Protein AF-A0A421JJI5-F1 (afdb_monomer_lite)

Radius of gyration: 42.05 Å; chains: 1; bounding box: 147×109×128 Å

pLDDT: mean 71.6, std 26.0, range [20.39, 96.56]

Secondary structure (DSSP, 8-state):
--GGGG----EEETTEEE-HHHHHHHHHHIIIIITTTSTTS-STT-HHHHHHH-HHHHHHHHHHHGGGSSS-THHHHHHHHHHHHHHHHHHHS--------TTS---SS---HHHHHHHHHHHHSPPP-SSSTT--HHHHHHHHHHHHHHHTTT-GGGGT-TTTT-TT-----HHHHHHHHHHHHHHHHHHHHHHHHHHHHT--------HHHHHHT-GGGS----HHHHHHHHHHHHHHHHHHTTS--TTSTT-PPPHHHHHHHHHHHHHHHHHHHHHHHHH-SS--HHHHHHHHHHHHHHHHGGGTTTTTS-HHHHHHHHHHHHHHHHHHHHHHHHHHHH-TTGGGGS-HHHHHHHHHHHHHHHHHHTSGGGGTS-HHHHHHHHHHHHHHHHHH-SSTTSHHHHHHHHHHHHHHHHHHHHHTT---S--S--TTGGGHHHHHHHHHHHHHHHHHHHHHHHHHHHHHHHHHHHTTSSSSS------------------------------------------------------------------HHHHHHHHHHHHTS-SS---------------TTSS------------------------------------------------------------------------------------------------------TTGGGSS---GGGS-HHHHHHHHHHHHHHTT--------S-------S---------------------PPP----------HHHHHHHHHHHHHHTT--PPPPSS--TTT--TTSHHHHTTS--EEEEEE-STTS-HHHHHHHHHS-----SHHHHTTTS--SPEEEEEEEEEES-TTS-TTTTEEEE-TTS-SSPBP-STT--PBEEEEEEEEEEE---SGGGHHHHHHHHTT-SEEEEEEETTSPSPPHHHHHHHHHHHHHT---EEEEEE-GGGS-HHHHHHHHHHHHHHHTTSTTTT--EEE-BTTTTBTHHHHHHHHHHHSPPPP--SSSPPEEEEEEEE--PPTT--GGG-PPPEEEEEEEES-EETT-EEEEEEEEEEE-TTS-EEEEEEEEEEEEEEETTEE-SEE-SEEEEEEEESS-HHHHTTTTTTT-EEEETT-SPPEEEEEEEEEEE-SS-SS---TT-SSPPPPPPP-TT-EEEEEETTEEEEEEEEEE-SSEEEEEEEEEEE--TT-EEEEEEEETTEEEEEEEEEEEEEEEEPPP-

Foldseek 3Di:
DDPVQLAACWDDDDPDIAHSVNLSVLLVLCVPFPCLQPVQDDCSNHLRQLCFQEVLLSLLSSLLSLLPPDLPCPVNVVSQVVSVVLLVLLLVDDLDLDRDDSPDGHDSRHQYLSSLVSLLSCLLPPPFALAPLPRCNQVSLVSSLVSLVSSPLVDLCVLPPPDPPPPDDPDDDPVSLVVNLSSLSSLLSSQLSQQLLQLLFLHDGPHDCDPSNVVLVDVVPVHDDDVSSVLSSVLSVLSNCLCCVAQCQPPDPLSGDDPVVLLVVLVVSVVVLVVSVVVCVVPDPDDSLNSVLSSLLSQLLSLLVLQACVPPDDPVVSLVSLQSSLVSLLVNLVSVVVVCVVPVCNLQSGGVSSLSSLLLSLLSLLLCCLDPSVVVDDNPSSVVSNVSNLVSLCNNDSDCSTPSNLSSVLSVVLSVLSNVCSVVVVRDSHAPQNNSRSCRSVLSSLVSVLVVLVVVVVVVVVVVVVVVVVVVVVVPPPPDDDDDDDDDDDDDDDDDDDDDDDDDDDDDDDDDDDDDDDDDDDDYDDDDDDDDDDDDDDDDDDDDPDPVVVVVVVVVVVVVDDPDDDPDPPPDPDDDDDPPPPPDDDDDDDDDDDDDDDDDDDDDDDDDDDYDDDDDDDDDDDDDDDDDDDDDDDDDDDDDDDDDDDDDDDDDDDDDDDDDDDDDDDDDDDDDDDDDDDDDPDDDDPPPVPPPDDDPPNDDSVVSNCSSQCNCVSVPNHDPDDDPDDDDDDDDDDDDDDPDDDDDDDDDDDDDDDDDDDDDDDDDDDDPPVVVVVVVVQCVVLVFQDAADLDDDPVPDDCQDSSNFLQFAQAEEEEEEAPPLCLQLLLCLQEVDGQDDDPVCVVVVWDQAWGKAKKWWWFWPDPVQDPLLRIHIYHSRGGQWHARPDPPDRTTTHTDGIYMYTYATNDQLRVLNNLLSLLFHLAYEQRDELVDAPPAQSSVQSLVSNVLSPNLHYAYEHEPCVVDDPVSSVVRVVSVQVVCPPGSCNVHHYFYDYSVVSPCSSVVSVCCSPRRDRDGAAAPDFKKWAFAAKAQPDDVPDDPVPGFAIKGKTFIRHHKDFAFAKKKKPQADWDADPVRDIAGAIDIWGFHWKHRPPGTDRMDGGHGMIIGGINHHNVCRPPRNSWQMMMTHPPPFAFKFFKFKKFWDWDQFFTNDDDPPDPGHHGFDDDDAQFWKWKQFNSDTWIWGFHDDDPGMTMIGTPDIHGHDFQTKIFIWHQDPNGTTTTTIIGTHDGDTDDHDD

Structur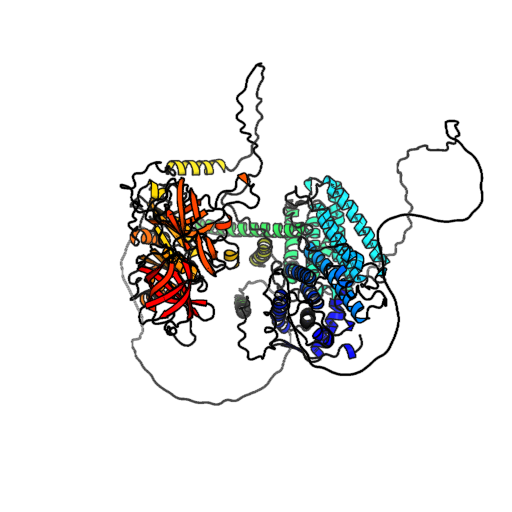e (mmCIF, N/CA/C/O backbone):
data_AF-A0A421JJI5-F1
#
_entry.id   AF-A0A421JJI5-F1
#
loop_
_atom_site.group_PDB
_atom_site.id
_atom_site.type_symbol
_atom_site.label_atom_id
_atom_site.label_alt_id
_atom_site.label_comp_id
_atom_site.label_asym_id
_atom_site.label_entity_id
_atom_site.label_seq_id
_atom_site.pdbx_PDB_ins_code
_atom_site.Cartn_x
_atom_site.Cartn_y
_atom_site.Cartn_z
_atom_site.occupancy
_atom_site.B_iso_or_equiv
_atom_site.auth_seq_id
_atom_site.auth_comp_id
_atom_site.auth_asym_id
_atom_site.auth_atom_id
_atom_site.pdbx_PDB_model_num
ATOM 1 N N . MET A 1 1 ? 41.243 32.361 1.812 1.00 59.62 1 MET A N 1
ATOM 2 C CA . MET A 1 1 ? 41.416 31.685 0.505 1.00 59.62 1 MET A CA 1
ATOM 3 C C . MET A 1 1 ? 42.246 32.566 -0.418 1.00 59.62 1 MET A C 1
ATOM 5 O O . MET A 1 1 ? 42.147 33.781 -0.292 1.00 59.62 1 MET A O 1
ATOM 9 N N . SER A 1 2 ? 43.030 31.991 -1.333 1.00 66.50 2 SER A N 1
ATOM 10 C CA . SER A 1 2 ? 43.676 32.737 -2.426 1.00 66.50 2 SER A CA 1
ATOM 11 C C . SER A 1 2 ? 42.734 32.887 -3.625 1.00 66.50 2 SER A C 1
ATOM 13 O O . SER A 1 2 ? 41.865 32.043 -3.842 1.00 66.50 2 SER A O 1
ATOM 15 N N . GLU A 1 3 ? 42.929 33.918 -4.452 1.00 65.31 3 GLU A N 1
ATOM 16 C CA . GLU A 1 3 ? 42.138 34.094 -5.684 1.00 65.31 3 GLU A CA 1
ATOM 17 C C . GLU A 1 3 ? 42.313 32.921 -6.661 1.00 65.31 3 GLU A C 1
ATOM 19 O O . GLU A 1 3 ? 41.357 32.499 -7.308 1.00 65.31 3 GLU A O 1
ATOM 24 N N . THR A 1 4 ? 43.514 32.334 -6.701 1.00 64.75 4 THR A N 1
ATOM 25 C CA . THR A 1 4 ? 43.840 31.148 -7.508 1.00 64.75 4 THR A CA 1
ATOM 26 C C . THR A 1 4 ? 43.004 29.916 -7.159 1.00 64.75 4 THR A C 1
ATOM 28 O O . THR A 1 4 ? 42.760 29.096 -8.038 1.00 64.75 4 THR A O 1
ATOM 31 N N . ALA A 1 5 ? 42.533 29.787 -5.914 1.00 69.69 5 ALA A N 1
ATOM 32 C CA . ALA A 1 5 ? 41.685 28.674 -5.483 1.00 69.69 5 ALA A CA 1
ATOM 33 C C . ALA A 1 5 ? 40.204 28.851 -5.876 1.00 69.69 5 ALA A C 1
ATOM 35 O O . ALA A 1 5 ? 39.432 27.903 -5.783 1.00 69.69 5 ALA A O 1
ATOM 36 N N . MET A 1 6 ? 39.792 30.048 -6.313 1.00 75.81 6 MET A N 1
ATOM 37 C CA . MET A 1 6 ? 38.405 30.353 -6.699 1.00 75.81 6 MET A CA 1
ATOM 38 C C . MET A 1 6 ? 38.139 30.234 -8.206 1.00 75.81 6 MET A C 1
ATOM 40 O O . MET A 1 6 ? 37.011 30.451 -8.644 1.00 75.81 6 MET A O 1
ATOM 44 N N . ILE A 1 7 ? 39.161 29.927 -9.009 1.00 78.62 7 ILE A N 1
ATOM 45 C CA . ILE A 1 7 ? 39.021 29.768 -10.459 1.00 78.62 7 ILE A CA 1
ATOM 46 C C . ILE A 1 7 ? 38.353 28.416 -10.737 1.00 78.62 7 ILE A C 1
ATOM 48 O O . ILE A 1 7 ? 38.867 27.373 -10.337 1.00 78.62 7 ILE A O 1
ATOM 52 N N . CYS A 1 8 ? 37.220 28.438 -11.438 1.00 82.94 8 CYS A N 1
ATOM 53 C CA . CYS A 1 8 ? 36.513 27.245 -11.894 1.00 82.94 8 CYS A CA 1
ATOM 54 C C . CYS A 1 8 ? 36.248 27.337 -13.397 1.00 82.94 8 CYS A C 1
ATOM 56 O O . CYS A 1 8 ? 35.988 28.422 -13.917 1.00 82.94 8 CYS A O 1
ATOM 58 N N . SER A 1 9 ? 36.311 26.206 -14.095 1.00 85.81 9 SER A N 1
ATOM 59 C CA . SER A 1 9 ? 35.827 26.112 -15.477 1.00 85.81 9 SER A CA 1
ATOM 60 C C . SER A 1 9 ? 34.296 26.023 -15.518 1.00 85.81 9 SER A C 1
ATOM 62 O O . SER A 1 9 ? 33.671 25.645 -14.528 1.00 85.81 9 SER A O 1
ATOM 64 N N . GLU A 1 10 ? 33.686 26.379 -16.652 1.00 87.75 10 GLU A N 1
ATOM 65 C CA . GLU A 1 10 ? 32.238 26.238 -16.860 1.00 87.75 10 GLU A CA 1
ATOM 66 C C . GLU A 1 10 ? 31.808 24.777 -16.642 1.00 87.75 10 GLU A C 1
ATOM 68 O O . GLU A 1 10 ? 32.450 23.855 -17.153 1.00 87.75 10 GLU A O 1
ATOM 73 N N . LYS A 1 11 ? 30.745 24.558 -15.856 1.00 88.50 11 LYS A N 1
ATOM 74 C CA . LYS A 1 11 ? 30.234 23.215 -15.527 1.00 88.50 11 LYS A CA 1
ATOM 75 C C . LYS A 1 11 ? 28.797 23.062 -16.006 1.00 88.50 11 LYS A C 1
ATOM 77 O O . LYS A 1 11 ? 27.992 23.982 -15.862 1.00 88.50 11 LYS A O 1
ATOM 82 N N . SER A 1 12 ? 28.462 21.878 -16.506 1.00 86.38 12 SER A N 1
ATOM 83 C CA . SER A 1 12 ? 27.113 21.541 -16.953 1.00 86.38 12 SER A CA 1
ATOM 84 C C . SER A 1 12 ? 26.661 20.167 -16.467 1.00 86.38 12 SER A C 1
ATOM 86 O O . SER A 1 12 ? 27.471 19.251 -16.323 1.00 86.38 12 SER A O 1
ATOM 88 N N . VAL A 1 13 ? 25.358 20.039 -16.213 1.00 83.94 13 VAL A N 1
ATOM 89 C CA . VAL A 1 13 ? 24.647 18.769 -15.997 1.00 83.94 13 VAL A CA 1
ATOM 90 C C . VAL A 1 13 ? 23.295 18.865 -16.696 1.00 83.94 13 VAL A C 1
ATOM 92 O O . VAL A 1 13 ? 22.585 19.860 -16.551 1.00 83.94 13 VAL A O 1
ATOM 95 N N . ASP A 1 14 ? 22.959 17.823 -17.454 1.00 81.62 14 ASP A N 1
ATOM 96 C CA . ASP A 1 14 ? 21.754 17.704 -18.278 1.00 81.62 14 ASP A CA 1
ATOM 97 C C . ASP A 1 14 ? 21.481 18.950 -19.140 1.00 81.62 14 ASP A C 1
ATOM 99 O O . ASP A 1 14 ? 22.130 19.137 -20.169 1.00 81.62 14 ASP A O 1
ATOM 103 N N . SER A 1 15 ? 20.532 19.799 -18.738 1.00 78.00 15 SER A N 1
ATOM 104 C CA . SER A 1 15 ? 20.132 21.022 -19.447 1.00 78.00 15 SER A CA 1
ATOM 105 C C . SER A 1 15 ? 20.673 22.324 -18.838 1.00 78.00 15 SER A C 1
ATOM 107 O O . SER A 1 15 ? 20.397 23.394 -19.378 1.00 78.00 15 SER A O 1
ATOM 109 N N . ILE A 1 16 ? 21.420 22.263 -17.729 1.00 84.75 16 ILE A N 1
ATOM 110 C CA . ILE A 1 16 ? 21.882 23.439 -16.976 1.00 84.75 16 ILE A CA 1
ATOM 111 C C . ILE A 1 16 ? 23.388 23.652 -17.174 1.00 84.75 16 ILE A C 1
ATOM 113 O O . ILE A 1 16 ? 24.192 22.748 -16.952 1.00 84.75 16 ILE A O 1
ATOM 117 N N . THR A 1 17 ? 23.769 24.882 -17.523 1.00 86.19 17 THR A N 1
ATOM 118 C CA . THR A 1 17 ? 25.153 25.373 -17.654 1.00 86.19 17 THR A CA 1
ATOM 119 C C . THR A 1 17 ? 25.405 26.500 -16.648 1.00 86.19 17 THR A C 1
ATOM 121 O O . THR A 1 17 ? 24.687 27.501 -16.663 1.00 86.19 17 THR A O 1
ATOM 124 N N . LEU A 1 18 ? 26.417 26.376 -15.783 1.00 87.38 18 LEU A N 1
ATOM 125 C CA . LEU A 1 18 ? 26.816 27.428 -14.838 1.00 87.38 18 LEU A CA 1
ATOM 126 C C . LEU A 1 18 ? 28.130 28.090 -15.269 1.00 87.38 18 LEU A C 1
ATOM 128 O O . LEU A 1 18 ? 29.168 27.429 -15.351 1.00 87.38 18 LEU A O 1
ATOM 132 N N . SER A 1 19 ? 28.088 29.410 -15.478 1.00 88.56 19 SER A N 1
ATOM 133 C CA . SER A 1 19 ? 29.269 30.198 -15.851 1.00 88.56 19 SER A CA 1
ATOM 134 C C . SER A 1 19 ? 30.315 30.262 -14.718 1.00 88.56 19 SER A C 1
ATOM 136 O O . SER A 1 19 ? 29.938 30.211 -13.541 1.00 88.56 19 SER A O 1
ATOM 138 N N . PRO A 1 20 ? 31.616 30.437 -15.031 1.00 88.06 20 PRO A N 1
ATOM 139 C CA . PRO A 1 20 ? 32.681 30.593 -14.035 1.00 88.06 20 PRO A CA 1
ATOM 140 C C . PRO A 1 20 ? 32.396 31.646 -12.954 1.00 88.06 20 PRO A C 1
ATOM 142 O O . PRO A 1 20 ? 32.591 31.378 -11.767 1.00 88.06 20 PRO A O 1
ATOM 145 N N . ASP A 1 21 ? 31.884 32.819 -13.340 1.00 86.38 21 ASP A N 1
ATOM 146 C CA . ASP A 1 21 ? 31.572 33.906 -12.404 1.00 86.38 21 ASP A CA 1
ATOM 147 C C . ASP A 1 21 ? 30.372 33.565 -11.508 1.00 86.38 21 ASP A C 1
ATOM 149 O O . ASP A 1 21 ? 30.400 33.829 -10.303 1.00 86.38 21 ASP A O 1
ATOM 153 N N . THR A 1 22 ? 29.351 32.896 -12.062 1.00 87.25 22 THR A N 1
ATOM 154 C CA . THR A 1 22 ? 28.215 32.367 -11.289 1.00 87.25 22 THR A CA 1
ATOM 155 C C . THR A 1 22 ? 28.688 31.352 -10.248 1.00 87.25 22 THR A C 1
ATOM 157 O O . THR A 1 22 ? 28.300 31.450 -9.086 1.00 87.25 22 THR A O 1
ATOM 160 N N . ILE A 1 23 ? 29.566 30.416 -10.631 1.00 89.69 23 ILE A N 1
ATOM 161 C CA . ILE A 1 23 ? 30.124 29.402 -9.722 1.00 89.69 23 ILE A CA 1
ATOM 162 C C . ILE A 1 23 ? 30.946 30.065 -8.610 1.00 89.69 23 ILE A C 1
ATOM 164 O O . ILE A 1 23 ? 30.765 29.737 -7.436 1.00 89.69 23 ILE A O 1
ATOM 168 N N . LYS A 1 24 ? 31.820 31.023 -8.950 1.00 89.06 24 LYS A N 1
ATOM 169 C CA . LYS A 1 24 ? 32.639 31.763 -7.976 1.00 89.06 24 LYS A CA 1
ATOM 170 C C . LYS A 1 24 ? 31.771 32.498 -6.951 1.00 89.06 24 LYS A C 1
ATOM 172 O O . LYS A 1 24 ? 32.034 32.410 -5.753 1.00 89.06 24 LYS A O 1
ATOM 177 N N . ALA A 1 25 ? 30.729 33.189 -7.405 1.00 88.56 25 ALA A N 1
ATOM 178 C CA . ALA A 1 25 ? 29.833 33.942 -6.533 1.00 88.56 25 ALA A CA 1
ATOM 179 C C . ALA A 1 25 ? 28.933 33.033 -5.667 1.00 88.56 25 ALA A C 1
ATOM 181 O O . ALA A 1 25 ? 28.796 33.283 -4.469 1.00 88.56 25 ALA A O 1
ATOM 182 N N . LEU A 1 26 ? 28.406 31.931 -6.220 1.00 89.50 26 LEU A N 1
ATOM 183 C CA . LEU A 1 26 ? 27.683 30.906 -5.453 1.00 89.50 26 LEU A CA 1
ATOM 184 C C . LEU A 1 26 ? 28.570 30.252 -4.384 1.00 89.50 26 LEU A C 1
ATOM 186 O O . LEU A 1 26 ? 28.111 30.008 -3.267 1.00 89.50 26 LEU A O 1
ATOM 190 N N . PHE A 1 27 ? 29.837 29.974 -4.700 1.00 91.38 27 PHE A N 1
ATOM 191 C CA . PHE A 1 27 ? 30.773 29.378 -3.748 1.00 91.38 27 PHE A CA 1
ATOM 192 C C . PHE A 1 27 ? 31.144 30.352 -2.619 1.00 91.38 27 PHE A C 1
ATOM 194 O O . PHE A 1 27 ? 31.202 29.948 -1.461 1.00 91.38 27 PHE A O 1
ATOM 201 N N . LEU A 1 28 ? 31.319 31.645 -2.916 1.00 90.00 28 LEU A N 1
ATOM 202 C CA . LEU A 1 28 ? 31.524 32.672 -1.887 1.00 90.00 28 LEU A CA 1
ATOM 203 C C . LEU A 1 28 ? 30.323 32.788 -0.932 1.00 90.00 28 LEU A C 1
ATOM 205 O O . LEU A 1 28 ? 30.515 32.787 0.282 1.00 90.00 28 LEU A O 1
ATOM 209 N N . GLU A 1 29 ? 29.090 32.801 -1.453 1.00 89.56 29 GLU A N 1
ATOM 210 C CA . GLU A 1 29 ? 27.877 32.841 -0.617 1.00 89.56 29 GLU A CA 1
ATOM 211 C C . GLU A 1 29 ? 27.746 31.574 0.262 1.00 89.56 29 GLU A C 1
ATOM 213 O O . GLU A 1 29 ? 27.322 31.671 1.416 1.00 89.56 29 GLU A O 1
ATOM 218 N N . TYR A 1 30 ? 28.188 30.398 -0.220 1.00 91.88 30 TYR A N 1
ATOM 219 C CA . TYR A 1 30 ? 28.293 29.178 0.601 1.00 91.88 30 TYR A CA 1
ATOM 220 C C . TYR A 1 30 ? 29.243 29.376 1.789 1.00 91.88 30 TYR A C 1
ATOM 222 O O . TYR A 1 30 ? 28.863 29.141 2.941 1.00 91.88 30 TYR A O 1
ATOM 230 N N . VAL A 1 31 ? 30.466 29.830 1.505 1.00 91.06 31 VAL A N 1
ATOM 231 C CA . VAL A 1 31 ? 31.547 29.985 2.488 1.00 91.06 31 VAL A CA 1
ATOM 232 C C . VAL A 1 31 ? 31.215 31.038 3.545 1.00 91.06 31 VAL A C 1
ATOM 234 O O . VAL A 1 31 ? 31.466 30.812 4.725 1.00 91.06 31 VAL A O 1
ATOM 237 N N . GLU A 1 32 ? 30.619 32.168 3.161 1.00 88.44 32 GLU A N 1
ATOM 238 C CA . GLU A 1 32 ? 30.286 33.228 4.119 1.00 88.44 32 GLU A CA 1
ATOM 239 C C . GLU A 1 32 ? 29.051 32.928 4.982 1.00 88.44 32 GLU A C 1
ATOM 241 O O . GLU A 1 32 ? 28.958 33.444 6.098 1.00 88.44 32 GLU A O 1
ATOM 246 N N . ARG A 1 33 ? 28.064 32.178 4.464 1.00 88.69 33 ARG A N 1
ATOM 247 C CA . ARG A 1 33 ? 26.706 32.146 5.050 1.00 88.69 33 ARG A CA 1
ATOM 248 C C . ARG A 1 33 ? 26.222 30.770 5.496 1.00 88.69 33 ARG A C 1
ATOM 250 O O . ARG A 1 33 ? 25.479 30.696 6.470 1.00 88.69 33 ARG A O 1
ATOM 257 N N . TYR A 1 34 ? 26.641 29.698 4.825 1.00 91.06 34 TYR A N 1
ATOM 258 C CA . TYR A 1 34 ? 26.163 28.336 5.096 1.00 91.06 34 TYR A CA 1
ATOM 259 C C . TYR A 1 34 ? 27.220 27.480 5.814 1.00 91.06 34 TYR A C 1
ATOM 261 O O . TYR A 1 34 ? 26.905 26.791 6.788 1.00 91.06 34 TYR A O 1
ATOM 269 N N . HIS A 1 35 ? 28.488 27.568 5.398 1.00 91.75 35 HIS A N 1
ATOM 270 C CA . HIS A 1 35 ? 29.602 26.829 6.010 1.00 91.75 35 HIS A CA 1
ATOM 271 C C . HIS A 1 35 ? 29.791 27.081 7.523 1.00 91.75 35 HIS A C 1
ATOM 273 O O . HIS A 1 35 ? 29.973 26.100 8.243 1.00 91.75 35 HIS A O 1
ATOM 279 N N . PRO A 1 36 ? 29.651 28.309 8.074 1.00 89.12 36 PRO A N 1
ATOM 280 C CA . PRO A 1 36 ? 29.812 28.539 9.517 1.00 89.12 36 PRO A CA 1
ATOM 281 C C . PRO A 1 36 ? 28.809 27.767 10.391 1.00 89.12 36 PRO A C 1
ATOM 283 O O . PRO A 1 36 ? 29.099 27.472 11.555 1.00 89.12 36 PRO A O 1
ATOM 286 N N . ILE A 1 37 ? 27.643 27.424 9.830 1.00 89.50 37 ILE A N 1
ATOM 287 C CA . ILE A 1 37 ? 26.567 26.679 10.495 1.00 89.50 37 ILE A CA 1
ATOM 288 C C . ILE A 1 37 ? 26.921 25.186 10.536 1.00 89.50 37 ILE A C 1
ATOM 290 O O . ILE A 1 37 ? 26.880 24.568 11.600 1.00 89.50 37 ILE A O 1
ATOM 294 N N . VAL A 1 38 ? 27.335 24.623 9.394 1.00 89.56 38 VAL A N 1
ATOM 295 C CA . VAL A 1 38 ? 27.713 23.207 9.239 1.00 89.56 38 VAL A CA 1
ATOM 296 C C . VAL A 1 38 ? 29.085 23.119 8.546 1.00 89.56 38 VAL A C 1
ATOM 298 O O . VAL A 1 38 ? 29.147 22.930 7.328 1.00 89.56 38 VAL A O 1
ATOM 301 N N . PRO A 1 39 ? 30.201 23.253 9.295 1.00 87.62 39 PRO A N 1
ATOM 302 C CA . PRO A 1 39 ? 31.554 23.364 8.737 1.00 87.62 39 PRO A CA 1
ATOM 303 C C . PRO A 1 39 ? 32.135 21.995 8.335 1.00 87.62 39 PRO A C 1
ATOM 305 O O . PRO A 1 39 ? 33.204 21.586 8.786 1.00 87.62 39 PRO A O 1
ATOM 308 N N . ILE A 1 40 ? 31.393 21.248 7.514 1.00 89.44 40 ILE A N 1
ATOM 309 C CA . ILE A 1 40 ? 31.734 19.880 7.109 1.00 89.44 40 ILE A CA 1
ATOM 310 C C . ILE A 1 40 ? 32.672 19.831 5.899 1.00 89.44 40 ILE A C 1
ATOM 312 O O . ILE A 1 40 ? 33.578 19.006 5.882 1.00 89.44 40 ILE A O 1
ATOM 316 N N . VAL A 1 41 ? 32.507 20.713 4.913 1.00 88.25 41 VAL A N 1
ATOM 317 C CA . VAL A 1 41 ? 33.343 20.735 3.698 1.00 88.25 41 VAL A CA 1
ATOM 318 C C . VAL A 1 41 ? 34.688 21.395 3.999 1.00 88.25 41 VAL A C 1
ATOM 320 O O . VAL A 1 41 ? 34.732 22.396 4.717 1.00 88.25 41 VAL A O 1
ATOM 323 N N . ASP A 1 42 ? 35.782 20.865 3.449 1.00 86.06 42 ASP A N 1
ATOM 324 C CA . ASP A 1 42 ? 37.033 21.624 3.369 1.00 86.06 42 ASP A CA 1
ATOM 325 C C . ASP A 1 42 ? 36.930 22.685 2.261 1.00 86.06 42 ASP A C 1
ATOM 327 O O . ASP A 1 42 ? 36.869 22.390 1.067 1.00 86.06 42 ASP A O 1
ATOM 331 N N . VAL A 1 43 ? 36.877 23.943 2.686 1.00 85.94 43 VAL A N 1
ATOM 332 C CA . VAL A 1 43 ? 36.739 25.109 1.811 1.00 85.94 43 VAL A CA 1
ATOM 333 C C . VAL A 1 43 ? 38.057 25.463 1.118 1.00 85.94 43 VAL A C 1
ATOM 335 O O . VAL A 1 43 ? 38.023 26.064 0.043 1.00 85.94 43 VAL A O 1
ATOM 338 N N . GLU A 1 44 ? 39.214 25.079 1.668 1.00 83.75 44 GLU A N 1
ATOM 339 C CA . GLU A 1 44 ? 40.521 25.454 1.108 1.00 83.75 44 GLU A CA 1
ATOM 340 C C . GLU A 1 44 ? 40.800 24.781 -0.246 1.00 83.75 44 GLU A C 1
ATOM 342 O O . GLU A 1 44 ? 41.537 25.333 -1.066 1.00 83.75 44 GLU A O 1
ATOM 347 N N . MET A 1 45 ? 40.134 23.655 -0.528 1.00 82.62 45 MET A N 1
ATOM 348 C CA . MET A 1 45 ? 40.179 22.961 -1.821 1.00 82.62 45 MET A CA 1
ATOM 349 C C . MET A 1 45 ? 39.648 23.817 -2.989 1.00 82.62 45 MET A C 1
ATOM 351 O O . MET A 1 45 ? 40.178 23.748 -4.100 1.00 82.62 45 MET A O 1
ATOM 355 N N . GLY A 1 46 ? 38.614 24.632 -2.758 1.00 87.31 46 GLY A N 1
ATOM 356 C CA . GLY A 1 46 ? 37.955 25.433 -3.797 1.00 87.31 46 GLY A CA 1
ATOM 357 C C . GLY A 1 46 ? 37.084 24.636 -4.795 1.00 87.31 46 GLY A C 1
ATOM 358 O O . GLY A 1 46 ? 37.169 23.406 -4.887 1.00 87.31 46 GLY A O 1
ATOM 359 N N . PRO A 1 47 ? 36.214 25.322 -5.566 1.00 88.94 47 PRO A N 1
ATOM 360 C CA . PRO A 1 47 ? 35.131 24.693 -6.330 1.00 88.94 47 PRO A CA 1
ATOM 361 C C . PRO A 1 47 ? 35.593 23.715 -7.423 1.00 88.94 47 PRO A C 1
ATOM 363 O O . PRO A 1 47 ? 34.987 22.657 -7.580 1.00 88.94 47 PRO A O 1
ATOM 366 N N . GLU A 1 48 ? 36.668 24.020 -8.159 1.00 87.81 48 GLU A N 1
ATOM 367 C CA . GLU A 1 48 ? 37.171 23.157 -9.245 1.00 87.81 48 GLU A CA 1
ATOM 368 C C . GLU A 1 48 ? 37.735 21.826 -8.718 1.00 87.81 48 GLU A C 1
ATOM 370 O O . GLU A 1 48 ? 37.540 20.791 -9.356 1.00 87.81 48 GLU A O 1
ATOM 375 N N . ARG A 1 49 ? 38.383 21.817 -7.541 1.00 85.31 49 ARG A N 1
ATOM 376 C CA . ARG A 1 49 ? 38.867 20.574 -6.913 1.00 85.31 49 ARG A CA 1
ATOM 377 C C . ARG A 1 49 ? 37.719 19.760 -6.333 1.00 85.31 49 ARG A C 1
ATOM 379 O O . ARG A 1 49 ? 37.651 18.560 -6.580 1.00 85.31 49 ARG A O 1
ATOM 386 N N . ILE A 1 50 ? 36.785 20.413 -5.636 1.00 87.81 50 ILE A N 1
ATOM 387 C CA . ILE A 1 50 ? 35.585 19.761 -5.090 1.00 87.81 50 ILE A CA 1
ATOM 388 C C . ILE A 1 50 ? 34.785 19.086 -6.215 1.00 87.81 50 ILE A C 1
ATOM 390 O O . ILE A 1 50 ? 34.368 17.943 -6.051 1.00 87.81 50 ILE A O 1
ATOM 394 N N . TYR A 1 51 ? 34.652 19.727 -7.384 1.00 88.75 51 TYR A N 1
ATOM 395 C CA . TYR A 1 51 ? 34.022 19.118 -8.562 1.00 88.75 51 TYR A CA 1
ATOM 396 C C . TYR A 1 51 ? 34.734 17.842 -9.038 1.00 88.75 51 TYR A C 1
ATOM 398 O O . TYR A 1 51 ? 34.065 16.870 -9.374 1.00 88.75 51 TYR A O 1
ATOM 406 N N . ARG A 1 52 ? 36.074 17.823 -9.071 1.00 85.19 52 ARG A N 1
ATOM 407 C CA . ARG A 1 52 ? 36.854 16.641 -9.495 1.00 85.19 52 ARG A CA 1
ATOM 408 C C . ARG A 1 52 ? 36.715 15.484 -8.511 1.00 85.19 52 ARG A C 1
ATOM 410 O O . ARG A 1 52 ? 36.440 14.363 -8.919 1.00 85.19 52 ARG A O 1
ATOM 417 N N . ILE A 1 53 ? 36.859 15.790 -7.223 1.00 83.81 53 ILE A N 1
ATOM 418 C CA . ILE A 1 53 ? 36.813 14.825 -6.122 1.00 83.81 53 ILE A CA 1
ATOM 419 C C . ILE A 1 53 ? 35.399 14.239 -5.956 1.00 83.81 53 ILE A C 1
ATOM 421 O O . ILE A 1 53 ? 35.251 13.040 -5.731 1.00 83.81 53 ILE A O 1
ATOM 425 N N . CYS A 1 54 ? 34.353 15.067 -6.052 1.00 87.62 54 CYS A N 1
ATOM 426 C CA . CYS A 1 54 ? 32.960 14.630 -5.962 1.00 87.62 54 CYS A CA 1
ATOM 427 C C . CYS A 1 54 ? 32.001 15.629 -6.646 1.00 87.62 54 CYS A C 1
ATOM 429 O O . CYS A 1 54 ? 31.557 16.598 -6.015 1.00 87.62 54 CYS A O 1
ATOM 431 N N . PRO A 1 55 ? 31.589 15.372 -7.903 1.00 89.00 55 PRO A N 1
ATOM 432 C CA . PRO A 1 55 ? 30.623 16.212 -8.612 1.00 89.00 55 PRO A CA 1
ATOM 433 C C . PRO A 1 55 ? 29.311 16.418 -7.842 1.00 89.00 55 PRO A C 1
ATOM 435 O O . PRO A 1 55 ? 28.761 17.517 -7.834 1.00 89.00 55 PRO A O 1
ATOM 438 N N . ALA A 1 56 ? 28.822 15.389 -7.141 1.00 90.38 56 ALA A N 1
ATOM 439 C CA . ALA A 1 56 ? 27.592 15.474 -6.355 1.00 90.38 56 ALA A CA 1
ATOM 440 C C . ALA A 1 56 ? 27.696 16.476 -5.188 1.00 90.38 56 ALA A C 1
ATOM 442 O O . ALA A 1 56 ? 26.744 17.212 -4.928 1.00 90.38 56 ALA A O 1
ATOM 443 N N . LEU A 1 57 ? 28.857 16.563 -4.524 1.00 92.44 57 LEU A N 1
ATOM 444 C CA . LEU A 1 57 ? 29.097 17.557 -3.473 1.00 92.44 57 LEU A CA 1
ATOM 445 C C . LEU A 1 57 ? 29.114 18.977 -4.050 1.00 92.44 57 LEU A C 1
ATOM 447 O O . LEU A 1 57 ? 28.476 19.867 -3.489 1.00 92.44 57 LEU A O 1
ATOM 451 N N . PHE A 1 58 ? 29.764 19.179 -5.201 1.00 93.50 58 PHE A N 1
ATOM 452 C CA . PHE A 1 58 ? 29.742 20.462 -5.908 1.00 93.50 58 PHE A CA 1
ATOM 453 C C . PHE A 1 58 ? 28.308 20.912 -6.239 1.00 93.50 58 PHE A C 1
ATOM 455 O O . PHE A 1 58 ? 27.924 22.031 -5.898 1.00 93.50 58 PHE A O 1
ATOM 462 N N . TRP A 1 59 ? 27.490 20.046 -6.848 1.00 92.94 59 TRP A N 1
ATOM 463 C CA . TRP A 1 59 ? 26.126 20.415 -7.246 1.00 92.94 59 TRP A CA 1
ATOM 464 C C . TRP A 1 59 ? 25.186 20.641 -6.055 1.00 92.94 59 TRP A C 1
ATOM 466 O O . TRP A 1 59 ? 24.346 21.540 -6.122 1.00 92.94 59 TRP A O 1
ATOM 476 N N . VAL A 1 60 ? 25.366 19.928 -4.934 1.00 93.56 60 VAL A N 1
ATOM 477 C CA . VAL A 1 60 ? 24.653 20.249 -3.684 1.00 93.56 60 VAL A CA 1
ATOM 478 C C . VAL A 1 60 ? 25.080 21.611 -3.127 1.00 93.56 60 VAL A C 1
ATOM 480 O O . VAL A 1 60 ? 24.212 22.383 -2.730 1.00 93.56 60 VAL A O 1
ATOM 483 N N . ILE A 1 61 ? 26.372 21.963 -3.140 1.00 93.50 61 ILE A N 1
ATOM 484 C CA . ILE A 1 61 ? 26.837 23.292 -2.696 1.00 93.50 61 ILE A CA 1
ATOM 485 C C . ILE A 1 61 ? 26.207 24.405 -3.552 1.00 93.50 61 ILE A C 1
ATOM 487 O O . ILE A 1 61 ? 25.677 25.371 -3.001 1.00 93.50 61 ILE A O 1
ATOM 491 N N . MET A 1 62 ? 26.180 24.250 -4.883 1.00 92.50 62 MET A N 1
ATOM 492 C CA . MET A 1 62 ? 25.505 25.202 -5.782 1.00 92.50 62 MET A CA 1
ATOM 493 C C . MET A 1 62 ? 24.001 25.319 -5.465 1.00 92.50 62 MET A C 1
ATOM 495 O O . MET A 1 62 ? 23.482 26.429 -5.350 1.00 92.50 62 MET A O 1
ATOM 499 N N . PHE A 1 63 ? 23.310 24.192 -5.256 1.00 91.56 63 PHE A N 1
ATOM 500 C CA . PHE A 1 63 ? 21.886 24.141 -4.898 1.00 91.56 63 PHE A CA 1
ATOM 501 C C . PHE A 1 63 ? 21.562 24.779 -3.536 1.00 91.56 63 PHE A C 1
ATOM 503 O O . PHE A 1 63 ? 20.515 25.409 -3.385 1.00 91.56 63 PHE A O 1
ATOM 510 N N . VAL A 1 64 ? 22.448 24.654 -2.543 1.00 91.44 64 VAL A N 1
ATOM 511 C CA . VAL A 1 64 ? 22.292 25.330 -1.245 1.00 91.44 64 VAL A CA 1
ATOM 512 C C . VAL A 1 64 ? 22.451 26.844 -1.412 1.00 91.44 64 VAL A C 1
ATOM 514 O O . VAL A 1 64 ? 21.576 27.593 -0.978 1.00 91.44 64 VAL A O 1
ATOM 517 N N . SER A 1 65 ? 23.484 27.315 -2.117 1.00 90.06 65 SER A N 1
ATOM 518 C CA . SER A 1 65 ? 23.683 28.754 -2.350 1.00 90.06 65 SER A CA 1
ATOM 519 C C . SER A 1 65 ? 22.558 29.412 -3.157 1.00 90.06 65 SER A C 1
ATOM 521 O O . SER A 1 65 ? 22.116 30.506 -2.800 1.00 90.06 65 SER A O 1
ATOM 523 N N . LEU A 1 66 ? 22.037 28.734 -4.190 1.00 89.19 66 LEU A N 1
ATOM 524 C CA . LEU A 1 66 ? 20.978 29.245 -5.079 1.00 89.19 66 LEU A CA 1
ATOM 525 C C . LEU A 1 66 ? 19.674 29.645 -4.363 1.00 89.19 66 LEU A C 1
ATOM 527 O O . LEU A 1 66 ? 18.876 30.392 -4.916 1.00 89.19 66 LEU A O 1
ATOM 531 N N . ARG A 1 67 ? 19.458 29.219 -3.113 1.00 85.62 67 ARG A N 1
ATOM 532 C CA . ARG A 1 67 ? 18.265 29.551 -2.303 1.00 85.62 67 ARG A CA 1
ATOM 533 C C . ARG A 1 67 ? 18.083 31.035 -2.009 1.00 85.62 67 ARG A C 1
ATOM 535 O O . ARG A 1 67 ? 16.977 31.453 -1.674 1.00 85.62 67 ARG A O 1
ATOM 542 N N . ARG A 1 68 ? 19.173 31.804 -2.030 1.00 80.88 68 ARG A N 1
ATOM 543 C CA . ARG A 1 68 ? 19.224 33.225 -1.631 1.00 80.88 68 ARG A CA 1
ATOM 544 C C . ARG A 1 68 ? 20.013 34.090 -2.614 1.00 80.88 68 ARG A C 1
ATOM 546 O O . ARG A 1 68 ? 20.351 35.226 -2.287 1.00 80.88 68 ARG A O 1
ATOM 553 N N . PHE A 1 69 ? 20.335 33.542 -3.780 1.00 74.38 69 PHE A N 1
ATOM 554 C CA . PHE A 1 69 ? 21.285 34.108 -4.724 1.00 74.38 69 PHE A CA 1
ATOM 555 C C . PHE A 1 69 ? 20.573 34.420 -6.046 1.00 74.38 69 PHE A C 1
ATOM 557 O O . PHE A 1 69 ? 20.201 33.505 -6.775 1.00 74.38 69 PHE A O 1
ATOM 564 N N . TYR A 1 70 ? 20.400 35.721 -6.311 1.00 63.06 70 TYR A N 1
ATOM 565 C CA . TYR A 1 70 ? 19.386 36.312 -7.202 1.00 63.06 70 TYR A CA 1
ATOM 566 C C . TYR A 1 70 ? 17.930 36.091 -6.743 1.00 63.06 70 TYR A C 1
ATOM 568 O O . TYR A 1 70 ? 17.609 35.129 -6.051 1.00 63.06 70 TYR A O 1
ATOM 576 N N . ASP A 1 71 ? 17.044 37.016 -7.128 1.00 56.66 71 ASP A N 1
ATOM 577 C CA . ASP A 1 71 ? 15.593 36.914 -6.886 1.00 56.66 71 ASP A CA 1
ATOM 578 C C . ASP A 1 71 ? 14.882 36.010 -7.922 1.00 56.66 71 ASP A C 1
ATOM 580 O O . ASP A 1 71 ? 13.704 35.682 -7.769 1.00 56.66 71 ASP A O 1
ATOM 584 N N . ASP A 1 72 ? 15.588 35.586 -8.979 1.00 60.56 72 ASP A N 1
ATOM 585 C CA . ASP A 1 72 ? 15.062 34.691 -10.013 1.00 60.56 72 ASP A CA 1
ATOM 586 C C . ASP A 1 72 ? 15.163 33.221 -9.574 1.00 60.56 72 ASP A C 1
ATOM 588 O O . ASP A 1 72 ? 16.160 32.525 -9.773 1.00 60.56 72 ASP A O 1
ATOM 592 N N . THR A 1 73 ? 14.090 32.746 -8.945 1.00 70.38 73 THR A N 1
ATOM 593 C CA . THR A 1 73 ? 13.999 31.391 -8.377 1.00 70.38 73 THR A CA 1
ATOM 594 C C . THR A 1 73 ? 13.892 30.266 -9.419 1.00 70.38 73 THR A C 1
ATOM 596 O O . THR A 1 73 ? 13.911 29.092 -9.042 1.00 70.38 73 THR A O 1
ATOM 599 N N . SER A 1 74 ? 13.828 30.579 -10.720 1.00 78.31 74 SER A N 1
ATOM 600 C CA . SER A 1 74 ? 13.672 29.587 -11.798 1.00 78.31 74 SER A CA 1
ATOM 601 C C . SER A 1 74 ? 14.786 28.531 -11.820 1.00 78.31 74 SER A C 1
ATOM 603 O O . SER A 1 74 ? 14.503 27.332 -11.887 1.00 78.31 74 SER A O 1
ATOM 605 N N . LEU A 1 75 ? 16.047 28.951 -11.681 1.00 83.19 75 LEU A N 1
ATOM 606 C CA . LEU A 1 75 ? 17.218 28.066 -11.707 1.00 83.19 75 LEU A CA 1
ATOM 607 C C . LEU A 1 75 ? 17.241 27.082 -10.523 1.00 83.19 75 LEU A C 1
ATOM 609 O O . LEU A 1 75 ? 17.640 25.928 -10.679 1.00 83.19 75 LEU A O 1
ATOM 613 N N . LEU A 1 76 ? 16.759 27.503 -9.348 1.00 84.62 76 LEU A N 1
ATOM 614 C CA . LEU A 1 76 ? 16.645 26.640 -8.167 1.00 84.62 76 LEU A CA 1
ATOM 615 C C . LEU A 1 76 ? 15.606 25.527 -8.381 1.00 84.62 76 LEU A C 1
ATOM 617 O O . LEU A 1 76 ? 15.856 24.372 -8.030 1.00 84.62 76 LEU A O 1
ATOM 621 N N . VAL A 1 77 ? 14.462 25.865 -8.987 1.00 83.44 77 VAL A N 1
ATOM 622 C CA . VAL A 1 77 ? 13.394 24.905 -9.313 1.00 83.44 77 VAL A CA 1
ATOM 623 C C . VAL A 1 77 ? 13.863 23.896 -10.366 1.00 83.44 77 VAL A C 1
ATOM 625 O O . VAL A 1 77 ? 13.582 22.709 -10.226 1.00 83.44 77 VAL A O 1
ATOM 628 N N . GLN A 1 78 ? 14.631 24.332 -11.371 1.00 85.56 78 GLN A N 1
ATOM 629 C CA . GLN A 1 78 ? 15.200 23.446 -12.397 1.00 85.56 78 GLN A CA 1
ATOM 630 C C . GLN A 1 78 ? 16.294 22.512 -11.851 1.00 85.56 78 GLN A C 1
ATOM 632 O O . GLN A 1 78 ? 16.345 21.342 -12.231 1.00 85.56 78 GLN A O 1
ATOM 637 N N . LEU A 1 79 ? 17.152 22.989 -10.940 1.00 87.88 79 LEU A N 1
ATOM 638 C CA . LEU A 1 79 ? 18.245 22.186 -10.378 1.00 87.88 79 LEU A CA 1
ATOM 639 C C . LEU A 1 79 ? 17.768 21.168 -9.322 1.00 87.88 79 LEU A C 1
ATOM 641 O O . LEU A 1 79 ? 18.373 20.105 -9.172 1.00 87.88 79 LEU A O 1
ATOM 645 N N . SER A 1 80 ? 16.677 21.453 -8.601 1.00 87.50 80 SER A N 1
ATOM 646 C CA . SER A 1 80 ? 16.165 20.574 -7.537 1.00 87.50 80 SER A CA 1
ATOM 647 C C . SER A 1 80 ? 15.872 19.119 -7.962 1.00 87.50 80 SER A C 1
ATOM 649 O O . SER A 1 80 ? 16.284 18.221 -7.221 1.00 87.50 80 SER A O 1
ATOM 651 N N . PRO A 1 81 ? 15.184 18.818 -9.088 1.00 88.31 81 PRO A N 1
ATOM 652 C CA . PRO A 1 81 ? 14.965 17.435 -9.522 1.00 88.31 81 PRO A CA 1
ATOM 653 C C . PRO A 1 81 ? 16.261 16.740 -9.963 1.00 88.31 81 PRO A C 1
ATOM 655 O O . PRO A 1 81 ? 16.423 15.553 -9.690 1.00 88.31 81 PRO A O 1
ATOM 658 N N . ILE A 1 82 ? 17.202 17.472 -10.570 1.00 88.62 82 ILE A N 1
ATOM 659 C CA . ILE A 1 82 ? 18.504 16.944 -11.011 1.00 88.62 82 ILE A CA 1
ATOM 660 C C . ILE A 1 82 ? 19.331 16.492 -9.799 1.00 88.62 82 ILE A C 1
ATOM 662 O O . ILE A 1 82 ? 19.787 15.351 -9.744 1.00 88.62 82 ILE A O 1
ATOM 666 N N . VAL A 1 83 ? 19.459 17.342 -8.772 1.00 90.12 83 VAL A N 1
ATOM 667 C CA . VAL A 1 83 ? 20.187 16.998 -7.535 1.00 90.12 83 VAL A CA 1
ATOM 668 C C . VAL A 1 83 ? 19.513 15.837 -6.794 1.00 90.12 83 VAL A C 1
ATOM 670 O O . VAL A 1 83 ? 20.205 14.930 -6.327 1.00 90.12 83 VAL A O 1
ATOM 673 N N . LYS A 1 84 ? 18.172 15.798 -6.749 1.00 89.38 84 LYS A N 1
ATOM 674 C CA . LYS A 1 84 ? 17.416 14.653 -6.208 1.00 89.38 84 LYS A CA 1
ATOM 675 C C . LYS A 1 84 ? 17.712 13.357 -6.983 1.00 89.38 84 LYS A C 1
ATOM 677 O O . LYS A 1 84 ? 17.861 12.309 -6.360 1.00 89.38 84 LYS A O 1
ATOM 682 N N . GLY A 1 85 ? 17.841 13.431 -8.310 1.00 88.38 85 GLY A N 1
ATOM 683 C CA . GLY A 1 85 ? 18.220 12.310 -9.177 1.00 88.38 85 GLY A CA 1
ATOM 684 C C . GLY A 1 85 ? 19.629 11.780 -8.895 1.00 88.38 85 GLY A C 1
ATOM 685 O O . GLY A 1 85 ? 19.783 10.593 -8.617 1.00 88.38 85 GLY A O 1
ATOM 686 N N . ILE A 1 86 ? 20.638 12.660 -8.873 1.00 88.56 86 ILE A N 1
ATOM 687 C CA . ILE A 1 86 ? 22.040 12.299 -8.578 1.00 88.56 86 ILE A CA 1
ATOM 688 C C . ILE A 1 86 ? 22.145 11.587 -7.219 1.00 88.56 86 ILE A C 1
ATOM 690 O O . ILE A 1 86 ? 22.751 10.519 -7.112 1.00 88.56 86 ILE A O 1
ATOM 694 N N . LEU A 1 87 ? 21.510 12.136 -6.178 1.00 89.94 87 LEU A N 1
ATOM 695 C CA . LEU A 1 87 ? 21.511 11.532 -4.843 1.00 89.94 87 LEU A CA 1
ATOM 696 C C . LEU A 1 87 ? 20.781 10.172 -4.813 1.00 89.94 87 LEU A C 1
ATOM 698 O O . LEU A 1 87 ? 21.232 9.256 -4.123 1.00 89.94 87 LEU A O 1
ATOM 702 N N . ALA A 1 88 ? 19.708 9.993 -5.591 1.00 88.50 88 ALA A N 1
ATOM 703 C CA . ALA A 1 88 ? 19.019 8.706 -5.714 1.00 88.50 88 ALA A CA 1
ATOM 704 C C . ALA A 1 88 ? 19.866 7.639 -6.441 1.00 88.50 88 ALA A C 1
ATOM 706 O O . ALA A 1 88 ? 19.897 6.485 -6.008 1.00 88.50 88 ALA A O 1
ATOM 707 N N . GLU A 1 89 ? 20.612 7.999 -7.492 1.00 86.81 89 GLU A N 1
ATOM 708 C CA . GLU A 1 89 ? 21.524 7.057 -8.160 1.00 86.81 89 GLU A CA 1
ATOM 709 C C . GLU A 1 89 ? 22.695 6.649 -7.243 1.00 86.81 89 GLU A C 1
ATOM 711 O O . GLU A 1 89 ? 23.038 5.466 -7.176 1.00 86.81 89 GLU A O 1
ATOM 716 N N . ILE A 1 90 ? 23.245 7.577 -6.445 1.00 86.31 90 ILE A N 1
ATOM 717 C CA . ILE A 1 90 ? 24.252 7.256 -5.414 1.00 86.31 90 ILE A CA 1
ATOM 718 C C . ILE A 1 90 ? 23.665 6.331 -4.335 1.00 86.31 90 ILE A C 1
ATOM 720 O O . ILE A 1 90 ? 24.350 5.408 -3.887 1.00 86.31 90 ILE A O 1
ATOM 724 N N . MET A 1 91 ? 22.400 6.514 -3.936 1.00 84.25 91 MET A N 1
ATOM 725 C CA . MET A 1 91 ? 21.740 5.645 -2.952 1.00 84.25 91 MET A CA 1
ATOM 726 C C . MET A 1 91 ? 21.758 4.170 -3.389 1.00 84.25 91 MET A C 1
ATOM 728 O O . MET A 1 91 ? 22.098 3.287 -2.593 1.00 84.25 91 MET A O 1
ATOM 732 N N . ILE A 1 92 ? 21.430 3.923 -4.660 1.00 85.00 92 ILE A N 1
ATOM 733 C CA . ILE A 1 92 ? 21.272 2.588 -5.258 1.00 85.00 92 ILE A CA 1
ATOM 734 C C . ILE A 1 92 ? 22.622 2.002 -5.736 1.00 85.00 92 ILE A C 1
ATOM 736 O O . ILE A 1 92 ? 22.720 0.797 -5.968 1.00 85.00 92 ILE A O 1
ATOM 740 N N . SER A 1 93 ? 23.681 2.818 -5.833 1.00 79.19 93 SER A N 1
ATOM 741 C CA . SER A 1 93 ? 25.027 2.382 -6.244 1.00 79.19 93 SER A CA 1
ATOM 742 C C . SER A 1 93 ? 25.552 1.174 -5.432 1.00 79.19 93 SER A C 1
ATOM 744 O O . SER A 1 93 ? 25.231 1.037 -4.245 1.00 79.19 93 SER A O 1
ATOM 746 N N . PRO A 1 94 ? 26.338 0.257 -6.037 1.00 68.94 94 PRO A N 1
ATOM 747 C CA . PRO A 1 94 ? 26.887 -0.910 -5.339 1.00 68.94 94 PRO A CA 1
ATOM 748 C C . PRO A 1 94 ? 27.923 -0.506 -4.277 1.00 68.94 94 PRO A C 1
ATOM 750 O O . PRO A 1 94 ? 28.508 0.570 -4.340 1.00 68.94 94 PRO A O 1
ATOM 753 N N . ILE A 1 95 ? 28.171 -1.376 -3.288 1.00 64.56 95 ILE A N 1
ATOM 754 C CA . ILE A 1 95 ? 29.141 -1.094 -2.215 1.00 64.56 95 ILE A CA 1
ATOM 755 C C . ILE A 1 95 ? 30.569 -1.171 -2.773 1.00 64.56 95 ILE A C 1
ATOM 757 O O . ILE A 1 95 ? 31.177 -2.238 -2.819 1.00 64.56 95 ILE A O 1
ATOM 761 N N . THR A 1 96 ? 31.112 -0.023 -3.167 1.00 59.22 96 THR A N 1
ATOM 762 C CA . THR A 1 96 ? 32.523 0.171 -3.506 1.00 59.22 96 THR A CA 1
ATOM 763 C C . THR A 1 96 ? 33.115 1.228 -2.574 1.00 59.22 96 THR A C 1
ATOM 765 O O . THR A 1 96 ? 32.583 2.325 -2.437 1.00 59.22 96 THR A O 1
ATOM 768 N N . ARG A 1 97 ? 34.229 0.913 -1.901 1.00 58.97 97 ARG A N 1
ATOM 769 C CA . ARG A 1 97 ? 34.977 1.901 -1.106 1.00 58.97 97 ARG A CA 1
ATOM 770 C C . ARG A 1 97 ? 35.806 2.779 -2.039 1.00 58.97 97 ARG A C 1
ATOM 772 O O . ARG A 1 97 ? 36.981 2.500 -2.265 1.00 58.97 97 ARG A O 1
ATOM 779 N N . TYR A 1 98 ? 35.184 3.808 -2.604 1.00 64.88 98 TYR A N 1
ATOM 780 C CA . TYR A 1 98 ? 35.866 4.753 -3.480 1.00 64.88 98 TYR A CA 1
ATOM 781 C C . TYR A 1 98 ? 36.507 5.893 -2.678 1.00 64.88 98 TYR A C 1
ATOM 783 O O . TYR A 1 98 ? 35.823 6.678 -2.017 1.00 64.88 98 TYR A O 1
ATOM 791 N N . ASN A 1 99 ? 37.836 5.972 -2.756 1.00 66.31 99 ASN A N 1
ATOM 792 C CA . ASN A 1 99 ? 38.642 7.078 -2.250 1.00 66.31 99 ASN A CA 1
ATOM 793 C C . ASN A 1 99 ? 39.150 7.872 -3.470 1.00 66.31 99 ASN A C 1
ATOM 795 O O . ASN A 1 99 ? 40.172 7.471 -4.022 1.00 66.31 99 ASN A O 1
ATOM 799 N N . PRO A 1 100 ? 38.444 8.926 -3.921 1.00 64.00 100 PRO A N 1
ATOM 800 C CA . PRO A 1 100 ? 38.848 9.706 -5.093 1.00 64.00 100 PRO A CA 1
ATOM 801 C C . PRO A 1 100 ? 40.180 10.436 -4.880 1.00 64.00 100 PRO A C 1
ATOM 803 O O . PRO A 1 100 ? 40.391 11.057 -3.833 1.00 64.00 100 PRO A O 1
ATOM 806 N N . PHE A 1 101 ? 41.037 10.418 -5.899 1.00 65.31 101 PHE A N 1
ATOM 807 C CA . PHE A 1 101 ? 42.246 11.233 -6.012 1.00 65.31 101 PHE A CA 1
ATOM 808 C C . PHE A 1 101 ? 42.028 12.416 -6.976 1.00 65.31 101 PHE A C 1
ATOM 810 O O . PHE A 1 101 ? 41.111 12.414 -7.792 1.00 65.31 101 PHE A O 1
ATOM 817 N N . GLU A 1 102 ? 42.891 13.440 -6.921 1.00 61.72 102 GLU A N 1
ATOM 818 C CA . GLU A 1 102 ? 42.801 14.616 -7.818 1.00 61.72 102 GLU A CA 1
ATOM 819 C C . GLU A 1 102 ? 43.101 14.299 -9.303 1.00 61.72 102 GLU A C 1
ATOM 821 O O . GLU A 1 102 ? 42.887 15.154 -10.166 1.00 61.72 102 GLU A O 1
ATOM 826 N N . GLU A 1 103 ? 43.600 13.091 -9.585 1.00 59.31 103 GLU A N 1
ATOM 827 C CA . GLU A 1 103 ? 43.966 12.585 -10.917 1.00 59.31 103 GLU A CA 1
ATOM 828 C C . GLU A 1 103 ? 42.872 11.705 -11.562 1.00 59.31 103 GLU A C 1
ATOM 830 O O . GLU A 1 103 ? 42.964 11.411 -12.754 1.00 59.31 103 GLU A O 1
ATOM 835 N N . ASP A 1 104 ? 41.840 11.297 -10.811 1.00 63.41 104 ASP A N 1
ATOM 836 C CA . ASP A 1 104 ? 40.764 10.423 -11.303 1.00 63.41 104 ASP A CA 1
ATOM 837 C C . ASP A 1 104 ? 39.732 11.174 -12.174 1.00 63.41 104 ASP A C 1
ATOM 839 O O . ASP A 1 104 ? 39.526 12.385 -12.045 1.00 63.41 104 ASP A O 1
ATOM 843 N N . GLU A 1 105 ? 39.012 10.448 -13.042 1.00 66.81 105 GLU A N 1
ATOM 844 C CA . GLU A 1 105 ? 37.879 11.026 -13.780 1.00 66.81 105 GLU A CA 1
ATOM 845 C C . GLU A 1 105 ? 36.681 11.320 -12.841 1.00 66.81 105 GLU A C 1
ATOM 847 O O . GLU A 1 105 ? 36.293 10.464 -12.036 1.00 66.81 105 GLU A O 1
ATOM 852 N N . PRO A 1 106 ? 36.036 12.502 -12.953 1.00 70.38 106 PRO A N 1
ATOM 853 C CA . PRO A 1 106 ? 34.940 12.908 -12.071 1.00 70.38 106 PRO A CA 1
ATOM 854 C C . PRO A 1 106 ? 33.681 12.056 -12.286 1.00 70.38 106 PRO A C 1
ATOM 856 O O . PRO A 1 106 ? 32.933 12.242 -13.249 1.00 70.38 106 PRO A O 1
ATOM 859 N N . THR A 1 107 ? 33.406 11.142 -11.355 1.00 73.81 107 THR A N 1
ATOM 860 C CA . THR A 1 107 ? 32.243 10.244 -11.405 1.00 73.81 107 THR A CA 1
ATOM 861 C C . THR A 1 107 ? 31.091 10.755 -10.534 1.00 73.81 107 THR A C 1
ATOM 863 O O . THR A 1 107 ? 31.231 10.950 -9.330 1.00 73.81 107 THR A O 1
ATOM 866 N N . LEU A 1 108 ? 29.918 10.966 -11.141 1.00 72.44 108 LEU A N 1
ATOM 867 C CA . LEU A 1 108 ? 28.718 11.472 -10.452 1.00 72.44 108 LEU A CA 1
ATOM 868 C C . LEU A 1 108 ? 28.080 10.448 -9.492 1.00 72.44 108 LEU A C 1
ATOM 870 O O . LEU A 1 108 ? 27.558 10.832 -8.450 1.00 72.44 108 LEU A O 1
ATOM 874 N N . ASN A 1 109 ? 28.130 9.154 -9.827 1.00 73.12 109 ASN A N 1
ATOM 875 C CA . ASN A 1 109 ? 27.214 8.139 -9.279 1.00 73.12 109 ASN A CA 1
ATOM 876 C C . ASN A 1 109 ? 27.881 7.172 -8.278 1.00 73.12 109 ASN A C 1
ATOM 878 O O . ASN A 1 109 ? 27.496 6.003 -8.196 1.00 73.12 109 ASN A O 1
ATOM 882 N N . VAL A 1 110 ? 28.918 7.615 -7.561 1.00 78.56 110 VAL A N 1
ATOM 883 C CA . VAL A 1 110 ? 29.760 6.744 -6.721 1.00 78.56 110 VAL A CA 1
ATOM 884 C C . VAL A 1 110 ? 29.701 7.163 -5.252 1.00 78.56 110 VAL A C 1
ATOM 886 O O . VAL A 1 110 ? 29.939 8.322 -4.912 1.00 78.56 110 VAL A O 1
ATOM 889 N N . SER A 1 111 ? 29.406 6.203 -4.368 1.00 80.19 111 SER A N 1
ATOM 890 C CA . SER A 1 111 ? 29.389 6.432 -2.920 1.00 80.19 111 SER A CA 1
ATOM 891 C C . SER A 1 111 ? 30.813 6.630 -2.379 1.00 80.19 111 SER A C 1
ATOM 893 O O . SER A 1 111 ? 31.703 5.807 -2.595 1.00 80.19 111 SER A O 1
ATOM 895 N N . SER A 1 112 ? 31.037 7.754 -1.701 1.00 85.44 112 SER A N 1
ATOM 896 C CA . SER A 1 112 ? 32.330 8.199 -1.172 1.00 85.44 112 SER A CA 1
ATOM 897 C C . SER A 1 112 ? 32.139 9.061 0.082 1.00 85.44 112 SER A C 1
ATOM 899 O O . SER A 1 112 ? 31.029 9.487 0.406 1.00 85.44 112 SER A O 1
ATOM 901 N N . VAL A 1 113 ? 33.228 9.371 0.795 1.00 87.12 113 VAL A N 1
ATOM 902 C CA . VAL A 1 113 ? 33.191 10.258 1.979 1.00 87.12 113 VAL A CA 1
ATOM 903 C C . VAL A 1 113 ? 32.510 11.592 1.641 1.00 87.12 113 VAL A C 1
ATOM 905 O O . VAL A 1 113 ? 31.619 12.050 2.353 1.00 87.12 113 VAL A O 1
ATOM 908 N N . TYR A 1 114 ? 32.861 12.171 0.494 1.00 89.25 114 TYR A N 1
ATOM 909 C CA . TYR A 1 114 ? 32.336 13.447 0.018 1.00 89.25 114 TYR A CA 1
ATOM 910 C C . TYR A 1 114 ? 30.878 13.365 -0.463 1.00 89.25 114 TYR A C 1
ATOM 912 O O . TYR A 1 114 ? 30.149 14.347 -0.341 1.00 89.25 114 TYR A O 1
ATOM 920 N N . SER A 1 115 ? 30.398 12.211 -0.950 1.00 90.06 115 SER A N 1
ATOM 921 C CA . SER A 1 115 ? 28.962 12.054 -1.237 1.00 90.06 115 SER A CA 1
ATOM 922 C C . SER A 1 115 ? 28.130 12.011 0.049 1.00 90.06 115 SER A C 1
ATOM 924 O O . SER A 1 115 ? 27.025 12.544 0.066 1.00 90.06 115 SER A O 1
ATOM 926 N N . VAL A 1 116 ? 28.659 11.464 1.153 1.00 91.25 116 VAL A N 1
ATOM 927 C CA . VAL A 1 116 ? 28.014 11.580 2.478 1.00 91.25 116 VAL A CA 1
ATOM 928 C C . VAL A 1 116 ? 27.958 13.044 2.923 1.00 91.25 116 VAL A C 1
ATOM 930 O O . VAL A 1 116 ? 26.900 13.495 3.359 1.00 91.25 116 VAL A O 1
ATOM 933 N N . GLN A 1 117 ? 29.034 13.822 2.738 1.00 93.19 117 GLN A N 1
ATOM 934 C CA . GLN A 1 117 ? 29.004 15.270 3.003 1.00 93.19 117 GLN A CA 1
ATOM 935 C C . GLN A 1 117 ? 27.906 15.983 2.187 1.00 93.19 117 GLN A C 1
ATOM 937 O O . GLN A 1 117 ? 27.217 16.855 2.718 1.00 93.19 117 GLN A O 1
ATOM 942 N N . ALA A 1 118 ? 27.678 15.565 0.935 1.00 93.44 118 ALA A N 1
ATOM 943 C CA . ALA A 1 118 ? 26.610 16.092 0.086 1.00 93.44 118 ALA A CA 1
ATOM 944 C C . ALA A 1 118 ? 25.207 15.786 0.652 1.00 93.44 118 ALA A C 1
ATOM 946 O O . ALA A 1 118 ? 24.398 16.702 0.799 1.00 93.44 118 ALA A O 1
ATOM 947 N N . PHE A 1 119 ? 24.926 14.539 1.054 1.00 93.88 119 PHE A N 1
ATOM 948 C CA . PHE A 1 119 ? 23.654 14.201 1.715 1.00 93.88 119 PHE A CA 1
ATOM 949 C C . PHE A 1 119 ? 23.442 14.989 3.020 1.00 93.88 119 PHE A C 1
ATOM 951 O O . PHE A 1 119 ? 22.317 15.395 3.311 1.00 93.88 119 PHE A O 1
ATOM 958 N N . LEU A 1 120 ? 24.498 15.238 3.802 1.00 94.31 120 LEU A N 1
ATOM 959 C CA . LEU A 1 120 ? 24.400 15.982 5.064 1.00 94.31 120 LEU A CA 1
ATOM 960 C C . LEU A 1 120 ? 24.060 17.463 4.842 1.00 94.31 120 LEU A C 1
ATOM 962 O O . LEU A 1 120 ? 23.166 17.980 5.510 1.00 94.31 120 LEU A O 1
ATOM 966 N N . LEU A 1 121 ? 24.683 18.130 3.863 1.00 94.44 121 LEU A N 1
ATOM 967 C CA . LEU A 1 121 ? 24.299 19.497 3.477 1.00 94.44 121 LEU A CA 1
ATOM 968 C C . LEU A 1 121 ? 22.855 19.559 2.956 1.00 94.44 121 LEU A C 1
ATOM 970 O O . LEU A 1 121 ? 22.086 20.424 3.372 1.00 94.44 121 LEU A O 1
ATOM 974 N N . TYR A 1 122 ? 22.464 18.606 2.106 1.00 93.81 122 TYR A N 1
ATOM 975 C CA . TYR A 1 122 ? 21.096 18.497 1.589 1.00 93.81 122 TYR A CA 1
ATOM 976 C C . TYR A 1 122 ? 20.057 18.240 2.701 1.00 93.81 122 TYR A C 1
ATOM 978 O O . TYR A 1 122 ? 18.902 18.625 2.556 1.00 93.81 122 TYR A O 1
ATOM 986 N N . SER A 1 123 ? 20.460 17.646 3.832 1.00 93.44 123 SER A N 1
ATOM 987 C CA . SER A 1 123 ? 19.574 17.372 4.978 1.00 93.44 123 SER A CA 1
ATOM 988 C C . SER A 1 123 ? 19.366 18.568 5.914 1.00 93.44 123 SER A C 1
ATOM 990 O O . SER A 1 123 ? 18.345 18.630 6.585 1.00 93.44 123 SER A O 1
ATOM 992 N N . TYR A 1 124 ? 20.295 19.530 5.968 1.00 92.50 124 TYR A N 1
ATOM 993 C CA . TYR A 1 124 ? 20.064 20.805 6.672 1.00 92.50 124 TYR A CA 1
ATOM 994 C C . TYR A 1 124 ? 19.290 21.817 5.812 1.00 92.50 124 TYR A C 1
ATOM 996 O O . TYR A 1 124 ? 18.584 22.679 6.342 1.00 92.50 124 TYR A O 1
ATOM 1004 N N . TRP A 1 125 ? 19.403 21.705 4.487 1.00 92.50 125 TRP A N 1
ATOM 1005 C CA . TRP A 1 125 ? 18.712 22.556 3.521 1.00 92.50 125 TRP A CA 1
ATOM 1006 C C . TRP A 1 125 ? 18.000 21.694 2.453 1.00 92.50 125 TRP A C 1
ATOM 1008 O O . TRP A 1 125 ? 18.449 21.653 1.302 1.00 92.50 125 TRP A O 1
ATOM 1018 N N . PRO A 1 126 ? 16.881 21.024 2.807 1.00 89.88 126 PRO A N 1
ATOM 1019 C CA . PRO A 1 126 ? 16.066 20.213 1.888 1.00 89.88 126 PRO A CA 1
ATOM 1020 C C . PRO A 1 126 ? 15.367 21.091 0.833 1.00 89.88 126 PRO A C 1
ATOM 1022 O O . PRO A 1 126 ? 15.297 22.313 1.009 1.00 89.88 126 PRO A O 1
ATOM 1025 N N . PRO A 1 127 ? 14.852 20.545 -0.286 1.00 86.31 127 PRO A N 1
ATOM 1026 C CA . PRO A 1 127 ? 14.045 21.299 -1.255 1.00 86.31 127 PRO A CA 1
ATOM 1027 C C . PRO A 1 127 ? 12.907 22.098 -0.605 1.00 86.31 127 PRO A C 1
ATOM 1029 O O . PRO A 1 127 ? 12.420 21.735 0.461 1.00 86.31 127 PRO A O 1
ATOM 1032 N N . ILE A 1 128 ? 12.482 23.196 -1.236 1.00 84.12 128 ILE A N 1
ATOM 1033 C CA . ILE A 1 128 ? 11.428 24.052 -0.673 1.00 84.12 128 ILE A CA 1
ATOM 1034 C C . ILE A 1 128 ? 10.093 23.305 -0.731 1.00 84.12 128 ILE A C 1
ATOM 1036 O O . ILE A 1 128 ? 9.602 22.999 -1.817 1.00 84.12 128 ILE A O 1
ATOM 1040 N N . THR A 1 129 ? 9.499 23.043 0.431 1.00 82.75 129 THR A N 1
ATOM 1041 C CA . THR A 1 129 ? 8.191 22.396 0.559 1.00 82.75 129 THR A CA 1
ATOM 1042 C C . THR A 1 129 ? 7.107 23.384 0.978 1.00 82.75 129 THR A C 1
ATOM 1044 O O . THR A 1 129 ? 7.354 24.402 1.635 1.00 82.75 129 THR A O 1
ATOM 1047 N N . SER A 1 130 ? 5.868 23.056 0.615 1.00 77.44 130 SER A N 1
ATOM 1048 C CA . SER A 1 130 ? 4.681 23.686 1.187 1.00 77.44 130 SER A CA 1
ATOM 1049 C C . SER A 1 130 ? 4.318 23.073 2.543 1.00 77.44 130 SER A C 1
ATOM 1051 O O . SER A 1 130 ? 3.911 23.824 3.421 1.00 77.44 130 SER A O 1
ATOM 1053 N N . SER A 1 131 ? 4.454 21.753 2.740 1.00 79.56 131 SER A N 1
ATOM 1054 C CA . SER A 1 131 ? 4.075 21.040 3.977 1.00 79.56 131 SER A CA 1
ATOM 1055 C C . SER A 1 131 ? 5.272 20.507 4.777 1.00 79.56 131 SER A C 1
ATOM 1057 O O . SER A 1 131 ? 6.353 20.290 4.229 1.00 79.56 131 SER A O 1
ATOM 1059 N N . LEU A 1 132 ? 5.058 20.298 6.082 1.00 79.75 132 LEU A N 1
ATOM 1060 C CA . LEU A 1 132 ? 6.061 19.818 7.044 1.00 79.75 132 LEU A CA 1
ATOM 1061 C C . LEU A 1 132 ? 6.280 18.300 6.922 1.00 79.75 132 LEU A C 1
ATOM 1063 O O . LEU A 1 132 ? 7.373 17.808 7.170 1.00 79.75 132 LEU A O 1
ATOM 1067 N N . SER A 1 133 ? 5.249 17.579 6.486 1.00 77.00 133 SER A N 1
ATOM 1068 C CA . SER A 1 133 ? 5.273 16.153 6.146 1.00 77.00 133 SER A CA 1
ATOM 1069 C C . SER A 1 133 ? 6.061 15.834 4.875 1.00 77.00 133 SER A C 1
ATOM 1071 O O . SER A 1 133 ? 6.662 14.771 4.758 1.00 77.00 133 SER A O 1
ATOM 1073 N N . ALA A 1 134 ? 6.093 16.775 3.930 1.00 79.69 134 ALA A N 1
ATOM 1074 C CA . ALA A 1 134 ? 6.855 16.662 2.690 1.00 79.69 134 ALA A CA 1
ATOM 1075 C C . ALA A 1 134 ? 8.364 16.934 2.876 1.00 79.69 134 ALA A C 1
ATOM 1077 O O . ALA A 1 134 ? 9.127 16.809 1.915 1.00 79.69 134 ALA A O 1
ATOM 1078 N N . ASP A 1 135 ? 8.801 17.342 4.074 1.00 83.56 135 ASP A N 1
ATOM 1079 C CA . ASP A 1 135 ? 10.199 17.659 4.369 1.00 83.56 135 ASP A CA 1
ATOM 1080 C C . ASP A 1 135 ? 11.062 16.384 4.384 1.00 83.56 135 ASP A C 1
ATOM 1082 O O . ASP A 1 135 ? 10.859 15.462 5.175 1.00 83.56 135 ASP A O 1
ATOM 1086 N N . SER A 1 136 ? 12.060 16.327 3.499 1.00 87.88 136 SER A N 1
ATOM 1087 C CA . SER A 1 136 ? 12.927 15.157 3.364 1.00 87.88 136 SER A CA 1
ATOM 1088 C C . SER A 1 136 ? 14.057 15.073 4.397 1.00 87.88 136 SER A C 1
ATOM 1090 O O . SER A 1 136 ? 14.760 14.069 4.401 1.00 87.88 136 SER A O 1
ATOM 1092 N N . SER A 1 137 ? 14.269 16.083 5.251 1.00 90.69 137 SER A N 1
ATOM 1093 C CA . SER A 1 137 ? 15.466 16.217 6.110 1.00 90.69 137 SER A CA 1
ATOM 1094 C C . SER A 1 137 ? 15.784 14.958 6.921 1.00 90.69 137 SER A C 1
ATOM 1096 O O . SER A 1 137 ? 16.939 14.532 6.995 1.00 90.69 137 SER A O 1
ATOM 1098 N N . TYR A 1 138 ? 14.757 14.337 7.512 1.00 90.62 138 TYR A N 1
ATOM 1099 C CA . TYR A 1 138 ? 14.915 13.129 8.322 1.00 90.62 138 TYR A CA 1
ATOM 1100 C C . TYR A 1 138 ? 15.270 11.899 7.464 1.00 90.62 138 TYR A C 1
ATOM 1102 O O . TYR A 1 138 ? 16.230 11.187 7.759 1.00 90.62 138 TYR A O 1
ATOM 1110 N N . SER A 1 139 ? 14.581 11.679 6.338 1.00 90.44 139 SER A N 1
ATOM 1111 C CA . SER A 1 139 ? 14.876 10.540 5.453 1.00 90.44 139 SER A CA 1
ATOM 1112 C C . SER A 1 139 ? 16.227 10.681 4.739 1.00 90.44 139 SER A C 1
ATOM 1114 O O . SER A 1 139 ? 16.930 9.684 4.532 1.00 90.44 139 SER A O 1
ATOM 1116 N N . THR A 1 140 ? 16.653 11.907 4.422 1.00 91.94 140 THR A N 1
ATOM 1117 C CA . THR A 1 140 ? 17.962 12.168 3.813 1.00 91.94 140 THR A CA 1
ATOM 1118 C C . THR A 1 140 ? 19.104 12.037 4.814 1.00 91.94 140 THR A C 1
ATOM 1120 O O . THR A 1 140 ? 20.146 11.505 4.431 1.00 91.94 140 THR A O 1
ATOM 1123 N N . VAL A 1 141 ? 18.924 12.406 6.092 1.00 93.62 141 VAL A N 1
ATOM 1124 C CA . VAL A 1 141 ? 19.979 12.206 7.102 1.00 93.62 141 VAL A CA 1
ATOM 1125 C C . VAL A 1 141 ? 20.118 10.737 7.505 1.00 93.62 141 VAL A C 1
ATOM 1127 O O . VAL A 1 141 ? 21.244 10.251 7.604 1.00 93.62 141 VAL A O 1
ATOM 1130 N N . SER A 1 142 ? 19.019 9.979 7.612 1.00 92.12 142 SER A N 1
ATOM 1131 C CA . SER A 1 142 ? 19.091 8.516 7.762 1.00 92.12 142 SER A CA 1
ATOM 1132 C C . SER A 1 142 ? 19.778 7.855 6.561 1.00 92.12 142 SER A C 1
ATOM 1134 O O . SER A 1 142 ? 20.584 6.941 6.735 1.00 92.12 142 SER A O 1
ATOM 1136 N N . THR A 1 143 ? 19.538 8.354 5.341 1.00 91.12 143 THR A N 1
ATOM 1137 C CA . THR A 1 143 ? 20.248 7.891 4.136 1.00 91.12 143 THR A CA 1
ATOM 1138 C C . THR A 1 143 ? 21.740 8.241 4.186 1.00 91.12 143 THR A C 1
ATOM 1140 O O . THR A 1 143 ? 22.570 7.384 3.883 1.00 91.12 143 THR A O 1
ATOM 1143 N N . ALA A 1 144 ? 22.105 9.451 4.624 1.00 91.75 144 ALA A N 1
ATOM 1144 C CA . ALA A 1 144 ? 23.496 9.868 4.815 1.00 91.75 144 ALA A CA 1
ATOM 1145 C C . ALA A 1 144 ? 24.228 8.957 5.813 1.00 91.75 144 ALA A C 1
ATOM 1147 O O . ALA A 1 144 ? 25.317 8.456 5.529 1.00 91.75 144 ALA A O 1
ATOM 1148 N N . PHE A 1 145 ? 23.592 8.695 6.957 1.00 91.88 145 PHE A N 1
ATOM 1149 C CA . PHE A 1 145 ? 24.106 7.839 8.020 1.00 91.88 145 PHE A CA 1
ATOM 1150 C C . PHE A 1 145 ? 24.285 6.388 7.547 1.00 91.88 145 PHE A C 1
ATOM 1152 O O . PHE A 1 145 ? 25.341 5.786 7.747 1.00 91.88 145 PHE A O 1
ATOM 1159 N N . PHE A 1 146 ? 23.308 5.844 6.813 1.00 90.00 146 PHE A N 1
ATOM 1160 C CA . PHE A 1 146 ? 23.418 4.513 6.217 1.00 90.00 146 PHE A CA 1
ATOM 1161 C C . PHE A 1 146 ? 24.538 4.429 5.165 1.00 90.00 146 PHE A C 1
ATOM 1163 O O . PHE A 1 146 ? 25.274 3.444 5.138 1.00 90.00 146 PHE A O 1
ATOM 1170 N N . GLN A 1 147 ? 24.747 5.464 4.342 1.00 87.81 147 GLN A N 1
ATOM 1171 C CA . GLN A 1 147 ? 25.887 5.515 3.413 1.00 87.81 147 GLN A CA 1
ATOM 1172 C C . GLN A 1 147 ? 27.234 5.603 4.149 1.00 87.81 147 GLN A C 1
ATOM 1174 O O . GLN A 1 147 ? 28.171 4.892 3.784 1.00 87.81 147 GLN A O 1
ATOM 1179 N N . ALA A 1 148 ? 27.326 6.378 5.235 1.00 88.38 148 ALA A N 1
ATOM 1180 C CA . ALA A 1 148 ? 28.508 6.404 6.101 1.00 88.38 148 ALA A CA 1
ATOM 1181 C C . ALA A 1 148 ? 28.826 5.010 6.679 1.00 88.38 148 ALA A C 1
ATOM 1183 O O . ALA A 1 148 ? 29.989 4.588 6.697 1.00 88.38 148 ALA A O 1
ATOM 1184 N N . ILE A 1 149 ? 27.796 4.254 7.078 1.00 87.50 149 ILE A N 1
ATOM 1185 C CA . ILE A 1 149 ? 27.938 2.861 7.517 1.00 87.50 149 ILE A CA 1
ATOM 1186 C C . ILE A 1 149 ? 28.395 1.949 6.369 1.00 87.50 149 ILE A C 1
ATOM 1188 O O . ILE A 1 149 ? 29.355 1.205 6.563 1.00 87.50 149 ILE A O 1
ATOM 1192 N N . ARG A 1 150 ? 27.788 2.040 5.175 1.00 84.19 150 ARG A N 1
ATOM 1193 C CA . ARG A 1 150 ? 28.147 1.234 3.986 1.00 84.19 150 ARG A CA 1
ATOM 1194 C C . ARG A 1 150 ? 29.588 1.451 3.517 1.00 84.19 150 ARG A C 1
ATOM 1196 O O . ARG A 1 150 ? 30.246 0.492 3.125 1.00 84.19 150 ARG A O 1
ATOM 1203 N N . ILE A 1 151 ? 30.089 2.686 3.577 1.00 82.38 151 ILE A N 1
ATOM 1204 C CA . ILE A 1 151 ? 31.501 3.004 3.302 1.00 82.38 151 ILE A CA 1
ATOM 1205 C C . ILE A 1 151 ? 32.398 2.438 4.418 1.00 82.38 151 ILE A C 1
ATOM 1207 O O . ILE A 1 151 ? 33.499 1.954 4.150 1.00 82.38 151 ILE A O 1
ATOM 1211 N N . GLY A 1 152 ? 31.908 2.417 5.660 1.00 81.62 152 GLY A N 1
ATOM 1212 C CA . GLY A 1 152 ? 32.580 1.832 6.824 1.00 81.62 152 GLY A CA 1
ATOM 1213 C C . GLY A 1 152 ? 33.139 2.847 7.820 1.00 81.62 152 GLY A C 1
ATOM 1214 O O . GLY A 1 152 ? 33.975 2.475 8.639 1.00 81.62 152 GLY A O 1
ATOM 1215 N N . LEU A 1 153 ? 32.683 4.105 7.769 1.00 82.50 153 LEU A N 1
ATOM 1216 C CA . LEU A 1 153 ? 33.195 5.213 8.592 1.00 82.50 153 LEU A CA 1
ATOM 1217 C C . LEU A 1 153 ? 32.983 5.002 10.106 1.00 82.50 153 LEU A C 1
ATOM 1219 O O . LEU A 1 153 ? 33.700 5.578 10.921 1.00 82.50 153 LEU A O 1
ATOM 1223 N N . HIS A 1 154 ? 32.039 4.132 10.473 1.00 80.81 154 HIS A N 1
ATOM 1224 C CA . HIS A 1 154 ? 31.762 3.717 11.849 1.00 80.81 154 HIS A CA 1
ATOM 1225 C C . HIS A 1 154 ? 32.892 2.884 12.490 1.00 80.81 154 HIS A C 1
ATOM 1227 O O . HIS A 1 154 ? 33.020 2.869 13.715 1.00 80.81 154 HIS A O 1
ATOM 1233 N N . SER A 1 155 ? 33.715 2.186 11.692 1.00 72.62 155 SER A N 1
ATOM 1234 C CA . SER A 1 155 ? 34.709 1.227 12.196 1.00 72.62 155 SER A CA 1
ATOM 1235 C C . SER A 1 155 ? 36.078 1.879 12.444 1.00 72.62 155 SER A C 1
ATOM 1237 O O . SER A 1 155 ? 36.766 2.238 11.483 1.00 72.62 155 SER A O 1
ATOM 1239 N N . PRO A 1 156 ? 36.554 1.972 13.705 1.00 58.78 156 PRO A N 1
ATOM 1240 C CA . PRO A 1 156 ? 37.835 2.608 14.021 1.00 58.78 156 PRO A CA 1
ATOM 1241 C C . PRO A 1 156 ? 39.055 1.813 13.524 1.00 58.78 156 PRO A C 1
ATOM 1243 O O . PRO A 1 156 ? 40.142 2.375 13.400 1.00 58.78 156 PRO A O 1
ATOM 1246 N N . VAL A 1 157 ? 38.889 0.520 13.215 1.00 51.62 157 VAL A N 1
ATOM 1247 C CA . VAL A 1 157 ? 39.961 -0.364 12.717 1.00 51.62 157 VAL A CA 1
ATOM 1248 C C . VAL A 1 157 ? 40.304 -0.067 11.251 1.00 51.62 157 VAL A C 1
ATOM 1250 O O . VAL A 1 157 ? 41.457 -0.196 10.835 1.00 51.62 157 VAL A O 1
ATOM 1253 N N . SER A 1 158 ? 39.339 0.439 10.472 1.00 50.47 158 SER A N 1
ATOM 1254 C CA . SER A 1 158 ? 39.528 0.732 9.044 1.00 50.47 158 SER A CA 1
ATOM 1255 C C . SER A 1 158 ? 40.494 1.898 8.758 1.00 50.47 158 SER A C 1
ATOM 1257 O O . SER A 1 158 ? 40.767 2.185 7.594 1.00 50.47 158 SER A O 1
ATOM 1259 N N . MET A 1 159 ? 41.019 2.554 9.802 1.00 48.56 159 MET A N 1
ATOM 1260 C CA . MET A 1 159 ? 42.041 3.608 9.743 1.00 48.56 159 MET A CA 1
ATOM 1261 C C . MET A 1 159 ? 43.445 3.140 10.182 1.00 48.56 159 MET A C 1
ATOM 1263 O O . MET A 1 159 ? 44.389 3.938 10.174 1.00 48.56 159 MET A O 1
ATOM 1267 N N . SER A 1 160 ? 43.605 1.871 10.580 1.00 43.97 160 SER A N 1
ATOM 1268 C CA . SER A 1 160 ? 44.876 1.303 11.067 1.00 43.97 160 SER A CA 1
ATOM 1269 C C . SER A 1 160 ? 45.471 0.188 10.201 1.00 43.97 160 SER A C 1
ATOM 1271 O O . SER A 1 160 ? 46.674 -0.034 10.278 1.00 43.97 160 SER A O 1
ATOM 1273 N N . GLU A 1 161 ? 44.687 -0.507 9.371 1.00 41.41 161 GLU A N 1
ATOM 1274 C CA . GLU A 1 161 ? 45.164 -1.728 8.687 1.00 41.41 161 GLU A CA 1
ATOM 1275 C C . GLU A 1 161 ? 45.930 -1.504 7.369 1.00 41.41 161 GLU A C 1
ATOM 1277 O O . GLU A 1 161 ? 46.423 -2.460 6.765 1.00 41.41 161 GLU A O 1
ATOM 1282 N N . THR A 1 162 ? 46.148 -0.256 6.943 1.00 41.97 162 THR A N 1
ATOM 1283 C CA . THR A 1 162 ? 47.147 0.061 5.911 1.00 41.97 162 THR A CA 1
ATOM 1284 C C . THR A 1 162 ? 48.572 -0.093 6.464 1.00 41.97 162 THR A C 1
ATOM 1286 O O . THR A 1 162 ? 49.247 0.889 6.768 1.00 41.97 162 THR A O 1
ATOM 1289 N N . ASN A 1 163 ? 49.034 -1.353 6.478 1.00 38.59 163 ASN A N 1
ATOM 1290 C CA . ASN A 1 163 ? 50.352 -1.895 6.860 1.00 38.59 163 ASN A CA 1
ATOM 1291 C C . ASN A 1 163 ? 50.506 -2.439 8.298 1.00 38.59 163 ASN A C 1
ATOM 1293 O O . ASN A 1 163 ? 51.243 -1.879 9.105 1.00 38.59 163 ASN A O 1
ATOM 1297 N N . ILE A 1 164 ? 50.005 -3.654 8.550 1.00 39.97 164 ILE A N 1
ATOM 1298 C CA . ILE A 1 164 ? 50.545 -4.510 9.633 1.00 39.97 164 ILE A CA 1
ATOM 1299 C C . ILE A 1 164 ? 51.946 -5.070 9.271 1.00 39.97 164 ILE A C 1
ATOM 1301 O O . ILE A 1 164 ? 52.741 -5.381 10.153 1.00 39.97 164 ILE A O 1
ATOM 1305 N N . ASN A 1 165 ? 52.313 -5.104 7.980 1.00 38.88 165 ASN A N 1
ATOM 1306 C CA . ASN A 1 165 ? 53.598 -5.645 7.503 1.00 38.88 165 ASN A CA 1
ATOM 1307 C C . ASN A 1 165 ? 54.788 -4.653 7.503 1.00 38.88 165 ASN A C 1
ATOM 1309 O O . ASN A 1 165 ? 55.891 -5.068 7.163 1.00 38.88 165 ASN A O 1
ATOM 1313 N N . ASN A 1 166 ? 54.612 -3.374 7.871 1.00 39.44 166 ASN A N 1
ATOM 1314 C CA . ASN A 1 166 ? 55.701 -2.374 7.899 1.00 39.44 166 ASN A CA 1
ATOM 1315 C C . ASN A 1 166 ? 55.910 -1.762 9.297 1.00 39.44 166 ASN A C 1
ATOM 1317 O O . ASN A 1 166 ? 55.860 -0.546 9.484 1.00 39.44 166 ASN A O 1
ATOM 1321 N N . ILE A 1 167 ? 56.201 -2.613 10.286 1.00 43.41 167 ILE A N 1
ATOM 1322 C CA . ILE A 1 167 ? 56.661 -2.191 11.621 1.00 43.41 167 ILE A CA 1
ATOM 1323 C C . ILE A 1 167 ? 58.126 -1.712 11.523 1.00 43.41 167 ILE A C 1
ATOM 1325 O O . ILE A 1 167 ? 59.054 -2.403 11.940 1.00 43.41 167 ILE A O 1
ATOM 1329 N N . SER A 1 168 ? 58.348 -0.548 10.903 1.00 42.09 168 SER A N 1
ATOM 1330 C CA . SER A 1 168 ? 59.685 0.062 10.770 1.00 42.09 168 SER A CA 1
ATOM 1331 C C . SER A 1 168 ? 59.706 1.573 10.494 1.00 42.09 168 SER A C 1
ATOM 1333 O O . SER A 1 168 ? 60.637 2.231 10.947 1.00 42.09 168 SER A O 1
ATOM 1335 N N . ASN A 1 169 ? 58.707 2.151 9.811 1.00 38.59 169 ASN A N 1
ATOM 1336 C CA . ASN A 1 169 ? 58.656 3.591 9.500 1.00 38.59 169 ASN A CA 1
ATOM 1337 C C . ASN A 1 169 ? 57.291 4.199 9.858 1.00 38.59 169 ASN A C 1
ATOM 1339 O O . ASN A 1 169 ? 56.305 4.006 9.151 1.00 38.59 169 ASN A O 1
ATOM 1343 N N . ASN A 1 170 ? 57.235 4.948 10.963 1.00 49.66 170 ASN A N 1
ATOM 1344 C CA . ASN A 1 170 ? 55.990 5.481 11.527 1.00 49.66 170 ASN A CA 1
ATOM 1345 C C . ASN A 1 170 ? 55.612 6.864 10.953 1.00 49.66 170 ASN A C 1
ATOM 1347 O O . ASN A 1 170 ? 55.513 7.849 11.684 1.00 49.66 170 ASN A O 1
ATOM 1351 N N . THR A 1 171 ? 55.432 6.947 9.633 1.00 50.31 171 THR A N 1
ATOM 1352 C CA . THR A 1 171 ? 55.056 8.179 8.917 1.00 50.31 171 THR A CA 1
ATOM 1353 C C . THR A 1 171 ? 53.928 7.920 7.916 1.00 50.31 171 THR A C 1
ATOM 1355 O O . THR A 1 171 ? 54.160 7.560 6.762 1.00 50.31 171 THR A O 1
ATOM 1358 N N . ARG A 1 172 ? 52.678 8.154 8.345 1.00 57.91 172 ARG A N 1
ATOM 1359 C CA . ARG A 1 172 ? 51.533 8.309 7.425 1.00 57.91 172 ARG A CA 1
ATOM 1360 C C . ARG A 1 172 ? 51.821 9.449 6.443 1.00 57.91 172 ARG A C 1
ATOM 1362 O O . ARG A 1 172 ? 52.375 10.473 6.845 1.00 57.91 172 ARG A O 1
ATOM 1369 N N . THR A 1 173 ? 51.422 9.311 5.178 1.00 66.00 173 THR A N 1
ATOM 1370 C CA . THR A 1 173 ? 51.583 10.417 4.220 1.00 66.00 173 THR A CA 1
ATOM 1371 C C . THR A 1 173 ? 50.632 11.575 4.566 1.00 66.00 173 THR A C 1
ATOM 1373 O O . THR A 1 173 ? 49.558 11.330 5.126 1.00 66.00 173 THR A O 1
ATOM 1376 N N . PRO A 1 174 ? 50.957 12.836 4.216 1.00 65.31 174 PRO A N 1
ATOM 1377 C CA . PRO A 1 174 ? 50.065 13.970 4.473 1.00 65.31 174 PRO A CA 1
ATOM 1378 C C . PRO A 1 174 ? 48.654 13.769 3.898 1.00 65.31 174 PRO A C 1
ATOM 1380 O O . PRO A 1 174 ? 47.671 14.032 4.578 1.00 65.31 174 PRO A O 1
ATOM 1383 N N . GLN A 1 175 ? 48.547 13.194 2.696 1.00 64.69 175 GLN A N 1
ATOM 1384 C CA . GLN A 1 175 ? 47.266 12.866 2.054 1.00 64.69 175 GLN A CA 1
ATOM 1385 C C . GLN A 1 175 ? 46.453 11.820 2.841 1.00 64.69 175 GLN A C 1
ATOM 1387 O O . GLN A 1 175 ? 45.238 11.955 2.968 1.00 64.69 175 GLN A O 1
ATOM 1392 N N . GLN A 1 176 ? 47.106 10.800 3.414 1.00 69.69 176 GLN A N 1
ATOM 1393 C CA . GLN A 1 176 ? 46.440 9.808 4.271 1.00 69.69 176 GLN A CA 1
ATOM 1394 C C . GLN A 1 176 ? 45.932 10.429 5.579 1.00 69.69 176 GLN A C 1
ATOM 1396 O O . GLN A 1 176 ? 44.874 10.036 6.065 1.00 69.69 176 GLN A O 1
ATOM 1401 N N . LEU A 1 177 ? 46.655 11.408 6.135 1.00 71.25 177 LEU A N 1
ATOM 1402 C CA . LEU A 1 177 ? 46.218 12.164 7.312 1.00 71.25 177 LEU A CA 1
ATOM 1403 C C . LEU A 1 177 ? 45.015 13.062 6.984 1.00 71.25 177 LEU A C 1
ATOM 1405 O O . LEU A 1 177 ? 44.030 13.028 7.718 1.00 71.25 177 LEU A O 1
ATOM 1409 N N . THR A 1 178 ? 45.033 13.782 5.856 1.00 75.06 178 THR A N 1
ATOM 1410 C CA . THR A 1 178 ? 43.875 14.569 5.393 1.00 75.06 178 THR A CA 1
ATOM 1411 C C . THR A 1 178 ? 42.644 13.686 5.178 1.00 75.06 178 THR A C 1
ATOM 1413 O O . THR A 1 178 ? 41.580 13.992 5.706 1.00 75.06 178 THR A O 1
ATOM 1416 N N . MET A 1 179 ? 42.778 12.547 4.490 1.00 77.38 179 MET A N 1
ATOM 1417 C CA . MET A 1 179 ? 41.644 11.643 4.256 1.00 77.38 179 MET A CA 1
ATOM 1418 C C . MET A 1 179 ? 41.104 11.025 5.559 1.00 77.38 179 MET A C 1
ATOM 1420 O O . MET A 1 179 ? 39.894 10.862 5.704 1.00 77.38 179 MET A O 1
ATOM 1424 N N . ALA A 1 180 ? 41.969 10.734 6.538 1.00 76.19 180 ALA A N 1
ATOM 1425 C CA . ALA A 1 180 ? 41.542 10.292 7.866 1.00 76.19 180 ALA A CA 1
ATOM 1426 C C . ALA A 1 180 ? 40.778 11.387 8.636 1.00 76.19 180 ALA A C 1
ATOM 1428 O O . ALA A 1 180 ? 39.768 11.094 9.279 1.00 76.19 180 ALA A O 1
ATOM 1429 N N . ASN A 1 181 ? 41.214 12.648 8.529 1.00 80.75 181 ASN A N 1
ATOM 1430 C CA . ASN A 1 181 ? 40.510 13.796 9.107 1.00 80.75 181 ASN A CA 1
ATOM 1431 C C . ASN A 1 181 ? 39.125 13.981 8.467 1.00 80.75 181 ASN A C 1
ATOM 1433 O O . ASN A 1 181 ? 38.142 14.124 9.192 1.00 80.75 181 ASN A O 1
ATOM 1437 N N . GLU A 1 182 ? 39.020 13.906 7.135 1.00 83.88 182 GLU A N 1
ATOM 1438 C CA . GLU A 1 182 ? 37.735 13.989 6.428 1.00 83.88 182 GLU A CA 1
ATOM 1439 C C . GLU A 1 182 ? 36.782 12.856 6.821 1.00 83.88 182 GLU A C 1
ATOM 1441 O O . GLU A 1 182 ? 35.600 13.108 7.066 1.00 83.88 182 GLU A O 1
ATOM 1446 N N . GLN A 1 183 ? 37.275 11.621 6.952 1.00 85.25 183 GLN A N 1
ATOM 1447 C CA . GLN A 1 183 ? 36.463 10.480 7.388 1.00 85.25 183 GLN A CA 1
ATOM 1448 C C . GLN A 1 183 ? 35.954 10.645 8.827 1.00 85.25 183 GLN A C 1
ATOM 1450 O O . GLN A 1 183 ? 34.751 10.509 9.061 1.00 85.25 183 GLN A O 1
ATOM 1455 N N . ALA A 1 184 ? 36.828 11.007 9.773 1.00 83.44 184 ALA A N 1
ATOM 1456 C CA . ALA A 1 184 ? 36.444 11.238 11.166 1.00 83.44 184 ALA A CA 1
ATOM 1457 C C . ALA A 1 184 ? 35.450 12.407 11.304 1.00 83.44 184 ALA A C 1
ATOM 1459 O O . ALA A 1 184 ? 34.400 12.257 11.930 1.00 83.44 184 ALA A O 1
ATOM 1460 N N . LYS A 1 185 ? 35.728 13.547 10.654 1.00 87.50 185 LYS A N 1
ATOM 1461 C CA . LYS A 1 185 ? 34.841 14.723 10.608 1.00 87.50 185 LYS A CA 1
ATOM 1462 C C . LYS A 1 185 ? 33.465 14.367 10.038 1.00 87.50 185 LYS A C 1
ATOM 1464 O O . LYS A 1 185 ? 32.448 14.712 10.634 1.00 87.50 185 LYS A O 1
ATOM 1469 N N . THR A 1 186 ? 33.422 13.637 8.922 1.00 90.12 186 THR A N 1
ATOM 1470 C CA . THR A 1 186 ? 32.164 13.239 8.267 1.00 90.12 186 THR A CA 1
ATOM 1471 C C . THR A 1 186 ? 31.353 12.278 9.139 1.00 90.12 186 THR A C 1
ATOM 1473 O O . THR A 1 186 ? 30.137 12.439 9.243 1.00 90.12 186 THR A O 1
ATOM 1476 N N . TRP A 1 187 ? 31.994 11.326 9.830 1.00 90.06 187 TRP A N 1
ATOM 1477 C CA . TRP A 1 187 ? 31.310 10.433 10.775 1.00 90.06 187 TRP A CA 1
ATOM 1478 C C . TRP A 1 187 ? 30.726 11.185 11.980 1.00 90.06 187 TRP A C 1
ATOM 1480 O O . TRP A 1 187 ? 29.566 10.977 12.339 1.00 90.06 187 TRP A O 1
ATOM 1490 N N . ILE A 1 188 ? 31.487 12.112 12.569 1.00 89.75 188 ILE A N 1
ATOM 1491 C CA . ILE A 1 188 ? 31.025 12.936 13.696 1.00 89.75 188 ILE A CA 1
ATOM 1492 C C . ILE A 1 188 ? 29.830 13.806 13.275 1.00 89.75 188 ILE A C 1
ATOM 1494 O O . ILE A 1 188 ? 28.795 13.786 13.940 1.00 89.75 188 ILE A O 1
ATOM 1498 N N . VAL A 1 189 ? 29.914 14.504 12.135 1.00 91.75 189 VAL A N 1
ATOM 1499 C CA . VAL A 1 189 ? 28.802 15.339 11.644 1.00 91.75 189 VAL A CA 1
ATOM 1500 C C . VAL A 1 189 ? 27.591 14.500 11.211 1.00 91.75 189 VAL A C 1
ATOM 1502 O O . VAL A 1 189 ? 26.466 14.960 11.379 1.00 91.75 189 VAL A O 1
ATOM 1505 N N . SER A 1 190 ? 27.775 13.250 10.762 1.00 92.50 190 SER A N 1
ATOM 1506 C CA . SER A 1 190 ? 26.654 12.324 10.503 1.00 92.50 190 SER A CA 1
ATOM 1507 C C . SER A 1 190 ? 25.829 12.047 11.765 1.00 92.50 190 SER A C 1
ATOM 1509 O O . SER A 1 190 ? 24.600 12.053 11.716 1.00 92.50 190 SER A O 1
ATOM 1511 N N . ASN A 1 191 ? 26.497 11.847 12.906 1.00 92.31 191 ASN A N 1
ATOM 1512 C CA . ASN A 1 191 ? 25.845 11.616 14.196 1.00 92.31 191 ASN A CA 1
ATOM 1513 C C . ASN A 1 191 ? 25.158 12.885 14.726 1.00 92.31 191 ASN A C 1
ATOM 1515 O O . ASN A 1 191 ? 23.999 12.827 15.133 1.00 92.31 191 ASN A O 1
ATOM 1519 N N . ILE A 1 192 ? 25.835 14.038 14.644 1.00 93.12 192 ILE A N 1
ATOM 1520 C CA . ILE A 1 192 ? 25.270 15.346 15.022 1.00 93.12 192 ILE A CA 1
ATOM 1521 C C . ILE A 1 192 ? 23.999 15.643 14.218 1.00 93.12 192 ILE A C 1
ATOM 1523 O O . ILE A 1 192 ? 22.959 15.936 14.800 1.00 93.12 192 ILE A O 1
ATOM 1527 N N . ALA A 1 193 ? 24.069 15.546 12.887 1.00 94.00 193 ALA A N 1
ATOM 1528 C CA . ALA A 1 193 ? 22.943 15.851 12.010 1.00 94.00 193 ALA A CA 1
ATOM 1529 C C . ALA A 1 193 ? 21.755 14.914 12.266 1.00 94.00 193 ALA A C 1
ATOM 1531 O O . ALA A 1 193 ? 20.621 15.381 12.352 1.00 94.00 193 ALA A O 1
ATOM 1532 N N . SER A 1 194 ? 22.019 13.612 12.435 1.00 94.25 194 SER A N 1
ATOM 1533 C CA . SER A 1 194 ? 20.993 12.617 12.769 1.00 94.25 194 SER A CA 1
ATOM 1534 C C . SER A 1 194 ? 20.255 12.982 14.058 1.00 94.25 194 SER A C 1
ATOM 1536 O O . SER A 1 194 ? 19.026 12.995 14.069 1.00 94.25 194 SER A O 1
ATOM 1538 N N . GLN A 1 195 ? 20.984 13.367 15.112 1.00 93.81 195 GLN A N 1
ATOM 1539 C CA . GLN A 1 195 ? 20.372 13.775 16.373 1.00 93.81 195 GLN A CA 1
ATOM 1540 C C . GLN A 1 195 ? 19.597 15.092 16.244 1.00 93.81 195 GLN A C 1
ATOM 1542 O O . GLN A 1 195 ? 18.404 15.117 16.522 1.00 93.81 195 GLN A O 1
ATOM 1547 N N . THR A 1 196 ? 20.237 16.176 15.791 1.00 92.50 196 THR A N 1
ATOM 1548 C CA . THR A 1 196 ? 19.619 17.516 15.762 1.00 92.50 196 THR A CA 1
ATOM 1549 C C . THR A 1 196 ? 18.349 17.564 14.907 1.00 92.50 196 THR A C 1
ATOM 1551 O O . THR A 1 196 ? 17.414 18.291 15.238 1.00 92.50 196 THR A O 1
ATOM 1554 N N . ILE A 1 197 ? 18.296 16.796 13.812 1.00 93.19 197 ILE A N 1
ATOM 1555 C CA . ILE A 1 197 ? 17.097 16.697 12.971 1.00 93.19 197 ILE A CA 1
ATOM 1556 C C . ILE A 1 197 ? 16.021 15.862 13.684 1.00 93.19 197 ILE A C 1
ATOM 1558 O O . ILE A 1 197 ? 14.872 16.293 13.759 1.00 93.19 197 ILE A O 1
ATOM 1562 N N . ALA A 1 198 ? 16.376 14.714 14.270 1.00 92.06 198 ALA A N 1
ATOM 1563 C CA . ALA A 1 198 ? 15.428 13.854 14.979 1.00 92.06 198 ALA A CA 1
ATOM 1564 C C . ALA A 1 198 ? 14.794 14.540 16.212 1.00 92.06 198 ALA A C 1
ATOM 1566 O O . ALA A 1 198 ? 13.565 14.557 16.324 1.00 92.06 198 ALA A O 1
ATOM 1567 N N . THR A 1 199 ? 15.594 15.194 17.071 1.00 91.50 199 THR A N 1
ATOM 1568 C CA . THR A 1 199 ? 15.113 15.943 18.254 1.00 91.50 199 THR A CA 1
ATOM 1569 C C . THR A 1 199 ? 14.076 17.007 17.872 1.00 91.50 199 THR A C 1
ATOM 1571 O O . THR A 1 199 ? 13.080 17.189 18.576 1.00 91.50 199 THR A O 1
ATOM 1574 N N . ALA A 1 200 ? 14.286 17.697 16.744 1.00 90.38 200 ALA A N 1
ATOM 1575 C CA . ALA A 1 200 ? 13.413 18.770 16.277 1.00 90.38 200 ALA A CA 1
ATOM 1576 C C . ALA A 1 200 ? 12.065 18.263 15.731 1.00 90.38 200 ALA A C 1
ATOM 1578 O O . ALA A 1 200 ? 11.042 18.891 15.986 1.00 90.38 200 ALA A O 1
ATOM 1579 N N . PHE A 1 201 ? 12.027 17.127 15.027 1.00 88.44 201 PHE A N 1
ATOM 1580 C CA . PHE A 1 201 ? 10.767 16.522 14.558 1.00 88.44 201 PHE A CA 1
ATOM 1581 C C . PHE A 1 201 ? 10.055 15.660 15.624 1.00 88.44 201 PHE A C 1
ATOM 1583 O O . PHE A 1 201 ? 8.907 15.258 15.422 1.00 88.44 201 PHE A O 1
ATOM 1590 N N . GLY A 1 202 ? 10.703 15.386 16.763 1.00 88.19 202 GLY A N 1
ATOM 1591 C CA . GLY A 1 202 ? 10.178 14.485 17.795 1.00 88.19 202 GLY A CA 1
ATOM 1592 C C . GLY A 1 202 ? 10.268 13.010 17.403 1.00 88.19 202 GLY A C 1
ATOM 1593 O O . GLY A 1 202 ? 9.363 12.237 17.709 1.00 88.19 202 GLY A O 1
ATOM 1594 N N . PHE A 1 203 ? 11.329 12.643 16.682 1.00 88.31 203 PHE A N 1
ATOM 1595 C CA . PHE A 1 203 ? 11.623 11.280 16.243 1.00 88.31 203 PHE A CA 1
ATOM 1596 C C . PHE A 1 203 ? 12.832 10.700 17.001 1.00 88.31 203 PHE A C 1
ATOM 1598 O O . PHE A 1 203 ? 13.692 11.460 17.453 1.00 88.31 203 PHE A O 1
ATOM 1605 N N . PRO A 1 204 ? 12.955 9.363 17.110 1.00 87.19 204 PRO A N 1
ATOM 1606 C CA . PRO A 1 204 ? 14.188 8.733 17.572 1.00 87.19 204 PRO A CA 1
ATOM 1607 C C . PRO A 1 204 ? 15.327 8.972 16.568 1.00 87.19 204 PRO A C 1
ATOM 1609 O O . PRO A 1 204 ? 15.135 8.873 15.358 1.00 87.19 204 PRO A O 1
ATOM 1612 N N . ALA A 1 205 ? 16.532 9.264 17.055 1.00 88.69 205 ALA A N 1
ATOM 1613 C CA . ALA A 1 205 ? 17.709 9.398 16.200 1.00 88.69 205 ALA A CA 1
ATOM 1614 C C . ALA A 1 205 ? 18.288 8.025 15.824 1.00 88.69 205 ALA A C 1
ATOM 1616 O O . ALA A 1 205 ? 18.262 7.088 16.619 1.00 88.69 205 ALA A O 1
ATOM 1617 N N . CYS A 1 206 ? 18.914 7.927 14.648 1.00 85.69 206 CYS A N 1
ATOM 1618 C CA . CYS A 1 206 ? 19.725 6.756 14.281 1.00 85.69 206 CYS A CA 1
ATOM 1619 C C . CYS A 1 206 ? 21.200 6.875 14.727 1.00 85.69 206 CYS A C 1
ATOM 1621 O O . CYS A 1 206 ? 22.033 6.085 14.300 1.00 85.69 206 CYS A O 1
ATOM 1623 N N . ALA A 1 207 ? 21.534 7.866 15.562 1.00 83.88 207 ALA A N 1
ATOM 1624 C CA . ALA A 1 207 ? 22.900 8.181 15.975 1.00 83.88 207 ALA A CA 1
ATOM 1625 C C . ALA A 1 207 ? 23.527 7.130 16.921 1.00 83.88 207 ALA A C 1
ATOM 1627 O O . ALA A 1 207 ? 22.870 6.545 17.783 1.00 83.88 207 ALA A O 1
ATOM 1628 N N . GLN A 1 208 ? 24.840 6.939 16.780 1.00 82.31 208 GLN A N 1
ATOM 1629 C CA . GLN A 1 208 ? 25.675 6.005 17.537 1.00 82.31 208 GLN A CA 1
ATOM 1630 C C . GLN A 1 208 ? 26.919 6.736 18.072 1.00 82.31 208 GLN A C 1
ATOM 1632 O O . GLN A 1 208 ? 27.984 6.749 17.450 1.00 82.31 208 GLN A O 1
ATOM 1637 N N . PHE A 1 209 ? 26.788 7.356 19.250 1.00 80.19 209 PHE A N 1
ATOM 1638 C CA . PHE A 1 209 ? 27.873 8.054 19.959 1.00 80.19 209 PHE A CA 1
ATOM 1639 C C . PHE A 1 209 ? 28.848 7.083 20.658 1.00 80.19 209 PHE A C 1
ATOM 1641 O O . PHE A 1 209 ? 29.140 7.194 21.849 1.00 80.19 209 PHE A O 1
ATOM 1648 N N . ASP A 1 210 ? 29.349 6.117 19.892 1.00 70.50 210 ASP A N 1
ATOM 1649 C CA . ASP A 1 210 ? 30.203 5.031 20.364 1.00 70.50 210 ASP A CA 1
ATOM 1650 C C . ASP A 1 210 ? 31.624 5.491 20.731 1.00 70.50 210 ASP A C 1
ATOM 1652 O O . ASP A 1 210 ? 32.066 6.617 20.474 1.00 70.50 210 ASP A O 1
ATOM 1656 N N . SER A 1 211 ? 32.406 4.558 21.281 1.00 65.44 211 SER A N 1
ATOM 1657 C CA . SER A 1 211 ? 33.827 4.754 21.591 1.00 65.44 211 SER A CA 1
ATOM 1658 C C . SER A 1 211 ? 34.678 5.174 20.382 1.00 65.44 211 SER A C 1
ATOM 1660 O O . SER A 1 211 ? 35.736 5.769 20.578 1.00 65.44 211 SER A O 1
ATOM 1662 N N . SER A 1 212 ? 34.225 4.930 19.145 1.00 66.94 212 SER A N 1
ATOM 1663 C CA . SER A 1 212 ? 34.859 5.435 17.921 1.00 66.94 212 SER A CA 1
ATOM 1664 C C . SER A 1 212 ? 34.794 6.965 17.842 1.00 66.94 212 SER A C 1
ATOM 1666 O O . SER A 1 212 ? 35.840 7.608 17.749 1.00 66.94 212 SER A O 1
ATOM 1668 N N . VAL A 1 213 ? 33.597 7.548 17.983 1.00 73.00 213 VAL A N 1
ATOM 1669 C CA . VAL A 1 213 ? 33.336 9.000 17.988 1.00 73.00 213 VAL A CA 1
ATOM 1670 C C . VAL A 1 213 ? 34.214 9.694 19.034 1.00 73.00 213 VAL A C 1
ATOM 1672 O O . VAL A 1 213 ? 35.005 10.582 18.709 1.00 73.00 213 VAL A O 1
ATOM 1675 N N . TRP A 1 214 ? 34.177 9.206 20.276 1.00 70.69 214 TRP A N 1
ATOM 1676 C CA . TRP A 1 214 ? 34.984 9.753 21.369 1.00 70.69 214 TRP A CA 1
ATOM 1677 C C . TRP A 1 214 ? 36.491 9.469 21.252 1.00 70.69 214 TRP A C 1
ATOM 1679 O O . TRP A 1 214 ? 37.297 10.236 21.782 1.00 70.69 214 TRP A O 1
ATOM 1689 N N . SER A 1 215 ? 36.911 8.419 20.536 1.00 64.44 215 SER A N 1
ATOM 1690 C CA . SER A 1 215 ? 38.332 8.165 20.261 1.00 64.44 215 SER A CA 1
ATOM 1691 C C . SER A 1 215 ? 38.916 9.108 19.208 1.00 64.44 215 SER A C 1
ATOM 1693 O O . SER A 1 215 ? 40.136 9.292 19.214 1.00 64.44 215 SER A O 1
ATOM 1695 N N . TYR A 1 216 ? 38.106 9.677 18.311 1.00 65.69 216 TYR A N 1
ATOM 1696 C CA . TYR A 1 216 ? 38.572 10.679 17.347 1.00 65.69 216 TYR A CA 1
ATOM 1697 C C . TYR A 1 216 ? 38.746 12.060 17.991 1.00 65.69 216 TYR A C 1
ATOM 1699 O O . TYR A 1 216 ? 39.646 12.796 17.606 1.00 65.69 216 TYR A O 1
ATOM 1707 N N . SER A 1 217 ? 37.967 12.379 19.031 1.00 61.31 217 SER A N 1
ATOM 1708 C CA . SER A 1 217 ? 38.063 13.643 19.779 1.00 61.31 217 SER A CA 1
ATOM 1709 C C . SER A 1 217 ? 39.285 13.755 20.713 1.00 61.31 217 SER A C 1
ATOM 1711 O O . SER A 1 217 ? 39.395 14.728 21.461 1.00 61.31 217 SER A O 1
ATOM 1713 N N . ARG A 1 218 ? 40.205 12.776 20.722 1.00 65.12 218 ARG A N 1
ATOM 1714 C CA . ARG A 1 218 ? 41.436 12.821 21.532 1.00 65.12 218 ARG A CA 1
ATOM 1715 C C . ARG A 1 218 ? 42.606 13.385 20.707 1.00 65.12 218 ARG A C 1
ATOM 1717 O O . ARG A 1 218 ? 42.919 12.801 19.669 1.00 65.12 218 ARG A O 1
ATOM 1724 N N . PRO A 1 219 ? 43.325 14.424 21.182 1.00 57.03 219 PRO A N 1
ATOM 1725 C CA . PRO A 1 219 ? 44.404 15.068 20.414 1.00 57.03 219 PRO A CA 1
ATOM 1726 C C . PRO A 1 219 ? 45.598 14.138 20.122 1.00 57.03 219 PRO A C 1
ATOM 1728 O O . PRO A 1 219 ? 46.324 14.329 19.150 1.00 57.03 219 PRO A O 1
ATOM 1731 N N . ASP A 1 220 ? 45.759 13.088 20.928 1.00 54.03 220 ASP A N 1
ATOM 1732 C CA . ASP A 1 220 ? 46.882 12.138 20.939 1.00 54.03 220 ASP A CA 1
ATOM 1733 C C . ASP A 1 220 ? 47.008 11.252 19.673 1.00 54.03 220 ASP A C 1
ATOM 1735 O O . ASP A 1 220 ? 47.935 10.457 19.545 1.00 54.03 220 ASP A O 1
ATOM 1739 N N . ARG A 1 221 ? 46.071 11.356 18.716 1.00 60.69 221 ARG A N 1
ATOM 1740 C CA . ARG A 1 221 ? 46.065 10.569 17.461 1.00 60.69 221 ARG A CA 1
ATOM 1741 C C . ARG A 1 221 ? 46.416 11.359 16.195 1.00 60.69 221 ARG A C 1
ATOM 1743 O O . ARG A 1 221 ? 46.376 10.785 15.105 1.00 60.69 221 ARG A O 1
ATOM 1750 N N . GLY A 1 222 ? 46.752 12.646 16.315 1.00 59.47 222 GLY A N 1
ATOM 1751 C CA . GLY A 1 222 ? 47.111 13.497 15.171 1.00 59.47 222 GLY A CA 1
ATOM 1752 C C . GLY A 1 222 ? 45.945 13.825 14.227 1.00 59.47 222 GLY A C 1
ATOM 1753 O O . GLY A 1 222 ? 46.178 14.245 13.097 1.00 59.47 222 GLY A O 1
ATOM 1754 N N . ILE A 1 223 ? 44.705 13.625 14.685 1.00 69.19 223 ILE A N 1
ATOM 1755 C CA . ILE A 1 223 ? 43.475 14.009 13.985 1.00 69.19 223 ILE A CA 1
ATOM 1756 C C . ILE A 1 223 ? 43.026 15.364 14.537 1.00 69.19 223 ILE A C 1
ATOM 1758 O O . ILE A 1 223 ? 42.893 15.517 15.750 1.00 69.19 223 ILE A O 1
ATOM 1762 N N . ASN A 1 224 ? 42.805 16.347 13.661 1.00 72.44 224 ASN A N 1
ATOM 1763 C CA . ASN A 1 224 ? 42.420 17.703 14.059 1.00 72.44 224 ASN A CA 1
ATOM 1764 C C . ASN A 1 224 ? 40.961 17.988 13.670 1.00 72.44 224 ASN A C 1
ATOM 1766 O O . ASN A 1 224 ? 40.655 18.194 12.496 1.00 72.44 224 ASN A O 1
ATOM 1770 N N . ILE A 1 225 ? 40.064 17.987 14.657 1.00 79.81 225 ILE A N 1
ATOM 1771 C CA . ILE A 1 225 ? 38.636 18.292 14.482 1.00 79.81 225 ILE A CA 1
ATOM 1772 C C . ILE A 1 225 ? 38.392 19.739 14.933 1.00 79.81 225 ILE A C 1
ATOM 1774 O O . ILE A 1 225 ? 38.693 20.047 16.088 1.00 79.81 225 ILE A O 1
ATOM 1778 N N . PRO A 1 226 ? 37.804 20.617 14.097 1.00 83.38 226 PRO A N 1
ATOM 1779 C CA . PRO A 1 226 ? 37.469 21.985 14.489 1.00 83.38 226 PRO A CA 1
ATOM 1780 C C . PRO A 1 226 ? 36.656 22.052 15.789 1.00 83.38 226 PRO A C 1
ATOM 1782 O O . PRO A 1 226 ? 35.649 21.360 15.935 1.00 83.38 226 PRO A O 1
ATOM 1785 N N . GLN A 1 227 ? 37.046 22.937 16.710 1.00 82.00 227 GLN A N 1
ATOM 1786 C CA . GLN A 1 227 ? 36.399 23.123 18.020 1.00 82.00 227 GLN A CA 1
ATOM 1787 C C . GLN A 1 227 ? 34.880 23.384 17.908 1.00 82.00 227 GLN A C 1
ATOM 1789 O O . GLN A 1 227 ? 34.089 22.880 18.702 1.00 82.00 227 GLN A O 1
ATOM 1794 N N . ALA A 1 228 ? 34.455 24.084 16.851 1.00 84.19 228 ALA A N 1
ATOM 1795 C CA . ALA A 1 228 ? 33.047 24.322 16.528 1.00 84.19 228 ALA A CA 1
ATOM 1796 C C . ALA A 1 228 ? 32.235 23.035 16.257 1.00 84.19 228 ALA A C 1
ATOM 1798 O O . ALA A 1 228 ? 31.030 23.019 16.498 1.00 84.19 228 ALA A O 1
ATOM 1799 N N . ILE A 1 229 ? 32.879 21.957 15.784 1.00 88.19 229 ILE A N 1
ATOM 1800 C CA . ILE A 1 229 ? 32.274 20.622 15.629 1.00 88.19 229 ILE A CA 1
ATOM 1801 C C . ILE A 1 229 ? 32.314 19.858 16.958 1.00 88.19 229 ILE A C 1
ATOM 1803 O O . ILE A 1 229 ? 31.366 19.141 17.262 1.00 88.19 229 ILE A O 1
ATOM 1807 N N . GLN A 1 230 ? 33.356 20.040 17.777 1.00 87.25 230 GLN A N 1
ATOM 1808 C CA . GLN A 1 230 ? 33.449 19.409 19.102 1.00 87.25 230 GLN A CA 1
ATOM 1809 C C . GLN A 1 230 ? 32.288 19.848 20.014 1.00 87.25 230 GLN A C 1
ATOM 1811 O O . GLN A 1 230 ? 31.631 18.999 20.609 1.00 87.25 230 GLN A O 1
ATOM 1816 N N . PHE A 1 231 ? 31.939 21.141 20.042 1.00 88.06 231 PHE A N 1
ATOM 1817 C CA . PHE A 1 231 ? 30.753 21.603 20.780 1.00 88.06 231 PHE A CA 1
ATOM 1818 C C . PHE A 1 231 ? 29.434 21.097 20.188 1.00 88.06 231 PHE A C 1
ATOM 1820 O O . PHE A 1 231 ? 28.551 20.695 20.940 1.00 88.06 231 PHE A O 1
ATOM 1827 N N . MET A 1 232 ? 29.303 21.041 18.859 1.00 90.44 232 MET A N 1
ATOM 1828 C CA . MET A 1 232 ? 28.126 20.436 18.218 1.00 90.44 232 MET A CA 1
ATOM 1829 C C . MET A 1 232 ? 27.988 18.942 18.572 1.00 90.44 232 MET A C 1
ATOM 1831 O O . MET A 1 232 ? 26.875 18.462 18.770 1.00 90.44 232 MET A O 1
ATOM 1835 N N . MET A 1 233 ? 29.107 18.220 18.706 1.00 90.00 233 MET A N 1
ATOM 1836 C CA . MET A 1 233 ? 29.153 16.827 19.158 1.00 90.00 233 MET A CA 1
ATOM 1837 C C . MET A 1 233 ? 28.746 16.689 20.630 1.00 90.00 233 MET A C 1
ATOM 1839 O O . MET A 1 233 ? 27.972 15.796 20.950 1.00 90.00 233 MET A O 1
ATOM 1843 N N . GLU A 1 234 ? 29.221 17.567 21.517 1.00 89.56 234 GLU A N 1
ATOM 1844 C CA . GLU A 1 234 ? 28.860 17.546 22.943 1.00 89.56 234 GLU A CA 1
ATOM 1845 C C . GLU A 1 234 ? 27.383 17.896 23.184 1.00 89.56 234 GLU A C 1
ATOM 1847 O O . GLU A 1 234 ? 26.731 17.239 23.995 1.00 89.56 234 GLU A O 1
ATOM 1852 N N . ILE A 1 235 ? 26.831 18.861 22.440 1.00 92.25 235 ILE A N 1
ATOM 1853 C CA . ILE A 1 235 ? 25.401 19.210 22.485 1.00 92.25 235 ILE A CA 1
ATOM 1854 C C . ILE A 1 235 ? 24.543 18.048 21.958 1.00 92.25 235 ILE A C 1
ATOM 1856 O O . ILE A 1 235 ? 23.606 17.623 22.632 1.00 92.25 235 ILE A O 1
ATOM 1860 N N . ALA A 1 236 ? 24.884 17.475 20.799 1.00 92.75 236 ALA A N 1
ATOM 1861 C CA . ALA A 1 236 ? 24.140 16.346 20.237 1.00 92.75 236 ALA A CA 1
ATOM 1862 C C . ALA A 1 236 ? 24.245 15.079 21.110 1.00 92.75 236 ALA A C 1
ATOM 1864 O O . ALA A 1 236 ? 23.258 14.379 21.310 1.00 92.75 236 ALA A O 1
ATOM 1865 N N . TYR A 1 237 ? 25.406 14.807 21.709 1.00 91.69 237 TYR A N 1
ATOM 1866 C CA . TYR A 1 237 ? 25.562 13.706 22.662 1.00 91.69 237 TYR A CA 1
ATOM 1867 C C . TYR A 1 237 ? 24.735 13.917 23.939 1.00 91.69 237 TYR A C 1
ATOM 1869 O O . TYR A 1 237 ? 24.198 12.957 24.490 1.00 91.69 237 TYR A O 1
ATOM 1877 N N . PHE A 1 238 ? 24.576 15.163 24.399 1.00 92.56 238 PHE A N 1
ATOM 1878 C CA . PHE A 1 238 ? 23.654 15.479 25.491 1.00 92.56 238 PHE A CA 1
ATOM 1879 C C . PHE A 1 238 ? 22.186 15.246 25.093 1.00 92.56 238 PHE A C 1
ATOM 1881 O O . PHE A 1 238 ? 21.429 14.708 25.898 1.00 92.56 238 PHE A O 1
ATOM 1888 N N . GLU A 1 239 ? 21.780 15.588 23.865 1.00 91.94 239 GLU A N 1
ATOM 1889 C CA . GLU A 1 239 ? 20.432 15.280 23.355 1.00 91.94 239 GLU A CA 1
ATOM 1890 C C . GLU A 1 239 ? 20.171 13.770 23.249 1.00 91.94 239 GLU A C 1
ATOM 1892 O O . GLU A 1 239 ? 19.098 13.317 23.641 1.00 91.94 239 GLU A O 1
ATOM 1897 N N . ASP A 1 240 ? 21.156 12.982 22.811 1.00 91.12 240 ASP A N 1
ATOM 1898 C CA . ASP A 1 240 ? 21.079 11.515 22.782 1.00 91.12 240 ASP A CA 1
ATOM 1899 C C . ASP A 1 240 ? 20.975 10.915 24.198 1.00 91.12 240 ASP A C 1
ATOM 1901 O O . ASP A 1 240 ? 20.122 10.063 24.464 1.00 91.12 240 ASP A O 1
ATOM 1905 N N . GLN A 1 241 ? 21.783 11.409 25.148 1.00 89.50 241 GLN A N 1
ATOM 1906 C CA . GLN A 1 241 ? 21.675 11.026 26.562 1.00 89.50 241 GLN A CA 1
ATOM 1907 C C . GLN A 1 241 ? 20.316 11.402 27.159 1.00 89.50 241 GLN A C 1
ATOM 1909 O O . GLN A 1 241 ? 19.735 10.591 27.877 1.00 89.50 241 GLN A O 1
ATOM 1914 N N . MET A 1 242 ? 19.800 12.599 26.873 1.00 90.38 242 MET A N 1
ATOM 1915 C CA . MET A 1 242 ? 18.471 13.053 27.290 1.00 90.38 242 MET A CA 1
ATOM 1916 C C . MET A 1 242 ? 17.365 12.172 26.696 1.00 90.38 242 MET A C 1
ATOM 1918 O O . MET A 1 242 ? 16.468 11.759 27.425 1.00 90.38 242 MET A O 1
ATOM 1922 N N . ALA A 1 243 ? 17.433 11.852 25.401 1.00 88.06 243 ALA A N 1
ATOM 1923 C CA . ALA A 1 243 ? 16.471 10.984 24.729 1.00 88.06 243 ALA A CA 1
ATOM 1924 C C . ALA A 1 243 ? 16.434 9.593 25.378 1.00 88.06 243 ALA A C 1
ATOM 1926 O O . ALA A 1 243 ? 15.383 9.152 25.847 1.00 88.06 243 ALA A O 1
ATOM 1927 N N . LYS A 1 244 ? 17.594 8.937 25.485 1.00 87.31 244 LYS A N 1
ATOM 1928 C CA . LYS A 1 244 ? 17.717 7.589 26.057 1.00 87.31 244 LYS A CA 1
ATOM 1929 C C . LYS A 1 244 ? 17.416 7.557 27.555 1.00 87.31 244 LYS A C 1
ATOM 1931 O O . LYS A 1 244 ? 16.783 6.620 28.015 1.00 87.31 244 LYS A O 1
ATOM 1936 N N . SER A 1 245 ? 17.797 8.575 28.326 1.00 87.44 245 SER A N 1
ATOM 1937 C CA . SER A 1 245 ? 17.616 8.588 29.793 1.00 87.44 245 SER A CA 1
ATOM 1938 C C . SER A 1 245 ? 16.266 9.149 30.260 1.00 87.44 245 SER A C 1
ATOM 1940 O O . SER A 1 245 ? 16.102 9.385 31.453 1.00 87.44 245 SER A O 1
ATOM 1942 N N . LEU A 1 246 ? 15.319 9.407 29.351 1.00 86.88 246 LEU A N 1
ATOM 1943 C CA . LEU A 1 246 ? 13.943 9.816 29.682 1.00 86.88 246 LEU A CA 1
ATOM 1944 C C . LEU A 1 246 ? 12.878 8.934 29.002 1.00 86.88 246 LEU A C 1
ATOM 1946 O O . LEU A 1 246 ? 11.772 8.836 29.530 1.00 86.88 246 LEU A O 1
ATOM 1950 N N . ASN A 1 247 ? 13.217 8.278 27.881 1.00 85.31 247 ASN A N 1
ATOM 1951 C CA . ASN A 1 247 ? 12.298 7.497 27.038 1.00 85.31 247 ASN A CA 1
ATOM 1952 C C . ASN A 1 247 ? 12.783 6.036 26.832 1.00 85.31 247 ASN A C 1
ATOM 1954 O O . ASN A 1 247 ? 12.797 5.536 25.708 1.00 85.31 247 ASN A O 1
ATOM 1958 N N . SER A 1 248 ? 13.282 5.375 27.884 1.00 79.00 248 SER A N 1
ATOM 1959 C CA . SER A 1 248 ? 13.815 3.993 27.835 1.00 79.00 248 SER A CA 1
ATOM 1960 C C . SER A 1 248 ? 13.021 2.972 28.653 1.00 79.00 248 SER A C 1
ATOM 1962 O O . SER A 1 248 ? 13.529 1.887 28.933 1.00 79.00 248 SER A O 1
ATOM 1964 N N . ASN A 1 249 ? 11.782 3.287 29.030 1.00 80.69 249 ASN A N 1
ATOM 1965 C CA . ASN A 1 249 ? 10.919 2.372 29.768 1.00 80.69 249 ASN A CA 1
ATOM 1966 C C . ASN A 1 249 ? 10.068 1.522 28.799 1.00 80.69 249 ASN A C 1
ATOM 1968 O O . ASN A 1 249 ? 9.137 2.065 28.211 1.00 80.69 249 ASN A O 1
ATOM 1972 N N . PRO A 1 250 ? 10.324 0.210 28.632 1.00 74.38 250 PRO A N 1
ATOM 1973 C CA . PRO A 1 250 ? 9.525 -0.641 27.748 1.00 74.38 250 PRO A CA 1
ATOM 1974 C C . PRO A 1 250 ? 8.156 -1.024 28.338 1.00 74.38 250 PRO A C 1
ATOM 1976 O O . PRO A 1 250 ? 7.368 -1.650 27.640 1.00 74.38 250 PRO A O 1
ATOM 1979 N N . LEU A 1 251 ? 7.886 -0.692 29.609 1.00 76.06 251 LEU A N 1
ATOM 1980 C CA . LEU A 1 251 ? 6.627 -0.993 30.303 1.00 76.06 251 LEU A CA 1
ATOM 1981 C C . LEU A 1 251 ? 5.602 0.153 30.219 1.00 76.06 251 LEU A C 1
ATOM 1983 O O . LEU A 1 251 ? 4.472 -0.013 30.664 1.00 76.06 251 LEU A O 1
ATOM 1987 N N . ASP A 1 252 ? 5.987 1.320 29.693 1.00 76.44 252 ASP A N 1
ATOM 1988 C CA . ASP A 1 252 ? 5.071 2.437 29.447 1.00 76.44 252 ASP A CA 1
ATOM 1989 C C . ASP A 1 252 ? 4.734 2.542 27.955 1.00 76.44 252 ASP A C 1
ATOM 1991 O O . ASP A 1 252 ? 5.619 2.500 27.101 1.00 76.44 252 ASP A O 1
ATOM 1995 N N . THR A 1 253 ? 3.457 2.777 27.648 1.00 72.50 253 THR A N 1
ATOM 1996 C CA . THR A 1 253 ? 2.947 2.899 26.267 1.00 72.50 253 THR A CA 1
ATOM 1997 C C . THR A 1 253 ? 3.580 4.085 25.521 1.00 72.50 253 THR A C 1
ATOM 1999 O O . THR A 1 253 ? 3.678 4.078 24.294 1.00 72.50 253 THR A O 1
ATOM 2002 N N . TYR A 1 254 ? 4.051 5.103 26.251 1.00 72.69 254 TYR A N 1
ATOM 2003 C CA . TYR A 1 254 ? 4.734 6.280 25.705 1.00 72.69 254 TYR A CA 1
ATOM 2004 C C . TYR A 1 254 ? 6.268 6.212 25.842 1.00 72.69 254 TYR A C 1
ATOM 2006 O O . TYR A 1 254 ? 6.957 7.162 25.466 1.00 72.69 254 TYR A O 1
ATOM 2014 N N . GLY A 1 255 ? 6.813 5.101 26.355 1.00 72.69 255 GLY A N 1
ATOM 2015 C CA . GLY A 1 255 ? 8.242 4.875 26.589 1.00 72.69 255 GLY A CA 1
ATOM 2016 C C . GLY A 1 255 ? 8.844 5.620 27.790 1.00 72.69 255 GLY A C 1
ATOM 2017 O O . GLY A 1 255 ? 10.052 5.527 28.028 1.00 72.69 255 GLY A O 1
ATOM 2018 N N . LEU A 1 256 ? 8.050 6.393 28.537 1.00 82.62 256 LEU A N 1
ATOM 2019 C CA . LEU A 1 256 ? 8.521 7.331 29.554 1.00 82.62 256 LEU A CA 1
ATOM 2020 C C . LEU A 1 256 ? 8.899 6.630 30.867 1.00 82.62 256 LEU A C 1
ATOM 2022 O O . LEU A 1 256 ? 8.170 5.795 31.403 1.00 82.62 256 LEU A O 1
ATOM 2026 N N . ILE A 1 257 ? 10.029 7.043 31.445 1.00 82.88 257 ILE A N 1
ATOM 2027 C CA . ILE A 1 257 ? 10.422 6.662 32.814 1.00 82.88 257 ILE A CA 1
ATOM 2028 C C . ILE A 1 257 ? 9.427 7.251 33.829 1.00 82.88 257 ILE A C 1
ATOM 2030 O O . ILE A 1 257 ? 8.931 8.366 33.626 1.00 82.88 257 ILE A O 1
ATOM 2034 N N . ASP A 1 258 ? 9.162 6.531 34.924 1.00 78.50 258 ASP A N 1
ATOM 2035 C CA . ASP A 1 258 ? 8.219 6.931 35.977 1.00 78.50 258 ASP A CA 1
ATOM 2036 C C . ASP A 1 258 ? 8.463 8.374 36.493 1.00 78.50 258 ASP A C 1
ATOM 2038 O O . ASP A 1 258 ? 9.619 8.784 36.672 1.00 78.50 258 ASP A O 1
ATOM 2042 N N . PRO A 1 259 ? 7.407 9.177 36.757 1.00 72.25 259 PRO A N 1
ATOM 2043 C CA . PRO A 1 259 ? 7.552 10.565 37.200 1.00 72.25 259 PRO A CA 1
ATOM 2044 C C . PRO A 1 259 ? 8.420 10.771 38.450 1.00 72.25 259 PRO A C 1
ATOM 2046 O O . PRO A 1 259 ? 9.048 11.828 38.576 1.00 72.25 259 PRO A O 1
ATOM 2049 N N . THR A 1 260 ? 8.478 9.792 39.361 1.00 78.69 260 THR A N 1
ATOM 2050 C CA . THR A 1 260 ? 9.262 9.879 40.604 1.00 78.69 260 THR A CA 1
ATOM 2051 C C . THR A 1 260 ? 10.770 9.874 40.346 1.00 78.69 260 THR A C 1
ATOM 2053 O O . THR A 1 260 ? 11.493 10.653 40.970 1.00 78.69 260 THR A O 1
ATOM 2056 N N . GLU A 1 261 ? 11.244 9.087 39.376 1.00 82.00 261 GLU A N 1
ATOM 2057 C CA . GLU A 1 261 ? 12.649 9.053 38.944 1.00 82.00 261 GLU A CA 1
ATOM 2058 C C . GLU A 1 261 ? 12.971 10.179 37.950 1.00 82.00 261 GLU A C 1
ATOM 2060 O O . GLU A 1 261 ? 14.059 10.772 37.978 1.00 82.00 261 GLU A O 1
ATOM 2065 N N . ARG A 1 262 ? 12.003 10.532 37.093 1.00 85.75 262 ARG A N 1
ATOM 2066 C CA . ARG A 1 262 ? 12.186 11.526 36.029 1.00 85.75 262 ARG A CA 1
ATOM 2067 C C . ARG A 1 262 ? 12.522 12.916 36.569 1.00 85.75 262 ARG A C 1
ATOM 2069 O O . ARG A 1 262 ? 13.355 13.614 35.993 1.00 85.75 262 ARG A O 1
ATOM 2076 N N . LEU A 1 263 ? 11.920 13.343 37.682 1.00 85.12 263 LEU A N 1
ATOM 2077 C CA . LEU A 1 263 ? 12.156 14.684 38.231 1.00 85.12 263 LEU A CA 1
ATOM 2078 C C . LEU A 1 263 ? 13.587 14.879 38.800 1.00 85.12 263 LEU A C 1
ATOM 2080 O O . LEU A 1 263 ? 14.205 15.905 38.488 1.00 85.12 263 LEU A O 1
ATOM 2084 N N . PRO A 1 264 ? 14.171 13.936 39.571 1.00 88.12 264 PRO A N 1
ATOM 2085 C CA . PRO A 1 264 ? 15.610 13.887 39.848 1.00 88.12 264 PRO A CA 1
ATOM 2086 C C . PRO A 1 264 ? 16.487 13.917 38.588 1.00 88.12 264 PRO A C 1
ATOM 2088 O O . PRO A 1 264 ? 17.435 14.706 38.534 1.00 88.12 264 PRO A O 1
ATOM 2091 N N . LEU A 1 265 ? 16.156 13.128 37.558 1.00 89.31 265 LEU A N 1
ATOM 2092 C CA . LEU A 1 265 ? 16.913 13.088 36.300 1.00 89.31 265 LEU A CA 1
ATOM 2093 C C . LEU A 1 265 ? 16.893 14.440 35.570 1.00 89.31 265 LEU A C 1
ATOM 2095 O O . LEU A 1 265 ? 17.950 14.937 35.188 1.00 89.31 265 LEU A O 1
ATOM 2099 N N . LEU A 1 266 ? 15.740 15.109 35.466 1.00 89.81 266 LEU A N 1
ATOM 2100 C CA . LEU A 1 266 ? 15.638 16.457 34.886 1.00 89.81 266 LEU A CA 1
ATOM 2101 C C . LEU A 1 266 ? 16.460 17.494 35.671 1.00 89.81 266 LEU A C 1
ATOM 2103 O O . LEU A 1 266 ? 17.088 18.374 35.071 1.00 89.81 266 LEU A O 1
ATOM 2107 N N . LYS A 1 267 ? 16.503 17.391 37.007 1.00 89.06 267 LYS A N 1
ATOM 2108 C CA . LYS A 1 267 ? 17.337 18.250 37.871 1.00 89.06 267 LYS A CA 1
ATOM 2109 C C . LYS A 1 267 ? 18.839 18.006 37.617 1.00 89.06 267 LYS A C 1
ATOM 2111 O O . LYS A 1 267 ? 19.591 18.976 37.506 1.00 89.06 267 LYS A O 1
ATOM 2116 N N . LEU A 1 268 ? 19.264 16.749 37.448 1.00 93.19 268 LEU A N 1
ATOM 2117 C CA . LEU A 1 268 ? 20.648 16.362 37.125 1.00 93.19 268 LEU A CA 1
ATOM 2118 C C . LEU A 1 268 ? 21.072 16.787 35.706 1.00 93.19 268 LEU A C 1
ATOM 2120 O O . LEU A 1 268 ? 22.127 17.399 35.535 1.00 93.19 268 LEU A O 1
ATOM 2124 N N . LEU A 1 269 ? 20.239 16.509 34.700 1.00 93.06 269 LEU A N 1
ATOM 2125 C CA . LEU A 1 269 ? 20.474 16.877 33.301 1.00 93.06 269 LEU A CA 1
ATOM 2126 C C . LEU A 1 269 ? 20.556 18.400 33.129 1.00 93.06 269 LEU A C 1
ATOM 2128 O O . LEU A 1 269 ? 21.444 18.880 32.429 1.00 93.06 269 LEU A O 1
ATOM 2132 N N . THR A 1 270 ? 19.718 19.171 33.837 1.00 92.62 270 THR A N 1
ATOM 2133 C CA . THR A 1 270 ? 19.813 20.644 33.831 1.00 92.62 270 THR A CA 1
ATOM 2134 C C . THR A 1 270 ? 21.196 21.110 34.299 1.00 92.62 270 THR A C 1
ATOM 2136 O O . THR A 1 270 ? 21.804 21.946 33.637 1.00 92.62 270 THR A O 1
ATOM 2139 N N . LYS A 1 271 ? 21.733 20.533 35.388 1.00 93.69 271 LYS A N 1
ATOM 2140 C CA . LYS A 1 271 ? 23.070 20.884 35.898 1.00 93.69 271 LYS A CA 1
ATOM 2141 C C . LYS A 1 271 ? 24.179 20.542 34.898 1.00 93.69 271 LYS A C 1
ATOM 2143 O O . LYS A 1 271 ? 25.089 21.343 34.722 1.00 93.69 271 LYS A O 1
ATOM 2148 N N . ARG A 1 272 ? 24.096 19.396 34.214 1.00 93.69 272 ARG A N 1
ATOM 2149 C CA . ARG A 1 272 ? 25.054 19.047 33.148 1.00 93.69 272 ARG A CA 1
ATOM 2150 C C . ARG A 1 272 ? 24.995 20.004 31.957 1.00 93.69 272 ARG A C 1
ATOM 2152 O O . ARG A 1 272 ? 26.032 20.317 31.381 1.00 93.69 272 ARG A O 1
ATOM 2159 N N . LEU A 1 273 ? 23.808 20.497 31.612 1.00 93.62 273 LEU A N 1
ATOM 2160 C CA . LEU A 1 273 ? 23.649 21.502 30.563 1.00 93.62 273 LEU A CA 1
ATOM 2161 C C . LEU A 1 273 ? 24.221 22.869 30.984 1.00 93.62 273 LEU A C 1
ATOM 2163 O O . LEU A 1 273 ? 24.809 23.559 30.157 1.00 93.62 273 LEU A O 1
ATOM 2167 N N . ASP A 1 274 ? 24.124 23.231 32.269 1.00 92.75 274 ASP A N 1
ATOM 2168 C CA . ASP A 1 274 ? 24.801 24.406 32.840 1.00 92.75 274 ASP A CA 1
ATOM 2169 C C . ASP A 1 274 ? 26.337 24.261 32.831 1.00 92.75 274 ASP A C 1
ATOM 2171 O O . ASP A 1 274 ? 27.045 25.211 32.496 1.00 92.75 274 ASP A O 1
ATOM 2175 N N . GLU A 1 275 ? 26.863 23.069 33.130 1.00 92.31 275 GLU A N 1
ATOM 2176 C CA . GLU A 1 275 ? 28.299 22.752 33.039 1.00 92.31 275 GLU A CA 1
ATOM 2177 C C . GLU A 1 275 ? 28.817 22.860 31.591 1.00 92.31 275 GLU A C 1
ATOM 2179 O O . GLU A 1 275 ? 29.863 23.471 31.354 1.00 92.31 275 GLU A O 1
ATOM 2184 N N . LEU A 1 276 ? 28.058 22.349 30.613 1.00 90.31 276 LEU A N 1
ATOM 2185 C CA . LEU A 1 276 ? 28.363 22.482 29.183 1.00 90.31 276 LEU A CA 1
ATOM 2186 C C . LEU A 1 276 ? 28.284 23.945 28.709 1.00 90.31 276 LEU A C 1
ATOM 2188 O O . LEU A 1 276 ? 29.162 24.405 27.977 1.00 90.31 276 LEU A O 1
ATOM 2192 N N . GLN A 1 277 ? 27.275 24.699 29.162 1.00 90.50 277 GLN A N 1
ATOM 2193 C CA . GLN A 1 277 ? 27.131 26.124 28.857 1.00 90.50 277 GLN A CA 1
ATOM 2194 C C . GLN A 1 277 ? 28.318 26.941 29.383 1.00 90.50 277 GLN A C 1
ATOM 2196 O O . GLN A 1 277 ? 28.857 27.779 28.658 1.00 90.50 277 GLN A O 1
ATOM 2201 N N . PHE A 1 278 ? 28.755 26.670 30.616 1.00 90.38 278 PHE A N 1
ATOM 2202 C CA . PHE A 1 278 ? 29.927 27.312 31.204 1.00 90.38 278 PHE A CA 1
ATOM 2203 C C . PHE A 1 278 ? 31.199 27.000 30.403 1.00 90.38 278 PHE A C 1
ATOM 2205 O O . PHE A 1 278 ? 31.900 27.931 30.001 1.00 90.38 278 PHE A O 1
ATOM 2212 N N . LYS A 1 279 ? 31.450 25.719 30.092 1.00 89.00 279 LYS A N 1
ATOM 2213 C CA . LYS A 1 279 ? 32.591 25.284 29.270 1.00 89.00 279 LYS A CA 1
ATOM 2214 C C . LYS A 1 279 ? 32.636 26.024 27.927 1.00 89.00 279 LYS A C 1
ATOM 2216 O O . LYS A 1 279 ? 33.638 26.664 27.611 1.00 89.00 279 LYS A O 1
ATOM 2221 N N . MET A 1 280 ? 31.532 26.007 27.177 1.00 86.44 280 MET A N 1
ATOM 2222 C CA . MET A 1 280 ? 31.430 26.672 25.873 1.00 86.44 280 MET A CA 1
ATOM 2223 C C . MET A 1 280 ? 31.701 28.185 25.969 1.00 86.44 280 MET A C 1
ATOM 2225 O O . MET A 1 280 ? 32.363 28.743 25.098 1.00 86.44 280 MET A O 1
ATOM 2229 N N . SER A 1 281 ? 31.245 28.843 27.043 1.00 83.81 281 SER A N 1
ATOM 2230 C CA . SER A 1 281 ? 31.475 30.279 27.275 1.00 83.81 281 SER A CA 1
ATOM 2231 C C . SER A 1 281 ? 32.911 30.651 27.673 1.00 83.81 281 SER A C 1
ATOM 2233 O O . SER A 1 281 ? 33.274 31.822 27.592 1.00 83.81 281 SER A O 1
ATOM 2235 N N . HIS A 1 282 ? 33.719 29.680 28.109 1.00 84.44 282 HIS A N 1
ATOM 2236 C CA . HIS A 1 282 ? 35.106 29.892 28.528 1.00 84.44 282 HIS A CA 1
ATOM 2237 C C . HIS A 1 282 ? 36.118 29.504 27.440 1.00 84.44 282 HIS A C 1
ATOM 2239 O O . HIS A 1 282 ? 37.162 30.137 27.306 1.00 84.44 282 HIS A O 1
ATOM 2245 N N . GLU A 1 283 ? 35.811 28.467 26.658 1.00 82.00 283 GLU A N 1
ATOM 2246 C CA . GLU A 1 283 ? 36.716 27.908 25.649 1.00 82.00 283 GLU A CA 1
ATOM 2247 C C . GLU A 1 283 ? 36.575 28.542 24.250 1.00 82.00 283 GLU A C 1
ATOM 2249 O O . GLU A 1 283 ? 37.476 28.377 23.426 1.00 82.00 283 GLU A O 1
ATOM 2254 N N . LEU A 1 284 ? 35.480 29.260 23.955 1.00 76.19 284 LEU A N 1
ATOM 2255 C CA . LEU A 1 284 ? 35.305 29.988 22.690 1.00 76.19 284 LEU A CA 1
ATOM 2256 C C . LEU A 1 284 ? 35.743 31.463 22.823 1.00 76.19 284 LEU A C 1
ATOM 2258 O O . LEU A 1 284 ? 35.195 32.183 23.656 1.00 76.19 284 LEU A O 1
ATOM 2262 N N . PRO A 1 285 ? 36.660 31.969 21.972 1.00 58.88 285 PRO A N 1
ATOM 2263 C CA . PRO A 1 285 ? 37.149 33.351 22.056 1.00 58.88 285 PRO A CA 1
ATOM 2264 C C . PRO A 1 285 ? 36.165 34.413 21.528 1.00 58.88 285 PRO A C 1
ATOM 2266 O O . PRO A 1 285 ? 36.431 35.606 21.667 1.00 58.88 285 PRO A O 1
ATOM 2269 N N . TYR A 1 286 ? 35.047 34.007 20.913 1.00 69.25 286 TYR A N 1
ATOM 2270 C CA . TYR A 1 286 ? 34.015 34.892 20.361 1.00 69.25 286 TYR A CA 1
ATOM 2271 C C . TYR A 1 286 ? 32.607 34.307 20.573 1.00 69.25 286 TYR A C 1
ATOM 2273 O O . TYR A 1 286 ? 32.433 33.092 20.658 1.00 69.25 286 TYR A O 1
ATOM 2281 N N . GLU A 1 287 ? 31.594 35.178 20.621 1.00 68.75 287 GLU A N 1
ATOM 2282 C CA . GLU A 1 287 ? 30.177 34.839 20.843 1.00 68.75 287 GLU A CA 1
ATOM 2283 C C . GLU A 1 287 ? 29.577 34.091 19.622 1.00 68.75 287 GLU A C 1
ATOM 2285 O O . GLU A 1 287 ? 29.014 34.707 18.709 1.00 68.75 287 GLU A O 1
ATOM 2290 N N . ASP A 1 288 ? 29.722 32.758 19.568 1.00 82.38 288 ASP A N 1
ATOM 2291 C CA . ASP A 1 288 ? 29.179 31.926 18.480 1.00 82.38 288 ASP A CA 1
ATOM 2292 C C . ASP A 1 288 ? 27.641 31.892 18.525 1.00 82.38 288 ASP A C 1
ATOM 2294 O O . ASP A 1 288 ? 27.013 31.256 19.381 1.00 82.38 288 ASP A O 1
ATOM 2298 N N . ALA A 1 289 ? 27.035 32.567 17.548 1.00 85.06 289 ALA A N 1
ATOM 2299 C CA . ALA A 1 289 ? 25.592 32.692 17.389 1.00 85.06 289 ALA A CA 1
ATOM 2300 C C . ALA A 1 289 ? 24.872 31.342 17.233 1.00 85.06 289 ALA A C 1
ATOM 2302 O O . ALA A 1 289 ? 23.764 31.172 17.745 1.00 85.06 289 ALA A O 1
ATOM 2303 N N . PHE A 1 290 ? 25.477 30.394 16.516 1.00 88.94 290 PHE A N 1
ATOM 2304 C CA . PHE A 1 290 ? 24.835 29.151 16.095 1.00 88.94 290 PHE A CA 1
ATOM 2305 C C . PHE A 1 290 ? 24.938 28.068 17.171 1.00 88.94 290 PHE A C 1
ATOM 2307 O O . PHE A 1 290 ? 23.946 27.395 17.441 1.00 88.94 290 PHE A O 1
ATOM 2314 N N . ARG A 1 291 ? 26.089 27.937 17.843 1.00 90.00 291 ARG A N 1
ATOM 2315 C CA . ARG A 1 291 ? 26.272 26.959 18.939 1.00 90.00 291 ARG A CA 1
ATOM 2316 C C . ARG A 1 291 ? 25.483 27.398 20.174 1.00 90.00 291 ARG A C 1
ATOM 2318 O O . ARG A 1 291 ? 24.815 26.580 20.798 1.00 90.00 291 ARG A O 1
ATOM 2325 N N . THR A 1 292 ? 25.424 28.706 20.439 1.00 90.88 292 THR A N 1
ATOM 2326 C CA . THR A 1 292 ? 24.537 29.273 21.471 1.00 90.88 292 THR A CA 1
ATOM 2327 C C . THR A 1 292 ? 23.055 29.056 21.142 1.00 90.88 292 THR A C 1
ATOM 2329 O O . THR A 1 292 ? 22.280 28.716 22.033 1.00 90.88 292 THR A O 1
ATOM 2332 N N . PHE A 1 293 ? 22.648 29.176 19.870 1.00 93.00 293 PHE A N 1
ATOM 2333 C CA . PHE A 1 293 ? 21.277 28.857 19.446 1.00 93.00 293 PHE A CA 1
ATOM 2334 C C . PHE A 1 293 ? 20.940 27.370 19.658 1.00 93.00 293 PHE A C 1
ATOM 2336 O O . PHE A 1 293 ? 19.895 27.065 20.230 1.00 93.00 293 PHE A O 1
ATOM 2343 N N . GLN A 1 294 ? 21.827 26.452 19.250 1.00 92.31 294 GLN A N 1
ATOM 2344 C CA . GLN A 1 294 ? 21.665 25.007 19.470 1.00 92.31 294 GLN A CA 1
ATOM 2345 C C . GLN A 1 294 ? 21.483 24.700 20.961 1.00 92.31 294 GLN A C 1
ATOM 2347 O O . GLN A 1 294 ? 20.464 24.142 21.349 1.00 92.31 294 GLN A O 1
ATOM 2352 N N . LEU A 1 295 ? 22.409 25.162 21.804 1.00 93.44 295 LEU A N 1
ATOM 2353 C CA . LEU A 1 295 ? 22.390 24.940 23.250 1.00 93.44 295 LEU A CA 1
ATOM 2354 C C . LEU A 1 295 ? 21.112 25.480 23.925 1.00 93.44 295 LEU A C 1
ATOM 2356 O O . LEU A 1 295 ? 20.545 24.829 24.805 1.00 93.44 295 LEU A O 1
ATOM 2360 N N . LEU A 1 296 ? 20.626 26.654 23.503 1.00 94.38 296 LEU A N 1
ATOM 2361 C CA . LEU A 1 296 ? 19.352 27.210 23.973 1.00 94.38 296 LEU A CA 1
ATOM 2362 C C . LEU A 1 296 ? 18.145 26.384 23.493 1.00 94.38 296 LEU A C 1
ATOM 2364 O O . LEU A 1 296 ? 17.182 26.239 24.244 1.00 94.38 296 LEU A O 1
ATOM 2368 N N . SER A 1 297 ? 18.201 25.800 22.292 1.00 95.12 297 SER A N 1
ATOM 2369 C CA . SER A 1 297 ? 17.177 24.874 21.794 1.00 95.12 297 SER A CA 1
ATOM 2370 C C . SER A 1 297 ? 17.142 23.586 22.617 1.00 95.12 297 SER A C 1
ATOM 2372 O O . SER A 1 297 ? 16.092 23.243 23.154 1.00 95.12 297 SER A O 1
ATOM 2374 N N . THR A 1 298 ? 18.293 22.939 22.823 1.00 95.25 298 THR A N 1
ATOM 2375 C CA . THR A 1 298 ? 18.447 21.762 23.694 1.00 95.25 298 THR A CA 1
ATOM 2376 C C . THR A 1 298 ? 17.904 22.028 25.104 1.00 95.25 298 THR A C 1
ATOM 2378 O O . THR A 1 298 ? 17.284 21.164 25.725 1.00 95.25 298 THR A O 1
ATOM 2381 N N . ARG A 1 299 ? 18.068 23.260 25.609 1.00 95.50 299 ARG A N 1
ATOM 2382 C CA . ARG A 1 299 ? 17.528 23.699 26.904 1.00 95.50 299 ARG A CA 1
ATOM 2383 C C . ARG A 1 299 ? 16.002 23.801 26.930 1.00 95.50 299 ARG A C 1
ATOM 2385 O O . ARG A 1 299 ? 15.400 23.450 27.944 1.00 95.50 299 ARG A O 1
ATOM 2392 N N . VAL A 1 300 ? 15.373 24.247 25.842 1.00 95.31 300 VAL A N 1
ATOM 2393 C CA . VAL A 1 300 ? 13.908 24.200 25.676 1.00 95.31 300 VAL A CA 1
ATOM 2394 C C . VAL A 1 300 ? 13.439 22.746 25.583 1.00 95.31 300 VAL A C 1
ATOM 2396 O O . VAL A 1 300 ? 12.526 22.356 26.309 1.00 95.31 300 VAL A O 1
ATOM 2399 N N . HIS A 1 301 ? 14.099 21.920 24.766 1.00 93.94 301 HIS A N 1
ATOM 2400 C CA . HIS A 1 301 ? 13.764 20.505 24.576 1.00 93.94 301 HIS A CA 1
ATOM 2401 C C . HIS A 1 301 ? 13.819 19.703 25.889 1.00 93.94 301 HIS A C 1
ATOM 2403 O O . HIS A 1 301 ? 12.858 19.005 26.205 1.00 93.94 301 HIS A O 1
ATOM 2409 N N . LEU A 1 302 ? 14.859 19.883 26.712 1.00 93.50 302 LEU A N 1
ATOM 2410 C CA . LEU A 1 302 ? 14.967 19.270 28.045 1.00 93.50 302 LEU A CA 1
ATOM 2411 C C . LEU A 1 302 ? 13.851 19.719 28.997 1.00 93.50 302 LEU A C 1
ATOM 2413 O O . LEU A 1 302 ? 13.258 18.907 29.706 1.00 93.50 302 LEU A O 1
ATOM 2417 N N . LEU A 1 303 ? 13.567 21.021 29.044 1.00 92.69 303 LEU A N 1
ATOM 2418 C CA . LEU A 1 303 ? 12.578 21.567 29.974 1.00 92.69 303 LEU A CA 1
ATOM 2419 C C . LEU A 1 303 ? 11.130 21.305 29.519 1.00 92.69 303 LEU A C 1
ATOM 2421 O O . LEU A 1 303 ? 10.215 21.393 30.334 1.00 92.69 303 LEU A O 1
ATOM 2425 N N . THR A 1 304 ? 10.912 20.908 28.262 1.00 91.81 304 THR A N 1
ATOM 2426 C CA . THR A 1 304 ? 9.589 20.522 27.740 1.00 91.81 304 THR A CA 1
ATOM 2427 C C . THR A 1 304 ? 9.035 19.265 28.428 1.00 91.81 304 THR A C 1
ATOM 2429 O O . THR A 1 304 ? 7.822 19.144 28.587 1.00 91.81 304 THR A O 1
ATOM 2432 N N . TYR A 1 305 ? 9.892 18.383 28.959 1.00 89.44 305 TYR A N 1
ATOM 2433 C CA . TYR A 1 305 ? 9.460 17.184 29.694 1.00 89.44 305 TYR A CA 1
ATOM 2434 C C . TYR A 1 305 ? 8.654 17.473 30.978 1.00 89.44 305 TYR A C 1
ATOM 2436 O O . TYR A 1 305 ? 7.964 16.577 31.463 1.00 89.44 305 TYR A O 1
ATOM 2444 N N . TYR A 1 306 ? 8.664 18.708 31.503 1.00 88.62 306 TYR A N 1
ATOM 2445 C CA . TYR A 1 306 ? 7.775 19.107 32.606 1.00 88.62 306 TYR A CA 1
ATOM 2446 C C . TYR A 1 306 ? 6.282 19.108 32.219 1.00 88.62 306 TYR A C 1
ATOM 2448 O O . TYR A 1 306 ? 5.442 19.022 33.108 1.00 88.62 306 TYR A O 1
ATOM 2456 N N . PHE A 1 307 ? 5.933 19.164 30.927 1.00 87.50 307 PHE A N 1
ATOM 2457 C CA . PHE A 1 307 ? 4.539 19.052 30.474 1.00 87.50 307 PHE A CA 1
ATOM 2458 C C . PHE A 1 307 ? 3.996 17.609 30.480 1.00 87.50 307 PHE A C 1
ATOM 2460 O O . PHE A 1 307 ? 2.784 17.430 30.553 1.00 87.50 307 PHE A O 1
ATOM 2467 N N . MET A 1 308 ? 4.857 16.582 30.424 1.00 81.31 308 MET A N 1
ATOM 2468 C CA . MET A 1 308 ? 4.436 15.187 30.178 1.00 81.31 308 MET A CA 1
ATOM 2469 C C . MET A 1 308 ? 3.585 14.583 31.308 1.00 81.31 308 MET A C 1
ATOM 2471 O O . MET A 1 308 ? 2.772 13.701 31.049 1.00 81.31 308 MET A O 1
ATOM 2475 N N . ASP A 1 309 ? 3.759 15.058 32.548 1.00 69.62 309 ASP A N 1
ATOM 2476 C CA . ASP A 1 309 ? 3.055 14.569 33.745 1.00 69.62 309 ASP A CA 1
ATOM 2477 C C . ASP A 1 309 ? 2.583 15.721 34.645 1.00 69.62 309 ASP A C 1
ATOM 2479 O O . ASP A 1 309 ? 2.873 15.794 35.843 1.00 69.62 309 ASP A O 1
ATOM 2483 N N . SER A 1 310 ? 1.805 16.634 34.059 1.00 67.00 310 SER A N 1
ATOM 2484 C CA . SER A 1 310 ? 1.213 17.785 34.757 1.00 67.00 310 SER A CA 1
ATOM 2485 C C . SER A 1 310 ? 0.255 17.425 35.908 1.00 67.00 310 SER A C 1
ATOM 2487 O O . SER A 1 310 ? -0.183 18.322 36.620 1.00 67.00 310 SER A O 1
ATOM 2489 N N . SER A 1 311 ? -0.125 16.152 36.062 1.00 65.62 311 SER A N 1
ATOM 2490 C CA . SER A 1 311 ? -1.065 15.655 37.082 1.00 65.62 311 SER A CA 1
ATOM 2491 C C . SER A 1 311 ? -0.412 14.849 38.213 1.00 65.62 311 SER A C 1
ATOM 2493 O O . SER A 1 311 ? -1.031 14.682 39.261 1.00 65.62 311 SER A O 1
ATOM 2495 N N . ARG A 1 312 ? 0.817 14.344 38.022 1.00 72.00 312 ARG A N 1
ATOM 2496 C CA . ARG A 1 312 ? 1.540 13.512 39.009 1.00 72.00 312 ARG A CA 1
ATOM 2497 C C . ARG A 1 312 ? 2.671 14.264 39.728 1.00 72.00 312 ARG A C 1
ATOM 2499 O O . ARG A 1 312 ? 3.150 13.806 40.762 1.00 72.00 312 ARG A O 1
ATOM 2506 N N . ILE A 1 313 ? 3.094 15.419 39.210 1.00 78.75 313 ILE A N 1
ATOM 2507 C CA . ILE A 1 313 ? 4.102 16.294 39.829 1.00 78.75 313 ILE A CA 1
ATOM 2508 C C . ILE A 1 313 ? 3.409 17.303 40.756 1.00 78.75 313 ILE A C 1
ATOM 2510 O O . ILE A 1 313 ? 2.415 17.915 40.377 1.00 78.75 313 ILE A O 1
ATOM 2514 N N . ALA A 1 314 ? 3.958 17.532 41.954 1.00 81.69 314 ALA A N 1
ATOM 2515 C CA . ALA A 1 314 ? 3.430 18.528 42.888 1.00 81.69 314 ALA A CA 1
ATOM 2516 C C . ALA A 1 314 ? 3.441 19.950 42.286 1.00 81.69 314 ALA A C 1
ATOM 2518 O O . ALA A 1 314 ? 4.485 20.410 41.810 1.00 81.69 314 ALA A O 1
ATOM 2519 N N . ASP A 1 315 ? 2.310 20.664 42.380 1.00 80.25 315 ASP A N 1
ATOM 2520 C CA . ASP A 1 315 ? 2.056 21.966 41.734 1.00 80.25 315 ASP A CA 1
ATOM 2521 C C . ASP A 1 315 ? 3.233 22.948 41.815 1.00 80.25 315 ASP A C 1
ATOM 2523 O O . ASP A 1 315 ? 3.626 23.537 40.813 1.00 80.25 315 ASP A O 1
ATOM 2527 N N . PHE A 1 316 ? 3.836 23.118 42.994 1.00 85.25 316 PHE A N 1
ATOM 2528 C CA . PHE A 1 316 ? 4.941 24.061 43.186 1.00 85.25 316 PHE A CA 1
ATOM 2529 C C . PHE A 1 316 ? 6.201 23.697 42.377 1.00 85.25 316 PHE A C 1
ATOM 2531 O O . PHE A 1 316 ? 6.873 24.583 41.844 1.00 85.25 316 PHE A O 1
ATOM 2538 N N . GLU A 1 317 ? 6.532 22.408 42.251 1.00 83.88 317 GLU A N 1
ATOM 2539 C CA . GLU A 1 317 ? 7.667 21.967 41.430 1.00 83.88 317 GLU A CA 1
ATOM 2540 C C . GLU A 1 317 ? 7.334 22.023 39.932 1.00 83.88 317 GLU A C 1
ATOM 2542 O O . GLU A 1 317 ? 8.192 22.425 39.142 1.00 83.88 317 GLU A O 1
ATOM 2547 N N . LEU A 1 318 ? 6.087 21.720 39.552 1.00 86.69 318 LEU A N 1
ATOM 2548 C CA . LEU A 1 318 ? 5.591 21.861 38.181 1.00 86.69 318 LEU A CA 1
ATOM 2549 C C . LEU A 1 318 ? 5.637 23.327 37.719 1.00 86.69 318 LEU A C 1
ATOM 2551 O O . LEU A 1 318 ? 6.263 23.633 36.704 1.00 86.69 318 LEU A O 1
ATOM 2555 N N . GLN A 1 319 ? 5.065 24.252 38.497 1.00 88.06 319 GLN A N 1
ATOM 2556 C CA . GLN A 1 319 ? 5.103 25.693 38.225 1.00 88.06 319 GLN A CA 1
ATOM 2557 C C . GLN A 1 319 ? 6.549 26.194 38.089 1.00 88.06 319 GLN A C 1
ATOM 2559 O O . GLN A 1 319 ? 6.887 26.887 37.130 1.00 88.06 319 GLN A O 1
ATOM 2564 N N . LYS A 1 320 ? 7.441 25.784 39.001 1.00 89.12 320 LYS A N 1
ATOM 2565 C CA . LYS A 1 320 ? 8.871 26.129 38.969 1.00 89.12 320 LYS A CA 1
ATOM 2566 C C . LYS A 1 320 ? 9.598 25.574 37.736 1.00 89.12 320 LYS A C 1
ATOM 2568 O O . LYS A 1 320 ? 10.512 26.228 37.231 1.00 89.12 320 LYS A O 1
ATOM 2573 N N . GLY A 1 321 ? 9.211 24.397 37.245 1.00 88.69 321 GLY A N 1
ATOM 2574 C CA . GLY A 1 321 ? 9.707 23.820 35.993 1.00 88.69 321 GLY A CA 1
ATOM 2575 C C . GLY A 1 321 ? 9.231 24.591 34.761 1.00 88.69 321 GLY A C 1
ATOM 2576 O O . GLY A 1 321 ? 10.045 25.009 33.937 1.00 88.69 321 GLY A O 1
ATOM 2577 N N . LEU A 1 322 ? 7.930 24.869 34.678 1.00 91.06 322 LEU A N 1
ATOM 2578 C CA . LEU A 1 322 ? 7.320 25.580 33.551 1.00 91.06 322 LEU A CA 1
ATOM 2579 C C . LEU A 1 322 ? 7.773 27.051 33.458 1.00 91.06 322 LEU A C 1
ATOM 2581 O O . LEU A 1 322 ? 7.998 27.549 32.358 1.00 91.06 322 LEU A O 1
ATOM 2585 N N . VAL A 1 323 ? 8.030 27.731 34.583 1.00 92.62 323 VAL A N 1
ATOM 2586 C CA . VAL A 1 323 ? 8.647 29.076 34.588 1.00 92.62 323 VAL A CA 1
ATOM 2587 C C . VAL A 1 323 ? 10.098 29.042 34.076 1.00 92.62 323 VAL A C 1
ATOM 2589 O O . VAL A 1 323 ? 10.523 29.956 33.368 1.00 92.62 323 VAL A O 1
ATOM 2592 N N . LYS A 1 324 ? 10.870 27.978 34.352 1.00 92.94 324 LYS A N 1
ATOM 2593 C CA . LYS A 1 324 ? 12.200 27.802 33.733 1.00 92.94 324 LYS A CA 1
ATOM 2594 C C . LYS A 1 324 ? 12.098 27.582 32.222 1.00 92.94 324 LYS A C 1
ATOM 2596 O O . LYS A 1 324 ? 12.880 28.176 31.483 1.00 92.94 324 LYS A O 1
ATOM 2601 N N . LEU A 1 325 ? 11.149 26.756 31.774 1.00 94.31 325 LEU A N 1
ATOM 2602 C CA . LEU A 1 325 ? 10.890 26.503 30.354 1.00 94.31 325 LEU A CA 1
ATOM 2603 C C . LEU A 1 325 ? 10.510 27.795 29.614 1.00 94.31 325 LEU A C 1
ATOM 2605 O O . LEU A 1 325 ? 11.085 28.095 28.569 1.00 94.31 325 LEU A O 1
ATOM 2609 N N . TYR A 1 326 ? 9.613 28.594 30.196 1.00 95.19 326 TYR A N 1
ATOM 2610 C CA . TYR A 1 326 ? 9.214 29.909 29.689 1.00 95.19 326 TYR A CA 1
ATOM 2611 C C . TYR A 1 326 ? 10.420 30.829 29.454 1.00 95.19 326 TYR A C 1
ATOM 2613 O O . TYR A 1 326 ? 10.613 31.357 28.357 1.00 95.19 326 TYR A O 1
ATOM 2621 N N . ASN A 1 327 ? 11.285 30.954 30.464 1.00 95.00 327 ASN A N 1
ATOM 2622 C CA . ASN A 1 327 ? 12.483 31.786 30.388 1.00 95.00 327 ASN A CA 1
ATOM 2623 C C . ASN A 1 327 ? 13.499 31.258 29.355 1.00 95.00 327 ASN A C 1
ATOM 2625 O O . ASN A 1 327 ? 14.138 32.058 28.674 1.00 95.00 327 ASN A O 1
ATOM 2629 N N . ALA A 1 328 ? 13.621 29.936 29.184 1.00 95.38 328 ALA A N 1
ATOM 2630 C CA . ALA A 1 328 ? 14.468 29.335 28.149 1.00 95.38 328 ALA A CA 1
ATOM 2631 C C . ALA A 1 328 ? 13.935 29.600 26.725 1.00 95.38 328 ALA A C 1
ATOM 2633 O O . ALA A 1 328 ? 14.709 29.967 25.840 1.00 95.38 328 ALA A O 1
ATOM 2634 N N . ALA A 1 329 ? 12.620 29.492 26.511 1.00 96.56 329 ALA A N 1
ATOM 2635 C CA . ALA A 1 329 ? 11.985 29.793 25.227 1.00 96.56 329 ALA A CA 1
ATOM 2636 C C . ALA A 1 329 ? 12.125 31.283 24.852 1.00 96.56 329 ALA A C 1
ATOM 2638 O O . ALA A 1 329 ? 12.472 31.613 23.714 1.00 96.56 329 ALA A O 1
ATOM 2639 N N . ILE A 1 330 ? 11.946 32.186 25.825 1.00 96.25 330 ILE A N 1
ATOM 2640 C CA . ILE A 1 330 ? 12.207 33.623 25.655 1.00 96.25 330 ILE A CA 1
ATOM 2641 C C . ILE A 1 330 ? 13.686 33.879 25.332 1.00 96.25 330 ILE A C 1
ATOM 2643 O O . ILE A 1 330 ? 13.976 34.671 24.434 1.00 96.25 330 ILE A O 1
ATOM 2647 N N . ALA A 1 331 ? 14.626 33.200 26.001 1.00 95.31 331 ALA A N 1
ATOM 2648 C CA . ALA A 1 331 ? 16.056 33.342 25.727 1.00 95.31 331 ALA A CA 1
ATOM 2649 C C . ALA A 1 331 ? 16.424 32.924 24.291 1.00 95.31 331 ALA A C 1
ATOM 2651 O O . ALA A 1 331 ? 17.114 33.679 23.607 1.00 95.31 331 ALA A O 1
ATOM 2652 N N . LEU A 1 332 ? 15.912 31.790 23.795 1.00 95.88 332 LEU A N 1
ATOM 2653 C CA . LEU A 1 332 ? 16.137 31.326 22.417 1.00 95.88 332 LEU A CA 1
ATOM 2654 C C . LEU A 1 332 ? 15.650 32.349 21.373 1.00 95.88 332 LEU A C 1
ATOM 2656 O O . LEU A 1 332 ? 16.369 32.691 20.426 1.00 95.88 332 LEU A O 1
ATOM 2660 N N . ILE A 1 333 ? 14.444 32.889 21.559 1.00 95.69 333 ILE A N 1
ATOM 2661 C CA . ILE A 1 333 ? 13.862 33.869 20.633 1.00 95.69 333 ILE A CA 1
ATOM 2662 C C . ILE A 1 333 ? 14.563 35.230 20.741 1.00 95.69 333 ILE A C 1
ATOM 2664 O O . ILE A 1 333 ? 14.834 35.854 19.715 1.00 95.69 333 ILE A O 1
ATOM 2668 N N . ASN A 1 334 ? 14.917 35.690 21.945 1.00 94.69 334 ASN A N 1
ATOM 2669 C CA . ASN A 1 334 ? 15.617 36.964 22.127 1.00 94.69 334 ASN A CA 1
ATOM 2670 C C . ASN A 1 334 ? 17.078 36.908 21.651 1.00 94.69 334 ASN A C 1
ATOM 2672 O O . ASN A 1 334 ? 17.555 37.894 21.089 1.00 94.69 334 ASN A O 1
ATOM 2676 N N . HIS A 1 335 ? 17.756 35.762 21.764 1.00 93.25 335 HIS A N 1
ATOM 2677 C CA . HIS A 1 335 ? 19.049 35.503 21.115 1.00 93.25 335 HIS A CA 1
ATOM 2678 C C . HIS A 1 335 ? 18.926 35.647 19.593 1.00 93.25 335 HIS A C 1
ATOM 2680 O O . HIS A 1 335 ? 19.607 36.470 18.980 1.00 93.25 335 HIS A O 1
ATOM 2686 N N . THR A 1 336 ? 17.953 34.950 18.997 1.00 93.44 336 THR A N 1
ATOM 2687 C CA . THR A 1 336 ? 17.662 35.011 17.553 1.00 93.44 336 THR A CA 1
ATOM 2688 C C . THR A 1 336 ? 17.312 36.433 17.093 1.00 93.44 336 THR A C 1
ATOM 2690 O O . THR A 1 336 ? 17.830 36.903 16.081 1.00 93.44 336 THR A O 1
ATOM 2693 N N . ARG A 1 337 ? 16.488 37.165 17.857 1.00 93.31 337 ARG A N 1
ATOM 2694 C CA . ARG A 1 337 ? 16.127 38.576 17.618 1.00 93.31 337 ARG A CA 1
ATOM 2695 C C . ARG A 1 337 ? 17.344 39.502 17.690 1.00 93.31 337 ARG A C 1
ATOM 2697 O O . ARG A 1 337 ? 17.465 40.395 16.856 1.00 93.31 337 ARG A O 1
ATOM 2704 N N . THR A 1 338 ? 18.235 39.285 18.656 1.00 92.12 338 THR A N 1
ATOM 2705 C CA . THR A 1 338 ? 19.454 40.086 18.852 1.00 92.12 338 THR A CA 1
ATOM 2706 C C . THR A 1 338 ? 20.434 39.869 17.704 1.00 92.12 338 THR A C 1
ATOM 2708 O O . THR A 1 338 ? 20.919 40.837 17.121 1.00 92.12 338 THR A O 1
ATOM 2711 N N . TYR A 1 339 ? 20.662 38.622 17.291 1.00 89.44 339 TYR A N 1
ATOM 2712 C CA . TYR A 1 339 ? 21.521 38.331 16.143 1.00 89.44 339 TYR A CA 1
ATOM 2713 C C . TYR A 1 339 ? 20.916 38.764 14.805 1.00 89.44 339 TYR A C 1
ATOM 2715 O O . TYR A 1 339 ? 21.640 39.292 13.971 1.00 89.44 339 TYR A O 1
ATOM 2723 N N . GLN A 1 340 ? 19.593 38.692 14.639 1.00 91.69 340 GLN A N 1
ATOM 2724 C CA . GLN A 1 340 ? 18.880 39.264 13.488 1.00 91.69 340 GLN A CA 1
ATOM 2725 C C . GLN A 1 340 ? 18.878 40.812 13.460 1.00 91.69 340 GLN A C 1
ATOM 2727 O O . GLN A 1 340 ? 18.535 41.416 12.436 1.00 91.69 340 GLN A O 1
ATOM 2732 N N . ALA A 1 341 ? 19.237 41.465 14.573 1.00 89.50 341 ALA A N 1
ATOM 2733 C CA . ALA A 1 341 ? 19.493 42.903 14.644 1.00 89.50 341 ALA A CA 1
ATOM 2734 C C . ALA A 1 341 ? 20.975 43.243 14.386 1.00 89.50 341 ALA A C 1
ATOM 2736 O O . ALA A 1 341 ? 21.237 44.222 13.688 1.00 89.50 341 ALA A O 1
ATOM 2737 N N . LYS A 1 342 ? 21.920 42.421 14.883 1.00 88.56 342 LYS A N 1
ATOM 2738 C CA . LYS A 1 342 ? 23.361 42.489 14.552 1.00 88.56 342 LYS A CA 1
ATOM 2739 C C . LYS A 1 342 ? 23.586 42.282 13.039 1.00 88.56 342 LYS A C 1
ATOM 2741 O O . LYS A 1 342 ? 24.235 43.105 12.402 1.00 88.56 342 LYS A O 1
ATOM 2746 N N . ASP A 1 343 ? 23.005 41.230 12.457 1.00 86.81 343 ASP A N 1
ATOM 2747 C CA . ASP A 1 343 ? 23.002 40.946 11.017 1.00 86.81 343 ASP A CA 1
ATOM 2748 C C . ASP A 1 343 ? 21.572 40.744 10.487 1.00 86.81 343 ASP A C 1
ATOM 2750 O O . ASP A 1 343 ? 20.872 39.790 10.827 1.00 86.81 343 ASP A O 1
ATOM 2754 N N . LYS A 1 344 ? 21.157 41.615 9.559 1.00 83.12 344 LYS A N 1
ATOM 2755 C CA . LYS A 1 344 ? 19.851 41.533 8.889 1.00 83.12 344 LYS A CA 1
ATOM 2756 C C . LYS A 1 344 ? 19.693 40.286 8.006 1.00 83.12 344 LYS A C 1
ATOM 2758 O O . LYS A 1 344 ? 18.555 39.961 7.658 1.00 83.12 344 LYS A O 1
ATOM 2763 N N . LYS A 1 345 ? 20.783 39.607 7.631 1.00 83.56 345 LYS A N 1
ATOM 2764 C CA . LYS A 1 345 ? 20.764 38.343 6.883 1.00 83.56 345 LYS A CA 1
ATOM 2765 C C . LYS A 1 345 ? 20.560 37.110 7.778 1.00 83.56 345 LYS A C 1
ATOM 2767 O O . LYS A 1 345 ? 20.019 36.145 7.253 1.00 83.56 345 LYS A O 1
ATOM 2772 N N . PHE A 1 346 ? 20.906 37.131 9.073 1.00 88.00 346 PHE A N 1
ATOM 2773 C CA . PHE A 1 346 ? 21.024 35.943 9.948 1.00 88.00 346 PHE A CA 1
ATOM 2774 C C . PHE A 1 346 ? 19.940 34.865 9.737 1.00 88.00 346 PHE A C 1
ATOM 2776 O O . PHE A 1 346 ? 20.253 33.738 9.358 1.00 88.00 346 PHE A O 1
ATOM 2783 N N . VAL A 1 347 ? 18.656 35.214 9.891 1.00 88.62 347 VAL A N 1
ATOM 2784 C CA . VAL A 1 347 ? 17.537 34.254 9.799 1.00 88.62 347 VAL A CA 1
ATOM 2785 C C . VAL A 1 347 ? 17.303 33.712 8.383 1.00 88.62 347 VAL A C 1
ATOM 2787 O O . VAL A 1 347 ? 16.759 32.622 8.234 1.00 88.62 347 VAL A O 1
ATOM 2790 N N . LYS A 1 348 ? 17.747 34.407 7.326 1.00 87.62 348 LYS A N 1
ATOM 2791 C CA . LYS A 1 348 ? 17.530 33.968 5.934 1.00 87.62 348 LYS A CA 1
ATOM 2792 C C . LYS A 1 348 ? 18.276 32.676 5.571 1.00 87.62 348 LYS A C 1
ATOM 2794 O O . LYS A 1 348 ? 17.860 32.014 4.620 1.00 87.62 348 LYS A O 1
ATOM 2799 N N . TYR A 1 349 ? 19.355 32.344 6.281 1.00 89.50 349 TYR A N 1
ATOM 2800 C CA . TYR A 1 349 ? 20.260 31.227 5.964 1.00 89.50 349 TYR A CA 1
ATOM 2801 C C . TYR A 1 349 ? 20.159 30.069 6.971 1.00 89.50 349 TYR A C 1
ATOM 2803 O O . TYR A 1 349 ? 20.754 29.012 6.755 1.00 89.50 349 TYR A O 1
ATOM 2811 N N . LEU A 1 350 ? 19.388 30.238 8.054 1.00 90.12 350 LEU A N 1
ATOM 2812 C CA . LEU A 1 350 ? 19.167 29.179 9.041 1.00 90.12 350 LEU A CA 1
ATOM 2813 C C . LEU A 1 350 ? 18.516 27.939 8.386 1.00 90.12 350 LEU A C 1
ATOM 2815 O O . LEU A 1 350 ? 17.628 28.094 7.544 1.00 90.12 350 LEU A O 1
ATOM 2819 N N . PRO A 1 351 ? 18.912 26.715 8.781 1.00 90.62 351 PRO A N 1
ATOM 2820 C CA . PRO A 1 351 ? 18.198 25.485 8.439 1.00 90.62 351 PRO A CA 1
ATOM 2821 C C . PRO A 1 351 ? 16.710 25.561 8.801 1.00 90.62 351 PRO A C 1
ATOM 2823 O O . PRO A 1 351 ? 16.360 26.110 9.848 1.00 90.62 351 PRO A O 1
ATOM 2826 N N . GLY A 1 352 ? 15.835 24.936 8.004 1.00 87.25 352 GLY A N 1
ATOM 2827 C CA . GLY A 1 352 ? 14.390 24.876 8.298 1.00 87.25 352 GLY A CA 1
ATOM 2828 C C . GLY A 1 352 ? 14.094 24.266 9.676 1.00 87.25 352 GLY A C 1
ATOM 2829 O O . GLY A 1 352 ? 13.257 24.764 10.424 1.00 87.25 352 GLY A O 1
ATOM 2830 N N . VAL A 1 353 ? 14.906 23.283 10.067 1.00 89.94 353 VAL A N 1
ATOM 2831 C CA . VAL A 1 353 ? 14.941 22.634 11.388 1.00 89.94 353 VAL A CA 1
ATOM 2832 C C . VAL A 1 353 ? 15.117 23.637 12.543 1.00 89.94 353 VAL A C 1
ATOM 2834 O O . VAL A 1 353 ? 14.538 23.472 13.612 1.00 89.94 353 VAL A O 1
ATOM 2837 N N . TYR A 1 354 ? 15.876 24.721 12.347 1.00 92.56 354 TYR A N 1
ATOM 2838 C CA . TYR A 1 354 ? 16.072 25.746 13.384 1.00 92.56 354 TYR A CA 1
ATOM 2839 C C . TYR A 1 354 ? 14.889 26.723 13.434 1.00 92.56 354 TYR A C 1
ATOM 2841 O O . TYR A 1 354 ? 14.527 27.201 14.507 1.00 92.56 354 TYR A O 1
ATOM 2849 N N . ILE A 1 355 ? 14.234 26.971 12.296 1.00 92.31 355 ILE A N 1
ATOM 2850 C CA . ILE A 1 355 ? 12.972 27.723 12.244 1.00 92.31 355 ILE A CA 1
ATOM 2851 C C . ILE A 1 355 ? 11.850 26.936 12.943 1.00 92.31 355 ILE A C 1
ATOM 2853 O O . ILE A 1 355 ? 11.066 27.533 13.680 1.00 92.31 355 ILE A O 1
ATOM 2857 N N . LEU A 1 356 ? 11.831 25.603 12.814 1.00 92.38 356 LEU A N 1
ATOM 2858 C CA . LEU A 1 356 ? 10.930 24.725 13.568 1.00 92.38 356 LEU A CA 1
ATOM 2859 C C . LEU A 1 356 ? 11.150 24.856 15.086 1.00 92.38 356 LEU A C 1
ATOM 2861 O O . LEU A 1 356 ? 10.183 25.045 15.817 1.00 92.38 356 LEU A O 1
ATOM 2865 N N . ASN A 1 357 ? 12.396 24.880 15.572 1.00 94.50 357 ASN A N 1
ATOM 2866 C CA . ASN A 1 357 ? 12.674 25.095 17.003 1.00 94.50 357 ASN A CA 1
ATOM 2867 C C . ASN A 1 357 ? 12.208 26.487 17.502 1.00 94.50 357 ASN A C 1
ATOM 2869 O O . ASN A 1 357 ? 11.719 26.613 18.627 1.00 94.50 357 ASN A O 1
ATOM 2873 N N . VAL A 1 358 ? 12.275 27.533 16.663 1.00 95.00 358 VAL A N 1
ATOM 2874 C CA . VAL A 1 358 ? 11.678 28.855 16.966 1.00 95.00 358 VAL A CA 1
ATOM 2875 C C . VAL A 1 358 ? 10.145 28.782 17.018 1.00 95.00 358 VAL A C 1
ATOM 2877 O O . VAL A 1 358 ? 9.533 29.409 17.886 1.00 95.00 358 VAL A O 1
ATOM 2880 N N . TRP A 1 359 ? 9.517 27.998 16.137 1.00 93.88 359 TRP A N 1
ATOM 2881 C CA . TRP A 1 359 ? 8.069 27.766 16.136 1.00 93.88 359 TRP A CA 1
ATOM 2882 C C . TRP A 1 359 ? 7.615 27.006 17.396 1.00 93.88 359 TRP A C 1
ATOM 2884 O O . TRP A 1 359 ? 6.658 27.422 18.050 1.00 93.88 359 TRP A O 1
ATOM 2894 N N . GLN A 1 360 ? 8.349 25.968 17.809 1.00 94.44 360 GLN A N 1
ATOM 2895 C CA . GLN A 1 360 ? 8.119 25.225 19.057 1.00 94.44 360 GLN A CA 1
ATOM 2896 C C . GLN A 1 360 ? 8.196 26.143 20.286 1.00 94.44 360 GLN A C 1
ATOM 2898 O O . GLN A 1 360 ? 7.275 26.165 21.104 1.00 94.44 360 GLN A O 1
ATOM 2903 N N . ALA A 1 361 ? 9.245 26.968 20.381 1.00 95.62 361 ALA A N 1
ATOM 2904 C CA . ALA A 1 361 ? 9.393 27.948 21.456 1.00 95.62 361 ALA A CA 1
ATOM 2905 C C . ALA A 1 361 ? 8.249 28.980 21.480 1.00 95.62 361 ALA A C 1
ATOM 2907 O O . ALA A 1 361 ? 7.779 29.346 22.558 1.00 95.62 361 ALA A O 1
ATOM 2908 N N . ALA A 1 362 ? 7.748 29.409 20.315 1.00 95.12 362 ALA A N 1
ATOM 2909 C CA . ALA A 1 362 ? 6.570 30.272 20.240 1.00 95.12 362 ALA A CA 1
ATOM 2910 C C . ALA A 1 362 ? 5.313 29.569 20.785 1.00 95.12 362 ALA A C 1
ATOM 2912 O O . ALA A 1 362 ? 4.617 30.145 21.618 1.00 95.12 362 ALA A O 1
ATOM 2913 N N . CYS A 1 363 ? 5.051 28.316 20.392 1.00 93.19 363 CYS A N 1
ATOM 2914 C CA . CYS A 1 363 ? 3.904 27.536 20.882 1.00 93.19 363 CYS A CA 1
ATOM 2915 C C . CYS A 1 363 ? 3.915 27.406 22.414 1.00 93.19 363 CYS A C 1
ATOM 2917 O O . CYS A 1 363 ? 2.913 27.696 23.067 1.00 93.19 363 CYS A O 1
ATOM 2919 N N . ILE A 1 364 ? 5.080 27.078 22.985 1.00 93.62 364 ILE A N 1
ATOM 2920 C CA . ILE A 1 364 ? 5.309 26.979 24.434 1.00 93.62 364 ILE A CA 1
ATOM 2921 C C . ILE A 1 364 ? 5.022 28.314 25.143 1.00 93.62 364 ILE A C 1
ATOM 2923 O O . ILE A 1 364 ? 4.306 28.334 26.144 1.00 93.62 364 ILE A O 1
ATOM 2927 N N . ILE A 1 365 ? 5.520 29.441 24.619 1.00 94.19 365 ILE A N 1
ATOM 2928 C CA . ILE A 1 365 ? 5.234 30.778 25.173 1.00 94.19 365 ILE A CA 1
ATOM 2929 C C . ILE A 1 365 ? 3.730 31.087 25.116 1.00 94.19 365 ILE A C 1
ATOM 2931 O O . ILE A 1 365 ? 3.174 31.574 26.099 1.00 94.19 365 ILE A O 1
ATOM 2935 N N . GLY A 1 366 ? 3.063 30.774 24.001 1.00 91.56 366 GLY A N 1
ATOM 2936 C CA . GLY A 1 366 ? 1.624 30.991 23.829 1.00 91.56 366 GLY A CA 1
ATOM 2937 C C . GLY A 1 366 ? 0.779 30.214 24.841 1.00 91.56 366 GLY A C 1
ATOM 2938 O O . GLY A 1 366 ? -0.015 30.824 25.559 1.00 91.56 366 GLY A O 1
ATOM 2939 N N . LYS A 1 367 ? 0.997 28.893 24.952 1.00 90.00 367 LYS A N 1
ATOM 2940 C CA . LYS A 1 367 ? 0.253 28.030 25.888 1.00 90.00 367 LYS A CA 1
ATOM 2941 C C . LYS A 1 367 ? 0.504 28.427 27.350 1.00 90.00 367 LYS A C 1
ATOM 2943 O O . LYS A 1 367 ? -0.419 28.378 28.156 1.00 90.00 367 LYS A O 1
ATOM 2948 N N . LEU A 1 368 ? 1.712 28.887 27.700 1.00 90.81 368 LEU A N 1
ATOM 2949 C CA . LEU A 1 368 ? 2.038 29.314 29.069 1.00 90.81 368 LEU A CA 1
ATOM 2950 C C . LEU A 1 368 ? 1.445 30.683 29.451 1.00 90.81 368 LEU A C 1
ATOM 2952 O O . LEU A 1 368 ? 0.926 30.804 30.562 1.00 90.81 368 LEU A O 1
ATOM 2956 N N . ILE A 1 369 ? 1.459 31.689 28.562 1.00 91.25 369 ILE A N 1
ATOM 2957 C CA . ILE A 1 369 ? 0.864 33.025 28.821 1.00 91.25 369 ILE A CA 1
ATOM 2958 C C . ILE A 1 369 ? -0.638 32.935 29.097 1.00 91.25 369 ILE A C 1
ATOM 2960 O O . ILE A 1 369 ? -1.158 33.647 29.956 1.00 91.25 369 ILE A O 1
ATOM 2964 N N . HIS A 1 370 ? -1.319 32.039 28.390 1.00 88.06 370 HIS A N 1
ATOM 2965 C CA . HIS A 1 370 ? -2.764 31.831 28.453 1.00 88.06 370 HIS A CA 1
ATOM 2966 C C . HIS A 1 370 ? -3.161 30.683 29.396 1.00 88.06 370 HIS A C 1
ATOM 2968 O O . HIS A 1 370 ? -4.121 29.953 29.160 1.00 88.06 370 HIS A O 1
ATOM 2974 N N . SER A 1 371 ? -2.416 30.531 30.493 1.00 86.56 371 SER A N 1
ATOM 2975 C CA . SER A 1 371 ? -2.634 29.505 31.515 1.00 86.56 371 SER A CA 1
ATOM 2976 C C . SER A 1 371 ? -2.704 30.099 32.925 1.00 86.56 371 SER A C 1
ATOM 2978 O O . SER A 1 371 ? -2.446 31.282 33.149 1.00 86.56 371 SER A O 1
ATOM 2980 N N . ARG A 1 372 ? -2.953 29.242 33.923 1.00 82.62 372 ARG A N 1
ATOM 2981 C CA . ARG A 1 372 ? -2.939 29.598 35.356 1.00 82.62 372 ARG A CA 1
ATOM 2982 C C . ARG A 1 372 ? -1.613 30.226 35.835 1.00 82.62 372 ARG A C 1
ATOM 2984 O O . ARG A 1 372 ? -1.601 30.863 36.882 1.00 82.62 372 ARG A O 1
ATOM 2991 N N . LEU A 1 373 ? -0.517 30.094 35.076 1.00 84.31 373 LEU A N 1
ATOM 2992 C CA . LEU A 1 373 ? 0.797 30.691 35.371 1.00 84.31 373 LEU A CA 1
ATOM 2993 C C . LEU A 1 373 ? 0.902 32.196 35.071 1.00 84.31 373 LEU A C 1
ATOM 2995 O O . LEU A 1 373 ? 1.887 32.819 35.461 1.00 84.31 373 LEU A O 1
ATOM 2999 N N . LYS A 1 374 ? -0.100 32.795 34.415 1.00 84.88 374 LYS A N 1
ATOM 3000 C CA . LYS A 1 374 ? -0.165 34.208 33.985 1.00 84.88 374 LYS A CA 1
ATOM 3001 C C . LYS A 1 374 ? 0.105 35.249 35.086 1.00 84.88 374 LYS A C 1
ATOM 3003 O O . LYS A 1 374 ? 0.490 36.370 34.775 1.00 84.88 374 LYS A O 1
ATOM 3008 N N . SER A 1 375 ? -0.073 34.888 36.359 1.00 84.75 375 SER A N 1
ATOM 3009 C CA . SER A 1 375 ? 0.238 35.717 37.537 1.00 84.75 375 SER A CA 1
ATOM 3010 C C . SER A 1 375 ? 1.703 35.654 38.001 1.00 84.75 375 SER A C 1
ATOM 3012 O O . SER A 1 375 ? 2.109 36.464 38.831 1.00 84.75 375 SER A O 1
ATOM 3014 N N . VAL A 1 376 ? 2.490 34.700 37.492 1.00 86.50 376 VAL A N 1
ATOM 3015 C CA . VAL A 1 376 ? 3.878 34.404 37.906 1.00 86.50 376 VAL A CA 1
ATOM 3016 C C . VAL A 1 376 ? 4.894 34.731 36.798 1.00 86.50 376 VAL A C 1
ATOM 3018 O O . VAL A 1 376 ? 6.081 34.895 37.072 1.00 86.50 376 VAL A O 1
ATOM 3021 N N . ILE A 1 377 ? 4.442 34.840 35.544 1.00 90.06 377 ILE A N 1
ATOM 3022 C CA . ILE A 1 377 ? 5.278 35.059 34.352 1.00 90.06 377 ILE A CA 1
ATOM 3023 C C . ILE A 1 377 ? 5.137 36.476 33.780 1.00 90.06 377 ILE A C 1
ATOM 3025 O O . ILE A 1 377 ? 4.057 37.064 33.789 1.00 90.06 377 ILE A O 1
ATOM 3029 N N . ASP A 1 378 ? 6.221 37.011 33.212 1.00 90.31 378 ASP A N 1
ATOM 3030 C CA . ASP A 1 378 ? 6.203 38.297 32.503 1.00 90.31 378 ASP A CA 1
ATOM 3031 C C . ASP A 1 378 ? 5.492 38.165 31.146 1.00 90.31 378 ASP A C 1
ATOM 3033 O O . ASP A 1 378 ? 6.095 37.842 30.116 1.00 90.31 378 ASP A O 1
ATOM 3037 N N . THR A 1 379 ? 4.185 38.423 31.158 1.00 89.06 379 THR A N 1
ATOM 3038 C CA . THR A 1 379 ? 3.323 38.448 29.966 1.00 89.06 379 THR A CA 1
ATOM 3039 C C . THR A 1 379 ? 3.720 39.529 28.949 1.00 89.06 379 THR A C 1
ATOM 3041 O O . THR A 1 379 ? 3.442 39.373 27.758 1.00 89.06 379 THR A O 1
ATOM 3044 N N . GLY A 1 380 ? 4.402 40.598 29.377 1.00 88.94 380 GLY A N 1
ATOM 3045 C CA . GLY A 1 380 ? 4.851 41.694 28.519 1.00 88.94 380 GLY A CA 1
ATOM 3046 C C . GLY A 1 380 ? 6.026 41.284 27.635 1.00 88.94 380 GLY A C 1
ATOM 3047 O O . GLY A 1 380 ? 5.935 41.372 26.407 1.00 88.94 380 GLY A O 1
ATOM 3048 N N . SER A 1 381 ? 7.101 40.775 28.244 1.00 90.69 381 SER A N 1
ATOM 3049 C CA . SER A 1 381 ? 8.242 40.198 27.514 1.00 90.69 381 SER A CA 1
ATOM 3050 C C . SER A 1 381 ? 7.807 39.011 26.649 1.00 90.69 381 SER A C 1
ATOM 3052 O O . SER A 1 381 ? 8.149 38.945 25.469 1.00 90.69 381 SER A O 1
ATOM 3054 N N . GLY A 1 382 ? 6.936 38.143 27.177 1.00 91.25 382 GLY A N 1
ATOM 3055 C CA . GLY A 1 382 ? 6.372 37.014 26.435 1.00 91.25 382 GLY A CA 1
ATOM 3056 C C . GLY A 1 382 ? 5.635 37.410 25.153 1.00 91.25 382 GLY A C 1
ATOM 3057 O O . GLY A 1 382 ? 5.936 36.873 24.084 1.00 91.25 382 GLY A O 1
ATOM 3058 N N . LYS A 1 383 ? 4.722 38.392 25.218 1.00 92.06 383 LYS A N 1
ATOM 3059 C CA . LYS A 1 383 ? 4.012 38.910 24.033 1.00 92.06 383 LYS A CA 1
ATOM 3060 C C . LYS A 1 383 ? 4.985 39.488 22.999 1.00 92.06 383 LYS A C 1
ATOM 3062 O O . LYS A 1 383 ? 4.839 39.212 21.808 1.00 92.06 383 LYS A O 1
ATOM 3067 N N . GLN A 1 384 ? 6.002 40.237 23.437 1.00 93.75 384 GLN A N 1
ATOM 3068 C CA . GLN A 1 384 ? 7.032 40.768 22.536 1.00 93.75 384 GLN A CA 1
ATOM 3069 C C . GLN A 1 384 ? 7.853 39.658 21.866 1.00 93.75 384 GLN A C 1
ATOM 3071 O O . GLN A 1 384 ? 8.114 39.735 20.665 1.00 93.75 384 GLN A O 1
ATOM 3076 N N . SER A 1 385 ? 8.253 38.622 22.609 1.00 93.94 385 SER A N 1
ATOM 3077 C CA . SER A 1 385 ? 8.976 37.474 22.057 1.00 93.94 385 SER A CA 1
ATOM 3078 C C . SER A 1 385 ? 8.107 36.679 21.075 1.00 93.94 385 SER A C 1
ATOM 3080 O O . SER A 1 385 ? 8.581 36.334 19.998 1.00 93.94 385 SER A O 1
ATOM 3082 N N . TYR A 1 386 ? 6.818 36.473 21.356 1.00 94.88 386 TYR A N 1
ATOM 3083 C CA . TYR A 1 386 ? 5.897 35.795 20.433 1.00 94.88 386 TYR A CA 1
ATOM 3084 C C . TYR A 1 386 ? 5.711 36.575 19.116 1.00 94.88 386 TYR A C 1
ATOM 3086 O O . TYR A 1 386 ? 5.827 36.015 18.023 1.00 94.88 386 TYR A O 1
ATOM 3094 N N . GLN A 1 387 ? 5.512 37.897 19.194 1.00 93.62 387 GLN A N 1
ATOM 3095 C CA . GLN A 1 387 ? 5.448 38.774 18.015 1.00 93.62 387 GLN A CA 1
ATOM 3096 C C . GLN A 1 387 ? 6.779 38.806 17.239 1.00 93.62 387 GLN A C 1
ATOM 3098 O O . GLN A 1 387 ? 6.785 38.830 16.001 1.00 93.62 387 GLN A O 1
ATOM 3103 N N . ALA A 1 388 ? 7.915 38.748 17.943 1.00 93.88 388 ALA A N 1
ATOM 3104 C CA . ALA A 1 388 ? 9.220 38.592 17.314 1.00 93.88 388 ALA A CA 1
ATOM 3105 C C . ALA A 1 388 ? 9.325 37.247 16.577 1.00 93.88 388 ALA A C 1
ATOM 3107 O O . ALA A 1 388 ? 9.727 37.251 15.419 1.00 93.88 388 ALA A O 1
ATOM 3108 N N . ALA A 1 389 ? 8.901 36.127 17.170 1.00 95.00 389 ALA A N 1
ATOM 3109 C CA . ALA A 1 389 ? 8.941 34.807 16.537 1.00 95.00 389 ALA A CA 1
ATOM 3110 C C . ALA A 1 389 ? 8.149 34.759 15.216 1.00 95.00 389 ALA A C 1
ATOM 3112 O O . ALA A 1 389 ? 8.702 34.332 14.202 1.00 95.00 389 ALA A O 1
ATOM 3113 N N . ILE A 1 390 ? 6.919 35.296 15.177 1.00 93.50 390 ILE A N 1
ATOM 3114 C CA . ILE A 1 390 ? 6.137 35.453 13.930 1.00 93.50 390 ILE A CA 1
ATOM 3115 C C 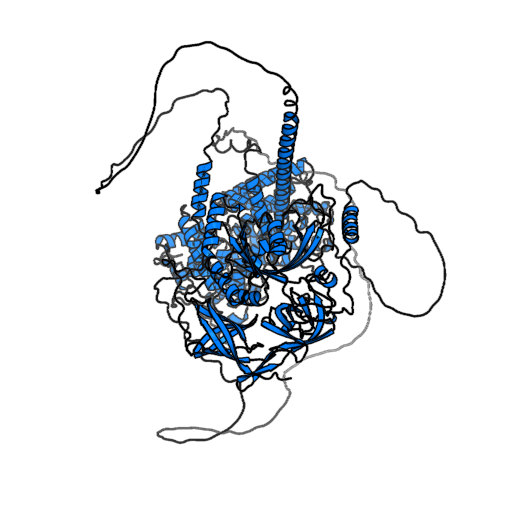. ILE A 1 390 ? 6.944 36.227 12.874 1.00 93.50 390 ILE A C 1
ATOM 3117 O O . ILE A 1 390 ? 7.026 35.822 11.714 1.00 93.50 390 ILE A O 1
ATOM 3121 N N . THR A 1 391 ? 7.572 37.331 13.284 1.00 92.62 391 THR A N 1
ATOM 3122 C CA . THR A 1 391 ? 8.364 38.203 12.403 1.00 92.62 391 THR A CA 1
ATOM 3123 C C . THR A 1 391 ? 9.657 37.537 11.915 1.00 92.62 391 THR A C 1
ATOM 3125 O O . THR A 1 391 ? 10.118 37.831 10.812 1.00 92.62 391 THR A O 1
ATOM 3128 N N . LEU A 1 392 ? 10.262 36.659 12.719 1.00 92.50 392 LEU A N 1
ATOM 3129 C CA . LEU A 1 392 ? 11.462 35.897 12.369 1.00 92.50 392 LEU A CA 1
ATOM 3130 C C . LEU A 1 392 ? 11.106 34.777 11.378 1.00 92.50 392 LEU A C 1
ATOM 3132 O O . LEU A 1 392 ? 11.711 34.714 10.312 1.00 92.50 392 LEU A O 1
ATOM 3136 N N . MET A 1 393 ? 10.065 33.982 11.653 1.00 92.56 393 MET A N 1
ATOM 3137 C CA . MET A 1 393 ? 9.581 32.932 10.742 1.00 92.56 393 MET A CA 1
ATOM 3138 C C . MET A 1 393 ? 9.175 33.497 9.372 1.00 92.56 393 MET A C 1
ATOM 3140 O O . MET A 1 393 ? 9.623 33.000 8.343 1.00 92.56 393 MET A O 1
ATOM 3144 N N . ALA A 1 394 ? 8.439 34.615 9.337 1.00 89.75 394 ALA A N 1
ATOM 3145 C CA . ALA A 1 394 ? 8.083 35.277 8.079 1.00 89.75 394 ALA A CA 1
ATOM 3146 C C . ALA A 1 394 ? 9.313 35.743 7.265 1.00 89.75 394 ALA A C 1
ATOM 3148 O O . ALA A 1 394 ? 9.273 35.744 6.036 1.00 89.75 394 ALA A O 1
ATOM 3149 N N . LYS A 1 395 ? 10.424 36.106 7.927 1.00 89.12 395 LYS A N 1
ATOM 3150 C CA . LYS A 1 395 ? 11.699 36.477 7.275 1.00 89.12 395 LYS A CA 1
ATOM 3151 C C . LYS A 1 395 ? 12.536 35.276 6.823 1.00 89.12 395 LYS A C 1
ATOM 3153 O O . LYS A 1 395 ? 13.446 35.467 6.016 1.00 89.12 395 LYS A O 1
ATOM 3158 N N . ALA A 1 396 ? 12.246 34.074 7.322 1.00 88.06 396 ALA A N 1
ATOM 3159 C CA . ALA A 1 396 ? 12.887 32.833 6.895 1.00 88.06 396 ALA A CA 1
ATOM 3160 C C . ALA A 1 396 ? 12.310 32.284 5.577 1.00 88.06 396 ALA A C 1
ATOM 3162 O O . ALA A 1 396 ? 12.972 31.491 4.912 1.00 88.06 396 ALA A O 1
ATOM 3163 N N . SER A 1 397 ? 11.133 32.747 5.146 1.00 87.62 397 SER A N 1
ATOM 3164 C CA . SER A 1 397 ? 10.521 32.362 3.867 1.00 87.62 397 SER A CA 1
ATOM 3165 C C . SER A 1 397 ? 11.443 32.617 2.662 1.00 87.62 397 SER A C 1
ATOM 3167 O O . SER A 1 397 ? 12.125 33.644 2.587 1.00 87.62 397 SER A O 1
ATOM 3169 N N . ILE A 1 398 ? 11.505 31.654 1.740 1.00 83.06 398 ILE A N 1
ATOM 3170 C CA . ILE A 1 398 ? 12.171 31.720 0.429 1.00 83.06 398 ILE A CA 1
ATOM 3171 C C . ILE A 1 398 ? 11.136 31.975 -0.670 1.00 83.06 398 ILE A C 1
ATOM 3173 O O . ILE A 1 398 ? 11.342 32.853 -1.504 1.00 83.06 398 ILE A O 1
ATOM 3177 N N . LEU A 1 399 ? 10.020 31.240 -0.652 1.00 79.88 399 LEU A N 1
ATOM 3178 C CA . LEU A 1 399 ? 8.923 31.383 -1.610 1.00 79.88 399 LEU A CA 1
ATOM 3179 C C . LEU A 1 399 ? 7.627 31.757 -0.888 1.00 79.88 399 LEU A C 1
ATOM 3181 O O . LEU A 1 399 ? 7.326 31.258 0.195 1.00 79.88 399 LEU A O 1
ATOM 3185 N N . LYS A 1 400 ? 6.813 32.609 -1.517 1.00 72.44 400 LYS A N 1
ATOM 3186 C CA . LYS A 1 400 ? 5.490 32.962 -0.989 1.00 72.44 400 LYS A CA 1
ATOM 3187 C C . LYS A 1 400 ? 4.647 31.685 -0.838 1.00 72.44 400 LYS A C 1
ATOM 3189 O O . LYS A 1 400 ? 4.506 30.942 -1.803 1.00 72.44 400 LYS A O 1
ATOM 3194 N N . HIS A 1 401 ? 4.055 31.480 0.341 1.00 79.44 401 HIS A N 1
ATOM 3195 C CA . HIS A 1 401 ? 3.328 30.259 0.736 1.00 79.44 401 HIS A CA 1
ATOM 3196 C C . HIS A 1 401 ? 4.194 28.999 0.979 1.00 79.44 401 HIS A C 1
ATOM 3198 O O . HIS A 1 401 ? 3.651 27.898 1.056 1.00 79.44 401 HIS A O 1
ATOM 3204 N N . ASP A 1 402 ? 5.511 29.139 1.177 1.00 83.19 402 ASP A N 1
ATOM 3205 C CA . ASP A 1 402 ? 6.343 28.057 1.724 1.00 83.19 402 ASP A CA 1
ATOM 3206 C C . ASP A 1 402 ? 6.066 27.769 3.213 1.00 83.19 402 ASP A C 1
ATOM 3208 O O . ASP A 1 402 ? 5.339 28.502 3.892 1.00 83.19 402 ASP A O 1
ATOM 3212 N N . MET A 1 403 ? 6.668 26.698 3.741 1.00 84.69 403 MET A N 1
ATOM 3213 C CA . MET A 1 403 ? 6.509 26.291 5.144 1.00 84.69 403 MET A CA 1
ATOM 3214 C C . MET A 1 403 ? 6.812 27.417 6.149 1.00 84.69 403 MET A C 1
ATOM 3216 O O . MET A 1 403 ? 6.041 27.625 7.082 1.00 84.69 403 MET A O 1
ATOM 3220 N N . SER A 1 404 ? 7.874 28.205 5.948 1.00 86.25 404 SER A N 1
ATOM 3221 C CA . SER A 1 404 ? 8.210 29.313 6.863 1.00 86.25 404 SER A CA 1
ATOM 3222 C C . SER A 1 404 ? 7.155 30.429 6.843 1.00 86.25 404 SER A C 1
ATOM 3224 O O . SER A 1 404 ? 6.804 30.984 7.889 1.00 86.25 404 SER A O 1
ATOM 3226 N N . TYR A 1 405 ? 6.591 30.729 5.668 1.00 86.62 405 TYR A N 1
ATOM 3227 C CA . TYR A 1 405 ? 5.462 31.646 5.531 1.00 86.62 405 TYR A CA 1
ATOM 3228 C C . TYR A 1 405 ? 4.206 31.103 6.233 1.00 86.62 405 TYR A C 1
ATOM 3230 O O . TYR A 1 405 ? 3.611 31.814 7.050 1.00 86.62 405 TYR A O 1
ATOM 3238 N N . ARG A 1 406 ? 3.839 29.838 5.974 1.00 85.00 406 ARG A N 1
ATOM 3239 C CA . ARG A 1 406 ? 2.671 29.160 6.571 1.00 85.00 406 ARG A CA 1
ATOM 3240 C C . ARG A 1 406 ? 2.771 29.083 8.098 1.00 85.00 406 ARG A C 1
ATOM 3242 O O . ARG A 1 406 ? 1.846 29.516 8.783 1.00 85.00 406 ARG A O 1
ATOM 3249 N N . ALA A 1 407 ? 3.916 28.670 8.644 1.00 87.00 407 ALA A N 1
ATOM 3250 C CA . ALA A 1 407 ? 4.191 28.647 10.084 1.00 87.00 407 ALA A CA 1
ATOM 3251 C C . ALA A 1 407 ? 3.978 30.020 10.752 1.00 87.00 407 ALA A C 1
ATOM 3253 O O . ALA A 1 407 ? 3.383 30.112 11.831 1.00 87.00 407 ALA A O 1
ATOM 3254 N N . SER A 1 408 ? 4.384 31.113 10.089 1.00 90.00 408 SER A N 1
ATOM 3255 C CA . SER A 1 408 ? 4.157 32.478 10.591 1.00 90.00 408 SER A CA 1
ATOM 3256 C C . SER A 1 408 ? 2.672 32.878 10.626 1.00 90.00 408 SER A C 1
ATOM 3258 O O . SER A 1 408 ? 2.273 33.677 11.476 1.00 90.00 408 SER A O 1
ATOM 3260 N N . ALA A 1 409 ? 1.843 32.323 9.733 1.00 85.25 409 ALA A N 1
ATOM 3261 C CA . ALA A 1 409 ? 0.401 32.555 9.704 1.00 85.25 409 ALA A CA 1
ATOM 3262 C C . ALA A 1 409 ? -0.330 31.707 10.757 1.00 85.25 409 ALA A C 1
ATOM 3264 O O . ALA A 1 409 ? -1.080 32.259 11.559 1.00 85.25 409 ALA A O 1
ATOM 3265 N N . ILE A 1 410 ? -0.025 30.407 10.829 1.00 85.88 410 ILE A N 1
ATOM 3266 C CA . ILE A 1 410 ? -0.561 29.483 11.841 1.00 85.88 410 ILE A CA 1
ATOM 3267 C C . ILE A 1 410 ? -0.280 30.018 13.255 1.00 85.88 410 ILE A C 1
ATOM 3269 O O . ILE A 1 410 ? -1.189 30.122 14.077 1.00 85.88 410 ILE A O 1
ATOM 3273 N N . THR A 1 411 ? 0.954 30.466 13.517 1.00 89.19 411 THR A N 1
ATOM 3274 C CA . THR A 1 411 ? 1.341 31.061 14.811 1.00 89.19 411 THR A CA 1
ATOM 3275 C C . THR A 1 411 ? 0.551 32.334 15.136 1.00 89.19 411 THR A C 1
ATOM 3277 O O . THR A 1 411 ? 0.168 32.544 16.282 1.00 89.19 411 THR A O 1
ATOM 3280 N N . ARG A 1 412 ? 0.257 33.192 14.149 1.00 87.88 412 ARG A N 1
ATOM 3281 C CA . ARG A 1 412 ? -0.536 34.414 14.381 1.00 87.88 412 ARG A CA 1
ATOM 3282 C C . ARG A 1 412 ? -1.951 34.089 14.864 1.00 87.88 412 ARG A C 1
ATOM 3284 O O . ARG A 1 412 ? -2.434 34.730 15.794 1.00 87.88 412 ARG A O 1
ATOM 3291 N N . ASN A 1 413 ? -2.576 33.081 14.264 1.00 83.62 413 ASN A N 1
ATOM 3292 C CA . ASN A 1 413 ? -3.949 32.683 14.571 1.00 83.62 413 ASN A CA 1
ATOM 3293 C C . ASN A 1 413 ? -4.018 31.930 15.913 1.00 83.62 413 ASN A C 1
ATOM 3295 O O . ASN A 1 413 ? -4.920 32.151 16.719 1.00 83.62 413 ASN A O 1
ATOM 3299 N N . MET A 1 414 ? -3.005 31.114 16.215 1.00 86.19 414 MET A N 1
ATOM 3300 C CA . MET A 1 414 ? -2.909 30.355 17.465 1.00 86.19 414 MET A CA 1
ATOM 3301 C C . MET A 1 414 ? -2.817 31.243 18.724 1.00 86.19 414 MET A C 1
ATOM 3303 O O . MET A 1 414 ? -3.314 30.855 19.779 1.00 86.19 414 MET A O 1
ATOM 3307 N N . TRP A 1 415 ? -2.289 32.471 18.623 1.00 87.44 415 TRP A N 1
ATOM 3308 C CA . TRP A 1 415 ? -2.370 33.459 19.714 1.00 87.44 415 TRP A CA 1
ATOM 3309 C C . TRP A 1 415 ? -3.815 33.868 20.041 1.00 87.44 415 TRP A C 1
ATOM 3311 O O . TRP A 1 415 ? -4.175 34.004 21.211 1.00 87.44 415 TRP A O 1
ATOM 3321 N N . GLN A 1 416 ? -4.659 34.063 19.020 1.00 82.44 416 GLN A N 1
ATOM 3322 C CA . GLN A 1 416 ? -6.072 34.402 19.224 1.00 82.44 416 GLN A CA 1
ATOM 3323 C C . GLN A 1 416 ? -6.822 33.231 19.870 1.00 82.44 416 GLN A C 1
ATOM 3325 O O . GLN A 1 416 ? -7.571 33.449 20.821 1.00 82.44 416 GLN A O 1
ATOM 3330 N N . LEU A 1 417 ? -6.548 32.000 19.421 1.00 82.38 417 LEU A N 1
ATOM 3331 C CA . LEU A 1 417 ? -7.121 30.785 19.997 1.00 82.38 417 LEU A CA 1
ATOM 3332 C C . LEU A 1 417 ? -6.797 30.639 21.489 1.00 82.38 417 LEU A C 1
ATOM 3334 O O . LEU A 1 417 ? -7.706 30.479 22.302 1.00 82.38 417 LEU A O 1
ATOM 3338 N N . PHE A 1 418 ? -5.516 30.726 21.864 1.00 85.88 418 PHE A N 1
ATOM 3339 C CA . PHE A 1 418 ? -5.107 30.605 23.264 1.00 85.88 418 PHE A CA 1
ATOM 3340 C C . PHE A 1 418 ? -5.763 31.673 24.148 1.00 85.88 418 PHE A C 1
ATOM 3342 O O . PHE A 1 418 ? -6.217 31.352 25.247 1.00 85.88 418 PHE A O 1
ATOM 3349 N N . ARG A 1 419 ? -5.908 32.910 23.652 1.00 84.62 419 ARG A N 1
ATOM 3350 C CA . ARG A 1 419 ? -6.660 33.959 24.353 1.00 84.62 419 ARG A CA 1
ATOM 3351 C C . ARG A 1 419 ? -8.119 33.560 24.591 1.00 84.62 419 ARG A C 1
ATOM 3353 O O . ARG A 1 419 ? -8.591 33.692 25.714 1.00 84.62 419 ARG A O 1
ATOM 3360 N N . THR A 1 420 ? -8.819 33.042 23.584 1.00 81.81 420 THR A N 1
ATOM 3361 C CA . THR A 1 420 ? -10.227 32.639 23.730 1.00 81.81 420 THR A CA 1
ATOM 3362 C C . THR A 1 420 ? -10.408 31.423 24.649 1.00 81.81 420 THR A C 1
ATOM 3364 O O . THR A 1 420 ? -11.413 31.339 25.353 1.00 81.81 420 THR A O 1
ATOM 3367 N N . LEU A 1 421 ? -9.434 30.509 24.721 1.00 81.00 421 LEU A N 1
ATOM 3368 C CA . LEU A 1 421 ? -9.445 29.398 25.686 1.00 81.00 421 LEU A CA 1
ATOM 3369 C C . LEU A 1 421 ? -9.206 29.871 27.135 1.00 81.00 421 LEU A C 1
ATOM 3371 O O . LEU A 1 421 ? -9.862 29.380 28.050 1.00 81.00 421 LEU A O 1
ATOM 3375 N N . ASP A 1 422 ? -8.326 30.853 27.342 1.00 82.19 422 ASP A N 1
ATOM 3376 C CA . ASP A 1 422 ? -8.074 31.536 28.626 1.00 82.19 422 ASP A CA 1
ATOM 3377 C C . ASP A 1 422 ? -9.304 32.349 29.087 1.00 82.19 422 ASP A C 1
ATOM 3379 O O . ASP A 1 422 ? -9.763 32.196 30.218 1.00 82.19 422 ASP A O 1
ATOM 3383 N N . GLU A 1 423 ? -9.934 33.107 28.181 1.00 81.50 423 GLU A N 1
ATOM 3384 C CA . GLU A 1 423 ? -11.198 33.828 28.417 1.00 81.50 423 GLU A CA 1
ATOM 3385 C C . GLU A 1 423 ? -12.351 32.879 28.805 1.00 81.50 423 GLU A C 1
ATOM 3387 O O . GLU A 1 423 ? -13.098 33.167 29.743 1.00 81.50 423 GLU A O 1
ATOM 3392 N N . LYS A 1 424 ? -12.458 31.712 28.150 1.00 78.19 424 LYS A N 1
ATOM 3393 C CA . LYS A 1 424 ? -13.423 30.647 28.491 1.00 78.19 424 LYS A CA 1
ATOM 3394 C C . LYS A 1 424 ? -13.012 29.789 29.703 1.00 78.19 424 LYS A C 1
ATOM 3396 O O . LYS A 1 424 ? -13.793 28.938 30.119 1.00 78.19 424 LYS A O 1
ATOM 3401 N N . LYS A 1 425 ? -11.818 29.993 30.281 1.00 74.62 425 LYS A N 1
ATOM 3402 C CA . LYS A 1 425 ? -11.204 29.171 31.353 1.00 74.62 425 LYS A CA 1
ATOM 3403 C C . LYS A 1 425 ? -11.003 27.684 31.003 1.00 74.62 425 LYS A C 1
ATOM 3405 O O . LYS A 1 425 ? -10.857 26.857 31.901 1.00 74.62 425 LYS A O 1
ATOM 3410 N N . LEU A 1 426 ? -10.953 27.354 29.713 1.00 72.94 426 LEU A N 1
ATOM 3411 C CA . LEU A 1 426 ? -10.745 25.999 29.187 1.00 72.94 426 LEU A CA 1
ATOM 3412 C C . LEU A 1 426 ? -9.256 25.649 28.992 1.00 72.94 426 LEU A C 1
ATOM 3414 O O . LEU A 1 426 ? -8.935 24.556 28.535 1.00 72.94 426 LEU A O 1
ATOM 3418 N N . SER A 1 427 ? -8.327 26.553 29.323 1.00 73.50 427 SER A N 1
ATOM 3419 C CA . SER A 1 427 ? -6.890 26.309 29.166 1.00 73.50 427 SER A CA 1
ATOM 3420 C C . SER A 1 427 ? -6.329 25.313 30.192 1.00 73.50 427 SER A C 1
ATOM 3422 O O . SER A 1 427 ? -6.229 25.583 31.394 1.00 73.50 427 SER A O 1
ATOM 3424 N N . SER A 1 428 ? -5.910 24.147 29.698 1.00 75.81 428 SER A N 1
ATOM 3425 C CA . SER A 1 428 ? -5.207 23.115 30.460 1.00 75.81 428 SER A CA 1
ATOM 3426 C C . SER A 1 428 ? -3.678 23.268 30.375 1.00 75.81 428 SER A C 1
ATOM 3428 O O . SER A 1 428 ? -3.126 23.807 29.413 1.00 75.81 428 SER A O 1
ATOM 3430 N N . LEU A 1 429 ? -2.978 22.781 31.407 1.00 81.31 429 LEU A N 1
ATOM 3431 C CA . LEU A 1 429 ? -1.516 22.598 31.399 1.00 81.31 429 LEU A CA 1
ATOM 3432 C C . LEU A 1 429 ? -1.101 21.153 31.074 1.00 81.31 429 LEU A C 1
ATOM 3434 O O . LEU A 1 429 ? 0.092 20.874 31.004 1.00 81.31 429 LEU A O 1
ATOM 3438 N N . SER A 1 430 ? -2.064 20.251 30.876 1.00 80.62 430 SER A N 1
ATOM 3439 C CA . SER A 1 430 ? -1.820 18.912 30.344 1.00 80.62 430 SER A CA 1
ATOM 3440 C C . SER A 1 430 ? -1.510 18.958 28.849 1.00 80.62 430 SER A C 1
ATOM 3442 O O . SER A 1 430 ? -1.749 19.962 28.170 1.00 80.62 430 SER A O 1
ATOM 3444 N N . ILE A 1 431 ? -0.971 17.849 28.354 1.00 86.62 431 ILE A N 1
ATOM 3445 C CA . ILE A 1 431 ? -0.879 17.533 26.932 1.00 86.62 431 ILE A CA 1
ATOM 3446 C C . ILE A 1 431 ? -1.426 16.130 26.693 1.00 86.62 431 ILE A C 1
ATOM 3448 O O . ILE A 1 431 ? -1.252 15.236 27.534 1.00 86.62 431 ILE A O 1
ATOM 3452 N N . ASP A 1 432 ? -2.057 15.954 25.543 1.00 83.12 432 ASP A N 1
ATOM 3453 C CA . ASP A 1 432 ? -2.711 14.699 25.168 1.00 83.12 432 ASP A CA 1
ATOM 3454 C C . ASP A 1 432 ? -1.774 13.889 24.261 1.00 83.12 432 ASP A C 1
ATOM 3456 O O . ASP A 1 432 ? -1.503 12.712 24.499 1.00 83.12 432 ASP A O 1
ATOM 3460 N N . ILE A 1 433 ? -1.130 14.566 23.305 1.00 85.88 433 ILE A N 1
ATOM 3461 C CA . ILE A 1 433 ? -0.010 14.010 22.541 1.00 85.88 433 ILE A CA 1
ATOM 3462 C C . ILE A 1 433 ? 1.233 13.988 23.442 1.00 85.88 433 ILE A C 1
ATOM 3464 O O . ILE A 1 433 ? 1.691 15.035 23.897 1.00 85.88 433 ILE A O 1
ATOM 3468 N N . ARG A 1 434 ? 1.801 12.795 23.682 1.00 85.75 434 ARG A N 1
ATOM 3469 C CA . ARG A 1 434 ? 3.025 12.591 24.499 1.00 85.75 434 ARG A CA 1
ATOM 3470 C C . ARG A 1 434 ? 4.141 11.816 23.794 1.00 85.75 434 ARG A C 1
ATOM 3472 O O . ARG A 1 434 ? 5.310 12.013 24.114 1.00 85.75 434 ARG A O 1
ATOM 3479 N N . ASN A 1 435 ? 3.810 11.029 22.772 1.00 82.19 435 ASN A N 1
ATOM 3480 C CA . ASN A 1 435 ? 4.703 10.106 22.053 1.00 82.19 435 ASN A CA 1
ATOM 3481 C C . ASN A 1 435 ? 5.734 10.756 21.092 1.00 82.19 435 ASN A C 1
ATOM 3483 O O . ASN A 1 435 ? 6.310 10.057 20.261 1.00 82.19 435 ASN A O 1
ATOM 3487 N N . ARG A 1 436 ? 5.982 12.073 21.172 1.00 86.44 436 ARG A N 1
ATOM 3488 C CA . ARG A 1 436 ? 6.915 12.828 20.302 1.00 86.44 436 ARG A CA 1
ATOM 3489 C C . ARG A 1 436 ? 8.045 13.527 21.067 1.00 86.44 436 ARG A C 1
ATOM 3491 O O . ARG A 1 436 ? 8.579 14.539 20.605 1.00 86.44 436 ARG A O 1
ATOM 3498 N N . MET A 1 437 ? 8.430 12.991 22.229 1.00 87.69 437 MET A N 1
ATOM 3499 C CA . MET A 1 437 ? 9.557 13.481 23.036 1.00 87.69 437 MET A CA 1
ATOM 3500 C C . MET A 1 437 ? 9.462 15.005 23.286 1.00 87.69 437 MET A C 1
ATOM 3502 O O . MET A 1 437 ? 8.450 15.510 23.765 1.00 87.69 437 MET A O 1
ATOM 3506 N N . SER A 1 438 ? 10.491 15.776 22.927 1.00 86.25 438 SER A N 1
ATOM 3507 C CA . SER A 1 438 ? 10.533 17.237 23.053 1.00 86.25 438 SER A CA 1
ATOM 3508 C C . SER A 1 438 ? 9.580 18.001 22.122 1.00 86.25 438 SER A C 1
ATOM 3510 O O . SER A 1 438 ? 9.341 19.182 22.362 1.00 86.25 438 SER A O 1
ATOM 3512 N N . ALA A 1 439 ? 9.019 17.368 21.086 1.00 90.19 439 ALA A N 1
ATOM 3513 C CA . ALA A 1 439 ? 8.087 18.005 20.153 1.00 90.19 439 ALA A CA 1
ATOM 3514 C C . ALA A 1 439 ? 6.604 17.787 20.514 1.00 90.19 439 ALA A C 1
ATOM 3516 O O . ALA A 1 439 ? 5.735 18.380 19.874 1.00 90.19 439 ALA A O 1
ATOM 3517 N N . SER A 1 440 ? 6.275 16.980 21.532 1.00 90.31 440 SER A N 1
ATOM 3518 C CA . SER A 1 440 ? 4.878 16.626 21.843 1.00 90.31 440 SER A CA 1
ATOM 3519 C C . SER A 1 440 ? 3.993 17.846 22.130 1.00 90.31 440 SER A C 1
ATOM 3521 O O . SER A 1 440 ? 2.904 17.948 21.577 1.00 90.31 440 SER A O 1
ATOM 3523 N N . VAL A 1 441 ? 4.497 18.838 22.879 1.00 90.81 441 VAL A N 1
ATOM 3524 C CA . VAL A 1 441 ? 3.782 20.104 23.166 1.00 90.81 441 VAL A CA 1
ATOM 3525 C C . VAL A 1 441 ? 3.487 20.913 21.896 1.00 90.81 441 VAL A C 1
ATOM 3527 O O . VAL A 1 441 ? 2.501 21.642 21.839 1.00 90.81 441 VAL A O 1
ATOM 3530 N N . PHE A 1 442 ? 4.320 20.796 20.862 1.00 91.69 442 PHE A N 1
ATOM 3531 C CA . PHE A 1 442 ? 4.109 21.482 19.589 1.00 91.69 442 PHE A CA 1
ATOM 3532 C C . PHE A 1 442 ? 2.992 20.828 18.768 1.00 91.69 442 PHE A C 1
ATOM 3534 O O . PHE A 1 442 ? 2.091 21.530 18.310 1.00 91.69 442 PHE A O 1
ATOM 3541 N N . PHE A 1 443 ? 2.997 19.497 18.651 1.00 89.62 443 PHE A N 1
ATOM 3542 C CA . PHE A 1 443 ? 1.907 18.767 17.996 1.00 89.62 443 PHE A CA 1
ATOM 3543 C C . PHE A 1 443 ? 0.585 18.884 18.770 1.00 89.62 443 PHE A C 1
ATOM 3545 O O . PHE A 1 443 ? -0.458 19.049 18.150 1.00 89.62 443 PHE A O 1
ATOM 3552 N N . ASP A 1 444 ? 0.626 18.911 20.104 1.00 88.94 444 ASP A N 1
ATOM 3553 C CA . ASP A 1 444 ? -0.521 19.205 20.975 1.00 88.94 444 ASP A CA 1
ATOM 3554 C C . ASP A 1 444 ? -1.131 20.593 20.687 1.00 88.94 444 ASP A C 1
ATOM 3556 O O . ASP A 1 444 ? -2.340 20.721 20.503 1.00 88.94 444 ASP A O 1
ATOM 3560 N N . CYS A 1 445 ? -0.304 21.632 20.519 1.00 89.19 445 CYS A N 1
ATOM 3561 C CA . CYS A 1 445 ? -0.786 22.963 20.132 1.00 89.19 445 CYS A CA 1
ATOM 3562 C C . CYS A 1 445 ? -1.434 22.982 18.730 1.00 89.19 445 CYS A C 1
ATOM 3564 O O . CYS A 1 445 ? -2.428 23.680 18.526 1.00 89.19 445 CYS A O 1
ATOM 3566 N N . LEU A 1 446 ? -0.914 22.203 17.772 1.00 87.62 446 LEU A N 1
ATOM 3567 C CA . LEU A 1 446 ? -1.529 22.046 16.446 1.00 87.62 446 LEU A CA 1
ATOM 3568 C C . LEU A 1 446 ? -2.833 21.229 16.498 1.00 87.62 446 LEU A C 1
ATOM 3570 O O . LEU A 1 446 ? -3.786 21.566 15.796 1.00 87.62 446 LEU A O 1
ATOM 3574 N N . TYR A 1 447 ? -2.913 20.213 17.360 1.00 86.06 447 TYR A N 1
ATOM 3575 C CA . TYR A 1 447 ? -4.126 19.431 17.607 1.00 86.06 447 TYR A CA 1
ATOM 3576 C C . TYR A 1 447 ? -5.248 20.289 18.212 1.00 86.06 447 TYR A C 1
ATOM 3578 O O . TYR A 1 447 ? -6.378 20.275 17.720 1.00 86.06 447 TYR A O 1
ATOM 3586 N N . LEU A 1 448 ? -4.922 21.119 19.209 1.00 84.44 448 LEU A N 1
ATOM 3587 C CA . LEU A 1 448 ? -5.844 22.098 19.795 1.00 84.44 448 LEU A CA 1
ATOM 3588 C C . LEU A 1 448 ? -6.335 23.125 18.761 1.00 84.44 448 LEU A C 1
ATOM 3590 O O . LEU A 1 448 ? -7.502 23.510 18.783 1.00 84.44 448 LEU A O 1
ATOM 3594 N N . LEU A 1 449 ? -5.483 23.545 17.819 1.00 82.62 449 LEU A N 1
ATOM 3595 C CA . LEU A 1 449 ? -5.899 24.416 16.716 1.00 82.62 449 LEU A CA 1
ATOM 3596 C C . LEU A 1 449 ? -6.835 23.698 15.732 1.00 82.62 449 LEU A C 1
ATOM 3598 O O . LEU A 1 449 ? -7.859 24.257 15.341 1.00 82.62 449 LEU A O 1
ATOM 3602 N N . ARG A 1 450 ? -6.517 22.456 15.359 1.00 80.06 450 ARG A N 1
ATOM 3603 C CA . ARG A 1 450 ? -7.313 21.643 14.430 1.00 80.06 450 ARG A CA 1
ATOM 3604 C C . ARG A 1 450 ? -8.718 21.361 14.960 1.00 80.06 450 ARG A C 1
ATOM 3606 O O . ARG A 1 450 ? -9.687 21.597 14.242 1.00 80.06 450 ARG A O 1
ATOM 3613 N N . THR A 1 451 ? -8.828 20.886 16.202 1.00 77.12 451 THR A N 1
ATOM 3614 C CA . THR A 1 451 ? -10.115 20.548 16.835 1.00 77.12 451 THR A CA 1
ATOM 3615 C C . THR A 1 451 ? -11.009 21.780 16.956 1.00 77.12 451 THR A C 1
ATOM 3617 O O . THR A 1 451 ? -12.165 21.741 16.549 1.00 77.12 451 THR A O 1
ATOM 3620 N N . GLN A 1 452 ? -10.468 22.912 17.415 1.00 73.00 452 GLN A N 1
ATOM 3621 C CA . GLN A 1 452 ? -11.241 24.142 17.612 1.00 73.00 452 GLN A CA 1
ATOM 3622 C C . GLN A 1 452 ? -11.679 24.797 16.289 1.00 73.00 452 GLN A C 1
ATOM 3624 O O . GLN A 1 452 ? -12.800 25.301 16.203 1.00 73.00 452 GLN A O 1
ATOM 3629 N N . VAL A 1 453 ? -10.862 24.745 15.228 1.00 67.81 453 VAL A N 1
ATOM 3630 C CA . VAL A 1 453 ? -11.293 25.189 13.886 1.00 67.81 453 VAL A CA 1
ATOM 3631 C C . VAL A 1 453 ? -12.318 24.214 13.285 1.00 67.81 453 VAL A C 1
ATOM 3633 O O . VAL A 1 453 ? -13.295 24.668 12.694 1.00 67.81 453 VAL A O 1
ATOM 3636 N N . GLY A 1 454 ? -12.173 22.901 13.505 1.00 60.34 454 GLY A N 1
ATOM 3637 C CA . GLY A 1 454 ? -13.172 21.895 13.120 1.00 60.34 454 GLY A CA 1
ATOM 3638 C C . GLY A 1 454 ? -14.535 22.126 13.785 1.00 60.34 454 GLY A C 1
ATOM 3639 O O . GLY A 1 454 ? -15.542 22.241 13.093 1.00 60.34 454 GLY A O 1
ATOM 3640 N N . MET A 1 455 ? -14.562 22.316 15.107 1.00 59.66 455 MET A N 1
ATOM 3641 C CA . MET A 1 455 ? -15.774 22.670 15.864 1.00 59.66 455 MET A CA 1
ATOM 3642 C C . MET A 1 455 ? -16.384 24.001 15.402 1.00 59.66 455 MET A C 1
ATOM 3644 O O . MET A 1 455 ? -17.602 24.133 15.326 1.00 59.66 455 MET A O 1
ATOM 3648 N N . THR A 1 456 ? -15.557 24.994 15.059 1.00 58.41 456 THR A N 1
ATOM 3649 C CA . THR A 1 456 ? -16.041 26.284 14.530 1.00 58.41 456 THR A CA 1
ATOM 3650 C C . THR A 1 456 ? -16.690 26.118 13.155 1.00 58.41 456 THR A C 1
ATOM 3652 O O . THR A 1 456 ? -17.710 26.749 12.884 1.00 58.41 456 THR A O 1
ATOM 3655 N N . LYS A 1 457 ? -16.147 25.239 12.305 1.00 57.69 457 LYS A N 1
ATOM 3656 C CA . LYS A 1 457 ? -16.743 24.887 11.015 1.00 57.69 457 LYS A CA 1
ATOM 3657 C C . LYS A 1 457 ? -18.068 24.141 11.185 1.00 57.69 457 LYS A C 1
ATOM 3659 O O . LYS A 1 457 ? -19.055 24.576 10.606 1.00 57.69 457 LYS A O 1
ATOM 3664 N N . LEU A 1 458 ? -18.116 23.109 12.031 1.00 55.47 458 LEU A N 1
ATOM 3665 C CA . LEU A 1 458 ? -19.356 22.387 12.347 1.00 55.47 458 LEU A CA 1
ATOM 3666 C C . LEU A 1 458 ? -20.443 23.344 12.858 1.00 55.47 458 LEU A C 1
ATOM 3668 O O . LEU A 1 458 ? -21.544 23.345 12.328 1.00 55.47 458 LEU A O 1
ATOM 3672 N N . ASN A 1 459 ? -20.121 24.239 13.798 1.00 54.06 459 ASN A N 1
ATOM 3673 C CA . ASN A 1 459 ? -21.076 25.237 14.294 1.00 54.06 459 ASN A CA 1
ATOM 3674 C C . ASN A 1 459 ? -21.536 26.233 13.213 1.00 54.06 459 ASN A C 1
ATOM 3676 O O . ASN A 1 459 ? -22.701 26.617 13.201 1.00 54.06 459 ASN A O 1
ATOM 3680 N N . ARG A 1 460 ? -20.655 26.654 12.292 1.00 54.78 460 ARG A N 1
ATOM 3681 C CA . ARG A 1 460 ? -21.043 27.502 11.150 1.00 54.78 460 ARG A CA 1
ATOM 3682 C C . ARG A 1 460 ? -22.010 26.766 10.228 1.00 54.78 460 ARG A C 1
ATOM 3684 O O . ARG A 1 460 ? -23.007 27.338 9.802 1.00 54.78 460 ARG A O 1
ATOM 3691 N N . ASP A 1 461 ? -21.704 25.515 9.918 1.00 53.78 461 ASP A N 1
ATOM 3692 C CA . ASP A 1 461 ? -22.465 24.731 8.957 1.00 53.78 461 ASP A CA 1
ATOM 3693 C C . ASP A 1 461 ? -23.828 24.309 9.572 1.00 53.78 461 ASP A C 1
ATOM 3695 O O . ASP A 1 461 ? -24.848 24.424 8.897 1.00 53.78 461 ASP A O 1
ATOM 3699 N N . SER A 1 462 ? -23.897 24.016 10.880 1.00 48.09 462 SER A N 1
ATOM 3700 C CA . SER A 1 462 ? -25.152 23.860 11.643 1.00 48.09 462 SER A CA 1
ATOM 3701 C C . SER A 1 462 ? -25.985 25.145 11.725 1.00 48.09 462 SER A C 1
ATOM 3703 O O . SER A 1 462 ? -27.197 25.090 11.530 1.00 48.09 462 SER A O 1
ATOM 3705 N N . ASN A 1 463 ? -25.368 26.311 11.956 1.00 46.81 463 ASN A N 1
ATOM 3706 C CA . ASN A 1 463 ? -26.096 27.588 11.975 1.00 46.81 463 ASN A CA 1
ATOM 3707 C C . ASN A 1 463 ? -26.642 27.963 10.583 1.00 46.81 463 ASN A C 1
ATOM 3709 O O . ASN A 1 463 ? -27.747 28.489 10.472 1.00 46.81 463 ASN A O 1
ATOM 3713 N N . ASN A 1 464 ? -25.908 27.646 9.509 1.00 51.53 464 ASN A N 1
ATOM 3714 C CA . ASN A 1 464 ? -26.412 27.781 8.138 1.00 51.53 464 ASN A CA 1
ATOM 3715 C C . ASN A 1 464 ? -27.622 26.864 7.883 1.00 51.53 464 ASN A C 1
ATOM 3717 O O . ASN A 1 464 ? -28.518 27.238 7.129 1.00 51.53 464 ASN A O 1
ATOM 3721 N N . ILE A 1 465 ? -27.657 25.674 8.496 1.00 53.16 465 ILE A N 1
ATOM 3722 C CA . ILE A 1 465 ? -28.804 24.759 8.421 1.00 53.16 465 ILE A CA 1
ATOM 3723 C C . ILE A 1 465 ? -29.996 25.325 9.205 1.00 53.16 465 ILE A C 1
ATOM 3725 O O . ILE A 1 465 ? -31.097 25.344 8.659 1.00 53.16 465 ILE A O 1
ATOM 3729 N N . SER A 1 466 ? -29.810 25.861 10.420 1.00 44.44 466 SER A N 1
ATOM 3730 C CA . SER A 1 466 ? -30.917 26.494 11.158 1.00 44.44 466 SER A CA 1
ATOM 3731 C C . SER A 1 466 ? -31.468 27.727 10.434 1.00 44.44 46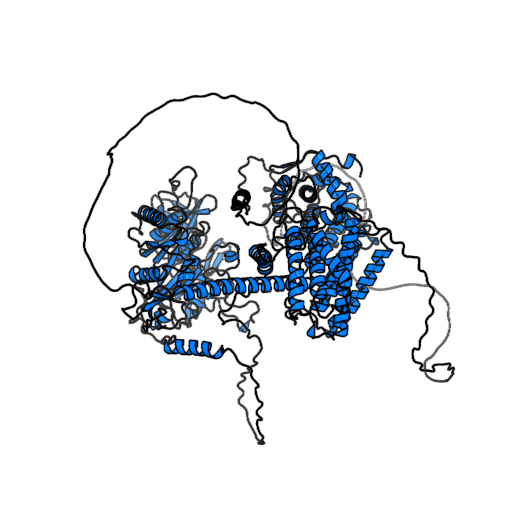6 SER A C 1
ATOM 3733 O O . SER A 1 466 ? -32.676 27.815 10.254 1.00 44.44 466 SER A O 1
ATOM 3735 N N . GLU A 1 467 ? -30.617 28.610 9.892 1.00 45.78 467 GLU A N 1
ATOM 3736 C CA . GLU A 1 467 ? -31.082 29.757 9.090 1.00 45.78 467 GLU A CA 1
ATOM 3737 C C . GLU A 1 467 ? -31.815 29.337 7.797 1.00 45.78 467 GLU A C 1
ATOM 3739 O O . GLU A 1 467 ? -32.648 30.088 7.286 1.00 45.78 467 GLU A O 1
ATOM 3744 N N . GLN A 1 468 ? -31.548 28.142 7.255 1.00 47.81 468 GLN A N 1
ATOM 3745 C CA . GLN A 1 468 ? -32.320 27.584 6.136 1.00 47.81 468 GLN A CA 1
ATOM 3746 C C . GLN A 1 468 ? -33.652 26.969 6.585 1.00 47.81 468 GLN A C 1
ATOM 3748 O O . GLN A 1 468 ? -34.644 27.116 5.872 1.00 47.81 468 GLN A O 1
ATOM 3753 N N . VAL A 1 469 ? -33.704 26.330 7.759 1.00 51.31 469 VAL A N 1
ATOM 3754 C CA . VAL A 1 469 ? -34.941 25.784 8.342 1.00 51.31 469 VAL A CA 1
ATOM 3755 C C . VAL A 1 469 ? -35.895 26.904 8.764 1.00 51.31 469 VAL A C 1
ATOM 3757 O O . VAL A 1 469 ? -37.069 26.855 8.403 1.00 51.31 469 VAL A O 1
ATOM 3760 N N . ASP A 1 470 ? -35.403 27.951 9.428 1.00 41.31 470 ASP A N 1
ATOM 3761 C CA . ASP A 1 470 ? -36.217 29.104 9.836 1.00 41.31 470 ASP A CA 1
ATOM 3762 C C . ASP A 1 470 ? -36.830 29.804 8.608 1.00 41.31 470 ASP A C 1
ATOM 3764 O O . ASP A 1 470 ? -38.032 30.070 8.558 1.00 41.31 470 ASP A O 1
ATOM 3768 N N . ARG A 1 471 ? -36.038 29.990 7.539 1.00 42.31 471 ARG A N 1
ATOM 3769 C CA . ARG A 1 471 ? -36.525 30.533 6.257 1.00 42.31 471 ARG A CA 1
ATOM 3770 C C . ARG A 1 471 ? -37.488 29.607 5.510 1.00 42.31 471 ARG A C 1
ATOM 3772 O O . ARG A 1 471 ? -38.253 30.097 4.681 1.00 42.31 471 ARG A O 1
ATOM 3779 N N . ALA A 1 472 ? -37.461 28.301 5.771 1.00 44.75 472 ALA A N 1
ATOM 3780 C CA . ALA A 1 472 ? -38.448 27.366 5.235 1.00 44.75 472 ALA A CA 1
ATOM 3781 C C . ALA A 1 472 ? -39.778 27.443 6.006 1.00 44.75 472 ALA A C 1
ATOM 3783 O O . ALA A 1 472 ? -40.836 27.332 5.392 1.00 44.75 472 ALA A O 1
ATOM 3784 N N . GLN A 1 473 ? -39.735 27.694 7.320 1.00 40.62 473 GLN A N 1
ATOM 3785 C CA . GLN A 1 473 ? -40.930 27.832 8.160 1.00 40.62 473 GLN A CA 1
ATOM 3786 C C . GLN A 1 473 ? -41.645 29.179 7.956 1.00 40.62 473 GLN A C 1
ATOM 3788 O O . GLN A 1 473 ? -42.868 29.196 7.819 1.00 40.62 473 GLN A O 1
ATOM 3793 N N . GLU A 1 474 ? -40.916 30.297 7.830 1.00 35.41 474 GLU A N 1
ATOM 3794 C CA . GLU A 1 474 ? -41.526 31.592 7.466 1.00 35.41 474 GLU A CA 1
ATOM 3795 C C . GLU A 1 474 ? -42.158 31.571 6.058 1.00 35.41 474 GLU A C 1
ATOM 3797 O O . GLU A 1 474 ? -43.131 32.279 5.797 1.00 35.41 474 GLU A O 1
ATOM 3802 N N . GLY A 1 475 ? -41.651 30.728 5.150 1.00 36.94 475 GLY A N 1
ATOM 3803 C CA . GLY A 1 475 ? -42.162 30.599 3.783 1.00 36.94 475 GLY A CA 1
ATOM 3804 C C . GLY A 1 475 ? -43.540 29.935 3.654 1.00 36.94 475 GLY A C 1
ATOM 3805 O O . GLY A 1 475 ? -44.162 30.059 2.602 1.00 36.94 475 GLY A O 1
ATOM 3806 N N . GLN A 1 476 ? -44.033 29.247 4.691 1.00 35.47 476 GLN A N 1
ATOM 3807 C CA . GLN A 1 476 ? -45.257 28.433 4.615 1.00 35.47 476 GLN A CA 1
ATOM 3808 C C . GLN A 1 476 ? -46.534 29.133 5.119 1.00 35.47 476 GLN A C 1
ATOM 3810 O O . GLN A 1 476 ? -47.615 28.570 4.992 1.00 35.47 476 GLN A O 1
ATOM 3815 N N . GLN A 1 477 ? -46.460 30.372 5.622 1.00 30.08 477 GLN A N 1
ATOM 3816 C CA . GLN A 1 477 ? -47.638 31.112 6.124 1.00 30.08 477 GLN A CA 1
ATOM 3817 C C . GLN A 1 477 ? -48.325 32.025 5.085 1.00 30.08 477 GLN A C 1
ATOM 3819 O O . GLN A 1 477 ? -49.176 32.833 5.447 1.00 30.08 477 GLN A O 1
ATOM 3824 N N . HIS A 1 478 ? -47.975 31.917 3.797 1.00 32.88 478 HIS A N 1
ATOM 3825 C CA . HIS A 1 478 ? -48.498 32.797 2.737 1.00 32.88 478 HIS A CA 1
ATOM 3826 C C . HIS A 1 478 ? -48.996 32.078 1.465 1.00 32.88 478 HIS A C 1
ATOM 3828 O O . HIS A 1 478 ? -49.153 32.725 0.431 1.00 32.88 478 HIS A O 1
ATOM 3834 N N . GLN A 1 479 ? -49.265 30.766 1.520 1.00 28.62 479 GLN A N 1
ATOM 3835 C CA . GLN A 1 479 ? -49.812 29.989 0.388 1.00 28.62 479 GLN A CA 1
ATOM 3836 C C . GLN A 1 479 ? -50.923 28.993 0.798 1.00 28.62 479 GLN A C 1
ATOM 3838 O O . GLN A 1 479 ? -50.988 27.887 0.274 1.00 28.62 479 GLN A O 1
ATOM 3843 N N . GLU A 1 480 ? -51.819 29.394 1.710 1.00 28.33 480 GLU A N 1
ATOM 3844 C CA . GLU A 1 480 ? -53.070 28.667 2.022 1.00 28.33 480 GLU A CA 1
ATOM 3845 C C . GLU A 1 480 ? -54.314 29.586 1.995 1.00 28.33 480 GLU A C 1
ATOM 3847 O O . GLU A 1 480 ? -55.198 29.493 2.841 1.00 28.33 480 GLU A O 1
ATOM 3852 N N . GLU A 1 481 ? -54.412 30.476 1.003 1.00 26.77 481 GLU A N 1
ATOM 3853 C CA . GLU A 1 481 ? -55.656 31.184 0.655 1.00 26.77 481 GLU A CA 1
ATOM 3854 C C . GLU A 1 481 ? -55.713 31.417 -0.874 1.00 26.77 481 GLU A C 1
ATOM 3856 O O . GLU A 1 481 ? -54.674 31.529 -1.520 1.00 26.77 481 GLU A O 1
ATOM 3861 N N . GLU A 1 482 ? -56.928 31.454 -1.441 1.00 26.14 482 GLU A N 1
ATOM 3862 C CA . GLU A 1 482 ? -57.252 31.669 -2.873 1.00 26.14 482 GLU A CA 1
ATOM 3863 C C . GLU A 1 482 ? -56.833 30.596 -3.918 1.00 26.14 482 GLU A C 1
ATOM 3865 O O . GLU A 1 482 ? -56.074 30.874 -4.840 1.00 26.14 482 GLU A O 1
ATOM 3870 N N . GLU A 1 483 ? -57.483 29.417 -3.919 1.00 26.53 483 GLU A N 1
ATOM 3871 C CA . GLU A 1 483 ? -57.764 28.701 -5.191 1.00 26.53 483 GLU A CA 1
ATOM 3872 C C . GLU A 1 483 ? -59.116 27.941 -5.195 1.00 26.53 483 GLU A C 1
ATOM 3874 O O . GLU A 1 483 ? -59.176 26.718 -5.319 1.00 26.53 483 GLU A O 1
ATOM 3879 N N . VAL A 1 484 ? -60.246 28.659 -5.068 1.00 26.06 484 VAL A N 1
ATOM 3880 C CA . VAL A 1 484 ? -61.595 28.091 -5.303 1.00 26.06 484 VAL A CA 1
ATOM 3881 C C . VAL A 1 484 ? -62.541 29.101 -5.980 1.00 26.06 484 VAL A C 1
ATOM 3883 O O . VAL A 1 484 ? -63.068 29.979 -5.307 1.00 26.06 484 VAL A O 1
ATOM 3886 N N . ALA A 1 485 ? -62.868 28.851 -7.261 1.00 24.11 485 ALA A N 1
ATOM 3887 C CA . ALA A 1 485 ? -64.024 29.388 -8.018 1.00 24.11 485 ALA A CA 1
ATOM 3888 C C . ALA A 1 485 ? -64.038 30.919 -8.330 1.00 24.11 485 ALA A C 1
ATOM 3890 O O . ALA A 1 485 ? -63.548 31.721 -7.552 1.00 24.11 485 ALA A O 1
ATOM 3891 N N . VAL A 1 486 ? -64.617 31.431 -9.434 1.00 26.25 486 VAL A N 1
ATOM 3892 C CA . VAL A 1 486 ? -65.220 30.833 -10.653 1.00 26.25 486 VAL A CA 1
ATOM 3893 C C . VAL A 1 486 ? -65.222 31.871 -11.810 1.00 26.25 486 VAL A C 1
ATOM 3895 O O . VAL A 1 486 ? -65.059 33.055 -11.548 1.00 26.25 486 VAL A O 1
ATOM 3898 N N . ALA A 1 487 ? -65.413 31.403 -13.058 1.00 25.14 487 ALA A N 1
ATOM 3899 C CA . ALA A 1 487 ? -65.714 32.098 -14.340 1.00 25.14 487 ALA A CA 1
ATOM 3900 C C . ALA A 1 487 ? -66.132 33.603 -14.319 1.00 25.14 487 ALA A C 1
ATOM 3902 O O . ALA A 1 487 ? -66.889 34.017 -13.448 1.00 25.14 487 ALA A O 1
ATOM 3903 N N . SER A 1 488 ? -65.807 34.420 -15.341 1.00 25.20 488 SER A N 1
ATOM 3904 C CA . SER A 1 488 ? -66.462 34.342 -16.672 1.00 25.20 488 SER A CA 1
ATOM 3905 C C . SER A 1 488 ? -65.819 35.148 -17.828 1.00 25.20 488 SER A C 1
ATOM 3907 O O . SER A 1 488 ? -65.049 36.070 -17.590 1.00 25.20 488 SER A O 1
ATOM 3909 N N . TYR A 1 489 ? -66.243 34.807 -19.060 1.00 27.14 489 TYR A N 1
ATOM 3910 C CA . TYR A 1 489 ? -66.621 35.664 -20.218 1.00 27.14 489 TYR A CA 1
ATOM 3911 C C . TYR A 1 489 ? -66.762 37.189 -19.965 1.00 27.14 489 TYR A C 1
ATOM 3913 O O . TYR A 1 489 ? -67.200 37.553 -18.870 1.00 27.14 489 TYR A O 1
ATOM 3921 N N . ASP A 1 490 ? -66.610 38.115 -20.931 1.00 26.00 490 ASP A N 1
ATOM 3922 C CA . ASP A 1 490 ? -66.063 38.170 -22.323 1.00 26.00 490 ASP A CA 1
ATOM 3923 C C . ASP A 1 490 ? -66.024 39.677 -22.754 1.00 26.00 490 ASP A C 1
ATOM 3925 O O . ASP A 1 490 ? -66.516 40.499 -21.980 1.00 26.00 490 ASP A O 1
ATOM 3929 N N . GLU A 1 491 ? -65.543 40.012 -23.974 1.00 27.53 491 GLU A N 1
ATOM 3930 C CA . GLU A 1 491 ? -65.744 41.304 -24.712 1.00 27.53 491 GLU A CA 1
ATOM 3931 C C . GLU A 1 491 ? -65.100 42.594 -24.094 1.00 27.53 491 GLU A C 1
ATOM 3933 O O . GLU A 1 491 ? -64.963 42.710 -22.878 1.00 27.53 491 GLU A O 1
ATOM 3938 N N . ASP A 1 492 ? -64.697 43.663 -24.813 1.00 26.06 492 ASP A N 1
ATOM 3939 C CA . ASP A 1 492 ? -64.246 43.895 -26.214 1.00 26.06 492 ASP A CA 1
ATOM 3940 C C . ASP A 1 492 ? -63.563 45.310 -26.312 1.00 26.06 492 ASP A C 1
ATOM 3942 O O . ASP A 1 492 ? -63.320 45.930 -25.272 1.00 26.06 492 ASP A O 1
ATOM 3946 N N . ASP A 1 493 ? -63.281 45.809 -27.534 1.00 28.17 493 ASP A N 1
ATOM 3947 C CA . ASP A 1 493 ? -62.714 47.125 -27.956 1.00 28.17 493 ASP A CA 1
ATOM 3948 C C . ASP A 1 493 ? -61.190 47.357 -27.674 1.00 28.17 493 ASP A C 1
ATOM 3950 O O . ASP A 1 493 ? -60.740 47.269 -26.531 1.00 28.17 493 ASP A O 1
ATOM 3954 N N . ASP A 1 494 ? -60.263 47.545 -28.640 1.00 30.98 494 ASP A N 1
ATOM 3955 C CA . ASP A 1 494 ? -60.108 48.485 -29.799 1.00 30.98 494 ASP A CA 1
ATOM 3956 C C . ASP A 1 494 ? -59.318 49.784 -29.430 1.00 30.98 494 ASP A C 1
ATOM 3958 O O . ASP A 1 494 ? -59.543 50.360 -28.367 1.00 30.98 494 ASP A O 1
ATOM 3962 N N . ASP A 1 495 ? -58.356 50.341 -30.202 1.00 32.09 495 ASP A N 1
ATOM 3963 C CA . ASP A 1 495 ? -57.769 50.018 -31.534 1.00 32.09 495 ASP A CA 1
ATOM 3964 C C . ASP A 1 495 ? -56.356 50.700 -31.731 1.00 32.09 495 ASP A C 1
ATOM 3966 O O . ASP A 1 495 ? -55.785 51.237 -30.780 1.00 32.09 495 ASP A O 1
ATOM 3970 N N . GLU A 1 496 ? -55.838 50.738 -32.975 1.00 30.25 496 GLU A N 1
ATOM 3971 C CA . GLU A 1 496 ? -54.706 51.511 -33.568 1.00 30.25 496 GLU A CA 1
ATOM 3972 C C . GLU A 1 496 ? -53.270 50.900 -33.602 1.00 30.25 496 GLU A C 1
ATOM 3974 O O . GLU A 1 496 ? -52.318 51.401 -33.006 1.00 30.25 496 GLU A O 1
ATOM 3979 N N . ASP A 1 497 ? -53.120 49.826 -34.398 1.00 30.75 497 ASP A N 1
ATOM 3980 C CA . ASP A 1 497 ? -52.262 49.695 -35.616 1.00 30.75 497 ASP A CA 1
ATOM 3981 C C . ASP A 1 497 ? -50.843 50.372 -35.675 1.00 30.75 497 ASP A C 1
ATOM 3983 O O . ASP A 1 497 ? -50.652 51.550 -35.388 1.00 30.75 497 ASP A O 1
ATOM 3987 N N . SER A 1 498 ? -49.767 49.773 -36.227 1.00 28.62 498 SER A N 1
ATOM 3988 C CA . SER A 1 498 ? -49.723 49.348 -37.644 1.00 28.62 498 SER A CA 1
ATOM 3989 C C . SER A 1 498 ? -48.423 48.656 -38.138 1.00 28.62 498 SER A C 1
ATOM 3991 O O . SER A 1 498 ? -47.357 49.269 -38.158 1.00 28.62 498 SER A O 1
ATOM 3993 N N . SER A 1 499 ? -48.557 47.460 -38.752 1.00 28.59 499 SER A N 1
ATOM 3994 C CA . SER A 1 499 ? -47.657 46.846 -39.784 1.00 28.59 499 SER A CA 1
ATOM 3995 C C . SER A 1 499 ? -46.168 46.536 -39.419 1.00 28.59 499 SER A C 1
ATOM 3997 O O . SER A 1 499 ? -45.622 47.100 -38.485 1.00 28.59 499 SER A O 1
ATOM 3999 N N . SER A 1 500 ? -45.342 45.731 -40.121 1.00 28.06 500 SER A N 1
ATOM 4000 C CA . SER A 1 500 ? -45.432 44.517 -40.985 1.00 28.06 500 SER A CA 1
ATOM 4001 C C . SER A 1 500 ? -43.972 44.057 -41.314 1.00 28.06 500 SER A C 1
ATOM 4003 O O . SER A 1 500 ? -43.050 44.842 -41.108 1.00 28.06 500 SER A O 1
ATOM 4005 N N . GLY A 1 501 ? -43.612 42.864 -41.823 1.00 25.28 501 GLY A N 1
ATOM 4006 C CA . GLY A 1 501 ? -44.319 41.591 -42.049 1.00 25.28 501 GLY A CA 1
ATOM 4007 C C . GLY A 1 501 ? -43.490 40.582 -42.902 1.00 25.28 501 GLY A C 1
ATOM 4008 O O . GLY A 1 501 ? -42.929 40.977 -43.913 1.00 25.28 501 GLY A O 1
ATOM 4009 N N . ALA A 1 502 ? -43.467 39.291 -42.514 1.00 25.75 502 ALA A N 1
ATOM 4010 C CA . ALA A 1 502 ? -43.025 38.078 -43.260 1.00 25.75 502 ALA A CA 1
ATOM 4011 C C . ALA A 1 502 ? -41.576 37.913 -43.838 1.00 25.75 502 ALA A C 1
ATOM 4013 O O . ALA A 1 502 ? -41.180 38.592 -44.773 1.00 25.75 502 ALA A O 1
ATOM 4014 N N . GLY A 1 503 ? -40.902 36.810 -43.447 1.00 24.23 503 GLY A N 1
ATOM 4015 C CA . GLY A 1 503 ? -40.636 35.678 -44.372 1.00 24.23 503 GLY A CA 1
ATOM 4016 C C . GLY A 1 503 ? -39.242 35.431 -45.010 1.00 24.23 503 GLY A C 1
ATOM 4017 O O . GLY A 1 503 ? -38.813 36.190 -45.868 1.00 24.23 503 GLY A O 1
ATOM 4018 N N . SER A 1 504 ? -38.691 34.216 -44.782 1.00 25.48 504 SER A N 1
ATOM 4019 C CA . SER A 1 504 ? -37.767 33.425 -45.661 1.00 25.48 504 SER A CA 1
ATOM 4020 C C . SER A 1 504 ? -36.362 33.982 -46.019 1.00 25.48 504 SER A C 1
ATOM 4022 O O . SER A 1 504 ? -36.121 35.169 -45.867 1.00 25.48 504 SER A O 1
ATOM 4024 N N . ALA A 1 505 ? -35.389 33.228 -46.570 1.00 25.72 505 ALA A N 1
ATOM 4025 C CA . ALA A 1 505 ? -34.912 31.828 -46.414 1.00 25.72 505 ALA A CA 1
ATOM 4026 C C . ALA A 1 505 ? -33.620 31.634 -47.271 1.00 25.72 505 ALA A C 1
ATOM 4028 O O . ALA A 1 505 ? -33.446 32.391 -48.222 1.00 25.72 505 ALA A O 1
ATOM 4029 N N . SER A 1 506 ? -32.813 30.575 -47.032 1.00 24.44 506 SER A N 1
ATOM 4030 C CA . SER A 1 506 ? -31.744 30.022 -47.931 1.00 24.44 506 SER A CA 1
ATOM 4031 C C . SER A 1 506 ? -30.558 30.955 -48.320 1.00 24.44 506 SER A C 1
ATOM 4033 O O . SER A 1 506 ? -30.659 32.162 -48.144 1.00 24.44 506 SER A O 1
ATOM 4035 N N . GLU A 1 507 ? -29.408 30.533 -48.877 1.00 26.39 507 GLU A N 1
ATOM 4036 C CA . GLU A 1 507 ? -28.491 29.373 -48.686 1.00 26.39 507 GLU A CA 1
ATOM 4037 C C . GLU A 1 507 ? -27.102 29.725 -49.309 1.00 26.39 507 GLU A C 1
ATOM 4039 O O . GLU A 1 507 ? -26.983 30.771 -49.935 1.00 26.39 507 GLU A O 1
ATOM 4044 N N . GLU A 1 508 ? -26.081 28.867 -49.117 1.00 25.20 508 GLU A N 1
ATOM 4045 C CA . GLU A 1 508 ? -24.844 28.664 -49.935 1.00 25.20 508 GLU A CA 1
ATOM 4046 C C . GLU A 1 508 ? -23.995 29.883 -50.435 1.00 25.20 508 GLU A C 1
ATOM 4048 O O . GLU A 1 508 ? -24.448 30.722 -51.199 1.00 25.20 508 GLU A O 1
ATOM 4053 N N . ALA A 1 509 ? -22.730 30.056 -49.993 1.00 24.77 509 ALA A N 1
ATOM 4054 C CA . ALA A 1 509 ? -21.467 29.506 -50.572 1.00 24.77 509 ALA A CA 1
ATOM 4055 C C . ALA A 1 509 ? -20.781 30.488 -51.595 1.00 24.77 509 ALA A C 1
ATOM 4057 O O . ALA A 1 509 ? -21.414 31.462 -51.979 1.00 24.77 509 ALA A O 1
ATOM 4058 N N . VAL A 1 510 ? -19.505 30.412 -52.042 1.00 25.70 510 VAL A N 1
ATOM 4059 C CA . VAL A 1 510 ? -18.363 29.483 -51.828 1.00 25.70 510 VAL A CA 1
ATOM 4060 C C . VAL A 1 510 ? -16.986 30.148 -52.201 1.00 25.70 510 VAL A C 1
ATOM 4062 O O . VAL A 1 510 ? -16.987 31.164 -52.885 1.00 25.70 510 VAL A O 1
ATOM 4065 N N . GLU A 1 511 ? -15.850 29.528 -51.812 1.00 25.09 511 GLU A N 1
ATOM 4066 C CA . GLU A 1 511 ? -14.450 29.610 -52.366 1.00 25.09 511 GLU A CA 1
ATOM 4067 C C . GLU A 1 511 ? -13.459 30.808 -52.149 1.00 25.09 511 GLU A C 1
ATOM 4069 O O . GLU A 1 511 ? -13.832 31.971 -52.212 1.00 25.09 511 GLU A O 1
ATOM 4074 N N . PHE A 1 512 ? -12.178 30.418 -51.909 1.00 26.22 512 PHE A N 1
ATOM 4075 C CA . PHE A 1 512 ? -10.813 30.913 -52.299 1.00 26.22 512 PHE A CA 1
ATOM 4076 C C . PHE A 1 512 ? -10.462 32.431 -52.496 1.00 26.22 512 PHE A C 1
ATOM 4078 O O . PHE A 1 512 ? -11.334 33.257 -52.715 1.00 26.22 512 PHE A O 1
ATOM 4085 N N . GLU A 1 513 ? -9.197 32.916 -52.443 1.00 27.61 513 GLU A N 1
ATOM 4086 C CA . GLU A 1 513 ? -7.845 32.304 -52.305 1.00 27.61 513 GLU A CA 1
ATOM 4087 C C . GLU A 1 513 ? -6.796 33.274 -51.662 1.00 27.61 513 GLU A C 1
ATOM 4089 O O . GLU A 1 513 ? -6.937 34.490 -51.758 1.00 27.61 513 GLU A O 1
ATOM 4094 N N . ASP A 1 514 ? -5.770 32.698 -51.018 1.00 26.36 514 ASP A N 1
ATOM 4095 C CA . ASP A 1 514 ? -4.356 33.081 -50.736 1.00 26.36 514 ASP A CA 1
ATOM 4096 C C . ASP A 1 514 ? -3.749 34.524 -50.598 1.00 26.36 514 ASP A C 1
ATOM 4098 O O . ASP A 1 514 ? -3.996 35.464 -51.347 1.00 26.36 514 ASP A O 1
ATOM 4102 N N . ASP A 1 515 ? -2.756 34.557 -49.681 1.00 27.98 515 ASP A N 1
ATOM 4103 C CA . ASP A 1 515 ? -1.404 35.185 -49.711 1.00 27.98 515 ASP A CA 1
ATOM 4104 C C . ASP A 1 515 ? -1.039 36.637 -49.231 1.00 27.98 515 ASP A C 1
ATOM 4106 O O . ASP A 1 515 ? -1.050 37.619 -49.970 1.00 27.98 515 ASP A O 1
ATOM 4110 N N . ASP A 1 516 ? -0.442 36.669 -48.018 1.00 27.78 516 ASP A N 1
ATOM 4111 C CA . ASP A 1 516 ? 0.983 37.021 -47.731 1.00 27.78 516 ASP A CA 1
ATOM 4112 C C . ASP A 1 516 ? 1.464 38.441 -47.270 1.00 27.78 516 ASP A C 1
ATOM 4114 O O . ASP A 1 516 ? 0.931 39.497 -47.590 1.00 27.78 516 ASP A O 1
ATOM 4118 N N . LYS A 1 517 ? 2.596 38.407 -46.534 1.00 28.23 517 LYS A N 1
ATOM 4119 C CA . LYS A 1 517 ? 3.631 39.428 -46.212 1.00 28.23 517 LYS A CA 1
ATOM 4120 C C . LYS A 1 517 ? 3.324 40.656 -45.322 1.00 28.23 517 LYS A C 1
ATOM 4122 O O . LYS A 1 517 ? 3.140 41.778 -45.773 1.00 28.23 517 LYS A O 1
ATOM 4127 N N . LYS A 1 518 ? 3.574 40.434 -44.021 1.00 27.39 518 LYS A N 1
ATOM 4128 C CA . LYS A 1 518 ? 4.669 41.031 -43.199 1.00 27.39 518 LYS A CA 1
ATOM 4129 C C . LYS A 1 518 ? 5.079 42.518 -43.349 1.00 27.39 518 LYS A C 1
ATOM 4131 O O . LYS A 1 518 ? 5.606 42.905 -44.388 1.00 27.39 518 LYS A O 1
ATOM 4136 N N . ASN A 1 519 ? 5.103 43.213 -42.195 1.00 25.38 519 ASN A N 1
ATOM 4137 C CA . ASN A 1 519 ? 6.190 44.044 -41.589 1.00 25.38 519 ASN A CA 1
ATOM 4138 C C . ASN A 1 519 ? 5.573 45.219 -40.792 1.00 25.38 519 ASN A C 1
ATOM 4140 O O . ASN A 1 519 ? 4.526 45.716 -41.180 1.00 25.38 519 ASN A O 1
ATOM 4144 N N . GLU A 1 520 ? 6.153 45.840 -39.760 1.00 26.34 520 GLU A N 1
ATOM 4145 C CA . GLU A 1 520 ? 7.128 45.541 -38.691 1.00 26.34 520 GLU A CA 1
ATOM 4146 C C . GLU A 1 520 ? 7.336 46.882 -37.925 1.00 26.34 520 GLU A C 1
ATOM 4148 O O . GLU A 1 520 ? 7.408 47.923 -38.566 1.00 26.34 520 GLU A O 1
ATOM 4153 N N . ALA A 1 521 ? 7.481 46.845 -36.591 1.00 26.33 521 ALA A N 1
ATOM 4154 C CA . ALA A 1 521 ? 8.079 47.870 -35.696 1.00 26.33 521 ALA A CA 1
ATOM 4155 C C . ALA A 1 521 ? 7.573 49.352 -35.662 1.00 26.33 521 ALA A C 1
ATOM 4157 O O . ALA A 1 521 ? 7.396 50.025 -36.669 1.00 26.33 521 ALA A O 1
ATOM 4158 N N . GLY A 1 522 ? 7.463 49.930 -34.448 1.00 24.92 522 GLY A N 1
ATOM 4159 C CA . GLY A 1 522 ? 7.122 51.356 -34.240 1.00 24.92 522 GLY A CA 1
ATOM 4160 C C . GLY A 1 522 ? 7.126 51.814 -32.767 1.00 24.92 522 GLY A C 1
ATOM 4161 O O . GLY A 1 522 ? 6.102 51.806 -32.094 1.00 24.92 522 GLY A O 1
ATOM 4162 N N . THR A 1 523 ? 8.290 52.182 -32.233 1.00 25.28 523 THR A N 1
ATOM 4163 C CA . THR A 1 523 ? 8.583 52.319 -30.788 1.00 25.28 523 THR A CA 1
ATOM 4164 C C . THR A 1 523 ? 8.089 53.591 -30.053 1.00 25.28 523 THR A C 1
ATOM 4166 O O . THR A 1 523 ? 8.420 54.706 -30.439 1.00 25.28 523 THR A O 1
ATOM 4169 N N . SER A 1 524 ? 7.527 53.373 -28.850 1.00 26.80 524 SER A N 1
ATOM 4170 C CA . SER A 1 524 ? 7.889 53.999 -27.544 1.00 26.80 524 SER A CA 1
ATOM 4171 C C . SER A 1 524 ? 7.484 55.439 -27.101 1.00 26.80 524 SER A C 1
ATOM 4173 O O . SER A 1 524 ? 8.056 56.425 -27.553 1.00 26.80 524 SER A O 1
ATOM 4175 N N . ALA A 1 525 ? 6.754 55.470 -25.965 1.00 26.05 525 ALA A N 1
ATOM 4176 C CA . ALA A 1 525 ? 7.107 56.103 -24.662 1.00 26.05 525 ALA A CA 1
ATOM 4177 C C . ALA A 1 525 ? 6.752 57.575 -24.279 1.00 26.05 525 ALA A C 1
ATOM 4179 O O . ALA A 1 525 ? 6.719 58.478 -25.105 1.00 26.05 525 ALA A O 1
ATOM 4180 N N . LYS A 1 526 ? 6.663 57.771 -22.936 1.00 25.72 526 LYS A N 1
ATOM 4181 C CA . LYS A 1 526 ? 6.536 59.010 -22.102 1.00 25.72 526 LYS A CA 1
ATOM 4182 C C . LYS A 1 526 ? 5.143 59.688 -22.035 1.00 25.72 526 LYS A C 1
ATOM 4184 O O . LYS A 1 526 ? 4.410 59.633 -23.007 1.00 25.72 526 LYS A O 1
ATOM 4189 N N . SER A 1 527 ? 4.732 60.397 -20.963 1.00 24.81 527 SER A N 1
ATOM 4190 C CA . SER A 1 527 ? 5.017 60.317 -19.500 1.00 24.81 527 SER A CA 1
ATOM 4191 C C . SER A 1 527 ? 4.055 61.222 -18.672 1.00 24.81 527 SER A C 1
ATOM 4193 O O . SER A 1 527 ? 3.487 62.161 -19.212 1.00 24.81 527 SER A O 1
ATOM 4195 N N . THR A 1 528 ? 3.938 60.940 -17.363 1.00 23.81 528 THR A N 1
ATOM 4196 C CA . THR A 1 528 ? 3.356 61.679 -16.192 1.00 23.81 528 THR A CA 1
ATOM 4197 C C . THR A 1 528 ? 3.633 63.209 -16.093 1.00 23.81 528 THR A C 1
ATOM 4199 O O . THR A 1 528 ? 4.491 63.657 -16.856 1.00 23.81 528 THR A O 1
ATOM 4202 N N . PRO A 1 529 ? 3.067 64.021 -15.130 1.00 41.00 529 PRO A N 1
ATOM 4203 C CA . PRO A 1 529 ? 2.200 63.748 -13.935 1.00 41.00 529 PRO A CA 1
ATOM 4204 C C . PRO A 1 529 ? 1.028 64.774 -13.669 1.00 41.00 529 PRO A C 1
ATOM 4206 O O . PRO A 1 529 ? 0.781 65.635 -14.502 1.00 41.00 529 PRO A O 1
ATOM 4209 N N . GLY A 1 530 ? 0.380 64.779 -12.471 1.00 23.64 530 GLY A N 1
ATOM 4210 C CA . GLY A 1 530 ? -0.066 66.059 -11.831 1.00 23.64 530 GLY A CA 1
ATOM 4211 C C . GLY A 1 530 ? -1.416 66.199 -11.064 1.00 23.64 530 GLY A C 1
ATOM 4212 O O . GLY A 1 530 ? -2.308 66.884 -11.538 1.00 23.64 530 GLY A O 1
ATOM 4213 N N . SER A 1 531 ? -1.526 65.644 -9.846 1.00 25.25 531 SER A N 1
ATOM 4214 C CA . SER A 1 531 ? -2.370 66.028 -8.664 1.00 25.25 531 SER A CA 1
ATOM 4215 C C . SER A 1 531 ? -3.395 67.209 -8.644 1.00 25.25 531 SER A C 1
ATOM 4217 O O . SER A 1 531 ? -3.004 68.346 -8.907 1.00 25.25 531 SER A O 1
ATOM 4219 N N . SER A 1 532 ? -4.574 67.006 -8.002 1.00 24.78 532 SER A N 1
ATOM 4220 C CA . SER A 1 532 ? -5.232 68.008 -7.103 1.00 24.78 532 SER A CA 1
ATOM 4221 C C . SER A 1 532 ? -6.348 67.484 -6.134 1.00 24.78 532 SER A C 1
ATOM 4223 O O . SER A 1 532 ? -7.333 66.876 -6.530 1.00 24.78 532 SER A O 1
ATOM 4225 N N . THR A 1 533 ? -6.152 67.746 -4.830 1.00 24.20 533 THR A N 1
ATOM 4226 C CA . THR A 1 533 ? -7.092 68.073 -3.706 1.00 24.20 533 THR A CA 1
ATOM 4227 C C . THR A 1 533 ? -8.558 67.553 -3.550 1.00 24.20 533 THR A C 1
ATOM 4229 O O . THR A 1 533 ? -9.484 68.068 -4.166 1.00 24.20 533 THR A O 1
ATOM 4232 N N . SER A 1 534 ? -8.757 66.759 -2.472 1.00 24.00 534 SER A N 1
ATOM 4233 C CA . SER A 1 534 ? -9.640 66.983 -1.278 1.00 24.00 534 SER A CA 1
ATOM 4234 C C . SER A 1 534 ? -11.167 66.680 -1.176 1.00 24.00 534 SER A C 1
ATOM 4236 O O . SER A 1 534 ? -11.990 67.104 -1.976 1.00 24.00 534 SER A O 1
ATOM 4238 N N . SER A 1 535 ? -11.505 66.119 0.008 1.00 25.09 535 SER A N 1
ATOM 4239 C CA . SER A 1 535 ? -12.753 66.181 0.823 1.00 25.09 535 SER A CA 1
ATOM 4240 C C . SER A 1 535 ? -14.042 65.405 0.453 1.00 25.09 535 SER A C 1
ATOM 4242 O O . SER A 1 535 ? -14.995 65.946 -0.089 1.00 25.09 535 SER A O 1
ATOM 4244 N N . SER A 1 536 ? -14.112 64.171 0.973 1.00 24.83 536 SER A N 1
ATOM 4245 C CA . SER A 1 536 ? -15.180 63.610 1.842 1.00 24.83 536 SER A CA 1
ATOM 4246 C C . SER A 1 536 ? -16.684 63.744 1.506 1.00 24.83 536 SER A C 1
ATOM 4248 O O . SER A 1 536 ? -17.269 64.811 1.703 1.00 24.83 536 SER A O 1
ATOM 4250 N N . LYS A 1 537 ? -17.356 62.585 1.332 1.00 23.81 537 LYS A N 1
ATOM 4251 C CA . LYS A 1 537 ? -18.486 62.134 2.191 1.00 23.81 537 LYS A CA 1
ATOM 4252 C C . LYS A 1 537 ? -18.941 60.681 1.925 1.00 23.81 537 LYS A C 1
ATOM 4254 O O . LYS A 1 537 ? -19.003 60.250 0.786 1.00 23.81 537 LYS A O 1
ATOM 4259 N N . LEU A 1 538 ? -19.316 60.007 3.020 1.00 23.78 538 LEU A N 1
ATOM 4260 C CA . LEU A 1 538 ? -20.302 58.916 3.185 1.00 23.78 538 LEU A CA 1
ATOM 4261 C C . LEU A 1 538 ? -20.300 57.656 2.279 1.00 23.78 538 LEU A C 1
ATOM 4263 O O . LEU A 1 538 ? -20.571 57.688 1.086 1.00 23.78 538 LEU A O 1
ATOM 4267 N N . ARG A 1 539 ? -20.161 56.515 2.976 1.00 27.56 539 ARG A N 1
ATOM 4268 C CA . ARG A 1 539 ? -20.561 55.129 2.652 1.00 27.56 539 ARG A CA 1
ATOM 4269 C C . ARG A 1 539 ? -21.509 54.924 1.450 1.00 27.56 539 ARG A C 1
ATOM 4271 O O . ARG A 1 539 ? -22.675 55.311 1.501 1.00 27.56 539 ARG A O 1
ATOM 4278 N N . LYS A 1 540 ? -21.090 54.058 0.520 1.00 24.38 540 LYS A N 1
ATOM 4279 C CA . LYS A 1 540 ? -21.956 53.019 -0.071 1.00 24.38 540 LYS A CA 1
ATOM 4280 C C . LYS A 1 540 ? -21.109 51.814 -0.489 1.00 24.38 540 LYS A C 1
ATOM 4282 O O . LYS A 1 540 ? -20.071 51.995 -1.119 1.00 24.38 540 LYS A O 1
ATOM 4287 N N . ALA A 1 541 ? -21.533 50.605 -0.127 1.00 25.95 541 ALA A N 1
ATOM 4288 C CA . ALA A 1 541 ? -20.872 49.380 -0.571 1.00 25.95 541 ALA A CA 1
ATOM 4289 C C . ALA A 1 541 ? -21.115 49.154 -2.074 1.00 25.95 541 ALA A C 1
ATOM 4291 O O . ALA A 1 541 ? -22.193 49.464 -2.589 1.00 25.95 541 ALA A O 1
ATOM 4292 N N . ARG A 1 542 ? -20.121 48.600 -2.774 1.00 24.73 542 ARG A N 1
ATOM 4293 C CA . ARG A 1 542 ? -20.244 48.090 -4.145 1.00 24.73 542 ARG A CA 1
ATOM 4294 C C . ARG A 1 542 ? -19.472 46.782 -4.269 1.00 24.73 542 ARG A C 1
ATOM 4296 O O . ARG A 1 542 ? -18.380 46.662 -3.723 1.00 24.73 542 ARG A O 1
ATOM 4303 N N . SER A 1 543 ? -20.056 45.836 -5.000 1.00 28.38 543 SER A N 1
ATOM 4304 C CA . SER A 1 543 ? -19.425 44.565 -5.361 1.00 28.38 543 SER A CA 1
ATOM 4305 C C . SER A 1 543 ? -18.114 44.784 -6.129 1.00 28.38 543 SER A C 1
ATOM 4307 O O . SER A 1 543 ? -18.017 45.704 -6.943 1.00 28.38 543 SER A O 1
ATOM 4309 N N . LEU A 1 544 ? -17.134 43.906 -5.895 1.00 26.16 544 LEU A N 1
ATOM 4310 C CA . LEU A 1 544 ? -15.898 43.786 -6.675 1.00 26.16 544 LEU A CA 1
ATOM 4311 C C . LEU A 1 544 ? -15.711 42.340 -7.156 1.00 26.16 544 LEU A C 1
ATOM 4313 O O . LEU A 1 544 ? -14.766 41.640 -6.793 1.00 26.16 544 LEU A O 1
ATOM 4317 N N . SER A 1 545 ? -16.627 41.898 -8.014 1.00 35.47 545 SER A N 1
ATOM 4318 C CA . SER A 1 545 ? -16.572 40.618 -8.723 1.00 35.47 545 SER A CA 1
ATOM 4319 C C . SER A 1 545 ? -15.461 40.591 -9.789 1.00 35.47 545 SER A C 1
ATOM 4321 O O . SER A 1 545 ? -15.751 40.657 -10.980 1.00 35.47 545 SER A O 1
ATOM 4323 N N . HIS A 1 546 ? -14.186 40.527 -9.379 1.00 32.53 546 HIS A N 1
ATOM 4324 C CA . HIS A 1 546 ? -13.048 40.415 -10.313 1.00 32.53 546 HIS A CA 1
ATOM 4325 C C . HIS A 1 546 ? -11.806 39.651 -9.798 1.00 32.53 546 HIS A C 1
ATOM 4327 O O . HIS A 1 546 ? -10.766 39.656 -10.453 1.00 32.53 546 HIS A O 1
ATOM 4333 N N . THR A 1 547 ? -11.888 38.945 -8.666 1.00 34.84 547 THR A N 1
ATOM 4334 C CA . THR A 1 547 ? -10.761 38.171 -8.094 1.00 34.84 547 THR A CA 1
ATOM 4335 C C . THR A 1 547 ? -10.492 36.825 -8.785 1.00 34.84 547 THR A C 1
ATOM 4337 O O . THR A 1 547 ? -9.353 36.359 -8.790 1.00 34.84 547 THR A O 1
ATOM 4340 N N . VAL A 1 548 ? -11.509 36.217 -9.407 1.00 37.72 548 VAL A N 1
ATOM 4341 C CA . VAL A 1 548 ? -11.472 34.830 -9.920 1.00 37.72 548 VAL A CA 1
ATOM 4342 C C . VAL A 1 548 ? -10.393 34.597 -10.992 1.00 37.72 548 VAL A C 1
ATOM 4344 O O . VAL A 1 548 ? -9.794 33.524 -11.043 1.00 37.72 548 VAL A O 1
ATOM 4347 N N . ASP A 1 549 ? -10.073 35.594 -11.827 1.00 35.31 549 ASP A N 1
ATOM 4348 C CA . ASP A 1 549 ? -9.106 35.414 -12.926 1.00 35.31 549 ASP A CA 1
ATOM 4349 C C . ASP A 1 549 ? -7.624 35.468 -12.493 1.00 35.31 549 ASP A C 1
ATOM 4351 O O . ASP A 1 549 ? -6.727 35.088 -13.248 1.00 35.31 549 ASP A O 1
ATOM 4355 N N . ALA A 1 550 ? -7.340 35.892 -11.257 1.00 36.88 550 ALA A N 1
ATOM 4356 C CA . ALA A 1 550 ? -6.009 35.726 -10.672 1.00 36.88 550 ALA A CA 1
ATOM 4357 C C . ALA A 1 550 ? -5.780 34.266 -10.246 1.00 36.88 550 ALA A C 1
ATOM 4359 O O . ALA A 1 550 ? -4.713 33.700 -10.490 1.00 36.88 550 ALA A O 1
ATOM 4360 N N . GLU A 1 551 ? -6.805 33.635 -9.666 1.00 36.62 551 GLU A N 1
ATOM 4361 C CA . GLU A 1 551 ? -6.759 32.228 -9.272 1.00 36.62 551 GLU A CA 1
ATOM 4362 C C . GLU A 1 551 ? -6.802 31.294 -10.492 1.00 36.62 551 GLU A C 1
ATOM 4364 O O . GLU A 1 551 ? -6.064 30.312 -10.531 1.00 36.62 551 GLU A O 1
ATOM 4369 N N . SER A 1 552 ? -7.579 31.631 -11.532 1.00 38.41 552 SER A N 1
ATOM 4370 C CA . SER A 1 552 ? -7.605 30.889 -12.805 1.00 38.41 552 SER A CA 1
ATOM 4371 C C . SER A 1 552 ? -6.201 30.797 -13.434 1.00 38.41 552 SER A C 1
ATOM 4373 O O . SER A 1 552 ? -5.769 29.722 -13.863 1.00 38.41 552 SER A O 1
ATOM 4375 N N . LYS A 1 553 ? -5.451 31.911 -13.426 1.00 36.19 553 LYS A N 1
ATOM 4376 C CA . LYS A 1 553 ? -4.067 31.993 -13.907 1.00 36.19 553 LYS A CA 1
ATOM 4377 C C . LYS A 1 553 ? -3.101 31.249 -12.995 1.00 36.19 553 LYS A C 1
ATOM 4379 O O . LYS A 1 553 ? -2.280 30.493 -13.508 1.00 36.19 553 LYS A O 1
ATOM 4384 N N . ALA A 1 554 ? -3.220 31.397 -11.675 1.00 36.44 554 ALA A N 1
ATOM 4385 C CA . ALA A 1 554 ? -2.403 30.643 -10.726 1.00 36.44 554 ALA A CA 1
ATOM 4386 C C . ALA A 1 554 ? -2.594 29.127 -10.904 1.00 36.44 554 ALA A C 1
ATOM 4388 O O . ALA A 1 554 ? -1.612 28.406 -11.062 1.00 36.44 554 ALA A O 1
ATOM 4389 N N . ARG A 1 555 ? -3.843 28.646 -10.991 1.00 38.41 555 ARG A N 1
ATOM 4390 C CA . ARG A 1 555 ? -4.160 27.235 -11.260 1.00 38.41 555 ARG A CA 1
ATOM 4391 C C . ARG A 1 555 ? -3.636 26.775 -12.622 1.00 38.41 555 ARG A C 1
ATOM 4393 O O . ARG A 1 555 ? -3.048 25.703 -12.679 1.00 38.41 555 ARG A O 1
ATOM 4400 N N . LYS A 1 556 ? -3.749 27.572 -13.695 1.00 35.03 556 LYS A N 1
ATOM 4401 C CA . LYS A 1 556 ? -3.141 27.235 -15.001 1.00 35.03 556 LYS A CA 1
ATOM 4402 C C . LYS A 1 556 ? -1.617 27.099 -14.929 1.00 35.03 556 LYS A C 1
ATOM 4404 O O . LYS A 1 556 ? -1.086 26.137 -15.469 1.00 35.03 556 LYS A O 1
ATOM 4409 N N . ILE A 1 557 ? -0.931 28.014 -14.241 1.00 35.53 557 ILE A N 1
ATOM 4410 C CA . ILE A 1 557 ? 0.531 27.976 -14.062 1.00 35.53 557 ILE A CA 1
ATOM 4411 C C . ILE A 1 557 ? 0.946 26.766 -13.206 1.00 35.53 557 ILE A C 1
ATOM 4413 O O . ILE A 1 557 ? 1.912 26.081 -13.535 1.00 35.53 557 ILE A O 1
ATOM 4417 N N . ILE A 1 558 ? 0.189 26.449 -12.153 1.00 34.84 558 ILE A N 1
ATOM 4418 C CA . ILE A 1 558 ? 0.439 25.288 -11.285 1.00 34.84 558 ILE A CA 1
ATOM 4419 C C . ILE A 1 558 ? 0.162 23.968 -12.024 1.00 34.84 558 ILE A C 1
ATOM 4421 O O . ILE A 1 558 ? 0.957 23.043 -11.915 1.00 34.84 558 ILE A O 1
ATOM 4425 N N . MET A 1 559 ? -0.891 23.881 -12.846 1.00 31.92 559 MET A N 1
ATOM 4426 C CA . MET A 1 559 ? -1.176 22.694 -13.672 1.00 31.92 559 MET A CA 1
ATOM 4427 C C . MET A 1 559 ? -0.159 22.474 -14.805 1.00 31.92 559 MET A C 1
ATOM 4429 O O . MET A 1 559 ? -0.092 21.373 -15.344 1.00 31.92 559 MET A O 1
ATOM 4433 N N . THR A 1 560 ? 0.660 23.475 -15.152 1.00 31.89 560 THR A N 1
ATOM 4434 C CA . THR A 1 560 ? 1.830 23.292 -16.034 1.00 31.89 560 THR A CA 1
ATOM 4435 C C . THR A 1 560 ? 3.102 22.828 -15.310 1.00 31.89 560 THR A C 1
ATOM 4437 O O . THR A 1 560 ? 4.113 22.597 -15.969 1.00 31.89 560 THR A O 1
ATOM 4440 N N . ILE A 1 561 ? 3.073 22.649 -13.983 1.00 33.12 561 ILE A N 1
ATOM 4441 C CA . ILE A 1 561 ? 4.175 22.060 -13.209 1.00 33.12 561 ILE A CA 1
ATOM 4442 C C . ILE A 1 561 ? 3.852 20.574 -12.964 1.00 33.12 561 ILE A C 1
ATOM 4444 O O . ILE A 1 561 ? 2.898 20.277 -12.243 1.00 33.12 561 ILE A O 1
ATOM 4448 N N . PRO A 1 562 ? 4.613 19.617 -13.532 1.00 29.38 562 PRO A N 1
ATOM 4449 C CA . PRO A 1 562 ? 4.339 18.195 -13.347 1.00 29.38 562 PRO A CA 1
ATOM 4450 C C . PRO A 1 562 ? 4.681 17.750 -11.918 1.00 29.38 562 PRO A C 1
ATOM 4452 O O . PRO A 1 562 ? 5.844 17.538 -11.574 1.00 29.38 562 PRO A O 1
ATOM 4455 N N . LEU A 1 563 ? 3.648 17.570 -11.093 1.00 33.41 563 LEU A N 1
ATOM 4456 C CA . LEU A 1 563 ? 3.736 17.022 -9.735 1.00 33.41 563 LEU A CA 1
ATOM 4457 C C . LEU A 1 563 ? 3.834 15.484 -9.721 1.00 33.41 563 LEU A C 1
ATOM 4459 O O . LEU A 1 563 ? 3.112 14.830 -8.983 1.00 33.41 563 LEU A O 1
ATOM 4463 N N . ASP A 1 564 ? 4.727 14.922 -10.542 1.00 29.05 564 ASP A N 1
ATOM 4464 C CA . ASP A 1 564 ? 5.437 13.666 -10.251 1.00 29.05 564 ASP A CA 1
ATOM 4465 C C . ASP A 1 564 ? 6.528 13.382 -11.307 1.00 29.05 564 ASP A C 1
ATOM 4467 O O . ASP A 1 564 ? 6.344 13.688 -12.492 1.00 29.05 564 ASP A O 1
ATOM 4471 N N . PRO A 1 565 ? 7.675 12.780 -10.931 1.00 30.70 565 PRO A N 1
ATOM 4472 C CA . PRO A 1 565 ? 8.709 12.402 -11.882 1.00 30.70 565 PRO A CA 1
ATOM 4473 C C . PRO A 1 565 ? 8.330 11.102 -12.607 1.00 30.70 565 PRO A C 1
ATOM 4475 O O . PRO A 1 565 ? 8.462 10.004 -12.063 1.00 30.70 565 PRO A O 1
ATOM 4478 N N . GLN A 1 566 ? 7.933 11.207 -13.878 1.00 28.11 566 GLN A N 1
ATOM 4479 C CA . GLN A 1 566 ? 7.900 10.036 -14.758 1.00 28.11 566 GLN A CA 1
ATOM 4480 C C . GLN A 1 566 ? 9.298 9.385 -14.834 1.00 28.11 566 GLN A C 1
ATOM 4482 O O . GLN A 1 566 ? 10.307 10.099 -14.839 1.00 28.11 566 GLN A O 1
ATOM 4487 N N . PRO A 1 567 ? 9.399 8.045 -14.936 1.00 27.11 567 PRO A N 1
ATOM 4488 C CA . PRO A 1 567 ? 10.683 7.374 -15.108 1.00 27.11 567 PRO A CA 1
ATOM 4489 C C . PRO A 1 567 ? 11.304 7.780 -16.451 1.00 27.11 567 PRO A C 1
ATOM 4491 O O . PRO A 1 567 ? 10.811 7.394 -17.510 1.00 27.11 567 PRO A O 1
ATOM 4494 N N . ILE A 1 568 ? 12.389 8.561 -16.406 1.00 26.91 568 ILE A N 1
ATOM 4495 C CA . ILE A 1 568 ? 12.997 9.176 -17.593 1.00 26.91 568 ILE A CA 1
ATOM 4496 C C . ILE A 1 568 ? 13.497 8.094 -18.562 1.00 26.91 568 ILE A C 1
ATOM 4498 O O . ILE A 1 568 ? 14.552 7.480 -18.377 1.00 26.91 568 ILE A O 1
ATOM 4502 N N . SER A 1 569 ? 12.760 7.890 -19.652 1.00 26.81 569 SER A N 1
ATOM 4503 C CA . SER A 1 569 ? 13.208 7.104 -20.797 1.00 26.81 569 SER A CA 1
ATOM 4504 C C . SER A 1 569 ? 14.236 7.913 -21.592 1.00 26.81 569 SER A C 1
ATOM 4506 O O . SER A 1 569 ? 13.875 8.675 -22.487 1.00 26.81 569 SER A O 1
ATOM 4508 N N . VAL A 1 570 ? 15.523 7.768 -21.259 1.00 27.45 570 VAL A N 1
ATOM 4509 C CA . VAL A 1 570 ? 16.621 8.513 -21.904 1.00 27.45 570 VAL A CA 1
ATOM 4510 C C . VAL A 1 570 ? 16.801 8.089 -23.370 1.00 27.45 570 VAL A C 1
ATOM 4512 O O . VAL A 1 570 ? 17.621 7.233 -23.705 1.00 27.45 570 VAL A O 1
ATOM 4515 N N . THR A 1 571 ? 16.054 8.726 -24.269 1.00 30.73 571 THR A N 1
ATOM 4516 C CA . THR A 1 571 ? 16.285 8.710 -25.719 1.00 30.73 571 THR A CA 1
ATOM 4517 C C . THR A 1 571 ? 17.248 9.837 -26.100 1.00 30.73 571 THR A C 1
ATOM 4519 O O . THR A 1 571 ? 16.849 10.848 -26.670 1.00 30.73 571 THR A O 1
ATOM 4522 N N . GLY A 1 572 ? 18.529 9.669 -25.758 1.00 27.58 572 GLY A N 1
ATOM 4523 C CA . GLY A 1 572 ? 19.597 10.632 -26.050 1.00 27.58 572 GLY A CA 1
ATOM 4524 C C . GLY A 1 572 ? 20.913 9.927 -26.384 1.00 27.58 572 GLY A C 1
ATOM 4525 O O . GLY A 1 572 ? 21.378 9.074 -25.632 1.00 27.58 572 GLY A O 1
ATOM 4526 N N . GLY A 1 573 ? 21.511 10.257 -27.532 1.00 33.62 573 GLY A N 1
ATOM 4527 C CA . GLY A 1 573 ? 22.662 9.549 -28.112 1.00 33.62 573 GLY A CA 1
ATOM 4528 C C . GLY A 1 573 ? 24.023 9.841 -27.463 1.00 33.62 573 GLY A C 1
ATOM 4529 O O . GLY A 1 573 ? 24.944 10.261 -28.159 1.00 33.62 573 GLY A O 1
ATOM 4530 N N . GLY A 1 574 ? 24.172 9.610 -26.156 1.00 27.03 574 GLY A N 1
ATOM 4531 C CA . GLY A 1 574 ? 25.446 9.726 -25.434 1.00 27.03 574 GLY A CA 1
ATOM 4532 C C . GLY A 1 574 ? 26.213 8.398 -25.348 1.00 27.03 574 GLY A C 1
ATOM 4533 O O . GLY A 1 574 ? 25.670 7.384 -24.907 1.00 27.03 574 GLY A O 1
ATOM 4534 N N . LYS A 1 575 ? 27.497 8.380 -25.734 1.00 30.16 575 LYS A N 1
ATOM 4535 C CA . LYS A 1 575 ? 28.359 7.186 -25.626 1.00 30.16 575 LYS A CA 1
ATOM 4536 C C . LYS A 1 575 ? 28.730 6.913 -24.159 1.00 30.16 575 LYS A C 1
ATOM 4538 O O . LYS A 1 575 ? 29.675 7.510 -23.653 1.00 30.16 575 LYS A O 1
ATOM 4543 N N . ARG A 1 576 ? 28.035 5.991 -23.482 1.00 26.98 576 ARG A N 1
ATOM 4544 C CA . ARG A 1 576 ? 28.459 5.502 -22.153 1.00 26.98 576 ARG A CA 1
ATOM 4545 C C . ARG A 1 576 ? 29.779 4.724 -22.246 1.00 26.98 576 ARG A C 1
ATOM 4547 O O . ARG A 1 576 ? 29.909 3.819 -23.071 1.00 26.98 576 ARG A O 1
ATOM 4554 N N . SER A 1 577 ? 30.729 5.054 -21.372 1.00 29.50 577 SER A N 1
ATOM 4555 C CA . SER A 1 577 ? 31.965 4.296 -21.154 1.00 29.50 577 SER A CA 1
ATOM 4556 C C . SER A 1 577 ? 31.673 2.928 -20.515 1.00 29.50 577 SER A C 1
ATOM 4558 O O . SER A 1 577 ? 30.689 2.737 -19.797 1.00 29.50 577 SER A O 1
ATOM 4560 N N . SER A 1 578 ? 32.492 1.923 -20.833 1.00 30.48 578 SER A N 1
ATOM 4561 C CA . SER A 1 578 ? 32.160 0.512 -20.602 1.00 30.48 578 SER 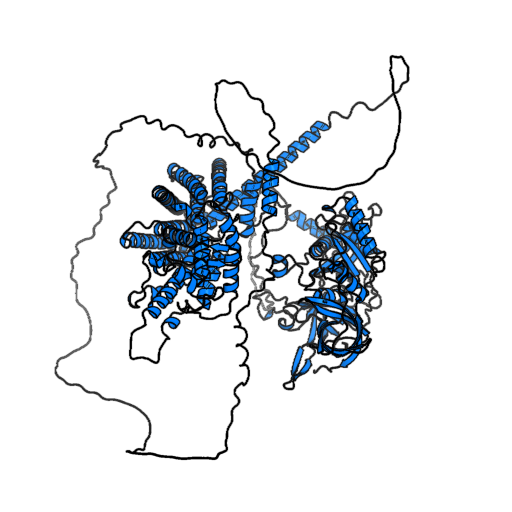A CA 1
ATOM 4562 C C . SER A 1 578 ? 32.831 -0.084 -19.359 1.00 30.48 578 SER A C 1
ATOM 4564 O O . SER A 1 578 ? 33.911 -0.661 -19.464 1.00 30.48 578 SER A O 1
ATOM 4566 N N . ILE A 1 579 ? 32.160 -0.016 -18.204 1.00 32.50 579 ILE A N 1
ATOM 4567 C CA . ILE A 1 579 ? 32.612 -0.664 -16.951 1.00 32.50 579 ILE A CA 1
ATOM 4568 C C . ILE A 1 579 ? 31.886 -1.995 -16.655 1.00 32.50 579 ILE A C 1
ATOM 4570 O O . ILE A 1 579 ? 32.490 -2.925 -16.123 1.00 32.50 579 ILE A O 1
ATOM 4574 N N . PHE A 1 580 ? 30.631 -2.167 -17.087 1.00 28.89 580 PHE A N 1
ATOM 4575 C CA . PHE A 1 580 ? 29.821 -3.382 -16.852 1.00 28.89 580 PHE A CA 1
ATOM 4576 C C . PHE A 1 580 ? 30.201 -4.599 -17.728 1.00 28.89 580 PHE A C 1
ATOM 4578 O O . PHE A 1 580 ? 29.338 -5.289 -18.268 1.00 28.89 580 PHE A O 1
ATOM 4585 N N . LYS A 1 581 ? 31.501 -4.876 -17.899 1.00 30.91 581 LYS A N 1
ATOM 4586 C CA . LYS A 1 581 ? 31.995 -6.031 -18.675 1.00 30.91 581 LYS A CA 1
ATOM 4587 C C . LYS A 1 581 ? 33.104 -6.849 -17.997 1.00 30.91 581 LYS A C 1
ATOM 4589 O O . LYS A 1 581 ? 33.664 -7.729 -18.642 1.00 30.91 581 LYS A O 1
ATOM 4594 N N . VAL A 1 582 ? 33.410 -6.580 -16.721 1.00 30.47 582 VAL A N 1
ATOM 4595 C CA . VAL A 1 582 ? 34.516 -7.230 -15.978 1.00 30.47 582 VAL A CA 1
ATOM 4596 C C . VAL A 1 582 ? 34.094 -7.720 -14.576 1.00 30.47 582 VAL A C 1
ATOM 4598 O O . VAL A 1 582 ? 34.886 -7.711 -13.644 1.00 30.47 582 VAL A O 1
ATOM 4601 N N . VAL A 1 583 ? 32.844 -8.176 -14.406 1.00 29.61 583 VAL A N 1
ATOM 4602 C CA . VAL A 1 583 ? 32.415 -8.945 -13.215 1.00 29.61 583 VAL A CA 1
ATOM 4603 C C . VAL A 1 583 ? 31.445 -10.060 -13.630 1.00 29.61 583 VAL A C 1
ATOM 4605 O O . VAL A 1 583 ? 30.238 -9.846 -13.650 1.00 29.61 583 VAL A O 1
ATOM 4608 N N . ASN A 1 584 ? 31.984 -11.221 -14.028 1.00 26.34 584 ASN A N 1
ATOM 4609 C CA . ASN A 1 584 ? 31.338 -12.550 -13.976 1.00 26.34 584 ASN A CA 1
ATOM 4610 C C . ASN A 1 584 ? 32.296 -13.634 -14.521 1.00 26.34 584 ASN A C 1
ATOM 4612 O O . ASN A 1 584 ? 32.071 -14.206 -15.585 1.00 26.34 584 ASN A O 1
ATOM 4616 N N . SER A 1 585 ? 33.384 -13.896 -13.786 1.00 28.70 585 SER A N 1
ATOM 4617 C CA . SER A 1 585 ? 34.423 -14.874 -14.170 1.00 28.70 585 SER A CA 1
ATOM 4618 C C . SER A 1 585 ? 34.939 -15.699 -12.980 1.00 28.70 585 SER A C 1
ATOM 4620 O O . SER A 1 585 ? 36.104 -16.084 -12.952 1.00 28.70 585 SER A O 1
ATOM 4622 N N . SER A 1 586 ? 34.104 -15.921 -11.961 1.00 27.47 586 SER A N 1
ATOM 4623 C CA . SER A 1 586 ? 34.505 -16.603 -10.722 1.00 27.47 586 SER A CA 1
ATOM 4624 C C . SER A 1 586 ? 33.291 -17.149 -9.965 1.00 27.47 586 SER A C 1
ATOM 4626 O O . SER A 1 586 ? 32.821 -16.534 -9.009 1.00 27.47 586 SER A O 1
ATOM 4628 N N . ASN A 1 587 ? 32.762 -18.288 -10.410 1.00 25.80 587 ASN A N 1
ATOM 4629 C CA . ASN A 1 587 ? 31.846 -19.090 -9.600 1.00 25.80 587 ASN A CA 1
ATOM 4630 C C . ASN A 1 587 ? 31.991 -20.569 -9.985 1.00 25.80 587 ASN A C 1
ATOM 4632 O O . ASN A 1 587 ? 31.147 -21.132 -10.676 1.00 25.80 587 ASN A O 1
ATOM 4636 N N . ASP A 1 588 ? 33.130 -21.151 -9.607 1.00 24.12 588 ASP A N 1
ATOM 4637 C CA . ASP A 1 588 ? 33.456 -22.556 -9.847 1.00 24.12 588 ASP A CA 1
ATOM 4638 C C . ASP A 1 588 ? 34.409 -23.076 -8.753 1.00 24.12 588 ASP A C 1
ATOM 4640 O O . ASP A 1 588 ? 35.140 -22.297 -8.137 1.00 24.12 588 ASP A O 1
ATOM 4644 N N . SER A 1 589 ? 34.416 -24.391 -8.530 1.00 26.36 589 SER A N 1
ATOM 4645 C CA . SER A 1 589 ? 35.191 -25.129 -7.509 1.00 26.36 589 SER A CA 1
ATOM 4646 C C . SER A 1 589 ? 34.982 -24.764 -6.020 1.00 26.36 589 SER A C 1
ATOM 4648 O O . SER A 1 589 ? 35.696 -23.956 -5.426 1.00 26.36 589 SER A O 1
ATOM 4650 N N . SER A 1 590 ? 34.101 -25.521 -5.357 1.00 25.41 590 SER A N 1
ATOM 4651 C CA . SER A 1 590 ? 34.292 -25.896 -3.943 1.00 25.41 590 SER A CA 1
ATOM 4652 C C . SER A 1 590 ? 35.507 -26.841 -3.808 1.00 25.41 590 SER A C 1
ATOM 4654 O O . SER A 1 590 ? 35.802 -27.580 -4.753 1.00 25.41 590 SER A O 1
ATOM 4656 N N . PRO A 1 591 ? 36.223 -26.878 -2.668 1.00 30.80 591 PRO A N 1
ATOM 4657 C CA . PRO A 1 591 ? 37.468 -27.638 -2.559 1.00 30.80 591 PRO A CA 1
ATOM 4658 C C . PRO A 1 591 ? 37.234 -29.143 -2.352 1.00 30.80 591 PRO A C 1
ATOM 4660 O O . PRO A 1 591 ? 36.766 -29.563 -1.295 1.00 30.80 591 PRO A O 1
ATOM 4663 N N . HIS A 1 592 ? 37.660 -29.970 -3.314 1.00 24.80 592 HIS A N 1
ATOM 4664 C CA . HIS A 1 592 ? 37.834 -31.413 -3.113 1.00 24.80 592 HIS A CA 1
ATOM 4665 C C . HIS A 1 592 ? 39.315 -31.808 -3.045 1.00 24.80 592 HIS A C 1
ATOM 4667 O O . HIS A 1 592 ? 40.148 -31.383 -3.843 1.00 24.80 592 HIS A O 1
ATOM 4673 N N . ILE A 1 593 ? 39.626 -32.652 -2.064 1.00 24.38 593 ILE A N 1
ATOM 4674 C CA . ILE A 1 593 ? 40.968 -33.140 -1.739 1.00 24.38 593 ILE A CA 1
ATOM 4675 C C . ILE A 1 593 ? 41.206 -34.479 -2.457 1.00 24.38 593 ILE A C 1
ATOM 4677 O O . ILE A 1 593 ? 40.524 -35.440 -2.108 1.00 24.38 593 ILE A O 1
ATOM 4681 N N . ASN A 1 594 ? 42.182 -34.578 -3.380 1.00 22.45 594 ASN A N 1
ATOM 4682 C CA . ASN A 1 594 ? 43.372 -35.440 -3.184 1.00 22.45 594 ASN A CA 1
ATOM 4683 C C . ASN A 1 594 ? 44.407 -35.511 -4.341 1.00 22.45 594 ASN A C 1
ATOM 4685 O O . ASN A 1 594 ? 44.070 -35.586 -5.514 1.00 22.45 594 ASN A O 1
ATOM 4689 N N . SER A 1 595 ? 45.678 -35.581 -3.922 1.00 23.00 595 SER A N 1
ATOM 4690 C CA . SER A 1 595 ? 46.826 -36.365 -4.437 1.00 23.00 595 SER A CA 1
ATOM 4691 C C . SER A 1 595 ? 47.179 -36.549 -5.942 1.00 23.00 595 SER A C 1
ATOM 4693 O O . SER A 1 595 ? 46.456 -37.162 -6.719 1.00 23.00 595 SER A O 1
ATOM 4695 N N . SER A 1 596 ? 48.476 -36.297 -6.202 1.00 23.09 596 SER A N 1
ATOM 4696 C CA . SER A 1 596 ? 49.472 -37.166 -6.890 1.00 23.09 596 SER A CA 1
ATOM 4697 C C . SER A 1 596 ? 49.663 -37.211 -8.429 1.00 23.09 596 SER A C 1
ATOM 4699 O O . SER A 1 596 ? 49.043 -38.001 -9.128 1.00 23.09 596 SER A O 1
ATOM 4701 N N . GLU A 1 597 ? 50.769 -36.561 -8.842 1.00 23.67 597 GLU A N 1
ATOM 4702 C CA . GLU A 1 597 ? 51.928 -37.121 -9.593 1.00 23.67 597 GLU A CA 1
ATOM 4703 C C . GLU A 1 597 ? 52.012 -37.210 -11.146 1.00 23.67 597 GLU A C 1
ATOM 4705 O O . GLU A 1 597 ? 51.100 -37.647 -11.834 1.00 23.67 597 GLU A O 1
ATOM 4710 N N . LYS A 1 598 ? 53.267 -36.984 -11.612 1.00 24.83 598 LYS A N 1
ATOM 4711 C CA . LYS A 1 598 ? 53.940 -37.332 -12.901 1.00 24.83 598 LYS A CA 1
ATOM 4712 C C . LYS A 1 598 ? 53.689 -36.459 -14.155 1.00 24.83 598 LYS A C 1
ATOM 4714 O O . LYS A 1 598 ? 52.570 -36.041 -14.396 1.00 24.83 598 LYS A O 1
ATOM 4719 N N . SER A 1 599 ? 54.660 -36.215 -15.064 1.00 23.33 599 SER A N 1
ATOM 4720 C CA . SER A 1 599 ? 56.137 -36.013 -14.941 1.00 23.33 599 SER A CA 1
ATOM 4721 C C . SER A 1 599 ? 56.828 -35.654 -16.291 1.00 23.33 599 SER A C 1
ATOM 4723 O O . SER A 1 599 ? 56.901 -36.527 -17.152 1.00 23.33 599 SER A O 1
ATOM 4725 N N . SER A 1 600 ? 57.499 -34.486 -16.377 1.00 25.67 600 SER A N 1
ATOM 4726 C CA . SER A 1 600 ? 58.756 -34.228 -17.158 1.00 25.67 600 SER A CA 1
ATOM 4727 C C . SER A 1 600 ? 58.721 -34.372 -18.718 1.00 25.67 600 SER A C 1
ATOM 4729 O O . SER A 1 600 ? 57.675 -34.750 -19.237 1.00 25.67 600 SER A O 1
ATOM 4731 N N . PRO A 1 601 ? 59.808 -34.115 -19.518 1.00 39.44 601 PRO A N 1
ATOM 4732 C CA . PRO A 1 601 ? 61.159 -33.576 -19.212 1.00 39.44 601 PRO A CA 1
ATOM 4733 C C . PRO A 1 601 ? 61.791 -32.506 -20.183 1.00 39.44 601 PRO A C 1
ATOM 4735 O O . PRO A 1 601 ? 61.556 -32.531 -21.386 1.00 39.44 601 PRO A O 1
ATOM 4738 N N . ASN A 1 602 ? 62.782 -31.737 -19.676 1.00 26.47 602 ASN A N 1
ATOM 4739 C CA . ASN A 1 602 ? 63.915 -31.047 -20.380 1.00 26.47 602 ASN A CA 1
ATOM 4740 C C . ASN A 1 602 ? 63.581 -29.933 -21.429 1.00 26.47 602 ASN A C 1
ATOM 4742 O O . ASN A 1 602 ? 62.433 -29.791 -21.815 1.00 26.47 602 ASN A O 1
ATOM 4746 N N . VAL A 1 603 ? 64.463 -29.022 -21.908 1.00 26.78 603 VAL A N 1
ATOM 4747 C CA . VAL A 1 603 ? 65.937 -28.916 -22.169 1.00 26.78 603 VAL A CA 1
ATOM 4748 C C . VAL A 1 603 ? 66.332 -27.396 -22.205 1.00 26.78 603 VAL A C 1
ATOM 4750 O O . VAL A 1 603 ? 65.491 -26.623 -22.638 1.00 26.78 603 VAL A O 1
ATOM 4753 N N . SER A 1 604 ? 67.538 -26.826 -21.958 1.00 25.23 604 SER A N 1
ATOM 4754 C CA . SER A 1 604 ? 68.729 -27.053 -21.085 1.00 25.23 604 SER A CA 1
ATOM 4755 C C . SER A 1 604 ? 69.743 -25.855 -21.216 1.00 25.23 604 SER A C 1
ATOM 4757 O O . SER A 1 604 ? 69.616 -25.099 -22.175 1.00 25.23 604 SER A O 1
ATOM 4759 N N . ARG A 1 605 ? 70.812 -25.769 -20.375 1.00 25.45 605 ARG A N 1
ATOM 4760 C CA . ARG A 1 605 ? 72.031 -24.871 -20.446 1.00 25.45 605 ARG A CA 1
ATOM 4761 C C . ARG A 1 605 ? 71.855 -23.377 -20.027 1.00 25.45 605 ARG A C 1
ATOM 4763 O O . ARG A 1 605 ? 70.790 -22.829 -20.243 1.00 25.45 605 ARG A O 1
ATOM 4770 N N . LYS A 1 606 ? 72.848 -22.642 -19.462 1.00 24.89 606 LYS A N 1
ATOM 4771 C CA . LYS A 1 606 ? 74.262 -22.914 -19.042 1.00 24.89 606 LYS A CA 1
ATOM 4772 C C . LYS A 1 606 ? 74.801 -21.831 -18.048 1.00 24.89 606 LYS A C 1
ATOM 4774 O O . LYS A 1 606 ? 74.585 -20.667 -18.334 1.00 24.89 606 LYS A O 1
ATOM 4779 N N . VAL A 1 607 ? 75.649 -22.219 -17.066 1.00 26.11 607 VAL A N 1
ATOM 4780 C CA . VAL A 1 607 ? 76.676 -21.409 -16.310 1.00 26.11 607 VAL A CA 1
ATOM 4781 C C . VAL A 1 607 ? 76.168 -20.203 -15.463 1.00 26.11 607 VAL A C 1
ATOM 4783 O O . VAL A 1 607 ? 75.346 -19.435 -15.928 1.00 26.11 607 VAL A O 1
ATOM 4786 N N . GLY A 1 608 ? 76.633 -19.938 -14.227 1.00 23.94 608 GLY A N 1
ATOM 4787 C CA . GLY A 1 608 ? 77.706 -20.570 -13.436 1.00 23.94 608 GLY A CA 1
ATOM 4788 C C . GLY A 1 608 ? 77.746 -20.169 -11.942 1.00 23.94 608 GLY A C 1
ATOM 4789 O O . GLY A 1 608 ? 76.876 -19.465 -11.446 1.00 23.94 608 GLY A O 1
ATOM 4790 N N . SER A 1 609 ? 78.753 -20.692 -11.235 1.00 22.56 609 SER A N 1
ATOM 4791 C CA . SER A 1 609 ? 78.978 -20.688 -9.765 1.00 22.56 609 SER A CA 1
ATOM 4792 C C . SER A 1 609 ? 79.858 -19.478 -9.306 1.00 22.56 609 SER A C 1
ATOM 4794 O O . SER A 1 609 ? 80.242 -18.727 -10.204 1.00 22.56 609 SER A O 1
ATOM 4796 N N . PRO A 1 610 ? 80.273 -19.274 -8.015 1.00 39.16 610 PRO A N 1
ATOM 4797 C CA . PRO A 1 610 ? 80.262 -20.238 -6.890 1.00 39.16 610 PRO A CA 1
ATOM 4798 C C . PRO A 1 610 ? 80.090 -19.741 -5.416 1.00 39.16 610 PRO A C 1
ATOM 4800 O O . PRO A 1 610 ? 80.353 -18.592 -5.096 1.00 39.16 610 PRO A O 1
ATOM 4803 N N . ASN A 1 611 ? 79.872 -20.719 -4.509 1.00 26.73 611 ASN A N 1
ATOM 4804 C CA . ASN A 1 611 ? 80.452 -20.838 -3.143 1.00 26.73 611 ASN A CA 1
ATOM 4805 C C . ASN A 1 611 ? 80.064 -19.823 -2.018 1.00 26.73 611 ASN A C 1
ATOM 4807 O O . ASN A 1 611 ? 79.859 -18.649 -2.271 1.00 26.73 611 ASN A O 1
ATOM 4811 N N . ASN A 1 612 ? 80.012 -20.190 -0.719 1.00 27.03 612 ASN A N 1
ATOM 4812 C CA . ASN A 1 612 ? 80.154 -21.511 -0.065 1.00 27.03 612 ASN A CA 1
ATOM 4813 C C . ASN A 1 612 ? 79.584 -21.556 1.378 1.00 27.03 612 ASN A C 1
ATOM 4815 O O . ASN A 1 612 ? 79.468 -20.513 2.007 1.00 27.03 612 ASN A O 1
ATOM 4819 N N . ASN A 1 613 ? 79.487 -22.780 1.935 1.00 26.92 613 ASN A N 1
ATOM 4820 C CA . ASN A 1 613 ? 79.464 -23.134 3.376 1.00 26.92 613 ASN A CA 1
ATOM 4821 C C . ASN A 1 613 ? 78.242 -22.694 4.234 1.00 26.92 613 ASN A C 1
ATOM 4823 O O . ASN A 1 613 ? 77.701 -21.618 4.038 1.00 26.92 613 ASN A O 1
ATOM 4827 N N . ARG A 1 614 ? 77.794 -23.436 5.268 1.00 25.19 614 ARG A N 1
ATOM 4828 C CA . ARG A 1 614 ? 78.033 -24.838 5.716 1.00 25.19 614 ARG A CA 1
ATOM 4829 C C . ARG A 1 614 ? 76.929 -25.261 6.720 1.00 25.19 614 ARG A C 1
ATOM 4831 O O . ARG A 1 614 ? 76.359 -24.399 7.366 1.00 25.19 614 ARG A O 1
ATOM 4838 N N . ILE A 1 615 ? 76.710 -26.581 6.839 1.00 25.84 615 ILE A N 1
ATOM 4839 C CA . ILE A 1 615 ? 76.390 -27.408 8.042 1.00 25.84 615 ILE A CA 1
ATOM 4840 C C . ILE A 1 615 ? 75.705 -26.704 9.250 1.00 25.84 615 ILE A C 1
ATOM 4842 O O . ILE A 1 615 ? 76.266 -25.762 9.790 1.00 25.84 615 ILE A O 1
ATOM 4846 N N . GLY A 1 616 ? 74.608 -27.200 9.846 1.00 24.59 616 GLY A N 1
ATOM 4847 C CA . GLY A 1 616 ? 73.793 -28.391 9.547 1.00 24.59 616 GLY A CA 1
ATOM 4848 C C . GLY A 1 616 ? 73.173 -29.056 10.799 1.00 24.59 616 GLY A C 1
ATOM 4849 O O . GLY A 1 616 ? 73.723 -28.938 11.885 1.00 24.59 616 GLY A O 1
ATOM 4850 N N . SER A 1 617 ? 72.080 -29.811 10.593 1.00 23.12 617 SER A N 1
ATOM 4851 C CA . SER A 1 617 ? 71.513 -30.897 11.441 1.00 23.12 617 SER A CA 1
ATOM 4852 C C . SER A 1 617 ? 71.113 -30.660 12.919 1.00 23.12 617 SER A C 1
ATOM 4854 O O . SER A 1 617 ? 71.948 -30.305 13.739 1.00 23.12 617 SER A O 1
ATOM 4856 N N . THR A 1 618 ? 69.899 -31.144 13.266 1.00 23.28 618 THR A N 1
ATOM 4857 C CA . THR A 1 618 ? 69.455 -31.683 14.592 1.00 23.28 618 THR A CA 1
ATOM 4858 C C . THR A 1 618 ? 69.377 -30.723 15.808 1.00 23.28 618 THR A C 1
ATOM 4860 O O . THR A 1 618 ? 70.175 -29.808 15.916 1.00 23.28 618 THR A O 1
ATOM 4863 N N . SER A 1 619 ? 68.474 -30.867 16.800 1.00 23.19 619 SER A N 1
ATOM 4864 C CA . SER A 1 619 ? 67.254 -31.702 16.967 1.00 23.19 619 SER A CA 1
ATOM 4865 C C . SER A 1 619 ? 66.518 -31.408 18.303 1.00 23.19 619 SER A C 1
ATOM 4867 O O . SER A 1 619 ? 67.169 -30.981 19.245 1.00 23.19 619 SER A O 1
ATOM 4869 N N . ILE A 1 620 ? 65.252 -31.855 18.421 1.00 24.33 620 ILE A N 1
ATOM 4870 C CA . ILE A 1 620 ? 64.606 -32.409 19.649 1.00 24.33 620 ILE A CA 1
ATOM 4871 C C . ILE A 1 620 ? 64.074 -31.466 20.776 1.00 24.33 620 ILE A C 1
ATOM 4873 O O . ILE A 1 620 ? 64.804 -30.707 21.394 1.00 24.33 620 ILE A O 1
ATOM 4877 N N . LEU A 1 621 ? 62.767 -31.653 21.052 1.00 23.58 621 LEU A N 1
ATOM 4878 C CA . LEU A 1 621 ? 61.956 -31.591 22.299 1.00 23.58 621 LEU A CA 1
ATOM 4879 C C . LEU A 1 621 ? 62.059 -30.465 23.367 1.00 23.58 621 LEU A C 1
ATOM 4881 O O . LEU A 1 621 ? 63.056 -30.300 24.051 1.00 23.58 621 LEU A O 1
ATOM 4885 N N . ASN A 1 622 ? 60.871 -29.898 23.633 1.00 23.58 622 ASN A N 1
ATOM 4886 C CA . ASN A 1 622 ? 60.167 -29.676 24.917 1.00 23.58 622 ASN A CA 1
ATOM 4887 C C . ASN A 1 622 ? 60.821 -29.045 26.175 1.00 23.58 622 ASN A C 1
ATOM 4889 O O . ASN A 1 622 ? 61.743 -29.577 26.776 1.00 23.58 622 ASN A O 1
ATOM 4893 N N . HIS A 1 623 ? 60.036 -28.101 26.722 1.00 25.05 623 HIS A N 1
ATOM 4894 C CA . HIS A 1 623 ? 59.772 -27.807 28.145 1.00 25.05 623 HIS A CA 1
ATOM 4895 C C . HIS A 1 623 ? 60.818 -27.113 29.053 1.00 25.05 623 HIS A C 1
ATOM 4897 O O . HIS A 1 623 ? 61.789 -27.701 29.507 1.00 25.05 623 HIS A O 1
ATOM 4903 N N . ASN A 1 624 ? 60.360 -25.952 29.548 1.00 24.02 624 ASN A N 1
ATOM 4904 C CA . ASN A 1 624 ? 60.352 -25.511 30.955 1.00 24.02 624 ASN A CA 1
ATOM 4905 C C . ASN A 1 624 ? 61.599 -24.887 31.630 1.00 24.02 624 ASN A C 1
ATOM 4907 O O . ASN A 1 624 ? 62.685 -25.442 31.672 1.00 24.02 624 ASN A O 1
ATOM 4911 N N . GLN A 1 625 ? 61.281 -23.808 32.366 1.00 25.20 625 GLN A N 1
ATOM 4912 C CA . GLN A 1 625 ? 61.842 -23.363 33.656 1.00 25.20 625 GLN A CA 1
ATOM 4913 C C . GLN A 1 625 ? 63.231 -22.678 33.758 1.00 25.20 625 GLN A C 1
ATOM 4915 O O . GLN A 1 625 ? 64.280 -23.310 33.721 1.00 25.20 625 GLN A O 1
ATOM 4920 N N . SER A 1 626 ? 63.154 -21.431 34.264 1.00 25.14 626 SER A N 1
ATOM 4921 C CA . SER A 1 626 ? 63.854 -20.910 35.469 1.00 25.14 626 SER A CA 1
ATOM 4922 C C . SER A 1 626 ? 65.153 -20.081 35.350 1.00 25.14 626 SER A C 1
ATOM 4924 O O . SER A 1 626 ? 65.836 -20.091 34.335 1.00 25.14 626 SER A O 1
ATOM 4926 N N . LEU A 1 627 ? 65.464 -19.412 36.483 1.00 23.94 627 LEU A N 1
ATOM 4927 C CA . LEU A 1 627 ? 66.702 -18.701 36.886 1.00 23.94 627 LEU A CA 1
ATOM 4928 C C . LEU A 1 627 ? 66.912 -17.305 36.237 1.00 23.94 627 LEU A C 1
ATOM 4930 O O . LEU A 1 627 ? 66.891 -17.182 35.025 1.00 23.94 627 LEU A O 1
ATOM 4934 N N . SER A 1 628 ? 66.937 -16.173 36.972 1.00 27.27 628 SER A N 1
ATOM 4935 C CA . SER A 1 628 ? 67.826 -15.657 38.061 1.00 27.27 628 SER A CA 1
ATOM 4936 C C . SER A 1 628 ? 69.100 -14.957 37.519 1.00 27.27 628 SER A C 1
ATOM 4938 O O . SER A 1 628 ? 69.569 -15.346 36.459 1.00 27.27 628 SER A O 1
ATOM 4940 N N . LYS A 1 629 ? 69.716 -13.938 38.151 1.00 25.44 629 LYS A N 1
ATOM 4941 C CA . LYS A 1 629 ? 70.003 -13.742 39.597 1.00 25.44 629 LYS A CA 1
ATOM 4942 C C . LYS A 1 629 ? 70.298 -12.261 39.974 1.00 25.44 629 LYS A C 1
ATOM 4944 O O . LYS A 1 629 ? 70.345 -11.406 39.099 1.00 25.44 629 LYS A O 1
ATOM 4949 N N . VAL A 1 630 ? 70.514 -11.994 41.272 1.00 26.09 630 VAL A N 1
ATOM 4950 C CA . VAL A 1 630 ? 70.848 -10.677 41.895 1.00 26.09 630 VAL A CA 1
ATOM 4951 C C . VAL A 1 630 ? 72.353 -10.580 42.251 1.00 26.09 630 VAL A C 1
ATOM 4953 O O . VAL A 1 630 ? 73.064 -11.567 42.031 1.00 26.09 630 VAL A O 1
ATOM 4956 N N . PRO A 1 631 ? 72.862 -9.433 42.759 1.00 42.44 631 PRO A N 1
ATOM 4957 C CA . PRO A 1 631 ? 73.126 -9.260 44.219 1.00 42.44 631 PRO A CA 1
ATOM 4958 C C . PRO A 1 631 ? 72.835 -7.796 44.726 1.00 42.44 631 PRO A C 1
ATOM 4960 O O . PRO A 1 631 ? 72.558 -6.939 43.895 1.00 42.44 631 PRO A O 1
ATOM 4963 N N . GLU A 1 632 ? 72.833 -7.377 46.010 1.00 26.11 632 GLU A N 1
ATOM 4964 C CA . GLU A 1 632 ? 73.172 -8.004 47.311 1.00 26.11 632 GLU A CA 1
ATOM 4965 C C . GLU A 1 632 ? 72.555 -7.272 48.566 1.00 26.11 632 GLU A C 1
ATOM 4967 O O . GLU A 1 632 ? 71.522 -6.623 48.449 1.00 26.11 632 GLU A O 1
ATOM 4972 N N . SER A 1 633 ? 73.175 -7.467 49.752 1.00 26.97 633 SER A N 1
ATOM 4973 C CA . SER A 1 633 ? 73.221 -6.746 51.065 1.00 26.97 633 SER A CA 1
ATOM 4974 C C . SER A 1 633 ? 72.428 -5.434 51.340 1.00 26.97 633 SER A C 1
ATOM 4976 O O . SER A 1 633 ? 72.265 -4.595 50.464 1.00 26.97 633 SER A O 1
ATOM 4978 N N . SER A 1 634 ? 71.983 -5.099 52.576 1.00 23.81 634 SER A N 1
ATOM 4979 C CA . SER A 1 634 ? 71.934 -5.775 53.915 1.00 23.81 634 SER A CA 1
ATOM 4980 C C . SER A 1 634 ? 71.054 -4.947 54.907 1.00 23.81 634 SER A C 1
ATOM 4982 O O . SER A 1 634 ? 71.325 -3.761 55.059 1.00 23.81 634 SER A O 1
ATOM 4984 N N . THR A 1 635 ? 69.909 -5.415 55.450 1.00 24.95 635 THR A N 1
ATOM 4985 C CA . THR A 1 635 ? 69.653 -6.113 56.762 1.00 24.95 635 THR A CA 1
ATOM 4986 C C . THR A 1 635 ? 70.095 -5.404 58.063 1.00 24.95 635 THR A C 1
ATOM 4988 O O . THR A 1 635 ? 71.192 -4.847 58.032 1.00 24.95 635 THR A O 1
ATOM 4991 N N . PRO A 1 636 ? 69.397 -5.533 59.236 1.00 36.31 636 PRO A N 1
ATOM 4992 C CA . PRO A 1 636 ? 68.240 -6.392 59.632 1.00 36.31 636 PRO A CA 1
ATOM 4993 C C . PRO A 1 636 ? 67.058 -5.555 60.272 1.00 36.31 636 PRO A C 1
ATOM 4995 O O . PRO A 1 636 ? 66.866 -4.450 59.786 1.00 36.31 636 PRO A O 1
ATOM 4998 N N . THR A 1 637 ? 66.173 -5.889 61.256 1.00 23.66 637 THR A N 1
ATOM 4999 C CA . THR A 1 637 ? 65.940 -7.020 62.219 1.00 23.66 637 THR A CA 1
ATOM 5000 C C . THR A 1 637 ? 64.518 -6.990 62.878 1.00 23.66 637 THR A C 1
ATOM 5002 O O . THR A 1 637 ? 64.136 -5.942 63.382 1.00 23.66 637 THR A O 1
ATOM 5005 N N . LEU A 1 638 ? 63.849 -8.154 63.052 1.00 25.05 638 LEU A N 1
ATOM 5006 C CA . LEU A 1 638 ? 62.868 -8.531 64.131 1.00 25.05 638 LEU A CA 1
ATOM 5007 C C . LEU A 1 638 ? 61.520 -7.704 64.292 1.00 25.05 638 LEU A C 1
ATOM 5009 O O . LEU A 1 638 ? 61.255 -6.866 63.440 1.00 25.05 638 LEU A O 1
ATOM 5013 N N . PRO A 1 639 ? 60.537 -8.046 65.189 1.00 37.16 639 PRO A N 1
ATOM 5014 C CA . PRO A 1 639 ? 59.458 -9.013 64.853 1.00 37.16 639 PRO A CA 1
ATOM 5015 C C . PRO A 1 639 ? 58.014 -8.745 65.431 1.00 37.16 639 PRO A C 1
ATOM 5017 O O . PRO A 1 639 ? 57.774 -7.766 66.130 1.00 37.16 639 PRO A O 1
ATOM 5020 N N . ARG A 1 640 ? 57.121 -9.758 65.292 1.00 22.83 640 ARG A N 1
ATOM 5021 C CA . ARG A 1 640 ? 55.949 -10.153 66.148 1.00 22.83 640 ARG A CA 1
ATOM 5022 C C . ARG A 1 640 ? 54.504 -9.680 65.834 1.00 22.83 640 ARG A C 1
ATOM 5024 O O . ARG A 1 640 ? 54.260 -8.768 65.060 1.00 22.83 640 ARG A O 1
ATOM 5031 N N . GLN A 1 641 ? 53.551 -10.414 66.438 1.00 25.09 641 GLN A N 1
ATOM 5032 C CA . GLN A 1 641 ? 52.079 -10.288 66.374 1.00 25.09 641 GLN A CA 1
ATOM 5033 C C . GLN A 1 641 ? 51.474 -9.760 67.703 1.00 25.09 641 GLN A C 1
ATOM 5035 O O . GLN A 1 641 ? 52.152 -9.774 68.730 1.00 25.09 641 GLN A O 1
ATOM 5040 N N . ASN A 1 642 ? 50.153 -9.508 67.671 1.00 23.20 642 ASN A N 1
ATOM 5041 C CA . ASN A 1 642 ? 49.155 -9.496 68.764 1.00 23.20 642 ASN A CA 1
ATOM 5042 C C . ASN A 1 642 ? 48.862 -8.209 69.575 1.00 23.20 642 ASN A C 1
ATOM 5044 O O . ASN A 1 642 ? 49.719 -7.638 70.232 1.00 23.20 642 ASN A O 1
ATOM 5048 N N . HIS A 1 643 ? 47.548 -7.929 69.633 1.00 20.70 643 HIS A N 1
ATOM 5049 C CA . HIS A 1 643 ? 46.733 -7.425 70.755 1.00 20.70 643 HIS A CA 1
ATOM 5050 C C . HIS A 1 643 ? 46.939 -6.026 71.396 1.00 20.70 643 HIS A C 1
ATOM 5052 O O . HIS A 1 643 ? 47.816 -5.810 72.217 1.00 20.70 643 HIS A O 1
ATOM 5058 N N . HIS A 1 644 ? 45.886 -5.212 71.205 1.00 20.41 644 HIS A N 1
ATOM 5059 C CA . HIS A 1 644 ? 45.062 -4.547 72.242 1.00 20.41 644 HIS A CA 1
ATOM 5060 C C . HIS A 1 644 ? 45.557 -3.327 73.067 1.00 20.41 644 HIS A C 1
ATOM 5062 O O . HIS A 1 644 ? 46.450 -3.421 73.895 1.00 20.41 644 HIS A O 1
ATOM 5068 N N . GLN A 1 645 ? 44.681 -2.305 73.025 1.00 21.81 645 GLN A N 1
ATOM 5069 C CA . GLN A 1 645 ? 44.248 -1.404 74.114 1.00 21.81 645 GLN A CA 1
ATOM 5070 C C . GLN A 1 645 ? 45.121 -0.205 74.551 1.00 21.81 645 GLN A C 1
ATOM 5072 O O . GLN A 1 645 ? 46.337 -0.192 74.438 1.00 21.81 645 GLN A O 1
ATOM 5077 N N . GLN A 1 646 ? 44.393 0.766 75.132 1.00 22.55 646 GLN A N 1
ATOM 5078 C CA . GLN A 1 646 ? 44.807 1.985 75.852 1.00 22.55 646 GLN A CA 1
ATOM 5079 C C . GLN A 1 646 ? 45.329 3.185 75.022 1.00 22.55 646 GLN A C 1
ATOM 5081 O O . GLN A 1 646 ? 46.190 3.028 74.170 1.00 22.55 646 GLN A O 1
ATOM 5086 N N . PHE A 1 647 ? 44.858 4.429 75.244 1.00 22.23 647 PHE A N 1
ATOM 5087 C CA . PHE A 1 647 ? 43.594 4.881 75.874 1.00 22.23 647 PHE A CA 1
ATOM 5088 C C . PHE A 1 647 ? 43.274 6.361 75.528 1.00 22.23 647 PHE A C 1
ATOM 5090 O O . PHE A 1 647 ? 44.093 7.063 74.949 1.00 22.23 647 PHE A O 1
ATOM 5097 N N . GLN A 1 648 ? 42.062 6.785 75.904 1.00 21.92 648 GLN A N 1
ATOM 5098 C CA . GLN A 1 648 ? 41.518 8.148 76.110 1.00 21.92 648 GLN A CA 1
ATOM 5099 C C . GLN A 1 648 ? 42.424 9.394 75.899 1.00 21.92 648 GLN A C 1
ATOM 5101 O O . GLN A 1 648 ? 43.466 9.526 76.534 1.00 21.92 648 GLN A O 1
ATOM 5106 N N . GLY A 1 649 ? 41.915 10.405 75.168 1.00 23.39 649 GLY A N 1
ATOM 5107 C CA . GLY A 1 649 ? 42.487 11.766 75.125 1.00 23.39 649 GLY A CA 1
ATOM 5108 C C . GLY A 1 649 ? 41.643 12.801 74.351 1.00 23.39 649 GLY A C 1
ATOM 5109 O O . GLY A 1 649 ? 41.690 12.843 73.128 1.00 23.39 649 GLY A O 1
ATOM 5110 N N . TYR A 1 650 ? 40.879 13.636 75.068 1.00 24.02 650 TYR A N 1
ATOM 5111 C CA . TYR A 1 650 ? 40.158 14.835 74.571 1.00 24.02 650 TYR A CA 1
ATOM 5112 C C . TYR A 1 650 ? 41.137 15.996 74.234 1.00 24.02 650 TYR A C 1
ATOM 5114 O O . TYR A 1 650 ? 42.271 15.925 74.715 1.00 24.02 650 TYR A O 1
ATOM 5122 N N . PRO A 1 651 ? 40.792 17.051 73.441 1.00 25.30 651 PRO A N 1
ATOM 5123 C CA . PRO A 1 651 ? 39.531 17.840 73.381 1.00 25.30 651 PRO A CA 1
ATOM 5124 C C . PRO A 1 651 ? 38.649 17.526 72.155 1.00 25.30 651 PRO A C 1
ATOM 5126 O O . PRO A 1 651 ? 39.104 16.883 71.220 1.00 25.30 651 PRO A O 1
ATOM 5129 N N . GLN A 1 652 ? 37.367 17.901 72.044 1.00 22.78 652 GLN A N 1
ATOM 5130 C CA . GLN A 1 652 ? 36.486 18.818 72.797 1.00 22.78 652 GLN A CA 1
ATOM 5131 C C . GLN A 1 652 ? 36.781 20.335 72.742 1.00 22.78 652 GLN A C 1
ATOM 5133 O O . GLN A 1 652 ? 37.169 20.941 73.733 1.00 22.78 652 GLN A O 1
ATOM 5138 N N . GLN A 1 653 ? 36.481 20.950 71.593 1.00 26.72 653 GLN A N 1
ATOM 5139 C CA . GLN A 1 653 ? 35.825 22.266 71.455 1.00 26.72 653 GLN A CA 1
ATOM 5140 C C . GLN A 1 653 ? 35.403 22.443 69.977 1.00 26.72 653 GLN A C 1
ATOM 5142 O O . GLN A 1 653 ? 36.205 22.175 69.092 1.00 26.72 653 GLN A O 1
ATOM 5147 N N . GLN A 1 654 ? 34.191 22.871 69.616 1.00 24.03 654 GLN A N 1
ATOM 5148 C CA . GLN A 1 654 ? 32.911 22.811 70.331 1.00 24.03 654 GLN A CA 1
ATOM 5149 C C . GLN A 1 654 ? 31.779 22.928 69.287 1.00 24.03 654 GLN A C 1
ATOM 5151 O O . GLN A 1 654 ? 31.849 23.788 68.414 1.00 24.03 654 GLN A O 1
ATOM 5156 N N . GLN A 1 655 ? 30.728 22.107 69.370 1.00 28.16 655 GLN A N 1
ATOM 5157 C CA . GLN A 1 655 ? 29.433 22.452 68.768 1.00 28.16 655 GLN A CA 1
ATOM 5158 C C . GLN A 1 655 ? 28.541 23.010 69.873 1.00 28.16 655 GLN A C 1
ATOM 5160 O O . GLN A 1 655 ? 28.387 22.362 70.908 1.00 28.16 655 GLN A O 1
ATOM 5165 N N . GLN A 1 656 ? 27.901 24.155 69.639 1.00 24.94 656 GLN A N 1
ATOM 5166 C CA . GLN A 1 656 ? 26.656 24.490 70.323 1.00 24.94 656 GLN A CA 1
ATOM 5167 C C . GLN A 1 656 ? 25.794 25.433 69.485 1.00 24.94 656 GLN A C 1
ATOM 5169 O O . GLN A 1 656 ? 26.277 26.143 68.606 1.00 24.94 656 GLN A O 1
ATOM 5174 N N . GLN A 1 657 ? 24.489 25.350 69.721 1.00 27.70 657 GLN A N 1
ATOM 5175 C CA . GLN A 1 657 ? 23.444 25.991 68.931 1.00 27.70 657 GLN A CA 1
ATOM 5176 C C . GLN A 1 657 ? 23.070 27.347 69.533 1.00 27.70 657 GLN A C 1
ATOM 5178 O O . GLN A 1 657 ? 23.116 27.520 70.752 1.00 27.70 657 GLN A O 1
ATOM 5183 N N . GLN A 1 658 ? 22.532 28.241 68.705 1.00 21.81 658 GLN A N 1
ATOM 5184 C CA . GLN A 1 658 ? 21.450 29.115 69.154 1.00 21.81 658 GLN A CA 1
ATOM 5185 C C . GLN A 1 658 ? 20.546 29.515 67.986 1.00 21.81 658 GLN A C 1
ATOM 5187 O O . GLN A 1 658 ? 20.996 29.679 66.854 1.00 21.81 658 GLN A O 1
ATOM 5192 N N . GLN A 1 659 ? 19.249 29.605 68.269 1.00 26.38 659 GLN A N 1
ATOM 5193 C CA . GLN A 1 659 ? 18.229 30.091 67.340 1.00 26.38 659 GLN A CA 1
ATOM 5194 C C . GLN A 1 659 ? 18.340 31.615 67.228 1.00 26.38 659 GLN A C 1
ATOM 5196 O O . GLN A 1 659 ? 18.597 32.247 68.244 1.00 26.38 659 GLN A O 1
ATOM 5201 N N . TYR A 1 660 ? 18.019 32.203 66.073 1.00 22.14 660 TYR A N 1
ATOM 5202 C CA . TYR A 1 660 ? 17.270 33.468 66.017 1.00 22.14 660 TYR A CA 1
ATOM 5203 C C . TYR A 1 660 ? 16.546 33.620 64.671 1.00 22.14 660 TYR A C 1
ATOM 5205 O O . TYR A 1 660 ? 16.928 33.022 63.666 1.00 22.14 660 TYR A O 1
ATOM 5213 N N . GLN A 1 661 ? 15.450 34.379 64.681 1.00 21.77 661 GLN A N 1
ATOM 5214 C CA . GLN A 1 661 ? 14.613 34.666 63.511 1.00 21.77 661 GLN A CA 1
ATOM 5215 C C . GLN A 1 661 ? 15.243 35.751 62.618 1.00 21.77 661 GLN A C 1
ATOM 5217 O O . GLN A 1 661 ? 15.977 36.600 63.127 1.00 21.77 661 GLN A O 1
ATOM 5222 N N . PRO A 1 662 ? 14.913 35.805 61.315 1.00 21.95 662 PRO A N 1
ATOM 5223 C CA . PRO A 1 662 ? 15.278 36.939 60.477 1.00 21.95 662 PRO A CA 1
ATOM 5224 C C . PRO A 1 662 ? 14.424 38.168 60.832 1.00 21.95 662 PRO A C 1
ATOM 5226 O O . PRO A 1 662 ? 13.212 38.174 60.613 1.00 21.95 662 PRO A O 1
ATOM 5229 N N . GLN A 1 663 ? 15.061 39.233 61.325 1.00 20.39 663 GLN A N 1
ATOM 5230 C CA . GLN A 1 663 ? 14.480 40.576 61.340 1.00 20.39 663 GLN A CA 1
ATOM 5231 C C . GLN A 1 663 ? 15.346 41.574 60.562 1.00 20.39 663 GLN A C 1
ATOM 5233 O O . GLN A 1 663 ? 16.566 41.478 60.492 1.00 20.39 663 GLN A O 1
ATOM 5238 N N . GLN A 1 664 ? 14.625 42.495 59.934 1.00 26.12 664 GLN A N 1
ATOM 5239 C CA . GLN A 1 664 ? 15.020 43.547 59.001 1.00 26.12 664 GLN A CA 1
ATOM 5240 C C . GLN A 1 664 ? 16.282 44.344 59.384 1.00 26.12 664 GLN A C 1
ATOM 5242 O O . GLN A 1 664 ? 16.360 44.870 60.489 1.00 26.12 664 GLN A O 1
ATOM 5247 N N . GLN A 1 665 ? 17.165 44.583 58.406 1.00 22.17 665 GLN A N 1
ATOM 5248 C CA . GLN A 1 665 ? 17.420 45.905 57.784 1.00 22.17 665 GLN A CA 1
ATOM 5249 C C . GLN A 1 665 ? 18.462 45.721 56.657 1.00 22.17 665 GLN A C 1
ATOM 5251 O O . GLN A 1 665 ? 19.445 45.007 56.812 1.00 22.17 665 GLN A O 1
ATOM 5256 N N . GLN A 1 666 ? 18.163 46.111 55.415 1.00 23.41 666 GLN A N 1
ATOM 5257 C CA . GLN A 1 666 ? 18.445 47.448 54.872 1.00 23.41 666 GLN A CA 1
ATOM 5258 C C . GLN A 1 666 ? 19.878 47.938 55.133 1.00 23.41 666 GLN A C 1
ATOM 5260 O O . GLN A 1 666 ? 20.182 48.421 56.216 1.00 23.41 666 GLN A O 1
ATOM 5265 N N . TYR A 1 667 ? 20.682 47.986 54.069 1.00 22.83 667 TYR A N 1
ATOM 5266 C CA . TYR A 1 667 ? 21.355 49.236 53.724 1.00 22.83 667 TYR A CA 1
ATOM 5267 C C . TYR A 1 667 ? 21.204 49.510 52.229 1.00 22.83 667 TYR A C 1
ATOM 5269 O O . TYR A 1 667 ? 21.358 48.616 51.399 1.00 22.83 667 TYR A O 1
ATOM 5277 N N . VAL A 1 668 ? 20.841 50.750 51.914 1.00 23.84 668 VAL A N 1
ATOM 5278 C CA . VAL A 1 668 ? 20.716 51.282 50.554 1.00 23.84 668 VAL A CA 1
ATOM 5279 C C . VAL A 1 668 ? 22.012 52.010 50.212 1.00 23.84 668 VAL A C 1
ATOM 5281 O O . VAL A 1 668 ? 22.609 52.640 51.087 1.00 23.84 668 VAL A O 1
ATOM 5284 N N . GLN A 1 669 ? 22.404 52.001 48.940 1.00 22.12 669 GLN A N 1
ATOM 5285 C CA . GLN A 1 669 ? 23.105 53.155 48.388 1.00 22.12 669 GLN A CA 1
ATOM 5286 C C . GLN A 1 669 ? 22.629 53.420 46.961 1.00 22.12 669 GLN A C 1
ATOM 5288 O O . GLN A 1 669 ? 22.713 52.559 46.087 1.00 22.12 669 GLN A O 1
ATOM 5293 N N . ASP A 1 670 ? 22.047 54.600 46.772 1.00 21.91 670 ASP A N 1
ATOM 5294 C CA . ASP A 1 670 ? 21.361 54.990 45.549 1.00 21.91 670 ASP A CA 1
ATOM 5295 C C . ASP A 1 670 ? 22.323 55.310 44.405 1.00 21.91 670 ASP A C 1
ATOM 5297 O O . ASP A 1 670 ? 23.349 55.960 44.596 1.00 21.91 670 ASP A O 1
ATOM 5301 N N . TYR A 1 671 ? 21.898 54.974 43.188 1.00 22.94 671 TYR A N 1
ATOM 5302 C CA . TYR A 1 671 ? 22.268 55.722 41.990 1.00 22.94 671 TYR A CA 1
ATOM 5303 C C . TYR A 1 671 ? 21.044 55.870 41.082 1.00 22.94 671 TYR A C 1
ATOM 5305 O O . TYR A 1 671 ? 20.797 55.066 40.185 1.00 22.94 671 TYR A O 1
ATOM 5313 N N . GLN A 1 672 ? 20.278 56.941 41.301 1.00 23.19 672 GLN A N 1
ATOM 5314 C CA . GLN A 1 672 ? 19.600 57.582 40.174 1.00 23.19 672 GLN A CA 1
ATOM 5315 C C . GLN A 1 672 ? 20.656 58.294 39.318 1.00 23.19 672 GLN A C 1
ATOM 5317 O O . GLN A 1 672 ? 21.658 58.788 39.840 1.00 23.19 672 GLN A O 1
ATOM 5322 N N . PRO A 1 673 ? 20.402 58.418 38.011 1.00 26.23 673 PRO A N 1
ATOM 5323 C CA . PRO A 1 673 ? 20.104 59.771 37.560 1.00 26.23 673 PRO A CA 1
ATOM 5324 C C . PRO A 1 673 ? 18.869 59.859 36.653 1.00 26.23 673 PRO A C 1
ATOM 5326 O O . PRO A 1 673 ? 18.791 59.227 35.608 1.00 26.23 673 PRO A O 1
ATOM 5329 N N . GLN A 1 674 ? 17.954 60.736 37.073 1.00 21.92 674 GLN A N 1
ATOM 5330 C CA . GLN A 1 674 ? 17.273 61.741 36.246 1.00 21.92 674 GLN A CA 1
ATOM 5331 C C . GLN A 1 674 ? 16.579 61.287 34.948 1.00 21.92 674 GLN A C 1
ATOM 5333 O O . GLN A 1 674 ? 17.193 61.054 33.911 1.00 21.92 674 GLN A O 1
ATOM 5338 N N . GLN A 1 675 ? 15.247 61.379 34.967 1.00 28.42 675 GLN A N 1
ATOM 5339 C CA . GLN A 1 675 ? 14.472 61.614 33.751 1.00 28.42 675 GLN A CA 1
ATOM 5340 C C . GLN A 1 675 ? 14.889 62.950 33.113 1.00 28.42 675 GLN A C 1
ATOM 5342 O O . GLN A 1 675 ? 14.875 63.986 33.779 1.00 28.42 675 GLN A O 1
ATOM 5347 N N . GLN A 1 676 ? 15.122 62.949 31.803 1.00 22.38 676 GLN A N 1
ATOM 5348 C CA . GLN A 1 676 ? 14.797 64.095 30.958 1.00 22.38 676 GLN A CA 1
ATOM 5349 C C . GLN A 1 676 ? 13.854 63.616 29.858 1.00 22.38 676 GLN A C 1
ATOM 5351 O O . GLN A 1 676 ? 14.219 62.780 29.034 1.00 22.38 676 GLN A O 1
ATOM 5356 N N . PHE A 1 677 ? 12.625 64.132 29.872 1.00 25.69 677 PHE A N 1
ATOM 5357 C CA . PHE A 1 677 ? 11.719 64.004 28.737 1.00 25.69 677 PHE A CA 1
ATOM 5358 C C . PHE A 1 677 ? 12.237 64.876 27.591 1.00 25.69 677 PHE A C 1
ATOM 5360 O O . PHE A 1 677 ? 12.550 66.050 27.790 1.00 25.69 677 PHE A O 1
ATOM 5367 N N . ALA A 1 678 ? 12.269 64.307 26.392 1.00 21.66 678 ALA A N 1
ATOM 5368 C CA . ALA A 1 678 ? 12.336 65.044 25.142 1.00 21.66 678 ALA A CA 1
ATOM 5369 C C . ALA A 1 678 ? 11.430 64.320 24.144 1.00 21.66 678 ALA A C 1
ATOM 5371 O O . ALA A 1 678 ? 11.687 63.164 23.800 1.00 21.66 678 ALA A O 1
ATOM 5372 N N . ASP A 1 679 ? 10.349 64.973 23.720 1.00 26.94 679 ASP A N 1
ATOM 5373 C CA . ASP A 1 679 ? 9.387 64.385 22.792 1.00 26.94 679 ASP A CA 1
ATOM 5374 C C . ASP A 1 679 ? 10.030 64.148 21.422 1.00 26.94 679 ASP A C 1
ATOM 5376 O O . ASP A 1 679 ? 10.275 65.081 20.657 1.00 26.94 679 ASP A O 1
ATOM 5380 N N . MET A 1 680 ? 10.266 62.880 21.081 1.00 22.06 680 MET A N 1
ATOM 5381 C CA . MET A 1 680 ? 10.549 62.467 19.708 1.00 22.06 680 MET A CA 1
ATOM 5382 C C . MET A 1 680 ? 9.359 61.703 19.143 1.00 22.06 680 MET A C 1
ATOM 5384 O O . MET A 1 680 ? 9.291 60.475 19.193 1.00 22.06 680 MET A O 1
ATOM 5388 N N . VAL A 1 681 ? 8.435 62.471 18.563 1.00 30.98 681 VAL A N 1
ATOM 5389 C CA . VAL A 1 681 ? 7.406 61.973 17.646 1.00 30.98 681 VAL A CA 1
ATOM 5390 C C . VAL A 1 681 ? 8.110 61.313 16.458 1.00 30.98 681 VAL A C 1
ATOM 5392 O O . VAL A 1 681 ? 8.558 61.987 15.530 1.00 30.98 681 VAL A O 1
ATOM 5395 N N . PHE A 1 682 ? 8.233 59.987 16.486 1.00 21.19 682 PHE A N 1
ATOM 5396 C CA . PHE A 1 682 ? 8.712 59.232 15.334 1.00 21.19 682 PHE A CA 1
ATOM 5397 C C . PHE A 1 682 ? 7.556 58.995 14.369 1.00 21.19 682 PHE A C 1
ATOM 5399 O O . PHE A 1 682 ? 6.645 58.222 14.654 1.00 21.19 682 PHE A O 1
ATOM 5406 N N . ASN A 1 683 ? 7.609 59.707 13.241 1.00 22.77 683 ASN A N 1
ATOM 5407 C CA . ASN A 1 683 ? 6.583 59.686 12.204 1.00 22.77 683 ASN A CA 1
ATOM 5408 C C . ASN A 1 683 ? 6.226 58.264 11.759 1.00 22.77 683 ASN A C 1
ATOM 5410 O O . ASN A 1 683 ? 7.093 57.413 11.544 1.00 22.77 683 ASN A O 1
ATOM 5414 N N . GLU A 1 684 ? 4.928 58.056 11.570 1.00 26.39 684 GLU A N 1
ATOM 5415 C CA . GLU A 1 684 ? 4.345 56.799 11.123 1.00 26.39 684 GLU A CA 1
ATOM 5416 C C . GLU A 1 684 ? 4.864 56.404 9.732 1.00 26.39 684 GLU A C 1
ATOM 5418 O O . GLU A 1 684 ? 5.129 57.249 8.874 1.00 26.39 684 GLU A O 1
ATOM 5423 N N . SER A 1 685 ? 4.953 55.096 9.479 1.00 25.02 685 SER A N 1
ATOM 5424 C CA . SER A 1 685 ? 5.132 54.562 8.125 1.00 25.02 685 SER A CA 1
ATOM 5425 C C . SER A 1 685 ? 3.914 53.707 7.744 1.00 25.02 685 SER A C 1
ATOM 5427 O O . SER A 1 685 ? 3.372 53.022 8.616 1.00 25.02 685 SER A O 1
ATOM 5429 N N . PRO A 1 686 ? 3.438 53.720 6.478 1.00 25.91 686 PRO A N 1
ATOM 5430 C CA . PRO A 1 686 ? 2.028 53.411 6.175 1.00 25.91 686 PRO A CA 1
ATOM 5431 C C . PRO A 1 686 ? 1.609 51.932 6.267 1.00 25.91 686 PRO A C 1
ATOM 5433 O O . PRO A 1 686 ? 0.543 51.563 5.788 1.00 25.91 686 PRO A O 1
ATOM 5436 N N . ILE A 1 687 ? 2.448 51.071 6.843 1.00 28.88 687 ILE A N 1
ATOM 5437 C CA . ILE A 1 687 ? 2.254 49.615 6.913 1.00 28.88 687 ILE A CA 1
ATOM 5438 C C . ILE A 1 687 ? 1.581 49.199 8.237 1.00 28.88 687 ILE A C 1
ATOM 5440 O O . ILE A 1 687 ? 0.995 48.124 8.325 1.00 28.88 687 ILE A O 1
ATOM 5444 N N . GLN A 1 688 ? 1.625 50.047 9.270 1.00 29.33 688 GLN A N 1
ATOM 5445 C CA . GLN A 1 688 ? 1.215 49.664 10.628 1.00 29.33 688 GLN A CA 1
ATOM 5446 C C . GLN A 1 688 ? -0.291 49.845 10.917 1.00 29.33 688 GLN A C 1
ATOM 5448 O O . GLN A 1 688 ? -0.808 49.238 11.849 1.00 29.33 688 GLN A O 1
ATOM 5453 N N . LEU A 1 689 ? -1.015 50.599 10.080 1.00 25.75 689 LEU A N 1
ATOM 5454 C CA . LEU A 1 689 ? -2.454 50.885 10.225 1.00 25.75 689 LEU A CA 1
ATOM 5455 C C . LEU A 1 689 ? -3.397 49.755 9.752 1.00 25.75 689 LEU A C 1
ATOM 5457 O O . LEU A 1 689 ? -4.611 49.882 9.876 1.00 25.75 689 LEU A O 1
ATOM 5461 N N . GLY A 1 690 ? -2.861 48.651 9.221 1.00 29.59 690 GLY A N 1
ATOM 5462 C CA . GLY A 1 690 ? -3.642 47.505 8.725 1.00 29.59 690 GLY A CA 1
ATOM 5463 C C . GLY A 1 690 ? -3.698 46.289 9.659 1.00 29.59 690 GLY A C 1
ATOM 5464 O O . GLY A 1 690 ? -4.064 45.211 9.201 1.00 29.59 690 GLY A O 1
ATOM 5465 N N . LEU A 1 691 ? -3.262 46.413 10.921 1.00 34.09 691 LEU A N 1
ATOM 5466 C CA . LEU A 1 691 ? -2.928 45.258 11.777 1.00 34.09 691 LEU A CA 1
ATOM 5467 C C . LEU A 1 691 ? -3.767 45.077 13.054 1.00 34.09 691 LEU A C 1
ATOM 5469 O O . LEU A 1 691 ? -3.541 44.098 13.763 1.00 34.09 691 LEU A O 1
ATOM 5473 N N . GLU A 1 692 ? -4.739 45.952 13.334 1.00 28.47 692 GLU A N 1
ATOM 5474 C CA . GLU A 1 692 ? -5.621 45.820 14.515 1.00 28.47 692 GLU A CA 1
ATOM 5475 C C . GLU A 1 692 ? -7.122 45.684 14.187 1.00 28.47 692 GLU A C 1
ATOM 5477 O O . GLU A 1 692 ? -7.877 45.242 15.046 1.00 28.47 692 GLU A O 1
ATOM 5482 N N . ASN A 1 693 ? -7.547 45.953 12.943 1.00 29.83 693 ASN A N 1
ATOM 5483 C CA . ASN A 1 693 ? -8.939 45.812 12.481 1.00 29.83 693 ASN A CA 1
ATOM 5484 C C . ASN A 1 693 ? -9.038 44.864 11.269 1.00 29.83 693 ASN A C 1
ATOM 5486 O O . ASN A 1 693 ? -9.321 45.293 10.151 1.00 29.83 693 ASN A O 1
ATOM 5490 N N . LEU A 1 694 ? -8.781 43.574 11.492 1.00 31.02 694 LEU A N 1
ATOM 5491 C CA . LEU A 1 694 ? -9.152 42.495 10.570 1.00 31.02 694 LEU A CA 1
ATOM 5492 C C . LEU A 1 694 ? -10.246 41.663 11.241 1.00 31.02 694 LEU A C 1
ATOM 5494 O O . LEU A 1 694 ? -9.975 40.892 12.161 1.00 31.02 694 LEU A O 1
ATOM 5498 N N . GLU A 1 695 ? -11.486 41.890 10.811 1.00 28.55 695 GLU A N 1
ATOM 5499 C CA . GLU A 1 695 ? -12.675 41.195 11.306 1.00 28.55 695 GLU A CA 1
ATOM 5500 C C . GLU A 1 695 ? -12.646 39.716 10.886 1.00 28.55 695 GLU A C 1
ATOM 5502 O O . GLU A 1 695 ? -12.142 39.366 9.812 1.00 28.55 695 GLU A O 1
ATOM 5507 N N . MET A 1 696 ? -13.164 38.845 11.758 1.00 36.62 696 MET A N 1
ATOM 5508 C CA . MET A 1 696 ? -12.962 37.386 11.715 1.00 36.62 696 MET A CA 1
ATOM 5509 C C . MET A 1 696 ? -13.497 36.715 10.437 1.00 36.62 696 MET A C 1
ATOM 5511 O O . MET A 1 696 ? -13.060 35.619 10.085 1.00 36.62 696 MET A O 1
ATOM 5515 N N . ASP A 1 697 ? -14.387 37.403 9.725 1.00 29.03 697 ASP A N 1
ATOM 5516 C CA . ASP A 1 697 ? -15.129 36.918 8.558 1.00 29.03 697 ASP A CA 1
ATOM 5517 C C . ASP A 1 697 ? -14.419 37.208 7.220 1.00 29.03 697 ASP A C 1
ATOM 5519 O O . ASP A 1 697 ? -14.925 36.878 6.149 1.00 29.03 697 ASP A O 1
ATOM 5523 N N . THR A 1 698 ? -13.237 37.839 7.257 1.00 31.33 698 THR A N 1
ATOM 5524 C CA . THR A 1 698 ? -12.505 38.302 6.057 1.00 31.33 698 THR A CA 1
ATOM 5525 C C . THR A 1 698 ? -11.300 37.440 5.660 1.00 31.33 698 THR A C 1
ATOM 5527 O O . THR A 1 698 ? -10.530 37.828 4.777 1.00 31.33 698 THR A O 1
ATOM 5530 N N . PHE A 1 699 ? -11.119 36.264 6.273 1.00 39.94 699 PHE A N 1
ATOM 5531 C CA . PHE A 1 699 ? -10.011 35.354 5.960 1.00 39.94 699 PHE A CA 1
ATOM 5532 C C . PHE A 1 699 ? -10.457 33.890 5.844 1.00 39.94 699 PHE A C 1
ATOM 5534 O O . PHE A 1 699 ? -11.357 33.441 6.548 1.00 39.94 699 PHE A O 1
ATOM 5541 N N . ASP A 1 700 ? -9.821 33.144 4.938 1.00 49.88 700 ASP A N 1
ATOM 5542 C CA . ASP A 1 700 ? -10.255 31.798 4.548 1.00 49.88 700 ASP A CA 1
ATOM 5543 C C . ASP A 1 700 ? -9.845 30.728 5.582 1.00 49.88 700 ASP A C 1
ATOM 5545 O O . ASP A 1 700 ? -8.779 30.106 5.501 1.00 49.88 700 ASP A O 1
ATOM 5549 N N . HIS A 1 701 ? -10.714 30.523 6.578 1.00 55.97 701 HIS A N 1
ATOM 5550 C CA . HIS A 1 701 ? -10.574 29.480 7.604 1.00 55.97 701 HIS A CA 1
ATOM 5551 C C . HIS A 1 701 ? -10.474 28.071 7.008 1.00 55.97 701 HIS A C 1
ATOM 5553 O O . HIS A 1 701 ? -9.788 27.222 7.574 1.00 55.97 701 HIS A O 1
ATOM 5559 N N . ASP A 1 702 ? -11.093 27.819 5.850 1.00 58.03 702 ASP A N 1
ATOM 5560 C CA . ASP A 1 702 ? -11.042 26.526 5.168 1.00 58.03 702 ASP A CA 1
ATOM 5561 C C . ASP A 1 702 ? -9.659 26.257 4.540 1.00 58.03 702 ASP A C 1
ATOM 5563 O O . ASP A 1 702 ? -9.285 25.091 4.385 1.00 58.03 702 ASP A O 1
ATOM 5567 N N . MET A 1 703 ? -8.862 27.289 4.225 1.00 62.50 703 MET A N 1
ATOM 5568 C CA . MET A 1 703 ? -7.442 27.116 3.880 1.00 62.50 703 MET A CA 1
ATOM 5569 C C . MET A 1 703 ? -6.599 26.809 5.125 1.00 62.50 703 MET A C 1
ATOM 5571 O O . MET A 1 703 ? -5.814 25.866 5.092 1.00 62.50 703 MET A O 1
ATOM 5575 N N . LEU A 1 704 ? -6.784 27.547 6.229 1.00 65.75 704 LEU A N 1
ATOM 5576 C CA . LEU A 1 704 ? -6.062 27.298 7.489 1.00 65.75 704 LEU A CA 1
ATOM 5577 C C . LEU A 1 704 ? -6.337 25.891 8.040 1.00 65.75 704 LEU A C 1
ATOM 5579 O O . LEU A 1 704 ? -5.418 25.229 8.522 1.00 65.75 704 LEU A O 1
ATOM 5583 N N . TRP A 1 705 ? -7.589 25.435 7.959 1.00 66.94 705 TRP A N 1
ATOM 5584 C CA . TRP A 1 705 ? -7.974 24.102 8.407 1.00 66.94 705 TRP A CA 1
ATOM 5585 C C . TRP A 1 705 ? -7.265 23.023 7.587 1.00 66.94 705 TRP A C 1
ATOM 5587 O O . TRP A 1 705 ? -6.548 22.225 8.175 1.00 66.94 705 TRP A O 1
ATOM 5597 N N . LYS A 1 706 ? -7.346 23.059 6.245 1.00 68.94 706 LYS A N 1
ATOM 5598 C CA . LYS A 1 706 ? -6.614 22.127 5.355 1.00 68.94 706 LYS A CA 1
ATOM 5599 C C . LYS A 1 706 ? -5.105 22.153 5.602 1.00 68.94 706 LYS A C 1
ATOM 5601 O O . LYS A 1 706 ? -4.453 21.112 5.586 1.00 68.94 706 LYS A O 1
ATOM 5606 N N . ASP A 1 707 ? -4.561 23.343 5.848 1.00 68.25 707 ASP A N 1
ATOM 5607 C CA . ASP A 1 707 ? -3.147 23.562 6.127 1.00 68.25 707 ASP A CA 1
ATOM 5608 C C . ASP A 1 707 ? -2.671 22.810 7.385 1.00 68.25 707 ASP A C 1
ATOM 5610 O O . ASP A 1 707 ? -1.582 22.229 7.370 1.00 68.25 707 ASP A O 1
ATOM 5614 N N . VAL A 1 708 ? -3.458 22.835 8.465 1.00 71.62 708 VAL A N 1
ATOM 5615 C CA . VAL A 1 708 ? -3.151 22.141 9.729 1.00 71.62 708 VAL A CA 1
ATOM 5616 C C . VAL A 1 708 ? -3.553 20.665 9.660 1.00 71.62 708 VAL A C 1
ATOM 5618 O O . VAL A 1 708 ? -2.825 19.810 10.154 1.00 71.62 708 VAL A O 1
ATOM 5621 N N . ASP A 1 709 ? -4.676 20.356 9.016 1.00 72.12 709 ASP A N 1
ATOM 5622 C CA . ASP A 1 709 ? -5.225 19.009 8.886 1.00 72.12 709 ASP A CA 1
ATOM 5623 C C . ASP A 1 709 ? -4.313 18.083 8.068 1.00 72.12 709 ASP A C 1
ATOM 5625 O O . ASP A 1 709 ? -4.029 16.977 8.521 1.00 72.12 709 ASP A O 1
ATOM 5629 N N . SER A 1 710 ? -3.744 18.560 6.949 1.00 69.62 710 SER A N 1
ATOM 5630 C CA . SER A 1 710 ? -2.683 17.837 6.222 1.00 69.62 710 SER A CA 1
ATOM 5631 C C . SER A 1 710 ? -1.498 17.535 7.136 1.00 69.62 710 SER A C 1
ATOM 5633 O O . SER A 1 710 ? -1.074 16.388 7.213 1.00 69.62 710 SER A O 1
ATOM 5635 N N . VAL A 1 711 ? -0.991 18.525 7.881 1.00 68.88 711 VAL A N 1
ATOM 5636 C CA . VAL A 1 711 ? 0.153 18.306 8.779 1.00 68.88 711 VAL A CA 1
ATOM 5637 C C . VAL A 1 711 ? -0.182 17.261 9.848 1.00 68.88 711 VAL A C 1
ATOM 5639 O O . VAL A 1 711 ? 0.625 16.370 10.087 1.00 68.88 711 VAL A O 1
ATOM 5642 N N . MET A 1 712 ? -1.361 17.317 10.470 1.00 76.31 712 MET A N 1
ATOM 5643 C CA . MET A 1 712 ? -1.727 16.366 11.526 1.00 76.31 712 MET A CA 1
ATOM 5644 C C . MET A 1 712 ? -1.980 14.950 10.982 1.00 76.31 712 MET A C 1
ATOM 5646 O O . MET A 1 712 ? -1.427 13.996 11.534 1.00 76.31 712 MET A O 1
ATOM 5650 N N . ASN A 1 713 ? -2.717 14.808 9.874 1.00 74.44 713 ASN A N 1
ATOM 5651 C CA . ASN A 1 713 ? -2.964 13.516 9.223 1.00 74.44 713 ASN A CA 1
ATOM 5652 C C . ASN A 1 713 ? -1.666 12.855 8.744 1.00 74.44 713 ASN A C 1
ATOM 5654 O O . ASN A 1 713 ? -1.427 11.686 9.045 1.00 74.44 713 ASN A O 1
ATOM 5658 N N . ASP A 1 714 ? -0.793 13.601 8.062 1.00 66.62 714 ASP A N 1
ATOM 5659 C CA . ASP A 1 714 ? 0.461 13.069 7.519 1.00 66.62 714 ASP A CA 1
ATOM 5660 C C . ASP A 1 714 ? 1.447 12.633 8.626 1.00 66.62 714 ASP A C 1
ATOM 5662 O O . ASP A 1 714 ? 2.292 11.764 8.408 1.00 66.62 714 ASP A O 1
ATOM 5666 N N . PHE A 1 715 ? 1.341 13.208 9.832 1.00 65.25 715 PHE A N 1
ATOM 5667 C CA . PHE A 1 715 ? 2.075 12.761 11.022 1.00 65.25 715 PHE A CA 1
ATOM 5668 C C . PHE A 1 715 ? 1.344 11.667 11.828 1.00 65.25 715 PHE A C 1
ATOM 5670 O O . PHE A 1 715 ? 1.813 11.306 12.908 1.00 65.25 715 PHE A O 1
ATOM 5677 N N . GLY A 1 716 ? 0.256 11.088 11.313 1.00 59.06 716 GLY A N 1
ATOM 5678 C CA . GLY A 1 716 ? -0.430 9.944 11.923 1.00 59.06 716 GLY A CA 1
ATOM 5679 C C . GLY A 1 716 ? -1.422 10.301 13.031 1.00 59.06 716 GLY A C 1
ATOM 5680 O O . GLY A 1 716 ? -1.747 9.443 13.845 1.00 59.06 716 GLY A O 1
ATOM 5681 N N . PHE A 1 717 ? -1.903 11.546 13.072 1.00 68.69 717 PHE A N 1
ATOM 5682 C CA . PHE A 1 717 ? -3.007 11.962 13.935 1.00 68.69 717 PHE A CA 1
ATOM 5683 C C . PHE A 1 717 ? -4.273 12.117 13.066 1.00 68.69 717 PHE A C 1
ATOM 5685 O O . PHE A 1 717 ? -4.469 13.191 12.486 1.00 68.69 717 PHE A O 1
ATOM 5692 N N . PRO A 1 718 ? -5.128 11.085 12.920 1.00 54.19 718 PRO A N 1
ATOM 5693 C CA . PRO A 1 718 ? -6.362 11.187 12.136 1.00 54.19 718 PRO A CA 1
ATOM 5694 C C . PRO A 1 718 ? -7.327 12.226 12.727 1.00 54.19 718 PRO A C 1
ATOM 5696 O O . PRO A 1 718 ? -7.163 12.673 13.865 1.00 54.19 718 PRO A O 1
ATOM 5699 N N . THR A 1 719 ? -8.327 12.653 11.956 1.00 46.50 719 THR A N 1
ATOM 5700 C CA . THR A 1 719 ? -9.501 13.329 12.526 1.00 46.50 719 THR A CA 1
ATOM 5701 C C . THR A 1 719 ? -10.341 12.317 13.294 1.00 46.50 719 THR A C 1
ATOM 5703 O O . THR A 1 719 ? -10.757 11.326 12.697 1.00 46.50 719 THR A O 1
ATOM 5706 N N . SER A 1 720 ? -10.715 12.628 14.535 1.00 37.56 720 SER A N 1
ATOM 5707 C CA . SER A 1 720 ? -12.042 12.248 15.023 1.00 37.56 720 SER A CA 1
ATOM 5708 C C . SER A 1 720 ? -13.070 13.065 14.235 1.00 37.56 720 SER A C 1
ATOM 5710 O O . SER A 1 720 ? -13.415 14.199 14.571 1.00 37.56 720 SER A O 1
ATOM 5712 N N . SER A 1 721 ? -13.455 12.533 13.076 1.00 30.88 721 SER A N 1
ATOM 5713 C CA . SER A 1 721 ? -14.696 12.926 12.419 1.00 30.88 721 SER A CA 1
ATOM 5714 C C . SER A 1 721 ? -15.841 12.432 13.286 1.00 30.88 721 SER A C 1
ATOM 5716 O O . SER A 1 721 ? -15.812 11.274 13.679 1.00 30.88 721 SER A O 1
ATOM 5718 N N . THR A 1 722 ? -16.811 13.304 13.542 1.00 28.91 722 THR A N 1
ATOM 5719 C CA . THR A 1 722 ? -18.068 13.020 14.247 1.00 28.91 722 THR A CA 1
ATOM 5720 C C . THR A 1 722 ? -18.592 11.598 14.024 1.00 28.91 722 THR A C 1
ATOM 5722 O O . THR A 1 722 ? -19.082 11.296 12.934 1.00 28.91 722 THR A O 1
ATOM 5725 N N . GLU A 1 723 ? -18.538 10.792 15.083 1.00 28.41 723 GLU A N 1
ATOM 5726 C CA . GLU A 1 723 ? -19.624 9.885 15.483 1.00 28.41 723 GLU A CA 1
ATOM 5727 C C . GLU A 1 723 ? -20.983 10.644 15.359 1.00 28.41 723 GLU A C 1
ATOM 5729 O O . GLU A 1 723 ? -21.012 11.846 15.640 1.00 28.41 723 GLU A O 1
ATOM 5734 N N . ASP A 1 724 ? -22.148 10.131 14.936 1.00 22.78 724 ASP A N 1
ATOM 5735 C CA . ASP A 1 724 ? -22.711 8.776 14.802 1.00 22.78 724 ASP A CA 1
ATOM 5736 C C . ASP A 1 724 ? -22.068 7.730 15.733 1.00 22.78 724 ASP A C 1
ATOM 5738 O O . ASP A 1 724 ? -21.051 7.145 15.365 1.00 22.78 724 ASP A O 1
ATOM 5742 N N . PRO A 1 725 ? -22.606 7.540 16.957 1.00 29.89 725 PRO A N 1
ATOM 5743 C CA . PRO A 1 725 ? -21.955 6.755 18.001 1.00 29.89 725 PRO A CA 1
ATOM 5744 C C . PRO A 1 725 ? -22.050 5.250 17.741 1.00 29.89 725 PRO A C 1
ATOM 5746 O O . PRO A 1 725 ? -23.138 4.690 17.767 1.00 29.89 725 PRO A O 1
ATOM 5749 N N . GLU A 1 726 ? -20.896 4.627 17.508 1.00 28.95 726 GLU A N 1
ATOM 5750 C CA . GLU A 1 726 ? -20.486 3.279 17.941 1.00 28.95 726 GLU A CA 1
ATOM 5751 C C . GLU A 1 726 ? -19.047 3.034 17.431 1.00 28.95 726 GLU A C 1
ATOM 5753 O O . GLU A 1 726 ? -18.662 3.583 16.399 1.00 28.95 726 GLU A O 1
ATOM 5758 N N . GLU A 1 727 ? -18.256 2.217 18.142 1.00 26.67 727 GLU A N 1
ATOM 5759 C CA . GLU A 1 727 ? -16.799 2.022 17.943 1.00 26.67 727 GLU A CA 1
ATOM 5760 C C . GLU A 1 727 ? -15.989 3.339 18.122 1.00 26.67 727 GLU A C 1
ATOM 5762 O O . GLU A 1 727 ? -15.866 4.163 17.221 1.00 26.67 727 GLU A O 1
ATOM 5767 N N . ASP A 1 728 ? -15.333 3.598 19.260 1.00 25.44 728 ASP A N 1
ATOM 5768 C CA . ASP A 1 728 ? -14.240 2.748 19.752 1.00 25.44 728 ASP A CA 1
ATOM 5769 C C . ASP A 1 728 ? -13.842 3.086 21.213 1.00 25.44 728 ASP A C 1
ATOM 5771 O O . ASP A 1 728 ? -13.390 4.200 21.479 1.00 25.44 728 ASP A O 1
ATOM 5775 N N . PHE A 1 729 ? -13.912 2.127 22.152 1.00 26.72 729 PHE A N 1
ATOM 5776 C CA . PHE A 1 729 ? -13.004 2.101 23.316 1.00 26.72 729 PHE A CA 1
ATOM 5777 C C . PHE A 1 729 ? -12.807 0.698 23.928 1.00 26.72 729 PHE A C 1
ATOM 5779 O O . PHE A 1 729 ? -13.565 0.246 24.776 1.00 26.72 729 PHE A O 1
ATOM 5786 N N . GLN A 1 730 ? -11.674 0.088 23.565 1.00 25.17 730 GLN A N 1
ATOM 5787 C CA . GLN A 1 730 ? -10.826 -0.792 24.393 1.00 25.17 730 GLN A CA 1
ATOM 5788 C C . GLN A 1 730 ? -11.434 -2.016 25.109 1.00 25.17 730 GLN A C 1
ATOM 5790 O O . GLN A 1 730 ? -12.089 -1.904 26.139 1.00 25.17 730 GLN A O 1
ATOM 5795 N N . TYR A 1 731 ? -10.893 -3.190 24.763 1.00 24.81 731 TYR A N 1
ATOM 5796 C CA . TYR A 1 731 ? -10.495 -4.169 25.781 1.00 24.81 731 TYR A CA 1
ATOM 5797 C C . TYR A 1 731 ? -9.096 -4.734 25.508 1.00 24.81 731 TYR A C 1
ATOM 5799 O O . TYR A 1 731 ? -8.911 -5.619 24.678 1.00 24.81 731 TYR A O 1
ATOM 5807 N N . GLU A 1 732 ? -8.116 -4.260 26.278 1.00 23.14 732 GLU A N 1
ATOM 5808 C CA . GLU A 1 732 ? -6.934 -5.049 26.636 1.00 23.14 732 GLU A CA 1
ATOM 5809 C C . GLU A 1 732 ? -6.640 -4.822 28.129 1.00 23.14 732 GLU A C 1
ATOM 5811 O O . GLU A 1 732 ? -5.831 -3.986 28.521 1.00 23.14 732 GLU A O 1
ATOM 5816 N N . HIS A 1 733 ? -7.366 -5.550 28.981 1.00 22.56 733 HIS A N 1
ATOM 5817 C CA . HIS A 1 733 ? -6.896 -5.895 30.321 1.00 22.56 733 HIS A CA 1
ATOM 5818 C C . HIS A 1 733 ? -7.424 -7.282 30.697 1.00 22.56 733 HIS A C 1
ATOM 5820 O O . HIS A 1 733 ? -8.623 -7.494 30.864 1.00 22.56 733 HIS A O 1
ATOM 5826 N N . GLU A 1 734 ? -6.478 -8.212 30.753 1.00 23.77 734 GLU A N 1
ATOM 5827 C CA . GLU A 1 734 ? -6.422 -9.423 31.575 1.00 23.77 734 GLU A CA 1
ATOM 5828 C C . GLU A 1 734 ? -7.693 -9.782 32.373 1.00 23.77 734 GLU A C 1
ATOM 5830 O O . GLU A 1 734 ? -7.959 -9.237 33.444 1.00 23.77 734 GLU A O 1
ATOM 5835 N N . ILE A 1 735 ? -8.398 -10.819 31.913 1.00 22.78 735 ILE A N 1
ATOM 5836 C CA . ILE A 1 735 ? -9.097 -11.737 32.817 1.00 22.78 735 ILE A CA 1
ATOM 5837 C C . ILE A 1 735 ? -8.272 -13.021 32.865 1.00 22.78 735 ILE A C 1
ATOM 5839 O O . ILE A 1 735 ? -8.295 -13.825 31.930 1.00 22.78 735 ILE A O 1
ATOM 5843 N N . GLU A 1 736 ? -7.549 -13.217 33.968 1.00 24.64 736 GLU A N 1
ATOM 5844 C CA . GLU A 1 736 ? -7.065 -14.543 34.347 1.00 24.64 736 GLU A CA 1
ATOM 5845 C C . GLU A 1 736 ? -8.280 -15.471 34.493 1.00 24.64 736 GLU A C 1
ATOM 5847 O O . GLU A 1 736 ? -9.211 -15.192 35.249 1.00 24.64 736 GLU A O 1
ATOM 5852 N N . SER A 1 737 ? -8.284 -16.579 33.756 1.00 24.20 737 SER A N 1
ATOM 5853 C CA . SER A 1 737 ? -9.255 -17.659 33.942 1.00 24.20 737 SER A CA 1
ATOM 5854 C C . SER A 1 737 ? -8.543 -19.003 33.876 1.00 24.20 737 SER A C 1
ATOM 5856 O O . SER A 1 737 ? -8.621 -19.737 32.892 1.00 24.20 737 SER A O 1
ATOM 5858 N N . ASP A 1 738 ? -7.832 -19.318 34.961 1.00 22.25 738 ASP A N 1
ATOM 5859 C CA . ASP A 1 738 ? -7.356 -20.674 35.214 1.00 22.25 738 ASP A CA 1
ATOM 5860 C C . ASP A 1 738 ? -8.537 -21.650 35.177 1.00 22.25 738 ASP A C 1
ATOM 5862 O O . ASP A 1 738 ? -9.499 -21.537 35.940 1.00 22.25 738 ASP A O 1
ATOM 5866 N N . ALA A 1 739 ? -8.434 -22.640 34.295 1.00 24.95 739 ALA A N 1
ATOM 5867 C CA . ALA A 1 739 ? -9.373 -23.746 34.174 1.00 24.95 739 ALA A CA 1
ATOM 5868 C C . ALA A 1 739 ? -8.678 -25.079 34.494 1.00 24.95 739 ALA A C 1
ATOM 5870 O O . ALA A 1 739 ? -8.792 -26.053 33.746 1.00 24.95 739 ALA A O 1
ATOM 5871 N N . GLU A 1 740 ? -7.942 -25.141 35.611 1.00 24.30 740 GLU A N 1
ATO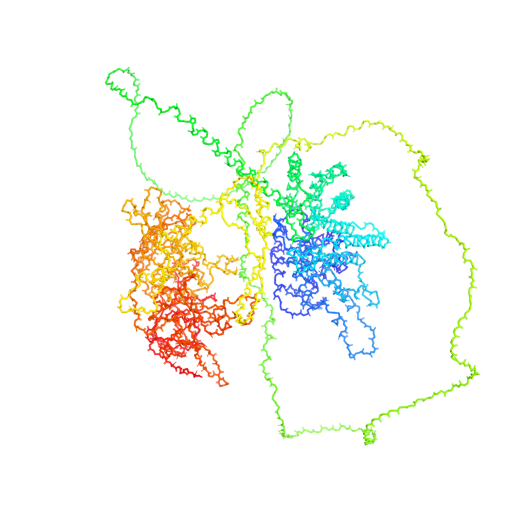M 5872 C CA . GLU A 1 740 ? -7.481 -26.427 36.137 1.00 24.30 740 GLU A CA 1
ATOM 5873 C C . GLU A 1 740 ? -8.672 -27.263 36.628 1.00 24.30 740 GLU A C 1
ATOM 5875 O O . GLU A 1 740 ? -9.272 -27.006 37.673 1.00 24.30 740 GLU A O 1
ATOM 5880 N N . HIS A 1 741 ? -8.969 -28.342 35.905 1.00 24.72 741 HIS A N 1
ATOM 5881 C CA . HIS A 1 741 ? -9.672 -29.477 36.489 1.00 24.72 741 HIS A CA 1
ATOM 5882 C C . HIS A 1 741 ? -8.743 -30.199 37.476 1.00 24.72 741 HIS A C 1
ATOM 5884 O O . HIS A 1 741 ? -7.867 -30.953 37.055 1.00 24.72 741 HIS A O 1
ATOM 5890 N N . GLN A 1 742 ? -8.996 -30.056 38.779 1.00 25.91 742 GLN A N 1
ATOM 5891 C CA . GLN A 1 742 ? -8.539 -31.024 39.778 1.00 25.91 742 GLN A CA 1
ATOM 5892 C C . GLN A 1 742 ? -9.725 -31.594 40.568 1.00 25.91 742 GLN A C 1
ATOM 5894 O O . GLN A 1 742 ? -10.465 -30.878 41.240 1.00 25.91 742 GLN A O 1
ATOM 5899 N N . GLU A 1 743 ? -9.896 -32.913 40.488 1.00 22.56 743 GLU A N 1
ATOM 5900 C CA . GLU A 1 743 ? -10.706 -33.692 41.427 1.00 22.56 743 GLU A CA 1
ATOM 5901 C C . GLU A 1 743 ? -9.886 -33.907 42.715 1.00 22.56 743 GLU A C 1
ATOM 5903 O O . GLU A 1 743 ? -8.724 -34.299 42.616 1.00 22.56 743 GLU A O 1
ATOM 5908 N N . GLY A 1 744 ? -10.448 -33.723 43.921 1.00 23.80 744 GLY A N 1
ATOM 5909 C CA . GLY A 1 744 ? -9.713 -34.113 45.142 1.00 23.80 744 GLY A CA 1
ATOM 5910 C C . GLY A 1 744 ? -10.128 -33.497 46.485 1.00 23.80 744 GLY A C 1
ATOM 5911 O O . GLY A 1 744 ? -9.526 -32.543 46.952 1.00 23.80 744 GLY A O 1
ATOM 5912 N N . GLU A 1 745 ? -11.091 -34.130 47.154 1.00 24.27 745 GLU A N 1
ATOM 5913 C CA . GLU A 1 745 ? -11.151 -34.315 48.621 1.00 24.27 745 GLU A CA 1
ATOM 5914 C C . GLU A 1 745 ? -10.896 -33.136 49.613 1.00 24.27 745 GLU A C 1
ATOM 5916 O O . GLU A 1 745 ? -9.849 -33.028 50.248 1.00 24.27 745 GLU A O 1
ATOM 5921 N N . SER A 1 746 ? -12.013 -32.520 50.034 1.00 22.50 746 SER A N 1
ATOM 5922 C CA . SER A 1 746 ? -12.563 -32.657 51.413 1.00 22.50 746 SER A CA 1
ATOM 5923 C C . SER A 1 746 ? -12.525 -31.491 52.437 1.00 22.50 746 SER A C 1
ATOM 5925 O O . SER A 1 746 ? -11.537 -30.797 52.633 1.00 22.50 746 SER A O 1
ATOM 5927 N N . ASN A 1 747 ? -13.630 -31.446 53.206 1.00 24.72 747 ASN A N 1
ATOM 5928 C CA . ASN A 1 747 ? -13.835 -30.915 54.570 1.00 24.72 747 ASN A CA 1
ATOM 5929 C C . ASN A 1 747 ? -13.960 -29.393 54.849 1.00 24.72 747 ASN A C 1
ATOM 5931 O O . ASN A 1 747 ? -12.971 -28.697 55.017 1.00 24.72 747 ASN A O 1
ATOM 5935 N N . GLN A 1 748 ? -15.224 -28.971 55.061 1.00 23.91 748 GLN A N 1
ATOM 5936 C CA . GLN A 1 748 ? -15.790 -28.291 56.263 1.00 23.91 748 GLN A CA 1
ATOM 5937 C C . GLN A 1 748 ? -14.966 -27.145 56.915 1.00 23.91 748 GLN A C 1
ATOM 5939 O O . GLN A 1 748 ? -13.824 -27.339 57.309 1.00 23.91 748 GLN A O 1
ATOM 5944 N N . VAL A 1 749 ? -15.515 -25.949 57.186 1.00 26.84 749 VAL A N 1
ATOM 5945 C CA . VAL A 1 749 ? -16.653 -25.640 58.097 1.00 26.84 749 VAL A CA 1
ATOM 5946 C C . VAL A 1 749 ? -17.300 -24.272 57.746 1.00 26.84 749 VAL A C 1
ATOM 5948 O O . VAL A 1 749 ? -16.672 -23.430 57.113 1.00 26.84 749 VAL A O 1
ATOM 5951 N N . GLU A 1 750 ? -18.552 -24.045 58.168 1.00 23.34 750 GLU A N 1
ATOM 5952 C CA . GLU A 1 750 ? -19.377 -22.836 57.941 1.00 23.34 750 GLU A CA 1
ATOM 5953 C C . GLU A 1 750 ? -19.029 -21.607 58.823 1.00 23.34 750 GLU A C 1
ATOM 5955 O O . GLU A 1 750 ? -18.701 -21.774 59.998 1.00 23.34 750 GLU A O 1
ATOM 5960 N N . ALA A 1 751 ? -19.247 -20.380 58.310 1.00 22.92 751 ALA A N 1
ATOM 5961 C CA . ALA A 1 751 ? -19.690 -19.177 59.057 1.00 22.92 751 ALA A CA 1
ATOM 5962 C C . ALA A 1 751 ? -20.104 -18.020 58.098 1.00 22.92 751 ALA A C 1
ATOM 5964 O O . ALA A 1 751 ? -19.692 -18.014 56.941 1.00 22.92 751 ALA A O 1
ATOM 5965 N N . GLY A 1 752 ? -20.921 -17.057 58.566 1.00 23.94 752 GLY A N 1
ATOM 5966 C CA . GLY A 1 752 ? -21.419 -15.888 57.794 1.00 23.94 752 GLY A CA 1
ATOM 5967 C C . GLY A 1 752 ? -20.417 -14.718 57.635 1.00 23.94 752 GLY A C 1
ATOM 5968 O O . GLY A 1 752 ? -19.235 -14.883 57.910 1.00 23.94 752 GLY A O 1
ATOM 5969 N N . GLU A 1 753 ? -20.799 -13.502 57.210 1.00 23.70 753 GLU A N 1
ATOM 5970 C CA . GLU A 1 753 ? -22.133 -12.867 57.101 1.00 23.70 753 GLU A CA 1
ATOM 5971 C C . GLU A 1 753 ? -22.215 -11.783 55.981 1.00 23.70 753 GLU A C 1
ATOM 5973 O O . GLU A 1 753 ? -21.201 -11.298 55.490 1.00 23.70 753 GLU A O 1
ATOM 5978 N N . GLU A 1 754 ? -23.448 -11.372 55.643 1.00 24.00 754 GLU A N 1
ATOM 5979 C CA . GLU A 1 754 ? -23.890 -10.097 55.020 1.00 24.00 754 GLU A CA 1
ATOM 5980 C C . GLU A 1 754 ? -23.055 -9.396 53.914 1.00 24.00 754 GLU A C 1
ATOM 5982 O O . GLU A 1 754 ? -22.159 -8.584 54.163 1.00 24.00 754 GLU A O 1
ATOM 5987 N N . THR A 1 755 ? -23.533 -9.491 52.666 1.00 25.30 755 THR A N 1
ATOM 5988 C CA . THR A 1 755 ? -23.175 -8.563 51.575 1.00 25.30 755 THR A CA 1
ATOM 5989 C C . THR A 1 755 ? -23.805 -7.175 51.764 1.00 25.30 755 THR A C 1
ATOM 5991 O O . THR A 1 755 ? -25.027 -7.026 51.698 1.00 25.30 755 THR A O 1
ATOM 5994 N N . LYS A 1 756 ? -22.990 -6.122 51.916 1.00 24.94 756 LYS A N 1
ATOM 5995 C CA . LYS A 1 756 ? -23.467 -4.725 51.985 1.00 24.94 756 LYS A CA 1
ATOM 5996 C C . LYS A 1 756 ? -23.553 -4.060 50.613 1.00 24.94 756 LYS A C 1
ATOM 5998 O O . LYS A 1 756 ? -22.549 -3.917 49.922 1.00 24.94 756 LYS A O 1
ATOM 6003 N N . SER A 1 757 ? -24.731 -3.531 50.284 1.00 30.23 757 SER A N 1
ATOM 6004 C CA . SER A 1 757 ? -24.934 -2.647 49.131 1.00 30.23 757 SER A CA 1
ATOM 6005 C C . SER A 1 757 ? -24.102 -1.361 49.236 1.00 30.23 757 SER A C 1
ATOM 6007 O O . SER A 1 757 ? -24.058 -0.739 50.304 1.00 30.23 757 SER A O 1
ATOM 6009 N N . LYS A 1 758 ? -23.564 -0.881 48.112 1.00 26.05 758 LYS A N 1
ATOM 6010 C CA . LYS A 1 758 ? -23.140 0.516 47.934 1.00 26.05 758 LYS A CA 1
ATOM 6011 C C . LYS A 1 758 ? -23.916 1.141 46.778 1.00 26.05 758 LYS A C 1
ATOM 6013 O O . LYS A 1 758 ? -24.297 0.454 45.840 1.00 26.05 758 LYS A O 1
ATOM 6018 N N . LYS A 1 759 ? -24.214 2.433 46.910 1.00 24.05 759 LYS A N 1
ATOM 6019 C CA . LYS A 1 759 ? -25.123 3.170 46.025 1.00 24.05 759 LYS A CA 1
ATOM 6020 C C . LYS A 1 759 ? -24.362 3.795 44.860 1.00 24.05 759 LYS A C 1
ATOM 6022 O O . LYS A 1 759 ? -23.305 4.382 45.084 1.00 24.05 759 LYS A O 1
ATOM 6027 N N . SER A 1 760 ? -24.958 3.760 43.675 1.00 23.64 760 SER A N 1
ATOM 6028 C CA . SER A 1 760 ? -24.671 4.718 42.610 1.00 23.64 760 SER A CA 1
ATOM 6029 C C . SER A 1 760 ? -25.213 6.111 42.973 1.00 23.64 760 SER A C 1
ATOM 6031 O O . SER A 1 760 ? -26.116 6.258 43.803 1.00 23.64 760 SER A O 1
ATOM 6033 N N . VAL A 1 761 ? -24.653 7.144 42.343 1.00 25.41 761 VAL A N 1
ATOM 6034 C CA . VAL A 1 761 ? -25.214 8.501 42.270 1.00 25.41 761 VAL A CA 1
ATOM 6035 C C . VAL A 1 761 ? -25.013 8.951 40.825 1.00 25.41 761 VAL A C 1
ATOM 6037 O O . VAL A 1 761 ? -23.883 8.940 40.347 1.00 25.41 761 VAL A O 1
ATOM 6040 N N . ALA A 1 762 ? -26.099 9.264 40.121 1.00 26.41 762 ALA A N 1
ATOM 6041 C CA . ALA A 1 762 ? -26.112 9.416 38.663 1.00 26.41 762 ALA A CA 1
ATOM 6042 C C . ALA A 1 762 ? -26.231 10.879 38.207 1.00 26.41 762 ALA A C 1
ATOM 6044 O O . ALA A 1 762 ? -26.725 11.714 38.965 1.00 26.41 762 ALA A O 1
ATOM 6045 N N . PHE A 1 763 ? -25.868 11.148 36.945 1.00 25.22 763 PHE A N 1
ATOM 6046 C CA . PHE A 1 763 ? -26.384 12.278 36.158 1.00 25.22 763 PHE A CA 1
ATOM 6047 C C . PHE A 1 763 ? -26.368 11.980 34.634 1.00 25.22 763 PHE A C 1
ATOM 6049 O O . PHE A 1 763 ? -25.452 12.379 33.932 1.00 25.22 763 PHE A O 1
ATOM 6056 N N . ALA A 1 764 ? -27.403 11.250 34.195 1.00 31.77 764 ALA A N 1
ATOM 6057 C CA . ALA A 1 764 ? -28.075 11.174 32.877 1.00 31.77 764 ALA A CA 1
ATOM 6058 C C . ALA A 1 764 ? -27.337 11.351 31.516 1.00 31.77 764 ALA A C 1
ATOM 6060 O O . ALA A 1 764 ? -26.844 12.437 31.218 1.00 31.77 764 ALA A O 1
ATOM 6061 N N . GLY A 1 765 ? -27.553 10.361 30.627 1.00 31.88 765 GLY A N 1
ATOM 6062 C CA . GLY A 1 765 ? -27.564 10.463 29.149 1.00 31.88 765 GLY A CA 1
ATOM 6063 C C . GLY A 1 765 ? -26.238 10.111 28.452 1.00 31.88 765 GLY A C 1
ATOM 6064 O O . GLY A 1 765 ? -25.216 10.680 28.823 1.00 31.88 765 GLY A O 1
ATOM 6065 N N . LEU A 1 766 ? -26.173 9.237 27.436 1.00 35.47 766 LEU A N 1
ATOM 6066 C CA . LEU A 1 766 ? -27.201 8.447 26.714 1.00 35.47 766 LEU A CA 1
ATOM 6067 C C . LEU A 1 766 ? -26.765 6.964 26.588 1.00 35.47 766 LEU A C 1
ATOM 6069 O O . LEU A 1 766 ? -25.710 6.590 27.095 1.00 35.47 766 LEU A O 1
ATOM 6073 N N . ASP A 1 767 ? -27.604 6.124 25.978 1.00 43.91 767 ASP A N 1
ATOM 6074 C CA . ASP A 1 767 ? -27.735 4.702 26.327 1.00 43.91 767 ASP A CA 1
ATOM 6075 C C . ASP A 1 767 ? -27.193 3.716 25.257 1.00 43.91 767 ASP A C 1
ATOM 6077 O O . ASP A 1 767 ? -27.956 3.018 24.594 1.00 43.91 767 ASP A O 1
ATOM 6081 N N . GLU A 1 768 ? -25.863 3.608 25.122 1.00 49.34 768 GLU A N 1
ATOM 6082 C CA . GLU A 1 768 ? -25.185 2.680 24.177 1.00 49.34 768 GLU A CA 1
ATOM 6083 C C . GLU A 1 768 ? -25.517 1.186 24.418 1.00 49.34 768 GLU A C 1
ATOM 6085 O O . GLU A 1 768 ? -25.490 0.376 23.492 1.00 49.34 768 GLU A O 1
ATOM 6090 N N . GLU A 1 769 ? -25.882 0.796 25.648 1.00 47.59 769 GLU A N 1
ATOM 6091 C CA . GLU A 1 769 ? -26.240 -0.597 25.971 1.00 47.59 769 GLU A CA 1
ATOM 6092 C C . GLU A 1 769 ? -27.568 -1.056 25.323 1.00 47.59 769 GLU A C 1
ATOM 6094 O O . GLU A 1 769 ? -27.766 -2.262 25.153 1.00 47.59 769 GLU A O 1
ATOM 6099 N N . GLU A 1 770 ? -28.478 -0.142 24.943 1.00 48.97 770 GLU A N 1
ATOM 6100 C CA . GLU A 1 770 ? -29.771 -0.520 24.343 1.00 48.97 770 GLU A CA 1
ATOM 6101 C C . GLU A 1 770 ? -29.667 -0.848 22.840 1.00 48.97 770 GLU A C 1
ATOM 6103 O O . GLU A 1 770 ? -30.315 -1.799 22.388 1.00 48.97 770 GLU A O 1
ATOM 6108 N N . ASP A 1 771 ? -28.837 -0.129 22.073 1.00 54.28 771 ASP A N 1
ATOM 6109 C CA . ASP A 1 771 ? -28.691 -0.340 20.622 1.00 54.28 771 ASP A CA 1
ATOM 6110 C C . ASP A 1 771 ? -27.908 -1.630 20.298 1.00 54.28 771 ASP A C 1
ATOM 6112 O O . ASP A 1 771 ? -28.341 -2.419 19.447 1.00 54.28 771 ASP A O 1
ATOM 6116 N N . GLU A 1 772 ? -26.855 -1.958 21.062 1.00 57.22 772 GLU A N 1
ATOM 6117 C CA . GLU A 1 772 ? -26.168 -3.257 20.957 1.00 57.22 772 GLU A CA 1
ATOM 6118 C C . GLU A 1 772 ? -27.120 -4.438 21.247 1.00 57.22 772 GLU A C 1
ATOM 6120 O O . GLU A 1 772 ? -27.034 -5.496 20.606 1.00 57.22 772 GLU A O 1
ATOM 6125 N N . GLU A 1 773 ? -28.039 -4.297 22.212 1.00 63.97 773 GLU A N 1
ATOM 6126 C CA . GLU A 1 773 ? -29.025 -5.341 22.514 1.00 63.97 773 GLU A CA 1
ATOM 6127 C C . GLU A 1 773 ? -30.135 -5.404 21.452 1.00 63.97 773 GLU A C 1
ATOM 6129 O O . GLU A 1 773 ? -30.575 -6.498 21.086 1.00 63.97 773 GLU A O 1
ATOM 6134 N N . ALA A 1 774 ? -30.552 -4.262 20.895 1.00 62.06 774 ALA A N 1
ATOM 6135 C CA . ALA A 1 774 ? -31.477 -4.203 19.768 1.00 62.06 774 ALA A CA 1
ATOM 6136 C C . ALA A 1 774 ? -30.901 -4.901 18.523 1.00 62.06 774 ALA A C 1
ATOM 6138 O O . ALA A 1 774 ? -31.580 -5.740 17.927 1.00 62.06 774 ALA A O 1
ATOM 6139 N N . ALA A 1 775 ? -29.636 -4.647 18.174 1.00 61.78 775 ALA A N 1
ATOM 6140 C CA . ALA A 1 775 ? -28.964 -5.271 17.034 1.00 61.78 775 ALA A CA 1
ATOM 6141 C C . ALA A 1 775 ? -28.850 -6.803 17.171 1.00 61.78 775 ALA A C 1
ATOM 6143 O O . ALA A 1 775 ? -29.063 -7.538 16.199 1.00 61.78 775 ALA A O 1
ATOM 6144 N N . LYS A 1 776 ? -28.575 -7.305 18.384 1.00 66.75 776 LYS A N 1
ATOM 6145 C CA . LYS A 1 776 ? -28.560 -8.750 18.687 1.00 66.75 776 LYS A CA 1
ATOM 6146 C C . LYS A 1 776 ? -29.957 -9.362 18.571 1.00 66.75 776 LYS A C 1
ATOM 6148 O O . LYS A 1 776 ? -30.120 -10.375 17.889 1.00 66.75 776 LYS A O 1
ATOM 6153 N N . ARG A 1 777 ? -30.976 -8.713 19.150 1.00 66.56 777 ARG A N 1
ATOM 6154 C CA . ARG A 1 777 ? -32.388 -9.125 19.032 1.00 66.56 777 ARG A CA 1
ATOM 6155 C C . ARG A 1 777 ? -32.855 -9.147 17.571 1.00 66.56 777 ARG A C 1
ATOM 6157 O O . ARG A 1 777 ? -33.534 -10.092 17.177 1.00 66.56 777 ARG A O 1
ATOM 6164 N N . GLU A 1 778 ? -32.456 -8.178 16.740 1.00 66.31 778 GLU A N 1
ATOM 6165 C CA . GLU A 1 778 ? -32.751 -8.200 15.298 1.00 66.31 778 GLU A CA 1
ATOM 6166 C C . GLU A 1 778 ? -32.115 -9.403 14.591 1.00 66.31 778 GLU A C 1
ATOM 6168 O O . GLU A 1 778 ? -32.796 -10.085 13.828 1.00 66.31 778 GLU A O 1
ATOM 6173 N N . PHE A 1 779 ? -30.840 -9.705 14.856 1.00 69.88 779 PHE A N 1
ATOM 6174 C CA . PHE A 1 779 ? -30.143 -10.838 14.235 1.00 69.88 779 PHE A CA 1
ATOM 6175 C C . PHE A 1 779 ? -30.780 -12.194 14.594 1.00 69.88 779 PHE A C 1
ATOM 6177 O O . PHE A 1 779 ? -30.886 -13.086 13.741 1.00 69.88 779 PHE A O 1
ATOM 6184 N N . GLU A 1 780 ? -31.252 -12.339 15.836 1.00 67.44 780 GLU A N 1
ATOM 6185 C CA . GLU A 1 780 ? -32.024 -13.502 16.285 1.00 67.44 780 GLU A CA 1
ATOM 6186 C C . GLU A 1 780 ? -33.421 -13.549 15.639 1.00 67.44 780 GLU A C 1
ATOM 6188 O O . GLU A 1 780 ? -33.802 -14.587 15.089 1.00 67.44 780 GLU A O 1
ATOM 6193 N N . GLU A 1 781 ? -34.150 -12.424 15.576 1.00 66.19 781 GLU A N 1
ATOM 6194 C CA . GLU A 1 781 ? -35.398 -12.302 14.803 1.00 66.19 781 GLU A CA 1
ATOM 6195 C C . GLU A 1 781 ? -35.210 -12.637 13.311 1.00 66.19 781 GLU A C 1
ATOM 6197 O O . GLU A 1 781 ? -36.144 -13.107 12.655 1.00 66.19 781 GLU A O 1
ATOM 6202 N N . GLY A 1 782 ? -34.036 -12.355 12.743 1.00 61.66 782 GLY A N 1
ATOM 6203 C CA . GLY A 1 782 ? -33.640 -12.662 11.367 1.00 61.66 782 GLY A CA 1
ATOM 6204 C C . GLY A 1 782 ? -33.365 -14.145 11.095 1.00 61.66 782 GLY A C 1
ATOM 6205 O O . GLY A 1 782 ? -33.187 -14.533 9.933 1.00 61.66 782 GLY A O 1
ATOM 6206 N N . GLY A 1 783 ? -33.349 -14.973 12.146 1.00 62.19 783 GLY A N 1
ATOM 6207 C CA . GLY A 1 783 ? -33.109 -16.416 12.097 1.00 62.19 783 GLY A CA 1
ATOM 6208 C C . GLY A 1 783 ? -31.634 -16.832 12.148 1.00 62.19 783 GLY A C 1
ATOM 6209 O O . GLY A 1 783 ? -31.341 -18.006 11.912 1.00 62.19 783 GLY A O 1
ATOM 6210 N N . GLY A 1 784 ? -30.713 -15.901 12.430 1.00 67.69 784 GLY A N 1
ATOM 6211 C CA . GLY A 1 784 ? -29.279 -16.166 12.583 1.00 67.69 784 GLY A CA 1
ATOM 6212 C C . GLY A 1 784 ? -28.612 -16.870 11.389 1.00 67.69 784 GLY A C 1
ATOM 6213 O O . GLY A 1 784 ? -28.981 -16.668 10.228 1.00 67.69 784 GLY A O 1
ATOM 6214 N N . LEU A 1 785 ? -27.604 -17.704 11.683 1.00 69.75 785 LEU A N 1
ATOM 6215 C CA . LEU A 1 785 ? -26.886 -18.545 10.715 1.00 69.75 785 LEU A CA 1
ATOM 6216 C C . LEU A 1 785 ? -26.887 -20.017 11.179 1.00 69.75 785 LEU A C 1
ATOM 6218 O O . LEU A 1 785 ? -25.998 -20.412 11.939 1.00 69.75 785 LEU A O 1
ATOM 6222 N N . PRO A 1 786 ? -27.838 -20.856 10.723 1.00 70.19 786 PRO A N 1
ATOM 6223 C CA . PRO A 1 786 ? -27.970 -22.236 11.180 1.00 70.19 786 PRO A CA 1
ATOM 6224 C C . PRO A 1 786 ? -26.700 -23.044 10.900 1.00 70.19 786 PRO A C 1
ATOM 6226 O O . PRO A 1 786 ? -25.950 -22.764 9.956 1.00 70.19 786 PRO A O 1
ATOM 6229 N N . GLU A 1 787 ? -26.449 -24.046 11.737 1.00 68.44 787 GLU A N 1
ATOM 6230 C CA . GLU A 1 787 ? -25.351 -24.984 11.525 1.00 68.44 787 GLU A CA 1
ATOM 6231 C C . GLU A 1 787 ? -25.549 -25.826 10.262 1.00 68.44 787 GLU A C 1
ATOM 6233 O O . GLU A 1 787 ? -26.667 -26.147 9.860 1.00 68.44 787 GLU A O 1
ATOM 6238 N N . GLN A 1 788 ? -24.433 -26.240 9.662 1.00 80.38 788 GLN A N 1
ATOM 6239 C CA . GLN A 1 788 ? -24.460 -27.291 8.652 1.00 80.38 788 GLN A CA 1
ATOM 6240 C C . GLN A 1 788 ? -24.737 -28.657 9.307 1.00 80.38 788 GLN A C 1
ATOM 6242 O O . GLN A 1 788 ? -24.193 -28.932 10.383 1.00 80.38 788 GLN A O 1
ATOM 6247 N N . PRO A 1 789 ? -25.522 -29.539 8.662 1.00 80.25 789 PRO A N 1
ATOM 6248 C CA . PRO A 1 789 ? -25.692 -30.914 9.118 1.00 80.25 789 PRO A CA 1
ATOM 6249 C C . PRO A 1 789 ? -24.368 -31.685 9.013 1.00 80.25 789 PRO A C 1
ATOM 6251 O O . PRO A 1 789 ? -23.626 -31.523 8.044 1.00 80.25 789 PRO A O 1
ATOM 6254 N N . ASP A 1 790 ? -24.087 -32.563 9.978 1.00 73.56 790 ASP A N 1
ATOM 6255 C CA . ASP A 1 790 ? -22.815 -33.306 10.030 1.00 73.56 790 ASP A CA 1
ATOM 6256 C C . ASP A 1 790 ? -22.701 -34.395 8.948 1.00 73.56 790 ASP A C 1
ATOM 6258 O O . ASP A 1 790 ? -21.601 -34.777 8.544 1.00 73.56 790 ASP A O 1
ATOM 6262 N N . ASN A 1 791 ? -23.837 -34.895 8.449 1.00 75.06 791 ASN A N 1
ATOM 6263 C CA . ASN A 1 791 ? -23.887 -35.916 7.402 1.00 75.06 791 ASN A CA 1
ATOM 6264 C C . ASN A 1 791 ? -24.957 -35.601 6.329 1.00 75.06 791 ASN A C 1
ATOM 6266 O O . ASN A 1 791 ? -26.028 -36.211 6.332 1.00 75.06 791 ASN A O 1
ATOM 6270 N N . PRO A 1 792 ? -24.699 -34.631 5.431 1.00 77.56 792 PRO A N 1
ATOM 6271 C CA . PRO A 1 792 ? -25.611 -34.253 4.348 1.00 77.56 792 PRO A CA 1
ATOM 6272 C C . PRO A 1 792 ? -25.710 -35.318 3.243 1.00 77.56 792 PRO A C 1
ATOM 6274 O O . PRO A 1 792 ? -24.718 -35.952 2.877 1.00 77.56 792 PRO A O 1
ATOM 6277 N N . ASP A 1 793 ? -26.892 -35.438 2.631 1.00 79.06 793 ASP A N 1
ATOM 6278 C CA . ASP A 1 793 ? -27.081 -36.191 1.386 1.00 79.06 793 ASP A CA 1
ATOM 6279 C C . ASP A 1 793 ? -26.818 -35.302 0.158 1.00 79.06 793 ASP A C 1
ATOM 6281 O O . ASP A 1 793 ? -27.698 -34.599 -0.349 1.00 79.06 793 ASP A O 1
ATOM 6285 N N . PHE A 1 794 ? -25.588 -35.367 -0.351 1.00 79.44 794 PHE A N 1
ATOM 6286 C CA . PHE A 1 794 ? -25.156 -34.622 -1.535 1.00 79.44 794 PHE A CA 1
ATOM 6287 C C . PHE A 1 794 ? -25.894 -34.993 -2.832 1.00 79.44 794 PHE A C 1
ATOM 6289 O O . PHE A 1 794 ? -25.758 -34.265 -3.812 1.00 79.44 794 PHE A O 1
ATOM 6296 N N . SER A 1 795 ? -26.668 -36.087 -2.869 1.00 77.38 795 SER A N 1
ATOM 6297 C CA . SER A 1 795 ? -27.461 -36.456 -4.051 1.00 77.38 795 SER A CA 1
ATOM 6298 C C . SER A 1 795 ? -28.748 -35.639 -4.198 1.00 77.38 795 SER A C 1
ATOM 6300 O O . SER A 1 795 ? -29.266 -35.511 -5.307 1.00 77.38 795 SER A O 1
ATOM 6302 N N . GLN A 1 796 ? -29.241 -35.051 -3.101 1.00 78.06 796 GLN A N 1
ATOM 6303 C CA . GLN A 1 796 ? -30.449 -34.219 -3.083 1.00 78.06 796 GLN A CA 1
ATOM 6304 C C . GLN A 1 796 ? -30.143 -32.713 -3.021 1.00 78.06 796 GLN A C 1
ATOM 6306 O O . GLN A 1 796 ? -31.011 -31.889 -3.314 1.00 78.06 796 GLN A O 1
ATOM 6311 N N . MET A 1 797 ? -28.918 -32.334 -2.641 1.00 81.12 797 MET A N 1
ATOM 6312 C CA . MET A 1 797 ? -28.513 -30.931 -2.523 1.00 81.12 797 MET A CA 1
ATOM 6313 C C . MET A 1 797 ? -28.263 -30.264 -3.879 1.00 81.12 797 MET A C 1
ATOM 6315 O O . MET A 1 797 ? -27.757 -30.866 -4.822 1.00 81.12 797 MET A O 1
ATOM 6319 N N . THR A 1 798 ? -28.547 -28.964 -3.945 1.00 81.94 798 THR A N 1
ATOM 6320 C CA . THR A 1 798 ? -28.182 -28.090 -5.069 1.00 81.94 798 THR A CA 1
ATOM 6321 C C . THR A 1 798 ? -27.363 -26.911 -4.537 1.00 81.94 798 THR A C 1
ATOM 6323 O O . THR A 1 798 ? -27.448 -26.618 -3.345 1.00 81.94 798 THR A O 1
ATOM 6326 N N . PRO A 1 799 ? -26.620 -26.163 -5.374 1.00 80.50 799 PRO A N 1
ATOM 6327 C CA . PRO A 1 799 ? -25.915 -24.966 -4.909 1.00 80.50 799 PRO A CA 1
ATOM 6328 C C . PRO A 1 799 ? -26.827 -23.923 -4.234 1.00 80.50 799 PRO A C 1
ATOM 6330 O O . PRO A 1 799 ? -26.352 -23.126 -3.438 1.00 80.50 799 PRO A O 1
ATOM 6333 N N . LEU A 1 800 ? -28.133 -23.920 -4.531 1.00 82.00 800 LEU A N 1
ATOM 6334 C CA . LEU A 1 800 ? -29.110 -22.988 -3.955 1.00 82.00 800 LEU A CA 1
ATOM 6335 C C . LEU A 1 800 ? -29.796 -23.516 -2.676 1.00 82.00 800 LEU A C 1
ATOM 6337 O O . LEU A 1 800 ? -30.688 -22.853 -2.149 1.00 82.00 800 LEU A O 1
ATOM 6341 N N . SER A 1 801 ? -29.404 -24.688 -2.165 1.00 83.69 801 SER A N 1
ATOM 6342 C CA . SER A 1 801 ? -29.891 -25.210 -0.881 1.00 83.69 801 SER A CA 1
ATOM 6343 C C . SER A 1 801 ? -29.472 -24.299 0.285 1.00 83.69 801 SER A C 1
ATOM 6345 O O . SER A 1 801 ? -28.345 -23.799 0.312 1.00 83.69 801 SER A O 1
ATOM 6347 N N . ALA A 1 802 ? -30.364 -24.110 1.266 1.00 77.88 802 ALA A N 1
ATOM 6348 C CA . ALA A 1 802 ? -30.174 -23.192 2.398 1.00 77.88 802 ALA A CA 1
ATOM 6349 C C . ALA A 1 802 ? -28.841 -23.426 3.143 1.00 77.88 802 ALA A C 1
ATOM 6351 O O . ALA A 1 802 ? -28.055 -22.499 3.325 1.00 77.88 802 ALA A O 1
ATOM 6352 N N . ASP A 1 803 ? -28.553 -24.686 3.473 1.00 80.19 803 ASP A N 1
ATOM 6353 C CA . ASP A 1 803 ? -27.367 -25.168 4.205 1.00 80.19 803 ASP A CA 1
ATOM 6354 C C . ASP A 1 803 ? -26.024 -24.818 3.525 1.00 80.19 803 ASP A C 1
ATOM 6356 O O . ASP A 1 803 ? -24.956 -24.847 4.145 1.00 80.19 803 ASP A O 1
ATOM 6360 N N . ILE A 1 804 ? -26.074 -24.500 2.229 1.00 83.31 804 ILE A N 1
ATOM 6361 C CA . ILE A 1 804 ? -24.942 -24.050 1.420 1.00 83.31 804 ILE A CA 1
ATOM 6362 C C . ILE A 1 804 ? -24.966 -22.519 1.348 1.00 83.31 804 ILE A C 1
ATOM 6364 O O . ILE A 1 804 ? -24.068 -21.856 1.871 1.00 83.31 804 ILE A O 1
ATOM 6368 N N . ILE A 1 805 ? -26.016 -21.954 0.747 1.00 86.56 805 ILE A N 1
ATOM 6369 C CA . ILE A 1 805 ? -26.077 -20.539 0.354 1.00 86.56 805 ILE A CA 1
ATOM 6370 C C . ILE A 1 805 ? -26.003 -19.573 1.551 1.00 86.56 805 ILE A C 1
ATOM 6372 O O . ILE A 1 805 ? -25.462 -18.474 1.426 1.00 86.56 805 ILE A O 1
ATOM 6376 N N . ASN A 1 806 ? -26.465 -19.992 2.734 1.00 85.62 806 ASN A N 1
ATOM 6377 C CA . ASN A 1 806 ? -26.436 -19.172 3.948 1.00 85.62 806 ASN A CA 1
ATOM 6378 C C . ASN A 1 806 ? -25.012 -18.896 4.468 1.00 85.62 806 ASN A C 1
ATOM 6380 O O . ASN A 1 806 ? -24.811 -17.868 5.115 1.00 85.62 806 ASN A O 1
ATOM 6384 N N . ARG A 1 807 ? -24.037 -19.781 4.194 1.00 85.56 807 ARG A N 1
ATOM 6385 C CA . ARG A 1 807 ? -22.663 -19.703 4.738 1.00 85.56 807 ARG A CA 1
ATOM 6386 C C . ARG A 1 807 ? -21.563 -19.574 3.680 1.00 85.56 807 ARG A C 1
ATOM 6388 O O . ARG A 1 807 ? -20.573 -18.903 3.947 1.00 85.56 807 ARG A O 1
ATOM 6395 N N . GLN A 1 808 ? -21.719 -20.159 2.488 1.00 89.62 808 GLN A N 1
ATOM 6396 C CA . GLN A 1 808 ? -20.691 -20.123 1.435 1.00 89.62 808 GLN A CA 1
ATOM 6397 C C . GLN A 1 808 ? -21.215 -19.572 0.104 1.00 89.62 808 GLN A C 1
ATOM 6399 O O . GLN A 1 808 ? -22.360 -19.810 -0.283 1.00 89.62 808 GLN A O 1
ATOM 6404 N N . ALA A 1 809 ? -20.351 -18.847 -0.609 1.00 90.88 809 ALA A N 1
ATOM 6405 C CA . ALA A 1 809 ? -20.621 -18.377 -1.961 1.00 90.88 809 ALA A CA 1
ATOM 6406 C C . ALA A 1 809 ? -20.615 -19.539 -2.969 1.00 90.88 809 ALA A C 1
ATOM 6408 O O . ALA A 1 809 ? -19.839 -20.481 -2.838 1.00 90.88 809 ALA A O 1
ATOM 6409 N N . THR A 1 810 ? -21.457 -19.457 -4.000 1.00 89.69 810 THR A N 1
ATOM 6410 C CA . THR A 1 810 ? -21.735 -20.583 -4.919 1.00 89.69 810 THR A CA 1
ATOM 6411 C C . THR A 1 810 ? -21.322 -20.315 -6.365 1.00 89.69 810 THR A C 1
ATOM 6413 O O . THR A 1 810 ? -21.382 -21.207 -7.210 1.00 89.69 810 THR A O 1
ATOM 6416 N N . ILE A 1 811 ? -20.894 -19.087 -6.662 1.00 92.06 811 ILE A N 1
ATOM 6417 C CA . ILE A 1 811 ? -20.516 -18.623 -7.999 1.00 92.06 811 ILE A CA 1
ATOM 6418 C C . ILE A 1 811 ? -19.443 -17.531 -7.902 1.00 92.06 811 ILE A C 1
ATOM 6420 O O . ILE A 1 811 ? -19.520 -16.655 -7.037 1.00 92.06 811 ILE A O 1
ATOM 6424 N N . ASN A 1 812 ? -18.460 -17.578 -8.801 1.00 93.44 812 ASN A N 1
ATOM 6425 C CA . ASN A 1 812 ? -17.356 -16.624 -8.875 1.00 93.44 812 ASN A CA 1
ATOM 6426 C C . ASN A 1 812 ? -17.591 -15.593 -9.985 1.00 93.44 812 ASN A C 1
ATOM 6428 O O . ASN A 1 812 ? -17.688 -15.942 -11.165 1.00 93.44 812 ASN A O 1
ATOM 6432 N N . ILE A 1 813 ? -17.629 -14.312 -9.621 1.00 95.12 813 ILE A N 1
ATOM 6433 C CA . ILE A 1 813 ? -17.841 -13.187 -10.534 1.00 95.12 813 ILE A CA 1
ATOM 6434 C C . ILE A 1 813 ? -16.579 -12.317 -10.552 1.00 95.12 813 ILE A C 1
ATOM 6436 O O . ILE A 1 813 ? -16.206 -11.717 -9.548 1.00 95.12 813 ILE A O 1
ATOM 6440 N N . GLY A 1 814 ? -15.897 -12.230 -11.690 1.00 94.94 814 GLY A N 1
ATOM 6441 C CA . GLY A 1 814 ? -14.674 -11.433 -11.802 1.00 94.94 814 GLY A CA 1
ATOM 6442 C C . GLY A 1 814 ? -14.904 -9.971 -12.161 1.00 94.94 814 GLY A C 1
ATOM 6443 O O . GLY A 1 814 ? -15.633 -9.695 -13.108 1.00 94.94 814 GLY A O 1
ATOM 6444 N N . THR A 1 815 ? -14.228 -9.025 -11.507 1.00 95.06 815 THR A N 1
ATOM 6445 C CA . THR A 1 815 ? -14.151 -7.631 -11.986 1.00 95.06 815 THR A CA 1
ATOM 6446 C C . THR A 1 815 ? -12.937 -7.446 -12.895 1.00 95.06 815 THR A C 1
ATOM 6448 O O . THR A 1 815 ? -11.795 -7.648 -12.484 1.00 95.06 815 THR A O 1
ATOM 6451 N N . ILE A 1 816 ? -13.164 -7.030 -14.146 1.00 94.12 816 ILE A N 1
ATOM 6452 C CA . ILE A 1 816 ? -12.110 -6.776 -15.145 1.00 94.12 816 ILE A CA 1
ATOM 6453 C C . ILE A 1 816 ? -12.275 -5.405 -15.817 1.00 94.12 816 ILE A C 1
ATOM 6455 O O . ILE A 1 816 ? -13.357 -4.828 -15.844 1.00 94.12 816 ILE A O 1
ATOM 6459 N N . GLY A 1 817 ? -11.180 -4.849 -16.342 1.00 91.94 817 GLY A N 1
ATOM 6460 C CA . GLY A 1 817 ? -11.148 -3.502 -16.933 1.00 91.94 817 GLY A CA 1
ATOM 6461 C C . GLY A 1 817 ? -9.813 -2.791 -16.698 1.00 91.94 817 GLY A C 1
ATOM 6462 O O . GLY A 1 817 ? -8.978 -3.282 -15.933 1.00 91.94 817 GLY A O 1
ATOM 6463 N N . HIS A 1 818 ? -9.608 -1.643 -17.348 1.00 91.06 818 HIS A N 1
ATOM 6464 C CA . HIS A 1 818 ? -8.363 -0.859 -17.306 1.00 91.06 818 HIS A CA 1
ATOM 6465 C C . HIS A 1 818 ? -7.956 -0.414 -15.879 1.00 91.06 818 HIS A C 1
ATOM 6467 O O . HIS A 1 818 ? -8.699 -0.578 -14.901 1.00 91.06 818 HIS A O 1
ATOM 6473 N N . VAL A 1 819 ? -6.743 0.130 -15.740 1.00 88.62 819 VAL A N 1
ATOM 6474 C CA . VAL A 1 819 ? -6.281 0.814 -14.517 1.00 88.62 819 VAL A CA 1
ATOM 6475 C C . VAL A 1 819 ? -7.238 1.973 -14.188 1.00 88.62 819 VAL A C 1
ATOM 6477 O O . VAL A 1 819 ? -7.908 2.487 -15.074 1.00 88.62 819 VAL A O 1
ATOM 6480 N N . ALA A 1 820 ? -7.376 2.338 -12.910 1.00 86.31 820 ALA A N 1
ATOM 6481 C CA . ALA A 1 820 ? -8.218 3.449 -12.431 1.00 86.31 820 ALA A CA 1
ATOM 6482 C C . ALA A 1 820 ? -9.729 3.427 -12.801 1.00 86.31 820 ALA A C 1
ATOM 6484 O O . ALA A 1 820 ? -10.466 4.320 -12.383 1.00 86.31 820 ALA A O 1
ATOM 6485 N N . HIS A 1 821 ? -10.244 2.392 -13.481 1.00 91.88 821 HIS A N 1
ATOM 6486 C CA . HIS A 1 821 ? -11.681 2.202 -13.761 1.00 91.88 821 HIS A CA 1
ATOM 6487 C C . HIS A 1 821 ? -12.551 1.894 -12.513 1.00 91.88 821 HIS A C 1
ATOM 6489 O O . HIS A 1 821 ? -13.770 1.793 -12.630 1.00 91.88 821 HIS A O 1
ATOM 6495 N N . GLY A 1 822 ? -11.958 1.741 -11.320 1.00 90.75 822 GLY A N 1
ATOM 6496 C CA . GLY A 1 822 ? -12.696 1.576 -10.055 1.00 90.75 822 GLY A CA 1
ATOM 6497 C C . GLY A 1 822 ? -13.191 0.157 -9.736 1.00 90.75 822 GLY A C 1
ATOM 6498 O O . GLY A 1 822 ? -14.209 0.022 -9.067 1.00 90.75 822 GLY A O 1
ATOM 6499 N N . LYS A 1 823 ? -12.492 -0.897 -10.190 1.00 93.44 823 LYS A N 1
ATOM 6500 C CA . LYS A 1 823 ? -12.854 -2.316 -9.942 1.00 93.44 823 LYS A CA 1
ATOM 6501 C C . LYS A 1 823 ? -13.054 -2.630 -8.459 1.00 93.44 823 LYS A C 1
ATOM 6503 O O . LYS A 1 823 ? -14.168 -2.942 -8.051 1.00 93.44 823 LYS A O 1
ATOM 6508 N N . SER A 1 824 ? -12.015 -2.427 -7.654 1.00 93.06 824 SER A N 1
ATOM 6509 C CA . SER A 1 824 ? -12.043 -2.611 -6.200 1.00 93.06 824 SER A CA 1
ATOM 6510 C C . SER A 1 824 ? -13.111 -1.749 -5.512 1.00 93.06 824 SER A C 1
ATOM 6512 O O . SER A 1 824 ? -13.710 -2.176 -4.529 1.00 93.06 824 SER A O 1
ATOM 6514 N N . THR A 1 825 ? -13.405 -0.560 -6.054 1.00 93.62 825 THR A N 1
ATOM 6515 C CA . THR A 1 825 ? -14.475 0.325 -5.568 1.00 93.62 825 THR A CA 1
ATOM 6516 C C . THR A 1 825 ? -15.864 -0.261 -5.828 1.00 93.62 825 THR A C 1
ATOM 6518 O O . THR A 1 825 ? -16.690 -0.240 -4.924 1.00 93.62 825 THR A O 1
ATOM 6521 N N . VAL A 1 826 ? -16.113 -0.830 -7.017 1.00 95.19 826 VAL A N 1
ATOM 6522 C CA . VAL A 1 826 ? -17.369 -1.539 -7.334 1.00 95.19 826 VAL A CA 1
ATOM 6523 C C . VAL A 1 826 ? -17.533 -2.776 -6.458 1.00 95.19 826 VAL A C 1
ATOM 6525 O O . VAL A 1 826 ? -18.611 -2.965 -5.904 1.00 95.19 826 VAL A O 1
ATOM 6528 N N . VAL A 1 827 ? -16.476 -3.577 -6.266 1.00 94.81 827 VAL A N 1
ATOM 6529 C CA . VAL A 1 827 ? -16.546 -4.734 -5.355 1.00 94.81 827 VAL A CA 1
ATOM 6530 C C . VAL A 1 827 ? -16.926 -4.269 -3.948 1.00 94.81 827 VAL A C 1
ATOM 6532 O O . VAL A 1 827 ? -17.920 -4.748 -3.411 1.00 94.81 827 VAL A O 1
ATOM 6535 N N . ARG A 1 828 ? -16.228 -3.263 -3.399 1.00 94.00 828 ARG A N 1
ATOM 6536 C CA . ARG A 1 828 ? -16.530 -2.684 -2.078 1.00 94.00 828 ARG A CA 1
ATOM 6537 C C . ARG A 1 828 ? -17.941 -2.087 -1.987 1.00 94.00 828 ARG A C 1
ATOM 6539 O O . ARG A 1 828 ? -18.535 -2.130 -0.915 1.00 94.00 828 ARG A O 1
ATOM 6546 N N . ALA A 1 829 ? -18.482 -1.537 -3.075 1.00 93.81 829 ALA A N 1
ATOM 6547 C CA . ALA A 1 829 ? -19.844 -1.002 -3.116 1.00 93.81 829 ALA A CA 1
ATOM 6548 C C . ALA A 1 829 ? -20.921 -2.103 -3.076 1.00 93.81 829 ALA A C 1
ATOM 6550 O O . ALA A 1 829 ? -21.972 -1.877 -2.483 1.00 93.81 829 ALA A O 1
ATOM 6551 N N . ILE A 1 830 ? -20.658 -3.281 -3.659 1.00 93.44 830 ILE A N 1
ATOM 6552 C CA . ILE A 1 830 ? -21.588 -4.423 -3.649 1.00 93.44 830 ILE A CA 1
ATOM 6553 C C . ILE A 1 830 ? -21.468 -5.236 -2.347 1.00 93.44 830 ILE A C 1
ATOM 6555 O O . ILE A 1 830 ? -22.487 -5.562 -1.741 1.00 93.44 830 ILE A O 1
ATOM 6559 N N . SER A 1 831 ? -20.248 -5.577 -1.913 1.00 91.50 831 SER A N 1
ATOM 6560 C CA . SER A 1 831 ? -20.003 -6.478 -0.771 1.00 91.50 831 SER A CA 1
ATOM 6561 C C . SER A 1 831 ? -19.885 -5.783 0.586 1.00 91.50 831 SER A C 1
ATOM 6563 O O . SER A 1 831 ? -20.069 -6.419 1.620 1.00 91.50 831 SER A O 1
ATOM 6565 N N . GLY A 1 832 ? -19.513 -4.500 0.612 1.00 89.44 832 GLY A N 1
ATOM 6566 C CA . GLY A 1 832 ? -19.071 -3.819 1.832 1.00 89.44 832 GLY A CA 1
ATOM 6567 C C . GLY A 1 832 ? -17.662 -4.214 2.309 1.00 89.44 832 GLY A C 1
ATOM 6568 O O . GLY A 1 832 ? -17.248 -3.778 3.380 1.00 89.44 832 GLY A O 1
ATOM 6569 N N . VAL A 1 833 ? -16.912 -5.014 1.538 1.00 88.50 833 VAL A N 1
ATOM 6570 C CA . VAL A 1 833 ? -15.580 -5.536 1.902 1.00 88.50 833 VAL A CA 1
ATOM 6571 C C . VAL A 1 833 ? -14.497 -4.932 1.006 1.00 88.50 833 VAL A C 1
ATOM 6573 O O . VAL A 1 833 ? -14.624 -4.901 -0.219 1.00 88.50 833 VAL A O 1
ATOM 6576 N N . GLN A 1 834 ? -13.393 -4.472 1.602 1.00 88.62 834 GLN A N 1
ATOM 6577 C CA . GLN A 1 834 ? -12.254 -3.944 0.850 1.00 88.62 834 GLN A CA 1
ATOM 6578 C C . GLN A 1 834 ? -11.313 -5.066 0.374 1.00 88.62 834 GLN A C 1
ATOM 6580 O O . GLN A 1 834 ? -10.780 -5.849 1.167 1.00 88.62 834 GLN A O 1
ATOM 6585 N N . THR A 1 835 ? -11.084 -5.118 -0.942 1.00 87.19 835 THR A N 1
ATOM 6586 C CA . THR A 1 835 ? -10.218 -6.114 -1.597 1.00 87.19 835 THR A CA 1
ATOM 6587 C C . THR A 1 835 ? -8.727 -5.785 -1.483 1.00 87.19 835 THR A C 1
ATOM 6589 O O . THR A 1 835 ? -7.904 -6.697 -1.396 1.00 87.19 835 THR A O 1
ATOM 6592 N N . VAL A 1 836 ? -8.381 -4.494 -1.445 1.00 84.38 836 VAL A N 1
ATOM 6593 C CA . VAL A 1 836 ? -7.008 -3.987 -1.289 1.00 84.38 836 VAL A CA 1
ATOM 6594 C C . VAL A 1 836 ? -6.596 -4.067 0.183 1.00 84.38 836 VAL A C 1
ATOM 6596 O O . VAL A 1 836 ? -7.066 -3.276 1.005 1.00 84.38 836 VAL A O 1
ATOM 6599 N N . ARG A 1 837 ? -5.735 -5.042 0.509 1.00 79.75 837 ARG A N 1
ATOM 6600 C CA . ARG A 1 837 ? -5.314 -5.357 1.892 1.00 79.75 837 ARG A CA 1
ATOM 6601 C C . ARG A 1 837 ? -3.797 -5.298 2.127 1.00 79.75 837 ARG A C 1
ATOM 6603 O O . ARG A 1 837 ? -3.375 -5.369 3.276 1.00 79.75 837 ARG A O 1
ATOM 6610 N N . PHE A 1 838 ? -2.963 -5.187 1.088 1.00 80.62 838 PHE A N 1
ATOM 6611 C CA . PHE A 1 838 ? -1.501 -5.140 1.248 1.00 80.62 838 PHE A CA 1
ATOM 6612 C C . PHE A 1 838 ? -0.962 -3.707 1.215 1.00 80.62 838 PHE A C 1
ATOM 6614 O O . PHE A 1 838 ? -1.391 -2.893 0.400 1.00 80.62 838 PHE A O 1
ATOM 6621 N N . LYS A 1 839 ? 0.042 -3.418 2.054 1.00 78.88 839 LYS A N 1
ATOM 6622 C CA . LYS A 1 839 ? 0.699 -2.102 2.125 1.00 78.88 839 LYS A CA 1
ATOM 6623 C C . LYS A 1 839 ? 1.220 -1.632 0.757 1.00 78.88 839 LYS A C 1
ATOM 6625 O O . LYS A 1 839 ? 0.881 -0.532 0.340 1.00 78.88 839 LYS A O 1
ATOM 6630 N N . ASP A 1 840 ? 1.917 -2.497 0.019 1.00 79.56 840 ASP A N 1
ATOM 6631 C CA . ASP A 1 840 ? 2.406 -2.233 -1.346 1.00 79.56 840 ASP A CA 1
ATOM 6632 C C . ASP A 1 840 ? 1.301 -1.855 -2.355 1.00 79.56 840 ASP A C 1
ATOM 6634 O O . ASP A 1 840 ? 1.581 -1.189 -3.351 1.00 79.56 840 ASP A O 1
ATOM 6638 N N . GLU A 1 841 ? 0.062 -2.308 -2.137 1.00 83.81 841 GLU A N 1
ATOM 6639 C CA . GLU A 1 841 ? -1.091 -2.005 -2.997 1.00 83.81 841 GLU A CA 1
ATOM 6640 C C . GLU A 1 841 ? -1.744 -0.674 -2.606 1.00 83.81 841 GLU A C 1
ATOM 6642 O O . GLU A 1 841 ? -2.115 0.106 -3.484 1.00 83.81 841 GLU A O 1
ATOM 6647 N N . LEU A 1 842 ? -1.831 -0.398 -1.298 1.00 82.25 842 LEU A N 1
ATOM 6648 C CA . LEU A 1 842 ? -2.320 0.865 -0.737 1.00 82.25 842 LEU A CA 1
ATOM 6649 C C . LEU A 1 842 ? -1.393 2.033 -1.108 1.00 82.25 842 LEU A C 1
ATOM 6651 O O . LEU A 1 842 ? -1.854 3.021 -1.670 1.00 82.25 842 LEU A O 1
ATOM 6655 N N . GLU A 1 843 ? -0.081 1.895 -0.886 1.00 82.69 843 GLU A N 1
ATOM 6656 C CA . GLU A 1 843 ? 0.922 2.925 -1.213 1.00 82.69 843 GLU A CA 1
ATOM 6657 C C . GLU A 1 843 ? 0.944 3.286 -2.706 1.00 82.69 843 GLU A C 1
ATOM 6659 O O . GLU A 1 843 ? 1.254 4.418 -3.073 1.00 82.69 843 GLU A O 1
ATOM 6664 N N . ARG A 1 844 ? 0.620 2.328 -3.583 1.00 78.31 844 ARG A N 1
ATOM 6665 C CA . ARG A 1 844 ? 0.677 2.496 -5.046 1.00 78.31 844 ARG A CA 1
ATOM 6666 C C . ARG A 1 844 ? -0.690 2.694 -5.698 1.00 78.31 844 ARG A C 1
ATOM 6668 O O . ARG A 1 844 ? -0.746 2.876 -6.911 1.00 78.31 844 ARG A O 1
ATOM 6675 N N . ASN A 1 845 ? -1.775 2.634 -4.923 1.00 82.06 845 ASN A N 1
ATOM 6676 C CA . ASN A 1 845 ? -3.162 2.679 -5.394 1.00 82.06 845 ASN A CA 1
ATOM 6677 C C . ASN A 1 845 ? -3.468 1.700 -6.554 1.00 82.06 845 ASN A C 1
ATOM 6679 O O . ASN A 1 845 ? -4.265 1.998 -7.448 1.00 82.06 845 ASN A O 1
ATOM 6683 N N . ILE A 1 846 ? -2.842 0.515 -6.545 1.00 83.94 846 ILE A N 1
ATOM 6684 C CA . ILE A 1 846 ? -3.063 -0.539 -7.546 1.00 83.94 846 ILE A CA 1
ATOM 6685 C C . ILE A 1 846 ? -3.235 -1.915 -6.902 1.00 83.94 846 ILE A C 1
ATOM 6687 O O . ILE A 1 846 ? -2.431 -2.347 -6.083 1.00 83.94 846 ILE A O 1
ATOM 6691 N N . THR A 1 847 ? -4.254 -2.643 -7.351 1.00 84.44 847 THR A N 1
ATOM 6692 C CA . THR A 1 847 ? -4.420 -4.082 -7.120 1.00 84.44 847 THR A CA 1
ATOM 6693 C C . THR A 1 847 ? -3.232 -4.829 -7.747 1.00 84.44 847 THR A C 1
ATOM 6695 O O . THR A 1 847 ? -2.995 -4.685 -8.951 1.00 84.44 847 THR A O 1
ATOM 6698 N N . ILE A 1 848 ? -2.478 -5.606 -6.961 1.00 86.56 848 ILE A N 1
ATOM 6699 C CA . ILE A 1 848 ? -1.309 -6.382 -7.422 1.00 86.56 848 ILE A CA 1
ATOM 6700 C C . ILE A 1 848 ? -1.619 -7.881 -7.387 1.00 86.56 848 ILE A C 1
ATOM 6702 O O . ILE A 1 848 ? -1.347 -8.605 -8.350 1.00 86.56 848 ILE A O 1
ATOM 6706 N N . LYS A 1 849 ? -2.190 -8.344 -6.273 1.00 88.69 849 LYS A N 1
ATOM 6707 C CA . LYS A 1 849 ? -2.670 -9.714 -6.070 1.00 88.69 849 LYS A CA 1
ATOM 6708 C C . LYS A 1 849 ? -4.153 -9.813 -6.424 1.00 88.69 849 LYS A C 1
ATOM 6710 O O . LYS A 1 849 ? -4.824 -8.807 -6.611 1.00 88.69 849 LYS A O 1
ATOM 6715 N N . LEU A 1 850 ? -4.679 -11.034 -6.499 1.00 90.12 850 LEU A N 1
ATOM 6716 C CA . LEU A 1 850 ? -6.122 -11.237 -6.628 1.00 90.12 850 LEU A CA 1
ATOM 6717 C C . LEU A 1 850 ? -6.811 -10.880 -5.305 1.00 90.12 850 LEU A C 1
ATOM 6719 O O . LEU A 1 850 ? -6.522 -11.469 -4.251 1.00 90.12 850 LEU A O 1
ATOM 6723 N N . GLY A 1 851 ? -7.677 -9.873 -5.379 1.00 89.81 851 GLY A N 1
ATOM 6724 C CA . GLY A 1 851 ? -8.529 -9.434 -4.284 1.00 89.81 851 GLY A CA 1
ATOM 6725 C C . GLY A 1 851 ? -9.807 -10.266 -4.221 1.00 89.81 851 GLY A C 1
ATOM 6726 O O . GLY A 1 851 ? -10.301 -10.717 -5.252 1.00 89.81 851 GLY A O 1
ATOM 6727 N N . TYR A 1 852 ? -10.333 -10.468 -3.014 1.00 89.94 852 TYR A N 1
ATOM 6728 C CA . TYR A 1 852 ? -11.513 -11.300 -2.774 1.00 89.94 852 TYR A CA 1
ATOM 6729 C C . TYR A 1 852 ? -12.481 -10.607 -1.818 1.00 89.94 852 TYR A C 1
ATOM 6731 O O . TYR A 1 852 ? -12.047 -9.918 -0.891 1.00 89.94 852 TYR A O 1
ATOM 6739 N N . ALA A 1 853 ? -13.773 -10.807 -2.059 1.00 92.06 853 ALA A N 1
ATOM 6740 C CA . ALA A 1 853 ? -14.872 -10.411 -1.186 1.00 92.06 853 ALA A CA 1
ATOM 6741 C C . ALA A 1 853 ? -16.095 -11.275 -1.502 1.00 92.06 853 ALA A C 1
ATOM 6743 O O . ALA A 1 853 ? -16.406 -11.470 -2.678 1.00 92.06 853 ALA A O 1
ATOM 6744 N N . ASN A 1 854 ? -16.812 -11.746 -0.488 1.00 92.12 854 ASN A N 1
ATOM 6745 C CA . ASN A 1 854 ? -18.097 -12.414 -0.685 1.00 92.12 854 ASN A CA 1
ATOM 6746 C C . ASN A 1 854 ? -19.252 -11.415 -0.476 1.00 92.12 854 ASN A C 1
ATOM 6748 O O . ASN A 1 854 ? -19.086 -10.371 0.156 1.00 92.12 854 ASN A O 1
ATOM 6752 N N . ALA A 1 855 ? -20.414 -11.691 -1.067 1.00 92.38 855 ALA A N 1
ATOM 6753 C CA . ALA A 1 855 ? -21.610 -10.867 -0.916 1.00 92.38 855 ALA A CA 1
ATOM 6754 C C . ALA A 1 855 ? -22.882 -11.720 -0.962 1.00 92.38 855 ALA A C 1
ATOM 6756 O O . ALA A 1 855 ? -23.054 -12.568 -1.845 1.00 92.38 855 ALA A O 1
ATOM 6757 N N . LYS A 1 856 ? -23.812 -11.441 -0.050 1.00 91.69 856 LYS A N 1
ATOM 6758 C CA . LYS A 1 856 ? -25.169 -11.992 -0.057 1.00 91.69 856 LYS A CA 1
ATOM 6759 C C . LYS A 1 856 ? -26.105 -11.010 -0.762 1.00 91.69 856 LYS A C 1
ATOM 6761 O O . LYS A 1 856 ? -26.173 -9.848 -0.371 1.00 91.69 856 LYS A O 1
ATOM 6766 N N . ILE A 1 857 ? -26.811 -11.467 -1.797 1.00 92.81 857 ILE A N 1
ATOM 6767 C CA . ILE A 1 857 ? -27.794 -10.696 -2.571 1.00 92.81 857 ILE A CA 1
ATOM 6768 C C . ILE A 1 857 ? -29.196 -11.195 -2.223 1.00 92.81 857 ILE A C 1
ATOM 6770 O O . ILE A 1 857 ? -29.518 -12.377 -2.401 1.00 92.81 857 ILE A O 1
ATOM 6774 N N . TYR A 1 858 ? -30.038 -10.272 -1.775 1.00 91.38 858 TYR A N 1
ATOM 6775 C CA . TYR A 1 858 ? -31.404 -10.521 -1.339 1.00 91.38 858 TYR A CA 1
ATOM 6776 C C . TYR A 1 858 ? -32.397 -9.791 -2.247 1.00 91.38 858 TYR A C 1
ATOM 6778 O O . TYR A 1 858 ? -32.060 -8.769 -2.849 1.00 91.38 858 TYR A O 1
ATOM 6786 N N . LYS A 1 859 ? -33.638 -10.282 -2.285 1.00 91.38 859 LYS A N 1
ATOM 6787 C CA . LYS A 1 859 ? -34.802 -9.561 -2.818 1.00 91.38 859 LYS A CA 1
ATOM 6788 C C . LYS A 1 859 ? -35.839 -9.369 -1.710 1.00 91.38 859 LYS A C 1
ATOM 6790 O O . LYS A 1 859 ? -35.978 -10.245 -0.863 1.00 91.38 859 LYS A O 1
ATOM 6795 N N . CYS A 1 860 ? -36.539 -8.238 -1.679 1.00 89.62 860 CYS A N 1
ATOM 6796 C CA . CYS A 1 860 ? -37.657 -8.024 -0.756 1.00 89.62 860 CYS A CA 1
ATOM 6797 C C . CYS A 1 860 ? -38.841 -8.947 -1.103 1.00 89.62 860 CYS A C 1
ATOM 6799 O O . CYS A 1 860 ? -39.195 -9.063 -2.275 1.00 89.62 860 CYS A O 1
ATOM 6801 N N . ASP A 1 861 ? -39.459 -9.572 -0.098 1.00 85.69 861 ASP A N 1
ATOM 6802 C CA . ASP A 1 861 ? -40.655 -10.411 -0.279 1.00 85.69 861 ASP A CA 1
ATOM 6803 C C . ASP A 1 861 ? -41.960 -9.586 -0.458 1.00 85.69 861 ASP A C 1
ATOM 6805 O O . ASP A 1 861 ? -42.997 -10.174 -0.756 1.00 85.69 861 ASP A O 1
ATOM 6809 N N . ASN A 1 862 ? -41.942 -8.248 -0.305 1.00 83.31 862 ASN A N 1
ATOM 6810 C CA . ASN A 1 862 ? -43.100 -7.380 -0.596 1.00 83.31 862 ASN A CA 1
ATOM 6811 C C . ASN A 1 862 ? -43.121 -6.935 -2.075 1.00 83.31 862 ASN A C 1
ATOM 6813 O O . ASN A 1 862 ? -42.172 -6.306 -2.549 1.00 83.31 862 ASN A O 1
ATOM 6817 N N . GLU A 1 863 ? -44.230 -7.202 -2.773 1.00 77.12 863 GLU A N 1
ATOM 6818 C CA . GLU A 1 863 ? -44.472 -6.828 -4.176 1.00 77.12 863 GLU A CA 1
ATOM 6819 C C . GLU A 1 863 ? -44.649 -5.309 -4.395 1.00 77.12 863 GLU A C 1
ATOM 6821 O O . GLU A 1 863 ? -44.444 -4.824 -5.505 1.00 77.12 863 GLU A O 1
ATOM 6826 N N . GLU A 1 864 ? -44.943 -4.528 -3.348 1.00 77.88 864 GLU A N 1
ATOM 6827 C CA . GLU A 1 864 ? -44.998 -3.051 -3.397 1.00 77.88 864 GLU A CA 1
ATOM 6828 C C . GLU A 1 864 ? -43.604 -2.387 -3.462 1.00 77.88 864 GLU A C 1
ATOM 6830 O O . GLU A 1 864 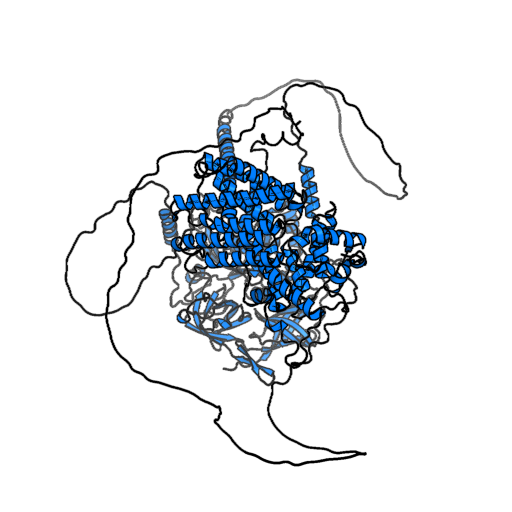? -43.473 -1.159 -3.567 1.00 77.88 864 GLU A O 1
ATOM 6835 N N . CYS A 1 865 ? -42.537 -3.185 -3.357 1.00 79.25 865 CYS A N 1
ATOM 6836 C CA . CYS A 1 865 ? -41.162 -2.731 -3.505 1.00 79.25 865 CYS A CA 1
ATOM 6837 C C . CYS A 1 865 ? -40.753 -2.837 -4.987 1.00 79.25 865 CYS A C 1
ATOM 6839 O O . CYS A 1 865 ? -40.613 -3.956 -5.487 1.00 79.25 865 CYS A O 1
ATOM 6841 N N . PRO A 1 866 ? -40.580 -1.715 -5.714 1.00 82.81 866 PRO A N 1
ATOM 6842 C CA . PRO A 1 866 ? -40.312 -1.753 -7.148 1.00 82.81 866 PRO A CA 1
ATOM 6843 C C . PRO A 1 866 ? -38.946 -2.382 -7.444 1.00 82.81 866 PRO A C 1
ATOM 6845 O O . PRO A 1 866 ? -38.013 -2.289 -6.646 1.00 82.81 866 PRO A O 1
ATOM 6848 N N . GLU A 1 867 ? -38.798 -2.981 -8.625 1.00 82.38 867 GLU A N 1
ATOM 6849 C CA . GLU A 1 867 ? -37.463 -3.249 -9.164 1.00 82.38 867 GLU A CA 1
ATOM 6850 C C . GLU A 1 867 ? -36.931 -1.949 -9.802 1.00 82.38 867 GLU A C 1
ATOM 6852 O O . GLU A 1 867 ? -37.687 -1.304 -10.535 1.00 82.38 867 GLU A O 1
ATOM 6857 N N . PRO A 1 868 ? -35.665 -1.548 -9.579 1.00 82.44 868 PRO A N 1
ATOM 6858 C CA . PRO A 1 868 ? -34.584 -2.320 -8.955 1.00 82.44 868 PRO A CA 1
ATOM 6859 C C . PRO A 1 868 ? -34.471 -2.254 -7.413 1.00 82.44 868 PRO A C 1
ATOM 6861 O O . PRO A 1 868 ? -33.878 -3.176 -6.853 1.00 82.44 868 PRO A O 1
ATOM 6864 N N . ASP A 1 869 ? -35.063 -1.261 -6.728 1.00 83.88 869 ASP A N 1
ATOM 6865 C CA . ASP A 1 869 ? -34.931 -1.010 -5.267 1.00 83.88 869 ASP A CA 1
ATOM 6866 C C . ASP A 1 869 ? -35.121 -2.251 -4.370 1.00 83.88 869 ASP A C 1
ATOM 6868 O O . ASP A 1 869 ? -34.530 -2.366 -3.290 1.00 83.88 869 ASP A O 1
ATOM 6872 N N . CYS A 1 870 ? -35.955 -3.206 -4.793 1.00 85.88 870 CYS A N 1
ATOM 6873 C CA . CYS A 1 870 ? -36.199 -4.436 -4.050 1.00 85.88 870 CYS A CA 1
ATOM 6874 C C . CYS A 1 870 ? -34.963 -5.347 -3.906 1.00 85.88 870 CYS A C 1
ATOM 6876 O O . CYS A 1 870 ? -35.006 -6.259 -3.077 1.00 85.88 870 CYS A O 1
ATOM 6878 N N . TYR A 1 871 ? -33.885 -5.137 -4.675 1.00 90.25 871 TYR A N 1
ATOM 6879 C CA . TYR A 1 871 ? -32.635 -5.903 -4.601 1.00 90.25 871 TYR A CA 1
ATOM 6880 C C . TYR A 1 871 ? -31.569 -5.188 -3.765 1.00 90.25 871 TYR A C 1
ATOM 6882 O O . TYR A 1 871 ? -31.110 -4.103 -4.116 1.00 90.25 871 TYR A O 1
ATOM 6890 N N . LYS A 1 872 ? -31.081 -5.837 -2.700 1.00 89.62 872 LYS A N 1
ATOM 6891 C CA . LYS A 1 872 ? -30.009 -5.288 -1.850 1.00 89.62 872 LYS A CA 1
ATOM 6892 C C . LYS A 1 872 ? -28.934 -6.328 -1.553 1.00 89.62 872 LYS A C 1
ATOM 6894 O O . LYS A 1 872 ? -29.230 -7.515 -1.409 1.00 89.62 872 LYS A O 1
ATOM 6899 N N . SER A 1 873 ? -27.682 -5.881 -1.480 1.00 90.94 873 SER A N 1
ATOM 6900 C CA . SER A 1 873 ? -26.525 -6.714 -1.145 1.00 90.94 873 SER A CA 1
ATOM 6901 C C . SER A 1 873 ? -25.916 -6.323 0.201 1.00 90.94 873 SER A C 1
ATOM 6903 O O . SER A 1 873 ? -25.900 -5.149 0.571 1.00 90.94 873 SER A O 1
ATOM 6905 N N . PHE A 1 874 ? -25.423 -7.322 0.932 1.00 89.31 874 PHE A N 1
ATOM 6906 C CA . PHE A 1 874 ? -24.789 -7.176 2.244 1.00 89.31 874 PHE A CA 1
ATOM 6907 C C . PHE A 1 874 ? -23.567 -8.108 2.370 1.00 89.31 874 PHE A C 1
ATOM 6909 O O . PHE A 1 874 ? -23.381 -9.019 1.554 1.00 89.31 874 PHE A O 1
ATOM 6916 N N . LYS A 1 875 ? -22.758 -7.896 3.421 1.00 87.12 875 LYS A N 1
ATOM 6917 C CA . LYS A 1 875 ? -21.648 -8.781 3.821 1.00 87.12 875 LYS A CA 1
ATOM 6918 C C . LYS A 1 875 ? -22.126 -10.223 4.066 1.00 87.12 875 LYS A C 1
ATOM 6920 O O . LYS A 1 875 ? -23.301 -10.466 4.356 1.00 87.12 875 LYS A O 1
ATOM 6925 N N . SER A 1 876 ? -21.185 -11.162 4.018 1.00 82.62 876 SER A N 1
ATOM 6926 C CA . SER A 1 876 ? -21.379 -12.600 4.271 1.00 82.62 876 SER A CA 1
ATOM 6927 C C . SER A 1 876 ? -22.008 -12.935 5.623 1.00 82.62 876 SER A C 1
ATOM 6929 O O . SER A 1 876 ? -22.639 -13.982 5.760 1.00 82.62 876 SER A O 1
ATOM 6931 N N . ASP A 1 877 ? -21.864 -12.054 6.606 1.00 79.12 877 ASP A N 1
ATOM 6932 C CA . ASP A 1 877 ? -22.152 -12.346 8.015 1.00 79.12 877 ASP A CA 1
ATOM 6933 C C . ASP A 1 877 ? -23.588 -11.955 8.411 1.00 79.12 877 ASP A C 1
ATOM 6935 O O . ASP A 1 877 ? -24.077 -12.345 9.467 1.00 79.12 877 ASP A O 1
ATOM 6939 N N . LYS A 1 878 ? -24.305 -11.224 7.540 1.00 81.88 878 LYS A N 1
ATOM 6940 C CA . LYS A 1 878 ? -25.698 -10.813 7.780 1.00 81.88 878 LYS A CA 1
ATOM 6941 C C . LYS A 1 878 ? -26.649 -12.024 7.754 1.00 81.88 878 LYS A C 1
ATOM 6943 O O . LYS A 1 878 ? -26.423 -13.004 7.030 1.00 81.88 878 LYS A O 1
ATOM 6948 N N . GLU A 1 879 ? -27.696 -11.921 8.570 1.00 81.06 879 GLU A N 1
ATOM 6949 C CA . GLU A 1 879 ? -28.752 -12.916 8.816 1.00 81.06 879 GLU A CA 1
ATOM 6950 C C . GLU A 1 879 ? -29.493 -13.387 7.546 1.00 81.06 879 GLU A C 1
ATOM 6952 O O . GLU A 1 879 ? -29.387 -12.782 6.482 1.00 81.06 879 GLU A O 1
ATOM 6957 N N . ILE A 1 880 ? -30.310 -14.440 7.646 1.00 79.12 880 ILE A N 1
ATOM 6958 C CA . ILE A 1 880 ? -31.052 -14.960 6.482 1.00 79.12 880 ILE A CA 1
ATOM 6959 C C . ILE A 1 880 ? -32.185 -14.018 6.037 1.00 79.12 880 ILE A C 1
ATOM 6961 O O . ILE A 1 880 ? -32.465 -13.942 4.834 1.00 79.12 880 ILE A O 1
ATOM 6965 N N . ARG A 1 881 ? -32.863 -13.334 6.976 1.00 82.25 881 ARG A N 1
ATOM 6966 C CA . ARG A 1 881 ? -34.040 -12.488 6.688 1.00 82.25 881 ARG A CA 1
ATOM 6967 C C . ARG A 1 881 ? -34.014 -11.086 7.327 1.00 82.25 881 ARG A C 1
ATOM 6969 O O . ARG A 1 881 ? -34.866 -10.811 8.179 1.00 82.25 881 ARG A O 1
ATOM 6976 N N . PRO A 1 882 ? -33.107 -10.189 6.891 1.00 84.81 882 PRO A N 1
ATOM 6977 C CA . PRO A 1 882 ? -33.068 -8.814 7.384 1.00 84.81 882 PRO A CA 1
ATOM 6978 C C . PRO A 1 882 ? -34.333 -8.025 7.004 1.00 84.81 882 PRO A C 1
ATOM 6980 O O . PRO A 1 882 ? -34.982 -8.312 5.994 1.00 84.81 882 PRO A O 1
ATOM 6983 N N . LYS A 1 883 ? -34.684 -7.006 7.795 1.00 83.94 883 LYS A N 1
ATOM 6984 C CA . LYS A 1 883 ? -35.818 -6.095 7.529 1.00 83.94 883 LYS A CA 1
ATOM 6985 C C . LYS A 1 883 ? -35.569 -5.251 6.265 1.00 83.94 883 LYS A C 1
ATOM 6987 O O . LYS A 1 883 ? -34.418 -4.970 5.918 1.00 83.94 883 LYS A O 1
ATOM 6992 N N . CYS A 1 884 ? -36.623 -4.866 5.535 1.00 83.31 884 CYS A N 1
ATOM 6993 C CA . CYS A 1 884 ? -36.463 -4.025 4.347 1.00 83.31 884 CYS A CA 1
ATOM 6994 C C . CYS A 1 884 ? -36.007 -2.616 4.744 1.00 83.31 884 CYS A C 1
ATOM 6996 O O . CYS A 1 884 ? -36.657 -1.929 5.521 1.00 83.31 884 CYS A O 1
ATOM 6998 N N . ALA A 1 885 ? -34.905 -2.151 4.157 1.00 77.06 885 ALA A N 1
ATOM 6999 C CA . ALA A 1 885 ? -34.314 -0.849 4.467 1.00 77.06 885 ALA A CA 1
ATOM 7000 C C . ALA A 1 885 ? -34.976 0.322 3.705 1.00 77.06 885 ALA A C 1
ATOM 7002 O O . ALA A 1 885 ? -34.357 1.372 3.537 1.00 77.06 885 ALA A O 1
ATOM 7003 N N . ARG A 1 886 ? -36.194 0.126 3.180 1.00 77.00 886 ARG A N 1
ATOM 7004 C CA . ARG A 1 886 ? -36.988 1.152 2.492 1.00 77.00 886 ARG A CA 1
ATOM 7005 C C . ARG A 1 886 ? -38.008 1.706 3.495 1.00 77.00 886 ARG A C 1
ATOM 7007 O O . ARG A 1 886 ? -38.812 0.915 3.991 1.00 77.00 886 ARG A O 1
ATOM 7014 N N . PRO A 1 887 ? -38.017 3.019 3.793 1.00 71.69 887 PRO A N 1
ATOM 7015 C CA . PRO A 1 887 ? -38.994 3.588 4.718 1.00 71.69 887 PRO A CA 1
ATOM 7016 C C . PRO A 1 887 ? -40.419 3.312 4.219 1.00 71.69 887 PRO A C 1
ATOM 7018 O O . PRO A 1 887 ? -40.710 3.483 3.035 1.00 71.69 887 PRO A O 1
ATOM 7021 N N . GLY A 1 888 ? -41.287 2.843 5.119 1.00 69.88 888 GLY A N 1
ATOM 7022 C CA . GLY A 1 888 ? -42.661 2.442 4.798 1.00 69.88 888 GLY A CA 1
ATOM 7023 C C . GLY A 1 888 ? -42.835 1.020 4.240 1.00 69.88 888 GLY A C 1
ATOM 7024 O O . GLY A 1 888 ? -43.927 0.703 3.785 1.00 69.88 888 GLY A O 1
ATOM 7025 N N . CYS A 1 889 ? -41.810 0.157 4.257 1.00 77.81 889 CYS A N 1
ATOM 7026 C CA . CYS A 1 889 ? -41.925 -1.238 3.814 1.00 77.81 889 CYS A CA 1
ATOM 7027 C C . CYS A 1 889 ? -41.735 -2.231 4.976 1.00 77.81 889 CYS A C 1
ATOM 7029 O O . CYS A 1 889 ? -40.613 -2.460 5.417 1.00 77.81 889 CYS A O 1
ATOM 7031 N N . GLU A 1 890 ? -42.813 -2.889 5.417 1.00 78.06 890 GLU A N 1
ATOM 7032 C CA . GLU A 1 890 ? -42.770 -3.934 6.463 1.00 78.06 890 GLU A CA 1
ATOM 7033 C C . GLU A 1 890 ? -42.187 -5.281 5.980 1.00 78.06 890 GLU A C 1
ATOM 7035 O O . GLU A 1 890 ? -42.007 -6.218 6.760 1.00 78.06 890 GLU A O 1
ATOM 7040 N N . GLY A 1 891 ? -41.891 -5.404 4.681 1.00 80.81 891 GLY A N 1
ATOM 7041 C CA . GLY A 1 891 ? -41.340 -6.622 4.093 1.00 80.81 891 GLY A CA 1
ATOM 7042 C C . GLY A 1 891 ? -39.974 -7.001 4.675 1.00 80.81 891 GLY A C 1
ATOM 7043 O O . GLY A 1 891 ? -39.189 -6.153 5.098 1.00 80.81 891 GLY A O 1
ATOM 7044 N N . ARG A 1 892 ? -39.644 -8.295 4.639 1.00 85.94 892 ARG A N 1
ATOM 7045 C CA . ARG A 1 892 ? -38.277 -8.776 4.890 1.00 85.94 892 ARG A CA 1
ATOM 7046 C C . ARG A 1 892 ? -37.575 -9.117 3.577 1.00 85.94 892 ARG A C 1
ATOM 7048 O O . ARG A 1 892 ? -38.204 -9.422 2.563 1.00 85.94 892 ARG A O 1
ATOM 7055 N N . TYR A 1 893 ? -36.254 -9.040 3.600 1.00 88.50 893 TYR A N 1
ATOM 7056 C CA . TYR A 1 893 ? -35.379 -9.485 2.528 1.00 88.50 893 TYR A CA 1
ATOM 7057 C C . TYR A 1 893 ? -35.196 -11.003 2.585 1.00 88.50 893 TYR A C 1
ATOM 7059 O O . TYR A 1 893 ? -34.975 -11.579 3.645 1.00 88.50 893 TYR A O 1
ATOM 7067 N N . LYS A 1 894 ? -35.220 -11.651 1.424 1.00 89.12 894 LYS A N 1
ATOM 7068 C CA . LYS A 1 894 ? -34.993 -13.082 1.242 1.00 89.12 894 LYS A CA 1
ATOM 7069 C C . LYS A 1 894 ? -33.726 -13.305 0.435 1.00 89.12 894 LYS A C 1
ATOM 7071 O O . LYS A 1 894 ? -33.589 -12.779 -0.672 1.00 89.12 894 LYS A O 1
ATOM 7076 N N . LEU A 1 895 ? -32.804 -14.091 0.986 1.00 90.12 895 LEU A N 1
ATOM 7077 C CA . LEU A 1 895 ? -31.553 -14.445 0.322 1.00 90.12 895 LEU A CA 1
ATOM 7078 C C . LEU A 1 895 ? -31.840 -15.197 -0.988 1.00 90.12 895 LEU A C 1
ATOM 7080 O O . LEU A 1 895 ? -32.485 -16.245 -0.978 1.00 90.12 895 LEU A O 1
ATOM 7084 N N . LEU A 1 896 ? -31.356 -14.661 -2.114 1.00 89.31 896 LEU A N 1
ATOM 7085 C CA . LEU A 1 896 ? -31.451 -15.310 -3.428 1.00 89.31 896 LEU A CA 1
ATOM 7086 C C . LEU A 1 896 ? -30.109 -15.869 -3.897 1.00 89.31 896 LEU A C 1
ATOM 7088 O O . LEU A 1 896 ? -30.082 -16.888 -4.587 1.00 89.31 896 LEU A O 1
ATOM 7092 N N . ARG A 1 897 ? -28.998 -15.190 -3.580 1.00 89.56 897 ARG A N 1
ATOM 7093 C CA . ARG A 1 897 ? -27.649 -15.575 -4.017 1.00 89.56 897 ARG A CA 1
ATOM 7094 C C . ARG A 1 897 ? -26.591 -15.245 -2.982 1.00 89.56 897 ARG A C 1
ATOM 7096 O O . ARG A 1 897 ? -26.650 -14.200 -2.347 1.00 89.56 897 ARG A O 1
ATOM 7103 N N . HIS A 1 898 ? -25.565 -16.081 -2.925 1.00 91.31 898 HIS A N 1
ATOM 7104 C CA . HIS A 1 898 ? -24.304 -15.777 -2.264 1.00 91.31 898 HIS A CA 1
ATOM 7105 C C . HIS A 1 898 ? -23.203 -15.878 -3.325 1.00 91.31 898 HIS A C 1
ATOM 7107 O O . HIS A 1 898 ? -22.978 -16.944 -3.900 1.00 91.31 898 HIS A O 1
ATOM 7113 N N . VAL A 1 899 ? -22.583 -14.747 -3.657 1.00 93.12 899 VAL A N 1
ATOM 7114 C CA . VAL A 1 899 ? -21.612 -14.614 -4.753 1.00 93.12 899 VAL A CA 1
ATOM 7115 C C . VAL A 1 899 ? -20.227 -14.290 -4.197 1.00 93.12 899 VAL A C 1
ATOM 7117 O O . VAL A 1 899 ? -20.116 -13.643 -3.158 1.00 93.12 899 VAL A O 1
ATOM 7120 N N . SER A 1 900 ? -19.176 -14.722 -4.891 1.00 93.56 900 SER A N 1
ATOM 7121 C CA . SER A 1 900 ? -17.795 -14.346 -4.583 1.00 93.56 900 SER A CA 1
ATOM 7122 C C . SER A 1 900 ? -17.233 -13.467 -5.691 1.00 93.56 900 SER A C 1
ATOM 7124 O O . SER A 1 900 ? -17.365 -13.799 -6.871 1.00 93.56 900 SER A O 1
ATOM 7126 N N . PHE A 1 901 ? -16.607 -12.350 -5.331 1.00 94.56 901 PHE A N 1
ATOM 7127 C CA . PHE A 1 901 ? -15.978 -11.432 -6.273 1.00 94.56 901 PHE A CA 1
ATOM 7128 C C . PHE A 1 901 ? -14.472 -11.673 -6.378 1.00 94.56 901 PHE A C 1
ATOM 7130 O O . PHE A 1 901 ? -13.752 -11.648 -5.380 1.00 94.56 901 PHE A O 1
ATOM 7137 N N . VAL A 1 902 ? -13.998 -11.857 -7.614 1.00 93.56 902 VAL A N 1
ATOM 7138 C CA . VAL A 1 902 ? -12.578 -12.024 -7.959 1.00 93.56 902 VAL A CA 1
ATOM 7139 C C . VAL A 1 902 ? -12.062 -10.716 -8.556 1.00 93.56 902 VAL A C 1
ATOM 7141 O O . VAL A 1 902 ? -12.273 -10.433 -9.738 1.00 93.56 902 VAL A O 1
ATOM 7144 N N . ASP A 1 903 ? -11.392 -9.905 -7.741 1.00 94.19 903 ASP A N 1
ATOM 7145 C CA . ASP A 1 903 ? -10.896 -8.591 -8.149 1.00 94.19 903 ASP A CA 1
ATOM 7146 C C . ASP A 1 903 ? -9.557 -8.717 -8.879 1.00 94.19 903 ASP A C 1
ATOM 7148 O O . ASP A 1 903 ? -8.495 -8.886 -8.269 1.00 94.19 903 ASP A O 1
ATOM 7152 N N . CYS A 1 904 ? -9.622 -8.690 -10.214 1.00 91.62 904 CYS A N 1
ATOM 7153 C CA . CYS A 1 904 ? -8.456 -8.871 -11.070 1.00 91.62 904 CYS A CA 1
ATOM 7154 C C . CYS A 1 904 ? -7.653 -7.570 -11.233 1.00 91.62 904 CYS A C 1
ATOM 7156 O O . CYS A 1 904 ? -8.230 -6.503 -11.468 1.00 91.62 904 CYS A O 1
ATOM 7158 N N . PRO A 1 905 ? -6.308 -7.633 -11.205 1.00 91.00 905 PRO A N 1
ATOM 7159 C CA . PRO A 1 905 ? -5.475 -6.461 -11.430 1.00 91.00 905 PRO A CA 1
ATOM 7160 C C . PRO A 1 905 ? -5.665 -5.917 -12.850 1.00 91.00 905 PRO A C 1
ATOM 7162 O O . PRO A 1 905 ? -5.651 -6.660 -13.826 1.00 91.00 905 PRO A O 1
ATOM 7165 N N . GLY A 1 906 ? -5.835 -4.596 -12.968 1.00 83.94 906 GLY A N 1
ATOM 7166 C CA . GLY A 1 906 ? -6.032 -3.926 -14.264 1.00 83.94 906 GLY A CA 1
ATOM 7167 C C . GLY A 1 906 ? -4.754 -3.456 -14.956 1.00 83.94 906 GLY A C 1
ATOM 7168 O O . GLY A 1 906 ? -4.838 -2.893 -16.047 1.00 83.94 906 GLY A O 1
ATOM 7169 N N . HIS A 1 907 ? -3.598 -3.609 -14.305 1.00 87.00 907 HIS A N 1
ATOM 7170 C CA . HIS A 1 907 ? -2.311 -3.186 -14.848 1.00 87.00 907 HIS A CA 1
ATOM 7171 C C . HIS A 1 907 ? -1.760 -4.275 -15.761 1.00 87.00 907 HIS A C 1
ATOM 7173 O O . HIS A 1 907 ? -1.631 -5.433 -15.377 1.00 87.00 907 HIS A O 1
ATOM 7179 N N . ASP A 1 908 ? -1.377 -3.881 -16.964 1.00 81.56 908 ASP A N 1
ATOM 7180 C CA . ASP A 1 908 ? -0.903 -4.764 -18.028 1.00 81.56 908 ASP A CA 1
ATOM 7181 C C . ASP A 1 908 ? 0.386 -5.560 -17.723 1.00 81.56 908 ASP A C 1
ATOM 7183 O O . ASP A 1 908 ? 0.650 -6.581 -18.352 1.00 81.56 908 ASP A O 1
ATOM 7187 N N . ILE A 1 909 ? 1.169 -5.153 -16.719 1.00 87.25 909 ILE A N 1
ATOM 7188 C CA . ILE A 1 909 ? 2.290 -5.943 -16.179 1.00 87.25 909 ILE A CA 1
ATOM 7189 C C . ILE A 1 909 ? 1.785 -7.246 -15.529 1.00 87.25 909 ILE A C 1
ATOM 7191 O O . ILE A 1 909 ? 2.485 -8.257 -15.536 1.00 87.25 909 ILE A O 1
ATOM 7195 N N . LEU A 1 910 ? 0.564 -7.226 -14.990 1.00 89.56 910 LEU A N 1
ATOM 7196 C CA . LEU A 1 910 ? -0.039 -8.267 -14.155 1.00 89.56 910 LEU A CA 1
ATOM 7197 C C . LEU A 1 910 ? -1.014 -9.168 -14.933 1.00 89.56 910 LEU A C 1
ATOM 7199 O O . LEU A 1 910 ? -1.816 -9.882 -14.332 1.00 89.56 910 LEU A O 1
ATOM 7203 N N . MET A 1 911 ? -0.918 -9.191 -16.269 1.00 87.88 911 MET A N 1
ATOM 7204 C CA . MET A 1 911 ? -1.725 -10.069 -17.128 1.00 87.88 911 MET A CA 1
ATOM 7205 C C . MET A 1 911 ? -1.599 -11.559 -16.771 1.00 87.88 911 MET A C 1
ATOM 7207 O O . MET A 1 911 ? -2.540 -12.315 -16.998 1.00 87.88 911 MET A O 1
ATOM 7211 N N . SER A 1 912 ? -0.482 -11.998 -16.174 1.00 87.88 912 SER A N 1
ATOM 7212 C CA . SER A 1 912 ? -0.362 -13.347 -15.600 1.00 87.88 912 SER A CA 1
ATOM 7213 C C . SER A 1 912 ? -1.395 -13.587 -14.499 1.00 87.88 912 SER A C 1
ATOM 7215 O O . SER A 1 912 ? -2.161 -14.540 -14.578 1.00 87.88 912 SER A O 1
ATOM 7217 N N . THR A 1 913 ? -1.454 -12.684 -13.522 1.00 90.38 913 THR A N 1
ATOM 7218 C CA . THR A 1 913 ? -2.362 -12.732 -12.372 1.00 90.38 913 THR A CA 1
ATOM 7219 C C . THR A 1 913 ? -3.824 -12.627 -12.806 1.00 90.38 913 THR A C 1
ATOM 7221 O O . THR A 1 913 ? -4.663 -13.373 -12.307 1.00 90.38 913 THR A O 1
ATOM 7224 N N . MET A 1 914 ? -4.128 -11.757 -13.779 1.00 92.50 914 MET A N 1
ATOM 7225 C CA . MET A 1 914 ? -5.475 -11.631 -14.351 1.00 92.50 914 MET A CA 1
ATOM 7226 C C . MET A 1 914 ? -5.943 -12.938 -15.013 1.00 92.50 914 MET A C 1
ATOM 7228 O O . MET A 1 914 ? -7.058 -13.388 -14.756 1.00 92.50 914 MET A O 1
ATOM 7232 N N . LEU A 1 915 ? -5.075 -13.587 -15.798 1.00 90.69 915 LEU A N 1
ATOM 7233 C CA . LEU A 1 915 ? -5.367 -14.880 -16.425 1.00 90.69 915 LEU A CA 1
ATOM 7234 C C . LEU A 1 915 ? -5.515 -16.010 -15.393 1.00 90.69 915 LEU A C 1
ATOM 7236 O O . LEU A 1 915 ? -6.412 -16.837 -15.536 1.00 90.69 915 LEU A O 1
ATOM 7240 N N . SER A 1 916 ? -4.701 -16.023 -14.330 1.00 89.06 916 SER A N 1
ATOM 7241 C CA . SER A 1 916 ? -4.841 -17.001 -13.242 1.00 89.06 916 SER A CA 1
ATOM 7242 C C . SER A 1 916 ? -6.156 -16.851 -12.468 1.00 89.06 916 SER A C 1
ATOM 7244 O O . SER A 1 916 ? -6.718 -17.856 -12.041 1.00 89.06 916 SER A O 1
ATOM 7246 N N . GLY A 1 917 ? -6.670 -15.625 -12.310 1.00 89.25 917 GLY A N 1
ATOM 7247 C CA . GLY A 1 917 ? -7.995 -15.375 -11.730 1.00 89.25 917 GLY A CA 1
ATOM 7248 C C . GLY A 1 917 ? -9.136 -15.759 -12.677 1.00 89.25 917 GLY A C 1
ATOM 7249 O O . GLY A 1 917 ? -10.115 -16.374 -12.258 1.00 89.25 917 GLY A O 1
ATOM 7250 N N . ALA A 1 918 ? -8.989 -15.464 -13.972 1.00 90.12 918 ALA A N 1
ATOM 7251 C CA . ALA A 1 918 ? -9.987 -15.781 -14.996 1.00 90.12 918 ALA A CA 1
ATOM 7252 C C . ALA A 1 918 ? -10.211 -17.292 -15.212 1.00 90.12 918 ALA A C 1
ATOM 7254 O O . ALA A 1 918 ? -11.272 -17.682 -15.692 1.00 90.12 918 ALA A O 1
ATOM 7255 N N . ALA A 1 919 ? -9.276 -18.149 -14.784 1.00 87.56 919 ALA A N 1
ATOM 7256 C CA . ALA A 1 919 ? -9.445 -19.605 -14.759 1.00 87.56 919 ALA A CA 1
ATOM 7257 C C . ALA A 1 919 ? -10.513 -20.112 -13.766 1.00 87.56 919 ALA A C 1
ATOM 7259 O O . ALA A 1 919 ? -10.913 -21.272 -13.847 1.00 87.56 919 ALA A O 1
ATOM 7260 N N . VAL A 1 920 ? -10.935 -19.274 -12.813 1.00 89.31 920 VAL A N 1
ATOM 7261 C CA . VAL A 1 920 ? -11.817 -19.643 -11.688 1.00 89.31 920 VAL A CA 1
ATOM 7262 C C . VAL A 1 920 ? -13.171 -18.918 -11.723 1.00 89.31 920 VAL A C 1
ATOM 7264 O O . VAL A 1 920 ? -14.109 -19.314 -11.031 1.00 89.31 920 VAL A O 1
ATOM 7267 N N . MET A 1 921 ? -13.293 -17.878 -12.547 1.00 92.06 921 MET A N 1
ATOM 7268 C CA . MET A 1 921 ? -14.536 -17.136 -12.757 1.00 92.06 921 MET A CA 1
ATOM 7269 C C . MET A 1 921 ? -15.582 -17.989 -13.488 1.00 92.06 921 MET A C 1
ATOM 7271 O O . MET A 1 921 ? -15.268 -18.658 -14.468 1.00 92.06 921 MET A O 1
ATOM 7275 N N . ASP A 1 922 ? -16.842 -17.887 -13.072 1.00 92.12 922 ASP A N 1
ATOM 7276 C CA . ASP A 1 922 ? -18.001 -18.397 -13.816 1.00 92.12 922 ASP A CA 1
ATOM 7277 C C . ASP A 1 922 ? -18.592 -17.310 -14.738 1.00 92.12 922 ASP A C 1
ATOM 7279 O O . ASP A 1 922 ? -19.108 -17.591 -15.824 1.00 92.12 922 ASP A O 1
ATOM 7283 N N . ALA A 1 923 ? -18.497 -16.049 -14.301 1.00 93.69 923 ALA A N 1
ATOM 7284 C CA . ALA A 1 923 ? -19.008 -14.858 -14.976 1.00 93.69 923 ALA A CA 1
ATOM 7285 C C . ALA A 1 923 ? -18.109 -13.637 -14.711 1.00 93.69 923 ALA A C 1
ATOM 7287 O O . ALA A 1 923 ? -17.217 -13.685 -13.860 1.00 93.69 923 ALA A O 1
ATOM 7288 N N . ALA A 1 924 ? -18.341 -12.525 -15.417 1.00 94.75 924 ALA A N 1
ATOM 7289 C CA . ALA A 1 924 ? -17.532 -11.316 -15.257 1.00 94.75 924 ALA A CA 1
ATOM 7290 C C . ALA A 1 924 ? -18.302 -9.992 -15.383 1.00 94.75 924 ALA A C 1
ATOM 7292 O O . ALA A 1 924 ? -19.278 -9.867 -16.121 1.00 94.75 924 ALA A O 1
ATOM 7293 N N . LEU A 1 925 ? -17.781 -8.979 -14.693 1.00 95.94 925 LEU A N 1
ATOM 7294 C CA . LEU A 1 925 ? -18.157 -7.574 -14.767 1.00 95.94 925 LEU A CA 1
ATOM 7295 C C . LEU A 1 925 ? -17.061 -6.813 -15.529 1.00 95.94 925 LEU A C 1
ATOM 7297 O O . LEU A 1 925 ? -15.934 -6.678 -15.043 1.00 95.94 925 LEU A O 1
ATOM 7301 N N . LEU A 1 926 ? -17.383 -6.310 -16.722 1.00 95.38 926 LEU A N 1
ATOM 7302 C CA . LEU A 1 926 ? -16.489 -5.491 -17.541 1.00 95.38 926 LEU A CA 1
ATOM 7303 C C . LEU A 1 926 ? -16.682 -4.010 -17.202 1.00 95.38 926 LEU A C 1
ATOM 7305 O O . LEU A 1 926 ? -17.610 -3.373 -17.695 1.00 95.38 926 LEU A O 1
ATOM 7309 N N . LEU A 1 927 ? -15.796 -3.452 -16.379 1.00 95.50 927 LEU A N 1
ATOM 7310 C CA . LEU A 1 927 ? -15.836 -2.038 -16.016 1.00 95.50 927 LEU A CA 1
ATOM 7311 C C . LEU A 1 927 ? -15.201 -1.167 -17.101 1.00 95.50 927 LEU A C 1
ATOM 7313 O O . LEU A 1 927 ? -14.029 -1.341 -17.456 1.00 95.50 927 LEU A O 1
ATOM 7317 N N . ILE A 1 928 ? -15.946 -0.158 -17.547 1.00 95.25 928 ILE A N 1
ATOM 7318 C CA . ILE A 1 928 ? -15.512 0.886 -18.477 1.00 95.25 928 ILE A CA 1
ATOM 7319 C C . ILE A 1 928 ? -15.770 2.244 -17.812 1.00 95.25 928 ILE A C 1
ATOM 7321 O O . ILE A 1 928 ? -16.893 2.521 -17.401 1.00 95.25 928 ILE A O 1
ATOM 7325 N N . ALA A 1 929 ? -14.739 3.079 -17.654 1.00 94.94 929 ALA A N 1
ATOM 7326 C CA . ALA A 1 929 ? -14.903 4.420 -17.099 1.00 94.94 929 ALA A CA 1
ATOM 7327 C C . ALA A 1 929 ? -15.442 5.384 -18.164 1.00 94.94 929 ALA A C 1
ATOM 7329 O O . ALA A 1 929 ? -14.824 5.559 -19.213 1.00 94.94 929 ALA A O 1
ATOM 7330 N N . GLY A 1 930 ? -16.568 6.041 -17.878 1.00 92.31 930 GLY A N 1
ATOM 7331 C CA . GLY A 1 930 ? -17.219 6.966 -18.808 1.00 92.31 930 GLY A CA 1
ATOM 7332 C C . GLY A 1 930 ? -16.366 8.184 -19.179 1.00 92.31 930 GLY A C 1
ATOM 7333 O O . GLY A 1 930 ? -16.399 8.643 -20.319 1.00 92.31 930 GLY A O 1
ATOM 7334 N N . ASN A 1 931 ? -15.538 8.655 -18.239 1.00 90.69 931 ASN A N 1
ATOM 7335 C CA . ASN A 1 931 ? -14.631 9.793 -18.419 1.00 90.69 931 ASN A CA 1
ATOM 7336 C C . ASN A 1 931 ? -13.424 9.508 -19.344 1.00 90.69 931 ASN A C 1
ATOM 7338 O O . ASN A 1 931 ? -12.592 10.393 -19.547 1.00 90.69 931 ASN A O 1
ATOM 7342 N N . GLU A 1 932 ? -13.274 8.277 -19.840 1.00 89.62 932 GLU A N 1
ATOM 7343 C CA . GLU A 1 932 ? -12.190 7.848 -20.727 1.00 89.62 932 GLU A CA 1
ATOM 7344 C C . GLU A 1 932 ? -12.748 7.449 -22.101 1.00 89.62 932 GLU A C 1
ATOM 7346 O O . GLU A 1 932 ? -13.914 7.088 -22.246 1.00 89.62 932 GLU A O 1
ATOM 7351 N N . SER A 1 933 ? -11.921 7.490 -23.147 1.00 86.81 933 SER A N 1
ATOM 7352 C CA . SER A 1 933 ? -12.357 7.063 -24.480 1.00 86.81 933 SER A CA 1
ATOM 7353 C C . SER A 1 933 ? -12.472 5.538 -24.573 1.00 86.81 933 SER A C 1
ATOM 7355 O O . SER A 1 933 ? -11.550 4.807 -24.206 1.00 86.81 933 SER A O 1
ATOM 7357 N N . CYS A 1 934 ? -13.587 5.036 -25.102 1.00 85.88 934 CYS A N 1
ATOM 7358 C CA . CYS A 1 934 ? -13.757 3.614 -25.389 1.00 85.88 934 CYS A CA 1
ATOM 7359 C C . CYS A 1 934 ? -13.361 3.312 -26.854 1.00 85.88 934 CYS A C 1
ATOM 7361 O O . CYS A 1 934 ? -13.733 4.083 -27.743 1.00 85.88 934 CYS A O 1
ATOM 7363 N N . PRO A 1 935 ? -12.626 2.219 -27.153 1.00 82.56 935 PRO A N 1
ATOM 7364 C CA . PRO A 1 935 ? -12.062 1.230 -26.232 1.00 82.56 935 PRO A CA 1
ATOM 7365 C C . PRO A 1 935 ? -10.633 1.557 -25.758 1.00 82.56 935 PRO A C 1
ATOM 7367 O O . PRO A 1 935 ? -9.758 1.895 -26.557 1.00 82.56 935 PRO A O 1
ATOM 7370 N N . GLN A 1 936 ? -10.353 1.330 -24.469 1.00 87.19 936 GLN A N 1
ATOM 7371 C CA . GLN A 1 936 ? -8.974 1.263 -23.961 1.00 87.19 936 GLN A CA 1
ATOM 7372 C C . GLN A 1 936 ? -8.323 -0.106 -24.278 1.00 87.19 936 GLN A C 1
ATOM 7374 O O . GLN A 1 936 ? -9.022 -1.123 -24.318 1.00 87.19 936 GLN A O 1
ATOM 7379 N N . PRO A 1 937 ? -6.988 -0.186 -24.468 1.00 84.12 937 PRO A N 1
ATOM 7380 C CA . PRO A 1 937 ? -6.314 -1.416 -24.909 1.00 84.12 937 PRO A CA 1
ATOM 7381 C C . PRO A 1 937 ? -6.422 -2.590 -23.930 1.00 84.12 937 PRO A C 1
ATOM 7383 O O . PRO A 1 937 ? -6.554 -3.734 -24.350 1.00 84.12 937 PRO A O 1
ATOM 7386 N N . GLN A 1 938 ? -6.369 -2.320 -22.626 1.00 87.94 938 GLN A N 1
ATOM 7387 C CA . GLN A 1 938 ? -6.484 -3.345 -21.586 1.00 87.94 938 GLN A CA 1
ATOM 7388 C C . GLN A 1 938 ? -7.925 -3.867 -21.489 1.00 87.94 938 GLN A C 1
ATOM 7390 O O . GLN A 1 938 ? -8.136 -5.040 -21.209 1.00 87.94 938 GLN A O 1
ATOM 7395 N N . THR A 1 939 ? -8.929 -3.035 -21.791 1.00 89.44 939 THR A N 1
ATOM 7396 C CA . THR A 1 939 ? -10.333 -3.467 -21.888 1.00 89.44 939 THR A CA 1
ATOM 7397 C C . THR A 1 939 ? -10.512 -4.511 -22.996 1.00 89.44 939 THR A C 1
ATOM 7399 O O . THR A 1 939 ? -11.223 -5.491 -22.789 1.00 89.44 939 THR A O 1
ATOM 7402 N N . SER A 1 940 ? -9.821 -4.368 -24.138 1.00 88.00 940 SER A N 1
ATOM 7403 C CA . SER A 1 940 ? -9.846 -5.382 -25.203 1.00 88.00 940 SER A CA 1
ATOM 7404 C C . SER A 1 940 ? -8.951 -6.595 -24.924 1.00 88.00 940 SER A C 1
ATOM 7406 O O . SER A 1 940 ? -9.342 -7.708 -25.270 1.00 88.00 940 SER A O 1
ATOM 7408 N N . GLU A 1 941 ? -7.806 -6.430 -24.249 1.00 88.56 941 GLU A N 1
ATOM 7409 C CA . GLU A 1 941 ? -6.959 -7.558 -23.820 1.00 88.56 941 GLU A CA 1
ATOM 7410 C C . GLU A 1 941 ? -7.677 -8.452 -22.787 1.00 88.56 941 GLU A C 1
ATOM 7412 O O . GLU A 1 941 ? -7.683 -9.674 -22.938 1.00 88.56 941 GLU A O 1
ATOM 7417 N N . HIS A 1 942 ? -8.378 -7.867 -21.806 1.00 90.31 942 HIS A N 1
ATOM 7418 C CA . HIS A 1 942 ? -9.181 -8.620 -20.834 1.00 90.31 942 HIS A CA 1
ATOM 7419 C C . HIS A 1 942 ? -10.417 -9.291 -21.458 1.00 90.31 942 HIS A C 1
ATOM 7421 O O . HIS A 1 942 ? -10.714 -10.437 -21.125 1.00 90.31 942 HIS A O 1
ATOM 7427 N N . LEU A 1 943 ? -11.129 -8.618 -22.374 1.00 90.06 943 LEU A N 1
ATOM 7428 C CA . LEU A 1 943 ? -12.291 -9.208 -23.053 1.00 90.06 943 LEU A CA 1
ATOM 7429 C C . LEU A 1 943 ? -11.883 -10.422 -23.909 1.00 90.06 943 LEU A C 1
ATOM 7431 O O . LEU A 1 943 ? -12.537 -11.462 -23.852 1.00 90.06 943 LEU A O 1
ATOM 7435 N N . ALA A 1 944 ? -10.757 -10.333 -24.623 1.00 88.38 944 ALA A N 1
ATOM 7436 C CA . ALA A 1 944 ? -10.207 -11.457 -25.382 1.00 88.38 944 ALA A CA 1
ATOM 7437 C C . ALA A 1 944 ? -9.710 -12.604 -24.479 1.00 88.38 944 ALA A C 1
ATOM 7439 O O . ALA A 1 944 ? -9.867 -13.774 -24.828 1.00 88.38 944 ALA A O 1
ATOM 7440 N N . ALA A 1 945 ? -9.140 -12.298 -23.307 1.00 89.44 945 ALA A N 1
ATOM 7441 C CA . ALA A 1 945 ? -8.770 -13.310 -22.315 1.00 89.44 945 ALA A CA 1
ATOM 7442 C C . ALA A 1 945 ? -9.997 -14.100 -21.816 1.00 89.44 945 ALA A C 1
ATOM 7444 O O . ALA A 1 945 ? -9.960 -15.330 -21.765 1.00 89.44 945 ALA A O 1
ATOM 7445 N N . ILE A 1 946 ? -11.108 -13.410 -21.537 1.00 90.00 946 ILE A N 1
ATOM 7446 C CA . ILE A 1 946 ? -12.384 -14.038 -21.170 1.00 90.00 946 ILE A CA 1
ATOM 7447 C C . ILE A 1 946 ? -12.948 -14.902 -22.307 1.00 90.00 946 ILE A C 1
ATOM 7449 O O . ILE A 1 946 ? -13.367 -16.036 -22.068 1.00 90.00 946 ILE A O 1
ATOM 7453 N N . GLU A 1 947 ? -12.909 -14.413 -23.549 1.00 88.00 947 GLU A N 1
ATOM 7454 C CA . GLU A 1 947 ? -13.350 -15.165 -24.731 1.00 88.00 947 GLU A CA 1
ATOM 7455 C C . GLU A 1 947 ? -12.558 -16.474 -24.917 1.00 88.00 947 GLU A C 1
ATOM 7457 O O . GLU A 1 947 ? -13.139 -17.535 -25.163 1.00 88.00 947 GLU A O 1
ATOM 7462 N N . ILE A 1 948 ? -11.238 -16.434 -24.710 1.00 87.75 948 ILE A N 1
ATOM 7463 C CA . ILE A 1 948 ? -10.350 -17.609 -24.745 1.00 87.75 948 ILE A CA 1
ATOM 7464 C C . ILE A 1 948 ? -10.749 -18.662 -23.700 1.00 87.75 948 ILE A C 1
ATOM 7466 O O . ILE A 1 948 ? -10.701 -19.867 -23.988 1.00 87.75 948 ILE A O 1
ATOM 7470 N N . MET A 1 949 ? -11.157 -18.209 -22.512 1.00 84.06 949 MET A N 1
ATOM 7471 C CA . MET A 1 949 ? -11.589 -19.045 -21.384 1.00 84.06 949 MET A CA 1
ATOM 7472 C C . MET A 1 949 ? -13.083 -19.418 -21.441 1.00 84.06 949 MET A C 1
ATOM 7474 O O . MET A 1 949 ? -13.535 -20.250 -20.660 1.00 84.06 949 MET A O 1
ATOM 7478 N N . LYS A 1 950 ? -13.818 -18.916 -22.446 1.00 82.81 950 LYS A N 1
ATOM 7479 C CA . LYS A 1 950 ? -15.227 -19.218 -22.759 1.00 82.81 950 LYS A CA 1
ATOM 7480 C C . LYS A 1 950 ? -16.264 -18.792 -21.707 1.00 82.81 950 LYS A C 1
ATOM 7482 O O . LYS A 1 950 ? -17.356 -19.370 -21.691 1.00 82.81 950 LYS A O 1
ATOM 7487 N N . LEU A 1 951 ? -15.993 -17.788 -20.870 1.00 85.94 951 LEU A N 1
ATOM 7488 C CA . LEU A 1 951 ? -17.052 -17.261 -19.996 1.00 85.94 951 LEU A CA 1
ATOM 7489 C C . LEU A 1 951 ? -18.086 -16.546 -20.876 1.00 85.94 951 LEU A C 1
ATOM 7491 O O . LEU A 1 951 ? -17.754 -15.609 -21.599 1.00 85.94 951 LEU A O 1
ATOM 7495 N N . LYS A 1 952 ? -19.334 -17.023 -20.853 1.00 83.94 952 LYS A N 1
ATOM 7496 C CA . LYS A 1 952 ? -20.430 -16.472 -21.673 1.00 83.94 952 LYS A CA 1
ATOM 7497 C C . LYS A 1 952 ? -21.167 -15.322 -20.992 1.00 83.94 952 LYS A C 1
ATOM 7499 O O . LYS A 1 952 ? -21.812 -14.527 -21.663 1.00 83.94 952 LYS A O 1
ATOM 7504 N N . HIS A 1 953 ? -21.121 -15.280 -19.664 1.00 91.94 953 HIS A N 1
ATOM 7505 C CA . HIS A 1 953 ? -21.919 -14.367 -18.858 1.00 91.94 953 HIS A CA 1
ATOM 7506 C C . HIS A 1 953 ? -21.067 -13.155 -18.488 1.00 91.94 953 HIS A C 1
ATOM 7508 O O . HIS A 1 953 ? -20.264 -13.200 -17.556 1.00 91.94 953 HIS A O 1
ATOM 7514 N N . VAL A 1 954 ? -21.229 -12.088 -19.268 1.00 93.88 954 VAL A N 1
ATOM 7515 C CA . VAL A 1 954 ? -20.578 -10.793 -19.057 1.00 93.88 954 VAL A CA 1
ATOM 7516 C C . VAL A 1 954 ? -21.659 -9.737 -18.845 1.00 93.88 954 VAL A C 1
ATOM 7518 O O . VAL A 1 954 ? -22.607 -9.663 -19.621 1.00 93.88 954 VAL A O 1
ATOM 7521 N N . ILE A 1 955 ? -21.503 -8.914 -17.810 1.00 95.44 955 ILE A N 1
ATOM 7522 C CA . ILE A 1 955 ? -22.265 -7.673 -17.607 1.00 95.44 955 ILE A CA 1
ATOM 7523 C C . ILE A 1 955 ? -21.279 -6.518 -17.779 1.00 95.44 955 ILE A C 1
ATOM 7525 O O . ILE A 1 955 ? -20.149 -6.587 -17.292 1.00 95.44 955 ILE A O 1
ATOM 7529 N N . ILE A 1 956 ? -21.673 -5.461 -18.481 1.00 95.75 956 ILE A N 1
ATOM 7530 C CA . ILE A 1 956 ? -20.820 -4.296 -18.726 1.00 95.75 956 ILE A CA 1
ATOM 7531 C C . ILE A 1 956 ? -21.242 -3.182 -17.770 1.00 95.75 956 ILE A C 1
ATOM 7533 O O . ILE A 1 956 ? -22.412 -2.818 -17.709 1.00 95.75 956 ILE A O 1
ATOM 7537 N N . LEU A 1 957 ? -20.287 -2.633 -17.024 1.00 96.50 957 LEU A N 1
ATOM 7538 C CA . LEU A 1 957 ? -20.524 -1.580 -16.041 1.00 96.50 957 LEU A CA 1
ATOM 7539 C C . LEU A 1 957 ? -19.877 -0.281 -16.517 1.00 96.50 957 LEU A C 1
ATOM 7541 O O . LEU A 1 957 ? -18.650 -0.159 -16.546 1.00 96.50 957 LEU A O 1
ATOM 7545 N N . GLN A 1 958 ? -20.707 0.690 -16.886 1.00 96.19 958 GLN A N 1
ATOM 7546 C CA . GLN A 1 958 ? -20.272 2.035 -17.246 1.00 96.19 958 GLN A CA 1
ATOM 7547 C C . GLN A 1 958 ? -20.151 2.846 -15.950 1.00 96.19 958 GLN A C 1
ATOM 7549 O O . GLN A 1 958 ? -21.150 3.283 -15.389 1.00 96.19 958 GLN A O 1
ATOM 7554 N N . ASN A 1 959 ? -18.929 2.975 -15.432 1.00 95.81 959 ASN A N 1
ATOM 7555 C CA . ASN A 1 959 ? -18.634 3.574 -14.126 1.00 95.81 959 ASN A CA 1
ATOM 7556 C C . ASN A 1 959 ? -18.201 5.049 -14.256 1.00 95.81 959 ASN A C 1
ATOM 7558 O O . ASN A 1 959 ? -17.771 5.481 -15.328 1.00 95.81 959 ASN A O 1
ATOM 7562 N N . LYS A 1 960 ? -18.240 5.794 -13.143 1.00 94.56 960 LYS A N 1
ATOM 7563 C CA . LYS A 1 960 ? -17.959 7.243 -13.051 1.00 94.56 960 LYS A CA 1
ATOM 7564 C C . LYS A 1 960 ? -18.925 8.100 -13.883 1.00 94.56 960 LYS A C 1
ATOM 7566 O O . LYS A 1 960 ? -18.520 9.070 -14.526 1.00 94.56 960 LYS A O 1
ATOM 7571 N N . VAL A 1 961 ? -20.203 7.716 -13.912 1.00 94.50 961 VAL A N 1
ATOM 7572 C CA . VAL A 1 961 ? -21.262 8.481 -14.601 1.00 94.50 961 VAL A CA 1
ATOM 7573 C C . VAL A 1 961 ? -21.496 9.840 -13.932 1.00 94.50 961 VAL A C 1
ATOM 7575 O O . VAL A 1 961 ? -21.817 10.803 -14.617 1.00 94.50 961 VAL A O 1
ATOM 7578 N N . ASP A 1 962 ? -21.186 9.951 -12.638 1.00 93.31 962 ASP A N 1
ATOM 7579 C CA . ASP A 1 962 ? -21.120 11.190 -11.848 1.00 93.31 962 ASP A CA 1
ATOM 7580 C C . ASP A 1 962 ? -20.202 12.291 -12.421 1.00 93.31 962 ASP A C 1
ATOM 7582 O O . ASP A 1 962 ? -20.360 13.458 -12.071 1.00 93.31 962 ASP A O 1
ATOM 7586 N N . LEU A 1 963 ? -19.273 11.953 -13.325 1.00 92.94 963 LEU A N 1
ATOM 7587 C CA . LEU A 1 963 ? -18.391 12.916 -14.001 1.00 92.94 963 LEU A CA 1
ATOM 7588 C C . LEU A 1 963 ? -18.862 13.299 -15.418 1.00 92.94 963 LEU A C 1
ATOM 7590 O O . LEU A 1 963 ? -18.142 14.002 -16.130 1.00 92.94 963 LEU A O 1
ATOM 7594 N N . MET A 1 964 ? -20.026 12.817 -15.864 1.00 92.19 964 MET A N 1
ATOM 7595 C CA . MET A 1 964 ? -20.535 13.000 -17.228 1.00 92.19 964 MET A CA 1
ATOM 7596 C C . MET A 1 964 ? -21.872 13.745 -17.271 1.00 92.19 964 MET A C 1
ATOM 7598 O O . MET A 1 964 ? -22.636 13.767 -16.313 1.00 92.19 964 MET A O 1
ATOM 7602 N N . ARG A 1 965 ? -22.184 14.304 -18.446 1.00 94.31 965 ARG A N 1
ATOM 7603 C CA . ARG A 1 965 ? -23.555 14.676 -18.825 1.00 94.31 965 ARG A CA 1
ATOM 7604 C C . ARG A 1 965 ? -24.256 13.475 -19.457 1.00 94.31 965 ARG A C 1
ATOM 7606 O O . ARG A 1 965 ? -23.593 12.636 -20.065 1.00 94.31 965 ARG A O 1
ATOM 7613 N N . GLU A 1 966 ? -25.581 13.434 -19.377 1.00 92.38 966 GLU A N 1
ATOM 7614 C CA . GLU A 1 966 ? -26.407 12.340 -19.911 1.00 92.38 966 GLU A CA 1
ATOM 7615 C C . GLU A 1 966 ? -26.161 12.086 -21.407 1.00 92.38 966 GLU A C 1
ATOM 7617 O O . GLU A 1 966 ? -25.944 10.946 -21.815 1.00 92.38 966 GLU A O 1
ATOM 7622 N N . GLU A 1 967 ? -26.085 13.152 -22.212 1.00 93.62 967 GLU A N 1
ATOM 7623 C CA . GLU A 1 967 ? -25.755 13.087 -23.643 1.00 93.62 967 GLU A CA 1
ATOM 7624 C C . GLU A 1 967 ? -24.427 12.350 -23.883 1.00 93.62 967 GLU A C 1
ATOM 7626 O O . GLU A 1 967 ? -24.369 11.382 -24.641 1.00 93.62 967 GLU A O 1
ATOM 7631 N N . SER A 1 968 ? -23.370 12.758 -23.172 1.00 93.06 968 SER A N 1
ATOM 7632 C CA . SER A 1 968 ? -22.031 12.164 -23.268 1.00 93.06 968 SER A CA 1
ATOM 7633 C C . SER A 1 968 ? -21.992 10.725 -22.746 1.00 93.06 968 SER A C 1
ATOM 7635 O O . SER A 1 968 ? -21.281 9.888 -23.301 1.00 93.06 968 SER A O 1
ATOM 7637 N N . ALA A 1 969 ? -22.778 10.405 -21.713 1.00 93.38 969 ALA A N 1
ATOM 7638 C CA . ALA A 1 969 ? -22.922 9.040 -21.216 1.00 93.38 969 ALA A CA 1
ATOM 7639 C C . ALA A 1 969 ? -23.572 8.126 -22.270 1.00 93.38 969 ALA A C 1
ATOM 7641 O O . ALA A 1 969 ? -23.114 6.999 -22.471 1.00 93.38 969 ALA A O 1
ATOM 7642 N N . LEU A 1 970 ? -24.578 8.628 -22.991 1.00 94.19 970 LEU A N 1
ATOM 7643 C CA . LEU A 1 970 ? -25.302 7.914 -24.045 1.00 94.19 970 LEU A CA 1
ATOM 7644 C C . LEU A 1 970 ? -24.464 7.790 -25.337 1.00 94.19 970 LEU A C 1
ATOM 7646 O O . LEU A 1 970 ? -24.475 6.745 -25.994 1.00 94.19 970 LEU A O 1
ATOM 7650 N N . GLU A 1 971 ? -23.658 8.796 -25.686 1.00 93.38 971 GLU A N 1
ATOM 7651 C CA . GLU A 1 971 ? -22.615 8.681 -26.720 1.00 93.38 971 GLU A CA 1
ATOM 7652 C C . GLU A 1 971 ? -21.552 7.636 -26.357 1.00 93.38 971 GLU A C 1
ATOM 7654 O O . GLU A 1 971 ? -21.214 6.771 -27.174 1.00 93.38 971 GLU A O 1
ATOM 7659 N N . HIS A 1 972 ? -21.067 7.651 -25.113 1.00 94.75 972 HIS A N 1
ATOM 7660 C CA . HIS A 1 972 ? -20.126 6.649 -24.624 1.00 94.75 972 HIS A CA 1
ATOM 7661 C C . HIS A 1 972 ? -20.758 5.244 -24.668 1.00 94.75 972 HIS A C 1
ATOM 7663 O O . HIS A 1 972 ? -20.120 4.309 -25.157 1.00 94.75 972 HIS A O 1
ATOM 7669 N N . GLN A 1 973 ? -22.028 5.082 -24.282 1.00 94.44 973 GLN A N 1
ATOM 7670 C CA . GLN A 1 973 ? -22.765 3.815 -24.386 1.00 94.44 973 GLN A CA 1
ATOM 7671 C C . GLN A 1 973 ? -22.862 3.320 -25.843 1.00 94.44 973 GLN A C 1
ATOM 7673 O O . GLN A 1 973 ? -22.606 2.145 -26.115 1.00 94.44 973 GLN A O 1
ATOM 7678 N N . LYS A 1 974 ? -23.138 4.211 -26.810 1.00 93.88 974 LYS A N 1
ATOM 7679 C CA . LYS A 1 974 ? -23.084 3.893 -28.253 1.00 93.88 974 LYS A CA 1
ATOM 7680 C C . LYS A 1 974 ? -21.690 3.417 -28.684 1.00 93.88 974 LYS A C 1
ATOM 7682 O O . LYS A 1 974 ? -21.592 2.477 -29.474 1.00 93.88 974 LYS A O 1
ATOM 7687 N N . SER A 1 975 ? -20.618 4.008 -28.149 1.00 93.25 975 SER A N 1
ATOM 7688 C CA . SER A 1 975 ? -19.241 3.575 -28.435 1.00 93.25 975 SER A CA 1
ATOM 7689 C C . SER A 1 975 ? -18.915 2.188 -27.856 1.00 93.25 975 SER A C 1
ATOM 7691 O O . SER A 1 975 ? -18.302 1.377 -28.551 1.00 93.25 975 SER A O 1
ATOM 7693 N N . ILE A 1 976 ? -19.412 1.863 -26.652 1.00 93.75 976 ILE A N 1
ATOM 7694 C CA . ILE A 1 976 ? -19.332 0.513 -26.065 1.00 93.75 976 ILE A CA 1
ATOM 7695 C C . ILE A 1 976 ? -20.072 -0.490 -26.959 1.00 93.75 976 ILE A C 1
ATOM 7697 O O . ILE A 1 976 ? -19.488 -1.499 -27.352 1.00 93.75 976 ILE A O 1
ATOM 7701 N N . MET A 1 977 ? -21.321 -0.197 -27.343 1.00 93.00 977 MET A N 1
ATOM 7702 C CA . MET A 1 977 ? -22.108 -1.067 -28.228 1.00 93.00 977 MET A CA 1
ATOM 7703 C C . MET A 1 977 ? -21.419 -1.304 -29.579 1.00 93.00 977 MET A C 1
ATOM 7705 O O . MET A 1 977 ? -21.447 -2.414 -30.103 1.00 93.00 977 MET A O 1
ATOM 7709 N N . GLN A 1 978 ? -20.749 -0.293 -30.141 1.00 91.62 978 GLN A N 1
ATOM 7710 C CA . GLN A 1 978 ? -19.987 -0.453 -31.381 1.00 91.62 978 GLN A CA 1
ATOM 7711 C C . GLN A 1 978 ? -18.680 -1.249 -31.200 1.00 91.62 978 GLN A C 1
ATOM 7713 O O . GLN A 1 978 ? -18.197 -1.834 -32.170 1.00 91.62 978 GLN A O 1
ATOM 7718 N N . PHE A 1 979 ? -18.115 -1.296 -29.990 1.00 90.00 979 PHE A N 1
ATOM 7719 C CA . PHE A 1 979 ? -16.912 -2.068 -29.664 1.00 90.00 979 PHE A CA 1
ATOM 7720 C C . PHE A 1 979 ? -17.195 -3.558 -29.400 1.00 90.00 979 PHE A C 1
ATOM 7722 O O . PHE A 1 979 ? -16.407 -4.400 -29.825 1.00 90.00 979 PHE A O 1
ATOM 7729 N N . ILE A 1 980 ? -18.307 -3.895 -28.736 1.00 90.75 980 ILE A N 1
ATOM 7730 C CA . ILE A 1 980 ? -18.647 -5.289 -28.376 1.00 90.75 980 ILE A CA 1
ATOM 7731 C C . ILE A 1 980 ? -19.259 -6.107 -29.523 1.00 90.75 980 ILE A C 1
ATOM 7733 O O . ILE A 1 980 ? -19.278 -7.337 -29.441 1.00 90.75 980 ILE A O 1
ATOM 7737 N N . ARG A 1 981 ? -19.721 -5.450 -30.595 1.00 90.56 981 ARG A N 1
ATOM 7738 C CA . ARG A 1 981 ? -20.305 -6.091 -31.787 1.00 90.56 981 ARG A CA 1
ATOM 7739 C C . ARG A 1 981 ? -19.387 -7.166 -32.375 1.00 90.56 981 ARG A C 1
ATOM 7741 O O . ARG A 1 981 ? -18.261 -6.880 -32.777 1.00 90.56 981 ARG A O 1
ATOM 7748 N N . GLY A 1 982 ? -19.892 -8.394 -32.475 1.00 84.69 982 GLY A N 1
ATOM 7749 C CA . GLY A 1 982 ? -19.141 -9.551 -32.966 1.00 84.69 982 GLY A CA 1
ATOM 7750 C C . GLY A 1 982 ? -18.143 -10.163 -31.971 1.00 84.69 982 GLY A C 1
ATOM 7751 O O . GLY A 1 982 ? -17.305 -10.958 -32.393 1.00 84.69 982 GLY A O 1
ATOM 7752 N N . THR A 1 983 ? -18.218 -9.817 -30.682 1.00 86.62 983 THR A N 1
ATOM 7753 C CA . THR A 1 983 ? -17.510 -10.507 -29.582 1.00 86.62 983 THR A CA 1
ATOM 7754 C C . THR A 1 983 ? -18.480 -11.386 -28.779 1.00 86.62 983 THR A C 1
ATOM 7756 O O . THR A 1 983 ? -19.688 -11.339 -28.996 1.00 86.62 983 THR A O 1
ATOM 7759 N N . ILE A 1 984 ? -17.990 -12.158 -27.800 1.00 83.69 984 ILE A N 1
ATOM 7760 C CA . ILE A 1 984 ? -18.867 -12.913 -26.876 1.00 83.69 984 ILE A CA 1
ATOM 7761 C C . ILE A 1 984 ? -19.736 -11.990 -25.991 1.00 83.69 984 ILE A C 1
ATOM 7763 O O . ILE A 1 984 ? -20.768 -12.431 -25.497 1.00 83.69 984 ILE A O 1
ATOM 7767 N N . ALA A 1 985 ? -19.377 -10.709 -25.836 1.00 83.31 985 ALA A N 1
ATOM 7768 C CA . ALA A 1 985 ? -20.179 -9.721 -25.109 1.00 83.31 985 ALA A CA 1
ATOM 7769 C C . ALA A 1 985 ? -21.239 -9.009 -25.982 1.00 83.31 985 ALA A C 1
ATOM 7771 O O . ALA A 1 985 ? -21.845 -8.039 -25.529 1.00 83.31 985 ALA A O 1
ATOM 7772 N N . ASP A 1 986 ? -21.473 -9.443 -27.225 1.00 86.25 986 ASP A N 1
ATOM 7773 C CA . ASP A 1 986 ? -22.550 -8.890 -28.054 1.00 86.25 986 ASP A CA 1
ATOM 7774 C C . ASP A 1 986 ? -23.924 -9.244 -27.447 1.00 86.25 986 ASP A C 1
ATOM 7776 O O . ASP A 1 986 ? -24.202 -10.403 -27.138 1.00 86.25 986 ASP A O 1
ATOM 7780 N N . GLY A 1 987 ? -24.767 -8.235 -27.215 1.00 85.69 987 GLY A N 1
ATOM 7781 C CA . GLY A 1 987 ? -26.014 -8.374 -26.449 1.00 85.69 987 GLY A CA 1
ATOM 7782 C C . GLY A 1 987 ? -25.866 -8.413 -24.917 1.00 85.69 987 GLY A C 1
ATOM 7783 O O . GLY A 1 987 ? -26.867 -8.615 -24.231 1.00 85.69 987 GLY A O 1
ATOM 7784 N N . ALA A 1 988 ? -24.668 -8.204 -24.355 1.00 91.25 988 ALA A N 1
ATOM 7785 C CA . ALA A 1 988 ? -24.488 -8.069 -22.906 1.00 91.25 988 ALA A CA 1
ATOM 7786 C C . ALA A 1 988 ? -25.170 -6.792 -22.356 1.00 91.25 988 ALA A C 1
ATOM 7788 O O . ALA A 1 988 ? -25.090 -5.739 -22.998 1.00 91.25 988 ALA A O 1
ATOM 7789 N N . PRO A 1 989 ? -25.801 -6.834 -21.164 1.00 93.88 989 PRO A N 1
ATOM 7790 C CA . PRO A 1 989 ? -26.397 -5.648 -20.553 1.00 93.88 989 PRO A CA 1
ATOM 7791 C C . PRO A 1 989 ? -25.318 -4.629 -20.158 1.00 93.88 989 PRO A C 1
ATOM 7793 O O . PRO A 1 989 ? -24.284 -4.994 -19.593 1.00 93.88 989 PRO A O 1
ATOM 7796 N N . ILE A 1 990 ? -25.578 -3.348 -20.440 1.00 94.94 990 ILE A N 1
ATOM 7797 C CA . ILE A 1 990 ? -24.728 -2.212 -20.056 1.00 94.94 990 ILE A CA 1
ATOM 7798 C C . ILE A 1 990 ? -25.451 -1.428 -18.958 1.00 94.94 990 ILE A C 1
ATOM 7800 O O . ILE A 1 990 ? -26.494 -0.835 -19.226 1.00 94.94 990 ILE A O 1
ATOM 7804 N N . VAL A 1 991 ? -24.895 -1.408 -17.744 1.00 95.25 991 VAL A N 1
ATOM 7805 C CA . VAL A 1 991 ? -25.477 -0.723 -16.579 1.00 95.25 991 VAL A CA 1
ATOM 7806 C C . VAL A 1 991 ? -24.652 0.530 -16.242 1.00 95.25 991 VAL A C 1
ATOM 7808 O O . VAL A 1 991 ? -23.454 0.398 -15.965 1.00 95.25 991 VAL A O 1
ATOM 7811 N N . PRO A 1 992 ? -25.241 1.742 -16.266 1.00 95.38 992 PRO A N 1
ATOM 7812 C CA . PRO A 1 992 ? -24.585 2.962 -15.800 1.00 95.38 992 PRO A CA 1
ATOM 7813 C C . PRO A 1 992 ? -24.606 3.034 -14.267 1.00 95.38 992 PRO A C 1
ATOM 7815 O O . PRO A 1 992 ? -25.667 2.901 -13.661 1.00 95.38 992 PRO A O 1
ATOM 7818 N N . ILE A 1 993 ? -23.445 3.252 -13.642 1.00 95.94 993 ILE A N 1
ATOM 7819 C CA . ILE A 1 993 ? -23.276 3.270 -12.178 1.00 95.94 993 ILE A CA 1
ATOM 7820 C C . ILE A 1 993 ? -22.325 4.379 -11.701 1.00 95.94 993 ILE A C 1
ATOM 7822 O O . ILE A 1 993 ? -21.448 4.843 -12.440 1.00 95.94 993 ILE A O 1
ATOM 7826 N N . SER A 1 994 ? -22.426 4.726 -10.415 1.00 95.75 994 SER A N 1
ATOM 7827 C CA . SER A 1 994 ? -21.362 5.430 -9.688 1.00 95.75 994 SER A CA 1
ATOM 7828 C C . SER A 1 994 ? -20.889 4.588 -8.508 1.00 95.75 994 SER A C 1
ATOM 7830 O O . SER A 1 994 ? -21.529 4.540 -7.459 1.00 95.75 994 SER A O 1
ATOM 7832 N N . ALA A 1 995 ? -19.733 3.936 -8.657 1.00 93.69 995 ALA A N 1
ATOM 7833 C CA . ALA A 1 995 ? -19.144 3.113 -7.599 1.00 93.69 995 ALA A CA 1
ATOM 7834 C C . ALA A 1 995 ? -18.759 3.909 -6.339 1.00 93.69 995 ALA A C 1
ATOM 7836 O O . ALA A 1 995 ? -18.692 3.344 -5.250 1.00 93.69 995 ALA A O 1
ATOM 7837 N N . GLN A 1 996 ? -18.474 5.207 -6.491 1.00 91.62 996 GLN A N 1
ATOM 7838 C CA . GLN A 1 996 ? -18.056 6.077 -5.390 1.00 91.62 996 GLN A CA 1
ATOM 7839 C C . GLN A 1 996 ? -19.256 6.556 -4.563 1.00 91.62 996 GLN A C 1
ATOM 7841 O O . GLN A 1 996 ? -19.183 6.558 -3.338 1.00 91.62 996 GLN A O 1
ATOM 7846 N N . LEU A 1 997 ? -20.356 6.920 -5.231 1.00 93.44 997 LEU A N 1
ATOM 7847 C CA . LEU A 1 997 ? -21.599 7.376 -4.596 1.00 93.44 997 LEU A CA 1
ATOM 7848 C C . LEU A 1 997 ? -22.574 6.228 -4.263 1.00 93.44 997 LEU A C 1
ATOM 7850 O O . LEU A 1 997 ? -23.586 6.462 -3.615 1.00 93.44 997 LEU A O 1
ATOM 7854 N N . LYS A 1 998 ? -22.269 4.993 -4.692 1.00 92.25 998 LYS A N 1
ATOM 7855 C CA . LYS A 1 998 ? -23.093 3.774 -4.546 1.00 92.25 998 LYS A CA 1
ATOM 7856 C C . LYS A 1 998 ? -24.460 3.809 -5.265 1.00 92.25 998 LYS A C 1
ATOM 7858 O O . LYS A 1 998 ? -25.346 3.038 -4.909 1.00 92.25 998 LYS A O 1
ATOM 7863 N N . TYR A 1 999 ? -24.623 4.630 -6.306 1.00 91.75 999 TYR A N 1
ATOM 7864 C CA . TYR A 1 999 ? -25.836 4.631 -7.144 1.00 91.75 999 TYR A CA 1
ATOM 7865 C C . TYR A 1 999 ? -25.875 3.456 -8.139 1.00 91.75 999 TYR A C 1
ATOM 7867 O O . TYR A 1 999 ? -24.844 3.095 -8.720 1.00 91.75 999 TYR A O 1
ATOM 7875 N N . ASN A 1 1000 ? -27.085 2.929 -8.376 1.00 92.88 1000 ASN A N 1
ATOM 7876 C CA . ASN A 1 1000 ? -27.435 1.834 -9.297 1.00 92.88 1000 ASN A CA 1
ATOM 7877 C C . ASN A 1 1000 ? -26.777 0.468 -8.981 1.00 92.88 1000 ASN A C 1
ATOM 7879 O O . ASN A 1 1000 ? -26.605 -0.377 -9.865 1.00 92.88 1000 ASN A O 1
ATOM 7883 N N . ILE A 1 1001 ? -26.388 0.230 -7.725 1.00 93.56 1001 ILE A N 1
ATOM 7884 C CA . ILE A 1 1001 ? -25.790 -1.039 -7.263 1.00 93.56 1001 ILE A CA 1
ATOM 7885 C C . ILE A 1 1001 ? -26.859 -2.139 -7.104 1.00 93.56 1001 ILE A C 1
ATOM 7887 O O . ILE A 1 1001 ? -26.628 -3.301 -7.432 1.00 93.56 1001 ILE A O 1
ATOM 7891 N N . ASP A 1 1002 ? -28.051 -1.747 -6.672 1.00 92.00 1002 ASP A N 1
ATOM 7892 C CA . ASP A 1 1002 ? -29.330 -2.461 -6.732 1.00 92.00 1002 ASP A CA 1
ATOM 7893 C C . ASP A 1 1002 ? -29.646 -2.993 -8.146 1.00 92.00 1002 ASP A C 1
ATOM 7895 O O . ASP A 1 1002 ? -29.859 -4.195 -8.322 1.00 92.00 1002 ASP A O 1
ATOM 7899 N N . ALA A 1 1003 ? -29.545 -2.150 -9.180 1.00 93.75 1003 ALA A N 1
ATOM 7900 C CA . ALA A 1 1003 ? -29.725 -2.568 -10.569 1.00 93.75 1003 ALA A CA 1
ATOM 7901 C C . ALA A 1 1003 ? -28.654 -3.587 -11.007 1.00 93.75 1003 ALA A C 1
ATOM 7903 O O . ALA A 1 1003 ? -28.965 -4.581 -11.665 1.00 93.75 1003 ALA A O 1
ATOM 7904 N N . VAL A 1 1004 ? -27.390 -3.411 -10.597 1.00 94.56 1004 VAL A N 1
ATOM 7905 C CA . VAL A 1 1004 ? -26.339 -4.421 -10.843 1.00 94.56 1004 VAL A CA 1
ATOM 7906 C C . VAL A 1 1004 ? -26.666 -5.747 -10.149 1.00 94.56 1004 VAL A C 1
ATOM 7908 O O . VAL A 1 1004 ? -26.495 -6.803 -10.759 1.00 94.56 1004 VAL A O 1
ATOM 7911 N N . ASN A 1 1005 ? -27.191 -5.719 -8.922 1.00 93.44 1005 ASN A N 1
ATOM 7912 C CA . ASN A 1 1005 ? -27.641 -6.915 -8.207 1.00 93.44 1005 ASN A CA 1
ATOM 7913 C C . ASN A 1 1005 ? -28.799 -7.625 -8.939 1.00 93.44 1005 ASN A C 1
ATOM 7915 O O . ASN A 1 1005 ? -28.740 -8.843 -9.120 1.00 93.44 1005 ASN A O 1
ATOM 7919 N N . GLN A 1 1006 ? -29.798 -6.883 -9.432 1.00 93.06 1006 GLN A N 1
ATOM 7920 C CA . GLN A 1 1006 ? -30.885 -7.407 -10.272 1.00 93.06 1006 GLN A CA 1
ATOM 7921 C C . GLN A 1 1006 ? -30.334 -8.096 -11.538 1.00 93.06 1006 GLN A C 1
ATOM 7923 O O . GLN A 1 1006 ? -30.679 -9.247 -11.821 1.00 93.06 1006 GLN A O 1
ATOM 7928 N N . PHE A 1 1007 ? -29.419 -7.452 -12.275 1.00 93.94 1007 PHE A N 1
ATOM 7929 C CA . PHE A 1 1007 ? -28.799 -8.050 -13.467 1.00 93.94 1007 PHE A CA 1
ATOM 7930 C C . PHE A 1 1007 ? -27.909 -9.264 -13.140 1.00 93.94 1007 PHE A C 1
ATOM 7932 O O . PHE A 1 1007 ? -27.915 -10.237 -13.892 1.00 93.94 1007 PHE A O 1
ATOM 7939 N N . ILE A 1 1008 ? -27.205 -9.288 -12.003 1.00 93.81 1008 ILE A N 1
ATOM 7940 C CA . ILE A 1 1008 ? -26.474 -10.482 -11.536 1.00 93.81 1008 ILE A CA 1
ATOM 7941 C C . ILE A 1 1008 ? -27.442 -11.644 -11.257 1.00 93.81 1008 ILE A C 1
ATOM 7943 O O . ILE A 1 1008 ? -27.151 -12.788 -11.621 1.00 93.81 1008 ILE A O 1
ATOM 7947 N N . VAL A 1 1009 ? -28.599 -11.373 -10.643 1.00 91.62 1009 VAL A N 1
ATOM 7948 C CA . VAL A 1 1009 ? -29.612 -12.399 -10.348 1.00 91.62 1009 VAL A CA 1
ATOM 7949 C C . VAL A 1 1009 ? -30.294 -12.920 -11.617 1.00 91.62 1009 VAL A C 1
ATOM 7951 O O . VAL A 1 1009 ? -30.541 -14.125 -11.706 1.00 91.62 1009 VAL A O 1
ATOM 7954 N N . ASN A 1 1010 ? -30.541 -12.059 -12.606 1.00 90.94 1010 ASN A N 1
ATOM 7955 C CA . ASN A 1 1010 ? -31.339 -12.398 -13.787 1.00 90.94 1010 ASN A CA 1
ATOM 7956 C C . ASN A 1 1010 ? -30.504 -12.868 -15.001 1.00 90.94 1010 ASN A C 1
ATOM 7958 O O . ASN A 1 1010 ? -30.957 -13.729 -15.752 1.00 90.94 1010 ASN A O 1
ATOM 7962 N N . SER A 1 1011 ? -29.292 -12.340 -15.217 1.00 89.94 1011 SER A N 1
ATOM 7963 C CA . SER A 1 1011 ? -28.492 -12.586 -16.440 1.00 89.94 1011 SER A CA 1
ATOM 7964 C C . SER A 1 1011 ? -27.448 -13.705 -16.323 1.00 89.94 1011 SER A C 1
ATOM 7966 O O . SER A 1 1011 ? -26.965 -14.219 -17.338 1.00 89.94 1011 SER A O 1
ATOM 7968 N N . ILE A 1 1012 ? -27.067 -14.080 -15.099 1.00 91.25 1012 ILE A N 1
ATOM 7969 C CA . ILE A 1 1012 ? -26.018 -15.070 -14.829 1.00 91.25 1012 ILE A CA 1
ATOM 7970 C C . ILE A 1 1012 ? -26.671 -16.312 -14.202 1.00 91.25 1012 ILE A C 1
ATOM 7972 O O . ILE A 1 1012 ? -27.043 -16.248 -13.035 1.00 91.25 1012 ILE A O 1
ATOM 7976 N N . PRO A 1 1013 ? -26.835 -17.457 -14.884 1.00 90.44 1013 PRO A N 1
ATOM 7977 C CA . PRO A 1 1013 ? -27.296 -18.682 -14.234 1.00 90.44 1013 PRO A CA 1
ATOM 7978 C C . PRO A 1 1013 ? -26.211 -19.233 -13.295 1.00 90.44 1013 PRO A C 1
ATOM 7980 O O . PRO A 1 1013 ? -25.019 -19.062 -13.549 1.00 90.44 1013 PRO A O 1
ATOM 7983 N N . VAL A 1 1014 ? -26.609 -19.929 -12.226 1.00 85.38 1014 VAL A N 1
ATOM 7984 C CA . VAL A 1 1014 ? -25.653 -20.711 -11.424 1.00 85.38 1014 VAL A CA 1
ATOM 7985 C C . VAL A 1 1014 ? -25.238 -21.944 -12.241 1.00 85.38 1014 VAL A C 1
ATOM 7987 O O . VAL A 1 1014 ? -26.116 -22.637 -12.763 1.00 85.38 1014 VAL A O 1
ATOM 7990 N N . PRO A 1 1015 ? -23.934 -22.229 -12.405 1.00 86.38 1015 PRO A N 1
ATOM 7991 C CA . PRO A 1 1015 ? -23.483 -23.392 -13.160 1.00 86.38 1015 PRO A CA 1
ATOM 7992 C C . PRO A 1 1015 ? -23.858 -24.694 -12.443 1.00 86.38 1015 PRO A C 1
ATOM 7994 O O . PRO A 1 1015 ? -23.695 -24.822 -11.230 1.00 86.38 1015 PRO A O 1
ATOM 7997 N N . MET A 1 1016 ? -24.295 -25.698 -13.205 1.00 83.25 1016 MET A N 1
ATOM 7998 C CA . MET A 1 1016 ? -24.447 -27.059 -12.686 1.00 83.25 1016 MET A CA 1
ATOM 7999 C C . MET A 1 1016 ? -23.062 -27.619 -12.341 1.00 83.25 1016 MET A C 1
ATOM 8001 O O . MET A 1 1016 ? -22.216 -27.778 -13.222 1.00 83.25 1016 MET A O 1
ATOM 8005 N N . ARG A 1 1017 ? -22.837 -27.906 -11.057 1.00 84.88 1017 ARG A N 1
ATOM 8006 C CA . ARG A 1 1017 ? -21.604 -28.498 -10.528 1.00 84.88 1017 ARG A CA 1
ATOM 8007 C C . ARG A 1 1017 ? -21.872 -29.937 -10.086 1.00 84.88 1017 ARG A C 1
ATOM 8009 O O . ARG A 1 1017 ? -22.941 -30.226 -9.560 1.00 84.88 1017 ARG A O 1
ATOM 8016 N N . ASP A 1 1018 ? -20.901 -30.823 -10.288 1.00 85.81 1018 ASP A N 1
ATOM 8017 C CA . ASP A 1 1018 ? -20.979 -32.213 -9.826 1.00 85.81 1018 ASP A CA 1
ATOM 8018 C C . ASP A 1 1018 ? -20.403 -32.331 -8.406 1.00 85.81 1018 ASP A C 1
ATOM 8020 O O . ASP A 1 1018 ? -19.220 -32.049 -8.180 1.00 85.81 1018 ASP A O 1
ATOM 8024 N N . PHE A 1 1019 ? -21.252 -32.729 -7.456 1.00 87.19 1019 PHE A N 1
ATOM 8025 C CA . PHE A 1 1019 ? -20.900 -32.963 -6.052 1.00 87.19 1019 PHE A CA 1
ATOM 8026 C C . PHE A 1 1019 ? -20.416 -34.400 -5.779 1.00 87.19 1019 PHE A C 1
ATOM 8028 O O . PHE A 1 1019 ? -19.745 -34.627 -4.776 1.00 87.19 1019 PHE A O 1
ATOM 8035 N N . SER A 1 1020 ? -20.723 -35.358 -6.664 1.00 86.25 1020 SER A N 1
ATOM 8036 C CA . SER A 1 1020 ? -20.307 -36.766 -6.560 1.00 86.25 1020 SER A CA 1
ATOM 8037 C C . SER A 1 1020 ? -18.946 -37.042 -7.211 1.00 86.25 1020 SER A C 1
ATOM 8039 O O . SER A 1 1020 ? -18.366 -38.108 -6.988 1.00 86.25 1020 SER A O 1
ATOM 8041 N N . ALA A 1 1021 ? -18.443 -36.120 -8.032 1.00 88.38 1021 ALA A N 1
ATOM 8042 C CA . ALA A 1 1021 ? -17.093 -36.167 -8.584 1.00 88.38 1021 ALA A CA 1
ATOM 8043 C C . ALA A 1 1021 ? -16.007 -36.124 -7.488 1.00 88.38 1021 ALA A C 1
ATOM 8045 O O . ALA A 1 1021 ? -16.233 -35.664 -6.370 1.00 88.38 1021 ALA A O 1
ATOM 8046 N N . SER A 1 1022 ? -14.784 -36.553 -7.819 1.00 89.25 1022 SER A N 1
ATOM 8047 C CA . SER A 1 1022 ? -13.641 -36.443 -6.902 1.00 89.25 1022 SER A CA 1
ATOM 8048 C C . SER A 1 1022 ? -13.338 -34.971 -6.565 1.00 89.25 1022 SER A C 1
ATOM 8050 O O . SER A 1 1022 ? -13.285 -34.156 -7.499 1.00 89.25 1022 SER A O 1
ATOM 8052 N N . PRO A 1 1023 ? -13.081 -34.624 -5.289 1.00 91.81 1023 PRO A N 1
ATOM 8053 C CA . PRO A 1 1023 ? -12.851 -33.245 -4.879 1.00 91.81 1023 PRO A CA 1
ATOM 8054 C C . PRO A 1 1023 ? -11.540 -32.700 -5.454 1.00 91.81 1023 PRO A C 1
ATOM 8056 O O . PRO A 1 1023 ? -10.478 -33.320 -5.330 1.00 91.81 1023 PRO A O 1
ATOM 8059 N N . ARG A 1 1024 ? -11.637 -31.544 -6.120 1.00 91.62 1024 ARG A N 1
ATOM 8060 C CA . ARG A 1 1024 ? -10.536 -30.848 -6.803 1.00 91.62 1024 ARG A CA 1
ATOM 8061 C C . ARG A 1 1024 ? -10.634 -29.344 -6.560 1.00 91.62 1024 ARG A C 1
ATOM 8063 O O . ARG A 1 1024 ? -11.599 -28.713 -6.989 1.00 91.62 1024 ARG A O 1
ATOM 8070 N N . LEU A 1 1025 ? -9.617 -28.768 -5.926 1.00 92.88 1025 LEU A N 1
ATOM 8071 C CA . LEU A 1 1025 ? -9.466 -27.332 -5.693 1.00 92.88 1025 LEU A CA 1
ATOM 8072 C C . LEU A 1 1025 ? -8.249 -26.799 -6.452 1.00 92.88 1025 LEU A C 1
ATOM 8074 O O . LEU A 1 1025 ? -7.169 -27.390 -6.425 1.00 92.88 1025 LEU A O 1
ATOM 8078 N N . ILE A 1 1026 ? -8.421 -25.655 -7.109 1.00 92.44 1026 ILE A N 1
ATOM 8079 C CA . ILE A 1 1026 ? -7.316 -24.888 -7.683 1.00 92.44 1026 ILE A CA 1
ATOM 8080 C C . ILE A 1 1026 ? -6.852 -23.870 -6.642 1.00 92.44 1026 ILE A C 1
ATOM 8082 O O . ILE A 1 1026 ? -7.653 -23.053 -6.187 1.00 92.44 1026 ILE A O 1
ATOM 8086 N N . VAL A 1 1027 ? -5.564 -23.897 -6.286 1.00 93.50 1027 VAL A N 1
ATOM 8087 C CA . VAL A 1 1027 ? -4.962 -22.916 -5.375 1.00 93.50 1027 VAL A CA 1
ATOM 8088 C C . VAL A 1 1027 ? -4.632 -21.645 -6.149 1.00 93.50 1027 VAL A C 1
ATOM 8090 O O . VAL A 1 1027 ? -3.933 -21.663 -7.170 1.00 93.50 1027 VAL A O 1
ATOM 8093 N N . ILE A 1 1028 ? -5.146 -20.527 -5.645 1.00 91.25 1028 ILE A N 1
ATOM 8094 C CA . ILE A 1 1028 ? -5.057 -19.212 -6.286 1.00 91.25 1028 ILE A CA 1
ATOM 8095 C C . ILE A 1 1028 ? -4.268 -18.241 -5.409 1.00 91.25 1028 ILE A C 1
ATOM 8097 O O . ILE A 1 1028 ? -3.603 -17.363 -5.949 1.00 91.25 1028 ILE A O 1
ATOM 8101 N N . ARG A 1 1029 ? -4.311 -18.414 -4.077 1.00 90.62 1029 ARG A N 1
ATOM 8102 C CA . ARG A 1 1029 ? -3.454 -17.750 -3.077 1.00 90.62 1029 ARG A CA 1
ATOM 8103 C C . ARG A 1 1029 ? -3.092 -18.707 -1.941 1.00 90.62 1029 ARG A C 1
ATOM 8105 O O . ARG A 1 1029 ? -3.781 -19.698 -1.718 1.00 90.62 1029 ARG A O 1
ATOM 8112 N N . SER A 1 1030 ? -2.006 -18.436 -1.225 1.00 91.81 1030 SER A N 1
ATOM 8113 C CA . SER A 1 1030 ? -1.634 -19.226 -0.044 1.00 91.81 1030 SER A CA 1
ATOM 8114 C C . SER A 1 1030 ? -1.142 -18.340 1.089 1.00 91.81 1030 SER A C 1
ATOM 8116 O O . SER A 1 1030 ? -0.418 -17.361 0.875 1.00 91.81 1030 SER A O 1
ATOM 8118 N N . PHE A 1 1031 ? -1.579 -18.685 2.297 1.00 87.88 1031 PHE A N 1
ATOM 8119 C CA . PHE A 1 1031 ? -1.493 -17.829 3.467 1.00 87.88 1031 PHE A CA 1
ATOM 8120 C C . PHE A 1 1031 ? -0.849 -18.548 4.647 1.00 87.88 1031 PHE A C 1
ATOM 8122 O O . PHE A 1 1031 ? -0.974 -19.760 4.827 1.00 87.88 1031 PHE A O 1
ATOM 8129 N N . ASP A 1 1032 ? -0.193 -17.740 5.463 1.00 89.88 1032 ASP A N 1
ATOM 8130 C CA . ASP A 1 1032 ? 0.175 -18.049 6.834 1.00 89.88 1032 ASP A CA 1
ATOM 8131 C C . ASP A 1 1032 ? -0.782 -17.234 7.718 1.00 89.88 1032 ASP A C 1
ATOM 8133 O O . ASP A 1 1032 ? -1.005 -16.054 7.430 1.00 89.88 1032 ASP A O 1
ATOM 8137 N N . VAL A 1 1033 ? -1.405 -17.870 8.711 1.00 88.56 1033 VAL A N 1
ATOM 8138 C CA . VAL A 1 1033 ? -2.373 -17.234 9.629 1.00 88.56 1033 VAL A CA 1
ATOM 8139 C C . VAL A 1 1033 ? -1.776 -16.955 11.009 1.00 88.56 1033 VAL A C 1
ATOM 8141 O O . VAL A 1 1033 ? -2.437 -16.357 11.855 1.00 88.56 1033 VAL A O 1
ATOM 8144 N N . ASN A 1 1034 ? -0.528 -17.366 11.242 1.00 90.44 1034 ASN A N 1
ATOM 8145 C CA . ASN A 1 1034 ? 0.137 -17.201 12.526 1.00 90.44 1034 ASN A CA 1
ATOM 8146 C C . ASN A 1 1034 ? 0.554 -15.740 12.734 1.00 90.44 1034 ASN A C 1
ATOM 8148 O O . ASN A 1 1034 ? 1.180 -15.119 11.868 1.00 90.44 1034 ASN A O 1
ATOM 8152 N N . LYS A 1 1035 ? 0.215 -15.180 13.900 1.00 87.88 1035 LYS A N 1
ATOM 8153 C CA . LYS A 1 1035 ? 0.629 -13.824 14.281 1.00 87.88 1035 LYS A CA 1
ATOM 8154 C C . LYS A 1 1035 ? 2.140 -13.809 14.585 1.00 87.88 1035 LYS A C 1
ATOM 8156 O O . LYS A 1 1035 ? 2.632 -14.736 15.230 1.00 87.88 1035 LYS A O 1
ATOM 8161 N N . PRO A 1 1036 ? 2.900 -12.777 14.172 1.00 86.88 1036 PRO A N 1
ATOM 8162 C CA . PRO A 1 1036 ? 4.287 -12.621 14.604 1.00 86.88 1036 PRO A CA 1
ATOM 8163 C C . PRO A 1 1036 ? 4.366 -12.533 16.133 1.00 86.88 1036 PRO A C 1
ATOM 8165 O O . PRO A 1 1036 ? 3.696 -11.692 16.723 1.00 86.88 1036 PRO A O 1
ATOM 8168 N N . GLY A 1 1037 ? 5.181 -13.387 16.755 1.00 86.50 1037 GLY A N 1
ATOM 8169 C CA . GLY A 1 1037 ? 5.295 -13.474 18.216 1.00 86.50 1037 GLY A CA 1
ATOM 8170 C C . GLY A 1 1037 ? 4.370 -14.496 18.886 1.00 86.50 1037 GLY A C 1
ATOM 8171 O O . GLY A 1 1037 ? 4.431 -14.612 20.101 1.00 86.50 1037 GLY A O 1
ATOM 8172 N N . ALA A 1 1038 ? 3.556 -15.247 18.133 1.00 87.31 1038 ALA A N 1
ATOM 8173 C CA . ALA A 1 1038 ? 2.853 -16.410 18.675 1.00 87.31 1038 ALA A CA 1
ATOM 8174 C C . ALA A 1 1038 ? 3.840 -17.515 19.102 1.00 87.31 1038 ALA A C 1
ATOM 8176 O O . ALA A 1 1038 ? 4.832 -17.766 18.407 1.00 87.31 1038 ALA A O 1
ATOM 8177 N N . ASP A 1 1039 ? 3.540 -18.182 20.217 1.00 90.75 1039 ASP A N 1
ATOM 8178 C CA . ASP A 1 1039 ? 4.307 -19.324 20.713 1.00 90.75 1039 ASP A CA 1
ATOM 8179 C C . ASP A 1 1039 ? 4.187 -20.554 19.808 1.00 90.75 1039 ASP A C 1
ATOM 8181 O O . ASP A 1 1039 ? 3.233 -20.716 19.044 1.00 90.75 1039 ASP A O 1
ATOM 8185 N N . VAL A 1 1040 ? 5.176 -21.446 19.913 1.00 90.06 1040 VAL A N 1
ATOM 8186 C CA . VAL A 1 1040 ? 5.319 -22.628 19.045 1.00 90.06 1040 VAL A CA 1
ATOM 8187 C C . VAL A 1 1040 ? 4.114 -23.575 19.144 1.00 90.06 1040 VAL A C 1
ATOM 8189 O O . VAL A 1 1040 ? 3.778 -24.229 18.158 1.00 90.06 1040 VAL A O 1
ATOM 8192 N N . ASP A 1 1041 ? 3.442 -23.611 20.296 1.00 89.25 1041 ASP A N 1
ATOM 8193 C CA . ASP A 1 1041 ? 2.354 -24.551 20.582 1.00 89.25 1041 ASP A CA 1
ATOM 8194 C C . ASP A 1 1041 ? 0.964 -24.096 20.068 1.00 89.25 1041 ASP A C 1
ATOM 8196 O O . ASP A 1 1041 ? 0.104 -24.950 19.858 1.00 89.25 1041 ASP A O 1
ATOM 8200 N N . ASP A 1 1042 ? 0.741 -22.801 19.766 1.00 90.00 1042 ASP A N 1
ATOM 8201 C CA . ASP A 1 1042 ? -0.478 -22.307 19.063 1.00 90.00 1042 ASP A CA 1
ATOM 8202 C C . ASP A 1 1042 ? -0.284 -22.211 17.531 1.00 90.00 1042 ASP A C 1
ATOM 8204 O O . ASP A 1 1042 ? -1.154 -21.716 16.807 1.00 90.00 1042 ASP A O 1
ATOM 8208 N N . LEU A 1 1043 ? 0.847 -22.691 16.991 1.00 89.69 1043 LEU A N 1
ATOM 8209 C CA . LEU A 1 1043 ? 1.116 -22.610 15.553 1.00 89.69 1043 LEU A CA 1
ATOM 8210 C C . LEU A 1 1043 ? 0.123 -23.441 14.729 1.00 89.69 1043 LEU A C 1
ATOM 8212 O O . LEU A 1 1043 ? 0.142 -24.674 14.691 1.00 89.69 1043 LEU A O 1
ATOM 8216 N N . LYS A 1 1044 ? -0.712 -22.728 13.974 1.00 90.69 1044 LYS A N 1
ATOM 8217 C CA . LYS A 1 1044 ? -1.691 -23.277 13.037 1.00 90.69 1044 LYS A CA 1
ATOM 8218 C C . LYS A 1 1044 ? -1.023 -23.547 11.692 1.00 90.69 1044 LYS A C 1
ATOM 8220 O O . LYS A 1 1044 ? -0.156 -22.801 11.236 1.00 90.69 1044 LYS A O 1
ATOM 8225 N N . GLY A 1 1045 ? -1.419 -24.642 11.049 1.00 92.06 1045 GLY A N 1
ATOM 8226 C CA . GLY A 1 1045 ? -0.872 -25.027 9.750 1.00 92.06 1045 GLY A CA 1
ATOM 8227 C C . GLY A 1 1045 ? -1.269 -24.065 8.622 1.00 92.06 1045 GLY A C 1
ATOM 8228 O O . GLY A 1 1045 ? -2.181 -23.246 8.747 1.00 92.06 1045 GLY A O 1
ATOM 8229 N N . GLY A 1 1046 ? -0.549 -24.147 7.505 1.00 93.44 1046 GLY A N 1
ATOM 8230 C CA . GLY A 1 1046 ? -0.718 -23.246 6.371 1.00 93.44 1046 GLY A CA 1
ATOM 8231 C C . GLY A 1 1046 ? -2.081 -23.375 5.680 1.00 93.44 1046 GLY A C 1
ATOM 8232 O O . GLY A 1 1046 ? -2.663 -24.461 5.586 1.00 93.44 1046 GLY A O 1
ATOM 8233 N N . VAL A 1 1047 ? -2.570 -22.260 5.132 1.00 94.19 1047 VAL A N 1
ATOM 8234 C CA . VAL A 1 1047 ? -3.893 -22.174 4.492 1.00 94.19 1047 VAL A CA 1
ATOM 8235 C C . VAL A 1 1047 ? -3.758 -22.075 2.972 1.00 94.19 1047 VAL A C 1
ATOM 8237 O O . VAL A 1 1047 ? -3.078 -21.189 2.444 1.00 94.19 1047 VAL A O 1
ATOM 8240 N N . ALA A 1 1048 ? -4.448 -22.965 2.258 1.00 93.75 1048 ALA A N 1
ATOM 8241 C CA . ALA A 1 1048 ? -4.577 -22.935 0.805 1.00 93.75 1048 ALA A CA 1
ATOM 8242 C C . ALA A 1 1048 ? -5.884 -22.221 0.417 1.00 93.75 1048 ALA A C 1
ATOM 8244 O O . ALA A 1 1048 ? -6.976 -22.734 0.649 1.00 93.75 1048 ALA A O 1
ATOM 8245 N N . GLY A 1 1049 ? -5.774 -21.022 -0.161 1.00 92.38 1049 GLY A N 1
ATOM 8246 C CA . GLY A 1 1049 ? -6.911 -20.235 -0.638 1.00 92.38 1049 GLY A CA 1
ATOM 8247 C C . GLY A 1 1049 ? -7.202 -20.520 -2.108 1.00 92.38 1049 GLY A C 1
ATOM 8248 O O . GLY A 1 1049 ? -6.354 -20.302 -2.981 1.00 92.38 1049 GLY A O 1
ATOM 8249 N N . GLY A 1 1050 ? -8.406 -20.994 -2.405 1.00 91.56 1050 GLY A N 1
ATOM 8250 C CA . GLY A 1 1050 ? -8.742 -21.423 -3.756 1.00 91.56 1050 GLY A CA 1
ATOM 8251 C C . GLY A 1 1050 ? -10.231 -21.573 -4.008 1.00 91.56 1050 GLY A C 1
ATOM 8252 O O . GLY A 1 1050 ? -11.060 -21.177 -3.194 1.00 91.56 1050 GLY A O 1
ATOM 8253 N N . SER A 1 1051 ? -10.555 -22.159 -5.155 1.00 92.25 1051 SER A N 1
ATOM 8254 C CA . SER A 1 1051 ? -11.928 -22.496 -5.526 1.00 92.25 1051 SER A CA 1
ATOM 8255 C C . SER A 1 1051 ? -12.028 -23.966 -5.905 1.00 92.25 1051 SER A C 1
ATOM 8257 O O . SER A 1 1051 ? -11.136 -24.515 -6.563 1.00 92.25 1051 SER A O 1
ATOM 8259 N N . ILE A 1 1052 ? -13.113 -24.602 -5.472 1.00 92.62 1052 ILE A N 1
ATOM 8260 C CA . ILE A 1 1052 ? -13.407 -26.002 -5.755 1.00 92.62 1052 ILE A CA 1
ATOM 8261 C C . ILE A 1 1052 ? -14.068 -26.083 -7.138 1.00 92.62 1052 ILE A C 1
ATOM 8263 O O . ILE A 1 1052 ? -15.093 -25.447 -7.391 1.00 92.62 1052 ILE A O 1
ATOM 8267 N N . LEU A 1 1053 ? -13.495 -26.874 -8.050 1.00 88.00 1053 LEU A N 1
ATOM 8268 C CA . LEU A 1 1053 ? -14.065 -27.075 -9.385 1.00 88.00 1053 LEU A CA 1
ATOM 8269 C C . LEU A 1 1053 ? -15.140 -28.166 -9.411 1.00 88.00 1053 LEU A C 1
ATOM 8271 O O . LEU A 1 1053 ? -16.180 -27.983 -10.050 1.00 88.00 1053 LEU A O 1
ATOM 8275 N N . THR A 1 1054 ? -14.877 -29.286 -8.738 1.00 89.50 1054 THR A N 1
ATOM 8276 C CA . THR A 1 1054 ? -15.697 -30.508 -8.726 1.00 89.50 1054 THR A CA 1
ATOM 8277 C C . THR A 1 1054 ? -15.554 -31.217 -7.384 1.00 89.50 1054 THR A C 1
ATOM 8279 O O . THR A 1 1054 ? -14.475 -31.146 -6.795 1.00 89.50 1054 THR A O 1
ATOM 8282 N N . GLY A 1 1055 ? -16.590 -31.944 -6.956 1.00 90.25 1055 GLY A N 1
ATOM 8283 C CA . GLY A 1 1055 ? -16.604 -32.712 -5.707 1.00 90.25 1055 GLY A CA 1
ATOM 8284 C C . GLY A 1 1055 ? -16.651 -31.855 -4.440 1.00 90.25 1055 GLY A C 1
ATOM 8285 O O . GLY A 1 1055 ? -16.456 -30.646 -4.488 1.00 90.25 1055 GLY A O 1
ATOM 8286 N N . VAL A 1 1056 ? -16.915 -32.478 -3.294 1.00 91.31 1056 VAL A N 1
ATOM 8287 C CA . VAL A 1 1056 ? -17.033 -31.798 -1.990 1.00 91.31 1056 VAL A CA 1
ATOM 8288 C C . VAL A 1 1056 ? -15.849 -32.169 -1.097 1.00 91.31 1056 VAL A C 1
ATOM 8290 O O . VAL A 1 1056 ? -15.504 -33.346 -1.011 1.00 91.31 1056 VAL A O 1
ATOM 8293 N N . PHE A 1 1057 ? -15.251 -31.187 -0.417 1.00 92.44 1057 PHE A N 1
ATOM 8294 C CA . PHE A 1 1057 ? -14.263 -31.425 0.646 1.00 92.44 1057 PHE A CA 1
ATOM 8295 C C . PHE A 1 1057 ? -14.929 -31.356 2.026 1.00 92.44 1057 PHE A C 1
ATOM 8297 O O . PHE A 1 1057 ? -15.805 -30.516 2.256 1.00 92.44 1057 PHE A O 1
ATOM 8304 N N . LYS A 1 1058 ? -14.479 -32.200 2.957 1.00 92.06 1058 LYS A N 1
ATOM 8305 C CA . LYS A 1 1058 ? -14.891 -32.226 4.367 1.00 92.06 1058 LYS A CA 1
ATOM 8306 C C . LYS A 1 1058 ? -13.706 -31.949 5.295 1.00 92.06 1058 LYS A C 1
ATOM 8308 O O . LYS A 1 1058 ? -12.547 -32.161 4.938 1.00 92.06 1058 LYS A O 1
ATOM 8313 N N . ILE A 1 1059 ? -13.996 -31.514 6.521 1.00 93.12 1059 ILE A N 1
ATOM 8314 C CA . ILE A 1 1059 ? -12.995 -31.506 7.597 1.00 93.12 1059 ILE A CA 1
ATOM 8315 C C . ILE A 1 1059 ? -12.507 -32.946 7.848 1.00 93.12 1059 ILE A C 1
ATOM 8317 O O . ILE A 1 1059 ? -13.306 -33.879 7.902 1.00 93.12 1059 ILE A O 1
ATOM 8321 N N . GLY A 1 1060 ? -11.191 -33.123 8.002 1.00 91.31 1060 GLY A N 1
ATOM 8322 C CA . GLY A 1 1060 ? -10.541 -34.412 8.258 1.00 91.31 1060 GLY A CA 1
ATOM 8323 C C . GLY A 1 1060 ? -10.009 -35.153 7.023 1.00 91.31 1060 GLY A C 1
ATOM 8324 O O . GLY A 1 1060 ? -9.149 -36.021 7.190 1.00 91.31 1060 GLY A O 1
ATOM 8325 N N . ASP A 1 1061 ? -10.447 -34.800 5.807 1.00 91.75 1061 ASP A N 1
ATOM 8326 C CA . ASP A 1 1061 ? -10.048 -35.483 4.563 1.00 91.75 1061 ASP A CA 1
ATOM 8327 C C . ASP A 1 1061 ? -8.520 -35.488 4.344 1.00 91.75 1061 ASP A C 1
ATOM 8329 O O . ASP A 1 1061 ? -7.845 -34.471 4.537 1.00 91.75 1061 ASP A O 1
ATOM 8333 N N . GLU A 1 1062 ? -7.977 -36.621 3.874 1.00 93.81 1062 GLU A N 1
ATOM 8334 C CA . GLU A 1 1062 ? -6.596 -36.716 3.377 1.00 93.81 1062 GLU A CA 1
ATOM 8335 C C . GLU A 1 1062 ? -6.484 -36.152 1.950 1.00 93.81 1062 GLU A C 1
ATOM 8337 O O . GLU A 1 1062 ? -7.026 -36.702 0.983 1.00 93.81 1062 GLU A O 1
ATOM 8342 N N . ILE A 1 1063 ? -5.701 -35.085 1.811 1.00 94.75 1063 ILE A N 1
ATOM 8343 C CA . ILE A 1 1063 ? -5.462 -34.380 0.553 1.00 94.75 1063 ILE A CA 1
ATOM 8344 C C . ILE A 1 1063 ? -4.019 -34.541 0.071 1.00 94.75 1063 ILE A C 1
ATOM 8346 O O . ILE A 1 1063 ? -3.075 -34.658 0.855 1.00 94.75 1063 ILE A O 1
ATOM 8350 N N . GLU A 1 1064 ? -3.845 -34.503 -1.247 1.00 93.44 1064 GLU A N 1
ATOM 8351 C CA . GLU A 1 1064 ? -2.553 -34.312 -1.900 1.00 93.44 1064 GLU A CA 1
ATOM 8352 C C . GLU A 1 1064 ? -2.516 -32.972 -2.648 1.00 93.44 1064 GLU A C 1
ATOM 8354 O O . GLU A 1 1064 ? -3.529 -32.516 -3.185 1.00 93.44 1064 GLU A O 1
ATOM 8359 N N . ILE A 1 1065 ? -1.334 -32.358 -2.707 1.00 94.06 1065 ILE A N 1
ATOM 8360 C CA . ILE A 1 1065 ? -1.048 -31.157 -3.497 1.00 94.06 1065 ILE A CA 1
ATOM 8361 C C . ILE A 1 1065 ? -0.040 -31.519 -4.590 1.00 94.06 1065 ILE A C 1
ATOM 8363 O O . ILE A 1 1065 ? 1.051 -32.017 -4.292 1.00 94.06 1065 ILE A O 1
ATOM 8367 N N . ARG A 1 1066 ? -0.389 -31.252 -5.855 1.00 91.38 1066 ARG A N 1
ATOM 8368 C CA . ARG A 1 1066 ? 0.483 -31.445 -7.028 1.00 91.38 1066 ARG A CA 1
ATOM 8369 C C . ARG A 1 1066 ? 0.655 -30.129 -7.808 1.00 91.38 1066 ARG A C 1
ATOM 8371 O O . ARG A 1 1066 ? -0.313 -29.383 -7.944 1.00 91.38 1066 ARG A O 1
ATOM 8378 N N . PRO A 1 1067 ? 1.845 -29.840 -8.378 1.00 88.38 1067 PRO A N 1
ATOM 8379 C CA . PRO A 1 1067 ? 3.040 -30.696 -8.445 1.00 88.38 1067 PRO A CA 1
ATOM 8380 C C . PRO A 1 1067 ? 3.782 -30.924 -7.118 1.00 88.38 1067 PRO A C 1
ATOM 8382 O O . PRO A 1 1067 ? 4.609 -31.831 -7.057 1.00 88.38 1067 PRO A O 1
ATOM 8385 N N . GLY A 1 1068 ? 3.481 -30.147 -6.072 1.00 89.94 1068 GLY A N 1
ATOM 8386 C CA . GLY A 1 1068 ? 4.129 -30.258 -4.768 1.00 89.94 1068 GLY A CA 1
ATOM 8387 C C . GLY A 1 1068 ? 5.534 -29.652 -4.767 1.00 89.94 1068 GLY A C 1
ATOM 8388 O O . GLY A 1 1068 ? 5.781 -28.608 -5.375 1.00 89.94 1068 GLY A O 1
ATOM 8389 N N . ILE A 1 1069 ? 6.467 -30.297 -4.069 1.00 90.06 1069 ILE A N 1
ATOM 8390 C CA . ILE A 1 1069 ? 7.860 -29.855 -3.978 1.00 90.06 1069 ILE A CA 1
ATOM 8391 C C . ILE A 1 1069 ? 8.621 -30.322 -5.225 1.00 90.06 1069 ILE A C 1
ATOM 8393 O O . ILE A 1 1069 ? 8.742 -31.519 -5.492 1.00 90.06 1069 ILE A O 1
ATOM 8397 N N . VAL A 1 1070 ? 9.160 -29.362 -5.980 1.00 89.19 1070 VAL A N 1
ATOM 8398 C CA . VAL A 1 1070 ? 9.951 -29.611 -7.192 1.00 89.19 1070 VAL A CA 1
ATOM 8399 C C . VAL A 1 1070 ? 11.440 -29.505 -6.867 1.00 89.19 1070 VAL A C 1
ATOM 8401 O O . VAL A 1 1070 ? 11.941 -28.422 -6.565 1.00 89.19 1070 VAL A O 1
ATOM 8404 N N . THR A 1 1071 ? 12.158 -30.620 -6.970 1.00 89.25 1071 THR A N 1
ATOM 8405 C CA . THR A 1 1071 ? 13.617 -30.694 -6.796 1.00 89.25 1071 THR A CA 1
ATOM 8406 C C . THR A 1 1071 ? 14.315 -30.981 -8.127 1.00 89.25 1071 THR A C 1
ATOM 8408 O O . THR A 1 1071 ? 13.682 -31.256 -9.153 1.00 89.25 1071 THR A O 1
ATOM 8411 N N . LYS A 1 1072 ? 15.648 -30.887 -8.132 1.00 87.06 1072 LYS A N 1
ATOM 8412 C CA . LYS A 1 1072 ? 16.494 -31.355 -9.232 1.00 87.06 1072 LYS A CA 1
ATOM 8413 C C . LYS A 1 1072 ? 17.554 -32.293 -8.679 1.00 87.06 1072 LYS A C 1
ATOM 8415 O O . LYS A 1 1072 ? 18.156 -31.980 -7.657 1.00 87.06 1072 LYS A O 1
ATOM 8420 N N . ASP A 1 1073 ? 17.771 -33.397 -9.378 1.00 83.88 1073 ASP A N 1
ATOM 8421 C CA . ASP A 1 1073 ? 18.860 -34.334 -9.115 1.00 83.88 1073 ASP A CA 1
ATOM 8422 C C . ASP A 1 1073 ? 20.220 -33.707 -9.442 1.00 83.88 1073 ASP A C 1
ATOM 8424 O O . ASP A 1 1073 ? 20.301 -32.786 -10.258 1.00 83.88 1073 ASP A O 1
ATOM 8428 N N . ASP A 1 1074 ? 21.301 -34.299 -8.928 1.00 79.81 1074 ASP A N 1
ATOM 8429 C CA . ASP A 1 1074 ? 22.684 -33.966 -9.314 1.00 79.81 1074 ASP A CA 1
ATOM 8430 C C . ASP A 1 1074 ? 22.905 -34.082 -10.838 1.00 79.81 1074 ASP A C 1
ATOM 8432 O O . ASP A 1 1074 ? 23.683 -33.344 -11.439 1.00 79.81 1074 ASP A O 1
ATOM 8436 N N . ASN A 1 1075 ? 22.143 -34.968 -11.491 1.00 80.69 1075 ASN A N 1
ATOM 8437 C CA . ASN A 1 1075 ? 22.101 -35.147 -12.947 1.00 80.69 1075 ASN A CA 1
ATOM 8438 C C . ASN A 1 1075 ? 21.251 -34.084 -13.686 1.00 80.69 1075 ASN A C 1
ATOM 8440 O O . ASN A 1 1075 ? 20.960 -34.236 -14.872 1.00 80.69 1075 ASN A O 1
ATOM 8444 N N . GLY A 1 1076 ? 20.767 -33.047 -12.996 1.00 78.56 1076 GLY A N 1
ATOM 8445 C CA . GLY A 1 1076 ? 19.926 -31.974 -13.541 1.00 78.56 1076 GLY A CA 1
ATOM 8446 C C . GLY A 1 1076 ? 18.480 -32.368 -13.877 1.00 78.56 1076 GLY A C 1
ATOM 8447 O O . GLY A 1 1076 ? 17.701 -31.514 -14.311 1.00 78.56 1076 GLY A O 1
ATOM 8448 N N . LYS A 1 1077 ? 18.099 -33.637 -13.680 1.00 82.38 1077 LYS A N 1
ATOM 8449 C CA . LYS A 1 1077 ? 16.740 -34.141 -13.916 1.00 82.38 1077 LYS A CA 1
ATOM 8450 C C . LYS A 1 1077 ? 15.776 -33.546 -12.885 1.00 82.38 1077 LYS A C 1
ATOM 8452 O O . LYS A 1 1077 ? 16.080 -33.518 -11.698 1.00 82.38 1077 LYS A O 1
ATOM 8457 N N . ILE A 1 1078 ? 14.613 -33.081 -13.336 1.00 85.94 1078 ILE A N 1
ATOM 8458 C CA . ILE A 1 1078 ? 13.545 -32.601 -12.449 1.00 85.94 1078 ILE A CA 1
ATOM 8459 C C . ILE A 1 1078 ? 12.893 -33.802 -11.750 1.00 85.94 1078 ILE A C 1
ATOM 8461 O O . ILE A 1 1078 ? 12.597 -34.806 -12.402 1.00 85.94 1078 ILE A O 1
ATOM 8465 N N . GLN A 1 1079 ? 12.633 -33.667 -10.451 1.00 87.12 1079 GLN A N 1
ATOM 8466 C CA . GLN A 1 1079 ? 11.790 -34.561 -9.658 1.00 87.12 1079 GLN A CA 1
ATOM 8467 C C . GLN A 1 1079 ? 10.632 -33.771 -9.030 1.00 87.12 1079 GLN A C 1
ATOM 8469 O O . GLN A 1 1079 ? 10.724 -32.557 -8.832 1.00 87.12 1079 GLN A O 1
ATOM 8474 N N . CYS A 1 1080 ? 9.531 -34.454 -8.718 1.00 89.38 1080 CYS A N 1
ATOM 8475 C CA . CYS A 1 1080 ? 8.384 -33.872 -8.021 1.00 89.38 1080 CYS A CA 1
ATOM 8476 C C . CYS A 1 1080 ? 7.942 -34.805 -6.898 1.00 89.38 1080 CYS A C 1
ATOM 8478 O O . CYS A 1 1080 ? 7.744 -35.998 -7.138 1.00 89.38 1080 CYS A O 1
ATOM 8480 N N . LYS A 1 1081 ? 7.765 -34.247 -5.699 1.00 90.62 1081 LYS A N 1
ATOM 8481 C CA . LYS A 1 1081 ? 7.187 -34.930 -4.542 1.00 90.62 1081 LYS A CA 1
ATOM 8482 C C . LYS A 1 1081 ? 5.876 -34.240 -4.153 1.00 90.62 1081 LYS A C 1
ATOM 8484 O O . LYS A 1 1081 ? 5.917 -33.048 -3.836 1.00 90.62 1081 LYS A O 1
ATOM 8489 N N . PRO A 1 1082 ? 4.725 -34.933 -4.191 1.00 91.88 1082 PRO A N 1
ATOM 8490 C CA . PRO A 1 1082 ? 3.453 -34.353 -3.787 1.00 91.88 1082 PRO A CA 1
ATOM 8491 C C . PRO A 1 1082 ? 3.483 -34.046 -2.288 1.00 91.88 1082 PRO A C 1
ATOM 8493 O O . PRO A 1 1082 ? 4.140 -34.740 -1.513 1.00 91.88 1082 PRO A O 1
ATOM 8496 N N . ILE A 1 1083 ? 2.769 -33.003 -1.872 1.00 93.00 1083 ILE A N 1
ATOM 8497 C CA . ILE A 1 1083 ? 2.612 -32.691 -0.446 1.00 93.00 1083 ILE A CA 1
ATOM 8498 C C . ILE A 1 1083 ? 1.332 -33.380 0.022 1.00 93.00 1083 ILE A C 1
ATOM 8500 O O . ILE A 1 1083 ? 0.260 -33.075 -0.493 1.00 93.00 1083 ILE A O 1
ATOM 8504 N N . PHE A 1 1084 ? 1.433 -34.300 0.978 1.00 93.38 1084 PHE A N 1
ATOM 8505 C CA . PHE A 1 1084 ? 0.268 -34.896 1.635 1.00 93.38 1084 PHE A CA 1
ATOM 8506 C C . PHE A 1 1084 ? -0.084 -34.110 2.899 1.00 93.38 1084 PHE A C 1
ATOM 8508 O O . PHE A 1 1084 ? 0.805 -33.660 3.622 1.00 93.38 1084 PHE A O 1
ATOM 8515 N N . SER A 1 1085 ? -1.375 -33.933 3.166 1.00 94.19 1085 SER A N 1
ATOM 8516 C CA . SER A 1 1085 ? -1.862 -33.265 4.373 1.00 94.19 1085 SER A CA 1
ATOM 8517 C C . SER A 1 1085 ? -3.296 -33.680 4.703 1.00 94.19 1085 SER A C 1
ATOM 8519 O O . SER A 1 1085 ? -3.939 -34.382 3.926 1.00 94.19 1085 SER A O 1
ATOM 8521 N N . ASN A 1 1086 ? -3.812 -33.201 5.832 1.00 94.94 1086 ASN A N 1
ATOM 8522 C CA . ASN A 1 1086 ? -5.210 -33.363 6.223 1.00 94.94 1086 ASN A CA 1
ATOM 8523 C C . ASN A 1 1086 ? -5.865 -31.987 6.350 1.00 94.94 1086 ASN A C 1
ATOM 8525 O O . ASN A 1 1086 ? -5.217 -31.032 6.797 1.00 94.94 1086 ASN A O 1
ATOM 8529 N N . ILE A 1 1087 ? -7.147 -31.899 5.998 1.00 95.25 1087 ILE A N 1
ATOM 8530 C CA . ILE A 1 1087 ? -7.957 -30.696 6.220 1.00 95.25 1087 ILE A CA 1
ATOM 8531 C C . ILE A 1 1087 ? -8.266 -30.565 7.715 1.00 95.25 1087 ILE A C 1
ATOM 8533 O O . ILE A 1 1087 ? -8.812 -31.481 8.328 1.00 95.25 1087 ILE A O 1
ATOM 8537 N N . VAL A 1 1088 ? -7.917 -29.416 8.291 1.00 93.75 1088 VAL A N 1
ATOM 8538 C CA . VAL A 1 1088 ? -8.188 -29.049 9.691 1.00 93.75 1088 VAL A CA 1
ATOM 8539 C C . VAL A 1 1088 ? -9.454 -28.199 9.792 1.00 93.75 1088 VAL A C 1
ATOM 8541 O O . VAL A 1 1088 ? -10.243 -28.389 10.709 1.00 93.75 1088 VAL A O 1
ATOM 8544 N N . SER A 1 1089 ? -9.659 -27.286 8.841 1.00 93.69 1089 SER A N 1
ATOM 8545 C CA . SER A 1 1089 ? -10.787 -26.350 8.817 1.00 93.69 1089 SER A CA 1
ATOM 8546 C C . SER A 1 1089 ? -11.103 -25.888 7.392 1.00 93.69 1089 SER A C 1
ATOM 8548 O O . SER A 1 1089 ? -10.264 -25.975 6.490 1.00 93.69 1089 SER A O 1
ATOM 8550 N N . LEU A 1 1090 ? -12.327 -25.400 7.186 1.00 93.44 1090 LEU A N 1
ATOM 8551 C CA . LEU A 1 1090 ? -12.819 -24.864 5.917 1.00 93.44 1090 LEU A CA 1
ATOM 8552 C C . LEU A 1 1090 ? -13.519 -23.528 6.192 1.00 93.44 1090 LEU A C 1
ATOM 8554 O O . LEU A 1 1090 ? -14.555 -23.504 6.851 1.00 93.44 1090 LEU A O 1
ATOM 8558 N N . PHE A 1 1091 ? -12.964 -22.430 5.679 1.00 91.06 1091 PHE A N 1
ATOM 8559 C CA . PHE A 1 1091 ? -13.481 -21.075 5.903 1.00 91.06 1091 PHE A CA 1
ATOM 8560 C C . PHE A 1 1091 ? -14.031 -20.441 4.623 1.00 91.06 1091 PHE A C 1
ATOM 8562 O O . PHE A 1 1091 ? -13.350 -20.423 3.593 1.00 91.06 1091 PHE A O 1
ATOM 8569 N N . ALA A 1 1092 ? -15.213 -19.829 4.714 1.00 87.50 1092 ALA A N 1
ATOM 8570 C CA . ALA A 1 1092 ? -15.749 -18.897 3.722 1.00 87.50 1092 ALA A CA 1
ATOM 8571 C C . ALA A 1 1092 ? -15.863 -17.490 4.334 1.00 87.50 1092 ALA A C 1
ATOM 8573 O O . ALA A 1 1092 ? -16.850 -17.149 4.983 1.00 87.50 1092 ALA A O 1
ATOM 8574 N N . GLU A 1 1093 ? -14.837 -16.667 4.102 1.00 82.88 1093 GLU A N 1
ATOM 8575 C CA . GLU A 1 1093 ? -14.657 -15.349 4.732 1.00 82.88 1093 GLU A CA 1
ATOM 8576 C C . GLU A 1 1093 ? -14.579 -15.449 6.268 1.00 82.88 1093 GLU A C 1
ATOM 8578 O O . GLU A 1 1093 ? -13.528 -15.859 6.757 1.00 82.88 1093 GLU A O 1
ATOM 8583 N N . HIS A 1 1094 ? -15.648 -15.137 7.009 1.00 81.31 1094 HIS A N 1
ATOM 8584 C CA . HIS A 1 1094 ? -15.726 -15.339 8.466 1.00 81.31 1094 HIS A CA 1
ATOM 8585 C C . HIS A 1 1094 ? -16.549 -16.578 8.874 1.00 81.31 1094 HIS A C 1
ATOM 8587 O O . HIS A 1 1094 ? -16.588 -16.920 10.051 1.00 81.31 1094 HIS A O 1
ATOM 8593 N N . ASN A 1 1095 ? -17.188 -17.276 7.926 1.00 85.25 1095 ASN A N 1
ATOM 8594 C CA . ASN A 1 1095 ? -18.021 -18.443 8.218 1.00 85.25 1095 ASN A CA 1
ATOM 8595 C C . ASN A 1 1095 ? -17.208 -19.746 8.254 1.00 85.25 1095 ASN A C 1
ATOM 8597 O O . ASN A 1 1095 ? -16.625 -20.145 7.240 1.00 85.25 1095 ASN A O 1
ATOM 8601 N N . ASP A 1 1096 ? -17.271 -20.464 9.377 1.00 87.62 1096 ASP A N 1
ATOM 8602 C CA . ASP A 1 1096 ? -16.890 -21.877 9.464 1.00 87.62 1096 ASP A CA 1
ATOM 8603 C C . ASP A 1 1096 ? -17.841 -22.778 8.659 1.00 87.62 1096 ASP A C 1
ATOM 8605 O O . ASP A 1 1096 ? -19.074 -22.635 8.707 1.00 87.62 1096 ASP A O 1
ATOM 8609 N N . LEU A 1 1097 ? -17.249 -23.750 7.956 1.00 89.81 1097 LEU A N 1
ATOM 8610 C CA . LEU A 1 1097 ? -17.924 -24.785 7.175 1.00 89.81 1097 LEU A CA 1
ATOM 8611 C C . LEU A 1 1097 ? -17.494 -26.183 7.643 1.00 89.81 1097 LEU A C 1
ATOM 8613 O O . LEU A 1 1097 ? -16.305 -26.479 7.739 1.00 89.81 1097 LEU A O 1
ATOM 8617 N N . LYS A 1 1098 ? -18.456 -27.092 7.830 1.00 89.88 1098 LYS A N 1
ATOM 8618 C CA . LYS A 1 1098 ? -18.192 -28.530 8.028 1.00 89.88 1098 LYS A CA 1
ATOM 8619 C C . LYS A 1 1098 ? -17.863 -29.219 6.694 1.00 89.88 1098 LYS A C 1
ATOM 8621 O O . LYS A 1 1098 ? -17.071 -30.163 6.654 1.00 89.88 1098 LYS A O 1
ATOM 8626 N N . PHE A 1 1099 ? -18.443 -28.721 5.597 1.00 90.88 1099 PHE A N 1
ATOM 8627 C CA . PHE A 1 1099 ? -18.157 -29.146 4.225 1.00 90.88 1099 PHE A CA 1
ATOM 8628 C C . PHE A 1 1099 ? -18.200 -27.970 3.233 1.00 90.88 1099 PHE A C 1
ATOM 8630 O O . PHE A 1 1099 ? -19.040 -27.070 3.339 1.00 90.88 1099 PHE A O 1
ATOM 8637 N N . ALA A 1 1100 ? -17.318 -28.006 2.231 1.00 91.38 1100 ALA A N 1
ATOM 8638 C CA . ALA A 1 1100 ? -17.189 -26.976 1.200 1.00 91.38 1100 ALA A CA 1
ATOM 8639 C C . ALA A 1 1100 ? -17.502 -27.542 -0.194 1.00 91.38 1100 ALA A C 1
ATOM 8641 O O . ALA A 1 1100 ? -16.959 -28.580 -0.585 1.00 91.38 1100 ALA A O 1
ATOM 8642 N N . VAL A 1 1101 ? -18.384 -26.866 -0.938 1.00 90.44 1101 VAL A N 1
ATOM 8643 C CA . VAL A 1 1101 ? -18.906 -27.329 -2.240 1.00 90.44 1101 VAL A CA 1
ATOM 8644 C C . VAL A 1 1101 ? -18.228 -26.620 -3.427 1.00 90.44 1101 VAL A C 1
ATOM 8646 O O . VAL A 1 1101 ? -17.617 -25.571 -3.242 1.00 90.44 1101 VAL A O 1
ATOM 8649 N N . PRO A 1 1102 ? -18.335 -27.149 -4.662 1.00 90.12 1102 PRO A N 1
ATOM 8650 C CA . PRO A 1 1102 ? -17.869 -26.467 -5.868 1.00 90.12 1102 PRO A CA 1
ATOM 8651 C C . PRO A 1 1102 ? -18.471 -25.074 -6.084 1.00 90.12 1102 PRO A C 1
ATOM 8653 O O . PRO A 1 1102 ? -19.678 -24.883 -5.939 1.00 90.12 1102 PRO A O 1
ATOM 8656 N N . GLY A 1 1103 ? -17.635 -24.142 -6.545 1.00 82.50 1103 GLY A N 1
ATOM 8657 C CA . GLY A 1 1103 ? -17.948 -22.712 -6.612 1.00 82.50 1103 GLY A CA 1
ATOM 8658 C C . GLY A 1 1103 ? -17.352 -21.928 -5.438 1.00 82.50 1103 GLY A C 1
ATOM 8659 O O . GLY A 1 1103 ? -16.697 -22.494 -4.564 1.00 82.50 1103 GLY A O 1
ATOM 8660 N N . GLY A 1 1104 ? -17.531 -20.605 -5.459 1.00 84.56 1104 GLY A N 1
ATOM 8661 C CA . GLY A 1 1104 ? -17.041 -19.705 -4.412 1.00 84.56 1104 GLY A CA 1
ATOM 8662 C C . GLY A 1 1104 ? -15.518 -19.702 -4.220 1.00 84.56 1104 GLY A C 1
ATOM 8663 O O . GLY A 1 1104 ? -14.753 -20.272 -5.003 1.00 84.56 1104 GLY A O 1
ATOM 8664 N N . LEU A 1 1105 ? -15.081 -19.060 -3.138 1.00 88.50 1105 LEU A N 1
ATOM 8665 C CA . LEU A 1 1105 ? -13.693 -19.019 -2.680 1.00 88.50 1105 LEU A CA 1
ATOM 8666 C C . LEU A 1 1105 ? -13.630 -19.471 -1.221 1.00 88.50 1105 LEU A C 1
ATOM 8668 O O . LEU A 1 1105 ? -14.318 -18.914 -0.366 1.00 88.50 1105 LEU A O 1
ATOM 8672 N N . ILE A 1 1106 ? -12.796 -20.476 -0.959 1.00 92.69 1106 ILE A N 1
ATOM 8673 C CA . ILE A 1 1106 ? -12.658 -21.140 0.340 1.00 92.69 1106 ILE A CA 1
ATOM 8674 C C . ILE A 1 1106 ? -11.188 -21.125 0.771 1.00 92.69 1106 ILE A C 1
ATOM 8676 O O . ILE A 1 1106 ? -10.278 -21.393 -0.022 1.00 92.69 1106 ILE A O 1
ATOM 8680 N N . GLY A 1 1107 ? -10.958 -20.817 2.047 1.00 93.50 1107 GLY A N 1
ATOM 8681 C CA . GLY A 1 1107 ? -9.688 -21.042 2.727 1.00 93.50 1107 GLY A CA 1
ATOM 8682 C C . GLY A 1 1107 ? -9.669 -22.441 3.331 1.00 93.50 1107 GLY A C 1
ATOM 8683 O O . GLY A 1 1107 ? -10.350 -22.691 4.323 1.00 93.50 1107 GLY A O 1
ATOM 8684 N N . VAL A 1 1108 ? -8.892 -23.351 2.744 1.00 94.50 1108 VAL A N 1
ATOM 8685 C CA . VAL A 1 1108 ? -8.675 -24.692 3.300 1.00 94.50 1108 VAL A CA 1
ATOM 8686 C C . VAL A 1 1108 ? -7.519 -24.621 4.293 1.00 94.50 1108 VAL A C 1
ATOM 8688 O O . VAL A 1 1108 ? -6.366 -24.436 3.896 1.00 94.50 1108 VAL A O 1
ATOM 8691 N N . GLY A 1 1109 ? -7.821 -24.756 5.584 1.00 94.44 1109 GLY A N 1
ATOM 8692 C CA . GLY A 1 1109 ? -6.822 -24.912 6.636 1.00 94.44 1109 GLY A CA 1
ATOM 8693 C C . GLY A 1 1109 ? -6.246 -26.323 6.599 1.00 94.44 1109 GLY A C 1
ATOM 8694 O O . GLY A 1 1109 ? -6.991 -27.301 6.660 1.00 94.44 1109 GLY A O 1
ATOM 8695 N N . THR A 1 1110 ? -4.925 -26.446 6.477 1.00 94.94 1110 THR A N 1
ATOM 8696 C CA . THR A 1 1110 ? -4.240 -27.740 6.312 1.00 94.94 1110 THR A CA 1
ATOM 8697 C C . THR A 1 1110 ? -3.179 -27.948 7.385 1.00 94.94 1110 THR A C 1
ATOM 8699 O O . THR A 1 1110 ? -2.743 -26.994 8.021 1.00 94.94 1110 THR A O 1
ATOM 8702 N N . LYS A 1 1111 ? -2.686 -29.180 7.544 1.00 94.00 1111 LYS A N 1
ATOM 8703 C CA . LYS A 1 1111 ? -1.482 -29.477 8.345 1.00 94.00 1111 LYS A CA 1
ATOM 8704 C C . LYS A 1 1111 ? -0.164 -29.271 7.571 1.00 94.00 1111 LYS A C 1
ATOM 8706 O O . LYS A 1 1111 ? 0.842 -29.884 7.912 1.00 94.00 1111 LYS A O 1
ATOM 8711 N N . VAL A 1 1112 ? -0.155 -28.483 6.490 1.00 93.44 1112 VAL A N 1
ATOM 8712 C CA . VAL A 1 1112 ? 1.077 -28.147 5.751 1.00 93.44 1112 VAL A CA 1
ATOM 8713 C C . VAL A 1 1112 ? 1.895 -27.124 6.545 1.00 93.44 1112 VAL A C 1
ATOM 8715 O O . VAL A 1 1112 ? 1.337 -26.231 7.177 1.00 93.44 1112 VAL A O 1
ATOM 8718 N N . ASP A 1 1113 ? 3.222 -27.237 6.485 1.00 91.88 1113 ASP A N 1
ATOM 8719 C CA . ASP A 1 1113 ? 4.163 -26.271 7.061 1.00 91.88 1113 ASP A CA 1
ATOM 8720 C C . ASP A 1 1113 ? 3.857 -24.828 6.575 1.00 91.88 1113 ASP A C 1
ATOM 8722 O O . ASP A 1 1113 ? 3.847 -24.586 5.359 1.00 91.88 1113 ASP A O 1
ATOM 8726 N N . PRO A 1 1114 ? 3.630 -23.848 7.477 1.00 91.38 1114 PRO A N 1
ATOM 8727 C CA . PRO A 1 1114 ? 3.328 -22.466 7.099 1.00 91.38 1114 PRO A CA 1
ATOM 8728 C C . PRO A 1 1114 ? 4.369 -21.821 6.173 1.00 91.38 1114 PRO A C 1
ATOM 8730 O O . PRO A 1 1114 ? 4.015 -21.002 5.322 1.00 91.38 1114 PRO A O 1
ATOM 8733 N N . THR A 1 1115 ? 5.642 -22.228 6.237 1.00 91.25 1115 THR A N 1
ATOM 8734 C CA . THR A 1 1115 ? 6.699 -21.725 5.347 1.00 91.25 1115 THR A CA 1
ATOM 8735 C C . THR A 1 1115 ? 6.494 -22.126 3.882 1.00 91.25 1115 THR A C 1
ATOM 8737 O O . THR A 1 1115 ? 6.962 -21.413 2.987 1.00 91.25 1115 THR A O 1
ATOM 8740 N N . LEU A 1 1116 ? 5.765 -23.213 3.602 1.00 91.44 1116 LEU A N 1
ATOM 8741 C CA . LEU A 1 1116 ? 5.377 -23.612 2.245 1.00 91.44 1116 LEU A CA 1
ATOM 8742 C C . LEU A 1 1116 ? 4.172 -22.817 1.729 1.00 91.44 1116 LEU A C 1
ATOM 8744 O O . LEU A 1 1116 ? 4.072 -22.610 0.522 1.00 91.44 1116 LEU A O 1
ATOM 8748 N N . CYS A 1 1117 ? 3.302 -22.322 2.613 1.00 90.38 1117 CYS A N 1
ATOM 8749 C CA . CYS A 1 1117 ? 2.156 -21.486 2.242 1.00 90.38 1117 CYS A CA 1
ATOM 8750 C C . CYS A 1 1117 ? 2.492 -19.985 2.197 1.00 90.38 1117 CYS A C 1
ATOM 8752 O O . CYS A 1 1117 ? 1.876 -19.246 1.426 1.00 90.38 1117 CYS A O 1
ATOM 8754 N N . ARG A 1 1118 ? 3.481 -19.523 2.971 1.00 88.88 1118 ARG A N 1
ATOM 8755 C CA . ARG A 1 1118 ? 3.863 -18.109 3.094 1.00 88.88 1118 ARG A CA 1
ATOM 8756 C C . ARG A 1 1118 ? 4.139 -17.448 1.738 1.00 88.88 1118 ARG A C 1
ATOM 8758 O O . ARG A 1 1118 ? 4.931 -17.937 0.937 1.00 88.88 1118 ARG A O 1
ATOM 8765 N N . ALA A 1 1119 ? 3.545 -16.268 1.550 1.00 84.25 1119 ALA A N 1
ATOM 8766 C CA . ALA A 1 1119 ? 3.727 -15.397 0.387 1.00 84.25 1119 ALA A CA 1
ATOM 8767 C C . ALA A 1 1119 ? 3.384 -16.051 -0.969 1.00 84.25 1119 ALA A C 1
ATOM 8769 O O . ALA A 1 1119 ? 4.150 -15.931 -1.922 1.00 84.25 1119 ALA A O 1
ATOM 8770 N N . ASP A 1 1120 ? 2.208 -16.687 -1.062 1.00 88.12 1120 ASP A N 1
ATOM 8771 C CA . ASP A 1 1120 ? 1.622 -17.160 -2.330 1.00 88.12 1120 ASP A CA 1
ATOM 8772 C C . ASP A 1 1120 ? 2.474 -18.215 -3.081 1.00 88.12 1120 ASP A C 1
ATOM 8774 O O . ASP A 1 1120 ? 2.440 -18.335 -4.305 1.00 88.12 1120 ASP A O 1
ATOM 8778 N N . ARG A 1 1121 ? 3.229 -19.028 -2.331 1.00 90.25 1121 ARG A N 1
ATOM 8779 C CA . ARG A 1 1121 ? 4.088 -20.115 -2.839 1.00 90.25 1121 ARG A CA 1
ATOM 8780 C C . ARG A 1 1121 ? 3.342 -21.311 -3.446 1.00 90.25 1121 ARG A C 1
ATOM 8782 O O . ARG A 1 1121 ? 3.919 -22.000 -4.286 1.00 90.25 1121 ARG A O 1
ATOM 8789 N N . LEU A 1 1122 ? 2.091 -21.571 -3.052 1.00 91.19 1122 LEU A N 1
ATOM 8790 C CA . LEU A 1 1122 ? 1.285 -22.675 -3.605 1.00 91.19 1122 LEU A CA 1
ATOM 8791 C C . LEU A 1 1122 ? 0.383 -22.247 -4.778 1.00 91.19 1122 LEU A C 1
ATOM 8793 O O . LEU A 1 1122 ? -0.410 -23.049 -5.268 1.00 91.19 1122 LEU A O 1
ATOM 8797 N N . VAL A 1 1123 ? 0.484 -21.003 -5.252 1.00 90.50 1123 VAL A N 1
ATOM 8798 C CA . VAL A 1 1123 ? -0.344 -20.505 -6.361 1.00 90.50 1123 VAL A CA 1
ATOM 8799 C C . VAL A 1 1123 ? -0.046 -21.256 -7.653 1.00 90.50 1123 VAL A C 1
ATOM 8801 O O . VAL A 1 1123 ? 1.110 -21.445 -8.027 1.00 90.50 1123 VAL A O 1
ATOM 8804 N N . GLY A 1 1124 ? -1.102 -21.691 -8.342 1.00 88.75 1124 GLY A N 1
ATOM 8805 C CA . GLY A 1 1124 ? -0.967 -22.534 -9.527 1.00 88.75 1124 GLY A CA 1
ATOM 8806 C C . GLY A 1 1124 ? -0.893 -24.031 -9.231 1.00 88.75 1124 GLY A C 1
ATOM 8807 O O . GLY A 1 1124 ? -0.780 -24.806 -10.179 1.00 88.75 1124 GLY A O 1
ATOM 8808 N N . GLN A 1 1125 ? -0.936 -24.456 -7.964 1.00 92.19 1125 GLN A N 1
ATOM 8809 C CA . GLN A 1 1125 ? -1.002 -25.874 -7.608 1.00 92.19 1125 GLN A CA 1
ATOM 8810 C C . GLN A 1 1125 ? -2.452 -26.365 -7.504 1.00 92.19 1125 GLN A C 1
ATOM 8812 O O . GLN A 1 1125 ? -3.383 -25.592 -7.264 1.00 92.19 1125 GLN A O 1
ATOM 8817 N N . VAL A 1 1126 ? -2.637 -27.671 -7.690 1.00 92.25 1126 VAL A N 1
ATOM 8818 C CA . VAL A 1 1126 ? -3.934 -28.348 -7.605 1.00 92.25 1126 VAL A CA 1
ATOM 8819 C C . VAL A 1 1126 ? -3.953 -29.204 -6.342 1.00 92.25 1126 VAL A C 1
ATOM 8821 O O . VAL A 1 1126 ? -3.000 -29.936 -6.070 1.00 92.25 1126 VAL A O 1
ATOM 8824 N N . VAL A 1 1127 ? -5.037 -29.103 -5.577 1.00 93.75 1127 VAL A N 1
ATOM 8825 C CA . VAL A 1 1127 ? -5.311 -29.875 -4.358 1.00 93.75 1127 VAL A CA 1
ATOM 8826 C C . VAL A 1 1127 ? -6.459 -30.838 -4.641 1.00 93.75 1127 VAL A C 1
ATOM 8828 O O . VAL A 1 1127 ? -7.430 -30.470 -5.303 1.00 93.75 1127 VAL A O 1
ATOM 8831 N N . GLY A 1 1128 ? -6.384 -32.067 -4.139 1.00 92.88 1128 GLY A N 1
ATOM 8832 C CA . GLY A 1 1128 ? -7.468 -33.037 -4.291 1.00 92.88 1128 GLY A CA 1
ATOM 8833 C C . GLY A 1 1128 ? -7.322 -34.255 -3.396 1.00 92.88 1128 GLY A C 1
ATOM 8834 O O . GLY A 1 1128 ? -6.328 -34.401 -2.687 1.00 92.88 1128 GLY A O 1
ATOM 8835 N N . ALA A 1 1129 ? -8.318 -35.139 -3.440 1.00 89.38 1129 ALA A N 1
ATOM 8836 C CA . ALA A 1 1129 ? -8.262 -36.410 -2.723 1.00 89.38 1129 ALA A CA 1
ATOM 8837 C C . ALA A 1 1129 ? -7.066 -37.263 -3.182 1.00 89.38 1129 ALA A C 1
ATOM 8839 O O . ALA A 1 1129 ? -6.842 -37.453 -4.381 1.00 89.38 1129 ALA A O 1
ATOM 8840 N N . LYS A 1 1130 ? -6.342 -37.814 -2.205 1.00 86.62 1130 LYS A N 1
ATOM 8841 C CA . LYS A 1 1130 ? -5.142 -38.651 -2.356 1.00 86.62 1130 LYS A CA 1
ATOM 8842 C C . LYS A 1 1130 ? -5.276 -39.719 -3.456 1.00 86.62 1130 LYS A C 1
ATOM 8844 O O . LYS A 1 1130 ? -6.054 -40.660 -3.336 1.00 86.62 1130 LYS A O 1
ATOM 8849 N N . GLY A 1 1131 ? -4.488 -39.577 -4.522 1.00 83.19 1131 GLY A N 1
ATOM 8850 C CA . GLY A 1 1131 ? -4.423 -40.484 -5.672 1.00 83.19 1131 GLY A CA 1
ATOM 8851 C C . GLY A 1 1131 ? -5.243 -40.044 -6.891 1.00 83.19 1131 GLY A C 1
ATOM 8852 O O . GLY A 1 1131 ? -4.967 -40.522 -7.990 1.00 83.19 1131 GLY A O 1
ATOM 8853 N N . ASN A 1 1132 ? -6.198 -39.118 -6.737 1.00 84.62 1132 ASN A N 1
ATOM 8854 C CA . ASN A 1 1132 ? -7.160 -38.742 -7.784 1.00 84.62 1132 ASN A CA 1
ATOM 8855 C C . ASN A 1 1132 ? -6.761 -37.499 -8.606 1.00 84.62 1132 ASN A C 1
ATOM 8857 O O . ASN A 1 1132 ? -7.508 -37.085 -9.503 1.00 84.62 1132 ASN A O 1
ATOM 8861 N N . LEU A 1 1133 ? -5.609 -36.877 -8.324 1.00 85.50 1133 LEU A N 1
ATOM 8862 C CA . LEU A 1 1133 ? -5.145 -35.725 -9.102 1.00 85.50 1133 LEU A CA 1
ATOM 8863 C C . LEU A 1 1133 ? -4.569 -36.099 -10.487 1.00 85.50 1133 LEU A C 1
ATOM 8865 O O . LEU A 1 1133 ? -4.064 -37.213 -10.670 1.00 85.50 1133 LEU A O 1
ATOM 8869 N N . PRO A 1 1134 ? -4.583 -35.159 -11.458 1.00 86.38 1134 PRO A N 1
ATOM 8870 C CA . PRO A 1 1134 ? -3.995 -35.351 -12.784 1.00 86.38 1134 PRO A CA 1
ATOM 8871 C C . PRO A 1 1134 ? -2.494 -35.683 -12.787 1.00 86.38 1134 PRO A C 1
ATOM 8873 O O . PRO A 1 1134 ? -1.770 -35.545 -11.792 1.00 86.38 1134 PRO A O 1
ATOM 8876 N N . SER A 1 1135 ? -2.010 -36.096 -13.958 1.00 89.88 1135 SER A N 1
ATOM 8877 C CA . SER A 1 1135 ? -0.586 -36.312 -14.219 1.00 89.88 1135 SER A CA 1
ATOM 8878 C C . SER A 1 1135 ? 0.202 -34.998 -14.209 1.00 89.88 1135 SER A C 1
ATOM 8880 O O . SER A 1 1135 ? -0.298 -33.943 -14.601 1.00 89.88 1135 SER A O 1
ATOM 8882 N N . ILE A 1 1136 ? 1.465 -35.074 -13.794 1.00 92.12 1136 ILE A N 1
ATOM 8883 C CA . ILE A 1 1136 ? 2.409 -33.956 -13.857 1.00 92.12 1136 ILE A CA 1
ATOM 8884 C C . ILE A 1 1136 ? 3.102 -33.994 -15.225 1.00 92.12 1136 ILE A C 1
ATOM 8886 O O . ILE A 1 1136 ? 3.597 -35.044 -15.630 1.00 92.12 1136 ILE A O 1
ATOM 8890 N N . TYR A 1 1137 ? 3.158 -32.868 -15.937 1.00 91.69 1137 TYR A N 1
ATOM 8891 C CA . TYR A 1 1137 ? 3.793 -32.736 -17.252 1.00 91.69 1137 TYR A CA 1
ATOM 8892 C C . TYR A 1 1137 ? 5.038 -31.842 -17.205 1.00 91.69 1137 TYR A C 1
ATOM 8894 O O . TYR A 1 1137 ? 5.067 -30.828 -16.505 1.00 91.69 1137 TYR A O 1
ATOM 8902 N N . THR A 1 1138 ? 6.057 -32.206 -17.990 1.00 91.31 1138 THR A N 1
ATOM 8903 C CA . THR A 1 1138 ? 7.312 -31.442 -18.163 1.00 91.31 1138 THR A CA 1
ATOM 8904 C C . THR A 1 1138 ? 7.459 -30.883 -19.579 1.00 91.31 1138 THR A C 1
ATOM 8906 O O . THR A 1 1138 ? 7.731 -29.697 -19.748 1.00 91.31 1138 THR A O 1
ATOM 8909 N N . ASP A 1 1139 ? 7.197 -31.703 -20.597 1.00 92.81 1139 ASP A N 1
ATOM 8910 C CA . ASP A 1 1139 ? 6.992 -31.270 -21.982 1.00 92.81 1139 ASP A CA 1
ATOM 8911 C C . ASP A 1 1139 ? 5.501 -31.395 -22.335 1.00 92.81 1139 ASP A C 1
ATOM 8913 O O . ASP A 1 1139 ? 4.871 -32.401 -22.004 1.00 92.81 1139 ASP A O 1
ATOM 8917 N N . ILE A 1 1140 ? 4.945 -30.431 -23.073 1.00 94.31 1140 ILE A N 1
ATOM 8918 C CA . ILE A 1 1140 ? 3.572 -30.476 -23.601 1.00 94.31 1140 ILE A CA 1
ATOM 8919 C C . ILE A 1 1140 ? 3.539 -30.256 -25.118 1.00 94.31 1140 ILE A C 1
ATOM 8921 O O . ILE A 1 1140 ? 4.226 -29.394 -25.667 1.00 94.31 1140 ILE A O 1
ATOM 8925 N N . GLU A 1 1141 ? 2.706 -31.030 -25.807 1.00 94.75 1141 GLU A N 1
ATOM 8926 C CA . GLU A 1 1141 ? 2.342 -30.832 -27.208 1.00 94.75 1141 GLU A CA 1
ATOM 8927 C C . GLU A 1 1141 ? 0.971 -30.156 -27.269 1.00 94.75 1141 GLU A C 1
ATOM 8929 O O . GLU A 1 1141 ? -0.049 -30.722 -26.858 1.00 94.75 1141 GLU A O 1
ATOM 8934 N N . ILE A 1 1142 ? 0.960 -28.926 -27.778 1.00 95.50 1142 ILE A N 1
ATOM 8935 C CA . ILE A 1 1142 ? -0.211 -28.056 -27.826 1.00 95.50 1142 ILE A CA 1
ATOM 8936 C C . ILE A 1 1142 ? -0.656 -27.814 -29.270 1.00 95.50 1142 ILE A C 1
ATOM 8938 O O . ILE A 1 1142 ? 0.173 -27.686 -30.170 1.00 95.50 1142 ILE A O 1
ATOM 8942 N N . ASN A 1 1143 ? -1.965 -27.696 -29.486 1.00 95.75 1143 ASN A N 1
ATOM 8943 C CA . ASN A 1 1143 ? -2.536 -27.099 -30.697 1.00 95.75 1143 ASN A CA 1
ATOM 8944 C C . ASN A 1 1143 ? -2.840 -25.622 -30.392 1.00 95.75 1143 ASN A C 1
ATOM 8946 O O . ASN A 1 1143 ? -3.546 -25.353 -29.415 1.00 95.75 1143 ASN A O 1
ATOM 8950 N N . TYR A 1 1144 ? -2.266 -24.690 -31.160 1.00 94.81 1144 TYR A N 1
ATOM 8951 C CA . TYR A 1 1144 ? -2.216 -23.260 -30.843 1.00 94.81 1144 TYR A CA 1
ATOM 8952 C C . TYR A 1 1144 ? -2.795 -22.367 -31.951 1.00 94.81 1144 TYR A C 1
ATOM 8954 O O . TYR A 1 1144 ? -2.644 -22.622 -33.144 1.00 94.81 1144 TYR A O 1
ATOM 8962 N N . PHE A 1 1145 ? -3.403 -21.258 -31.535 1.00 93.44 1145 PHE A N 1
ATOM 8963 C CA . PHE A 1 1145 ? -3.983 -20.232 -32.395 1.00 93.44 1145 PHE A CA 1
ATOM 8964 C C . PHE A 1 1145 ? -3.455 -18.863 -31.967 1.00 93.44 1145 PHE A C 1
ATOM 8966 O O . PHE A 1 1145 ? -3.477 -18.526 -30.785 1.00 93.44 1145 PHE A O 1
ATOM 8973 N N . LEU A 1 1146 ? -2.976 -18.070 -32.928 1.00 92.69 1146 LEU A N 1
ATOM 8974 C CA . LEU A 1 1146 ? -2.460 -16.721 -32.683 1.00 92.69 1146 LEU A CA 1
ATOM 8975 C C . LEU A 1 1146 ? -3.486 -15.660 -33.081 1.00 92.69 1146 LEU A C 1
ATOM 8977 O O . LEU A 1 1146 ? -4.145 -15.772 -34.118 1.00 92.69 1146 LEU A O 1
ATOM 8981 N N . LEU A 1 1147 ? -3.569 -14.599 -32.280 1.00 90.25 1147 LEU A N 1
ATOM 8982 C CA . LEU A 1 1147 ? -4.362 -13.412 -32.579 1.00 90.25 1147 LEU A CA 1
ATOM 8983 C C . LEU A 1 1147 ? -3.842 -12.727 -33.855 1.00 90.25 1147 LEU A C 1
ATOM 8985 O O . LEU A 1 1147 ? -2.652 -12.749 -34.168 1.00 90.25 1147 LEU A O 1
ATOM 8989 N N . ARG A 1 1148 ? -4.734 -12.072 -34.611 1.00 85.81 1148 ARG A N 1
ATOM 8990 C CA . ARG A 1 1148 ? -4.346 -11.355 -35.847 1.00 85.81 1148 ARG A CA 1
ATOM 8991 C C . ARG A 1 1148 ? -3.504 -10.101 -35.566 1.00 85.81 1148 ARG A C 1
ATOM 8993 O O . ARG A 1 1148 ? -2.744 -9.670 -36.434 1.00 85.81 1148 ARG A O 1
ATOM 9000 N N . ARG A 1 1149 ? -3.663 -9.512 -34.379 1.00 84.81 1149 ARG A N 1
ATOM 9001 C CA . ARG A 1 1149 ? -3.023 -8.281 -33.889 1.00 84.81 1149 ARG A CA 1
ATOM 9002 C C . ARG A 1 1149 ? -2.710 -8.437 -32.405 1.00 84.81 1149 ARG A C 1
ATOM 9004 O O . ARG A 1 1149 ? -3.398 -9.190 -31.722 1.00 84.81 1149 ARG A O 1
ATOM 9011 N N . LEU A 1 1150 ? -1.692 -7.730 -31.935 1.00 84.12 1150 LEU A N 1
ATOM 9012 C CA . LEU A 1 1150 ? -1.422 -7.562 -30.513 1.00 84.12 1150 LEU A CA 1
ATOM 9013 C C . LEU A 1 1150 ? -2.513 -6.687 -29.886 1.00 84.12 1150 LEU A C 1
ATOM 9015 O O . LEU A 1 1150 ? -2.917 -5.677 -30.468 1.00 84.12 1150 LEU A O 1
ATOM 9019 N N . LEU A 1 1151 ? -2.969 -7.096 -28.706 1.00 80.38 1151 LEU A N 1
ATOM 9020 C CA . LEU A 1 1151 ? -3.843 -6.318 -27.829 1.00 80.38 1151 LEU A CA 1
ATOM 9021 C C . LEU A 1 1151 ? -2.976 -5.554 -26.806 1.00 80.38 1151 LEU A C 1
ATOM 9023 O O . LEU A 1 1151 ? -1.752 -5.698 -26.804 1.00 80.38 1151 LEU A O 1
ATOM 9027 N N . GLY A 1 1152 ? -3.576 -4.685 -25.990 1.00 71.06 1152 GLY A N 1
ATOM 9028 C CA . GLY A 1 1152 ? -2.870 -3.987 -24.902 1.00 71.06 1152 GLY A CA 1
ATOM 9029 C C . GLY A 1 1152 ? -1.926 -2.832 -25.292 1.00 71.06 1152 GLY A C 1
ATOM 9030 O O . GLY A 1 1152 ? -1.618 -2.001 -24.441 1.00 71.06 1152 GLY A O 1
ATOM 9031 N N . VAL A 1 1153 ? -1.491 -2.715 -26.554 1.00 70.62 1153 VAL A N 1
ATOM 9032 C CA . VAL A 1 1153 ? -0.475 -1.729 -26.990 1.00 70.62 1153 VAL A CA 1
ATOM 9033 C C . VAL A 1 1153 ? -1.094 -0.520 -27.709 1.00 70.62 1153 VAL A C 1
ATOM 9035 O O . VAL A 1 1153 ? -1.800 -0.681 -28.705 1.00 70.62 1153 VAL A O 1
ATOM 9038 N N . LYS A 1 1154 ? -0.770 0.704 -27.256 1.00 63.66 1154 LYS A N 1
ATOM 9039 C CA . LYS A 1 1154 ? -1.002 1.957 -28.004 1.00 63.66 1154 LYS A CA 1
ATOM 9040 C C . LYS A 1 1154 ? 0.236 2.264 -28.851 1.00 63.66 1154 LYS A C 1
ATOM 9042 O O . LYS A 1 1154 ? 1.275 2.608 -28.301 1.00 63.66 1154 LYS A O 1
ATOM 9047 N N . THR A 1 1155 ? 0.135 2.155 -30.175 1.00 52.50 1155 THR A N 1
ATOM 9048 C CA . THR A 1 1155 ? 1.187 2.619 -31.096 1.00 52.50 1155 THR A CA 1
ATOM 9049 C C . THR A 1 1155 ? 0.836 4.018 -31.588 1.00 52.50 1155 THR A C 1
ATOM 9051 O O . THR A 1 1155 ? -0.208 4.211 -32.216 1.00 52.50 1155 THR A O 1
ATOM 9054 N N . GLU A 1 1156 ? 1.694 4.999 -31.314 1.00 41.78 1156 GLU A N 1
ATOM 9055 C CA . GLU A 1 1156 ? 1.496 6.369 -31.793 1.00 41.78 1156 GLU A CA 1
ATOM 9056 C C . GLU A 1 1156 ? 1.405 6.402 -33.329 1.00 41.78 1156 GLU A C 1
ATOM 9058 O O . GLU A 1 1156 ? 2.145 5.719 -34.038 1.00 41.78 1156 GLU A O 1
ATOM 9063 N N . GLY A 1 1157 ? 0.436 7.153 -33.857 1.00 47.19 1157 GLY A N 1
ATOM 9064 C CA . GLY A 1 1157 ? 0.208 7.293 -35.299 1.00 47.19 1157 GLY A CA 1
ATOM 9065 C C . GLY A 1 1157 ? -0.552 6.154 -36.002 1.00 47.19 1157 GLY A C 1
ATOM 9066 O O . GLY A 1 1157 ? -0.985 6.362 -37.134 1.00 47.19 1157 GLY A O 1
ATOM 9067 N N . GLN A 1 1158 ? -0.795 4.987 -35.383 1.00 44.12 1158 GLN A N 1
ATOM 9068 C CA . GLN A 1 1158 ? -1.584 3.908 -36.013 1.00 44.12 1158 GLN A CA 1
ATOM 9069 C C . GLN A 1 1158 ? -2.760 3.428 -35.152 1.00 44.12 1158 GLN A C 1
ATOM 9071 O O . GLN A 1 1158 ? -2.588 2.747 -34.146 1.00 44.12 1158 GLN A O 1
ATOM 9076 N N . LYS A 1 1159 ? -3.994 3.661 -35.631 1.00 50.50 1159 LYS A N 1
ATOM 9077 C CA . LYS A 1 1159 ? -5.256 3.164 -35.029 1.00 50.50 1159 LYS A CA 1
ATOM 9078 C C . LYS A 1 1159 ? -5.431 1.627 -35.083 1.00 50.50 1159 LYS A C 1
ATOM 9080 O O . LYS A 1 1159 ? -6.543 1.130 -34.924 1.00 50.50 1159 LYS A O 1
ATOM 9085 N N . GLN A 1 1160 ? -4.385 0.855 -35.387 1.00 53.81 1160 GLN A N 1
ATOM 9086 C CA . GLN A 1 1160 ? -4.448 -0.597 -35.577 1.00 53.81 1160 GLN A CA 1
ATOM 9087 C C . GLN A 1 1160 ? -3.193 -1.258 -34.988 1.00 53.81 1160 GLN A C 1
ATOM 9089 O O . GLN A 1 1160 ? -2.095 -1.050 -35.492 1.00 53.81 1160 GLN A O 1
ATOM 9094 N N . GLY A 1 1161 ? -3.365 -2.063 -33.933 1.00 61.47 1161 GLY A N 1
ATOM 9095 C CA . GLY A 1 1161 ? -2.260 -2.708 -33.214 1.00 61.47 1161 GLY A CA 1
ATOM 9096 C C . GLY A 1 1161 ? -1.406 -3.641 -34.084 1.00 61.47 1161 GLY A C 1
ATOM 9097 O O . GLY A 1 1161 ? -1.906 -4.295 -35.007 1.00 61.47 1161 GLY A O 1
ATOM 9098 N N . ALA A 1 1162 ? -0.110 -3.708 -33.767 1.00 77.62 1162 ALA A N 1
ATOM 9099 C CA . ALA A 1 1162 ? 0.894 -4.421 -34.552 1.00 77.62 1162 ALA A CA 1
ATOM 9100 C C . ALA A 1 1162 ? 0.590 -5.925 -34.727 1.00 77.62 1162 ALA A C 1
ATOM 9102 O O . ALA A 1 1162 ? 0.017 -6.589 -33.863 1.00 77.62 1162 ALA A O 1
ATOM 9103 N N . LYS A 1 1163 ? 0.985 -6.486 -35.876 1.00 85.38 1163 LYS A N 1
ATOM 9104 C CA . LYS A 1 1163 ? 0.687 -7.876 -36.259 1.00 85.38 1163 LYS A CA 1
ATOM 9105 C C . LYS A 1 1163 ? 1.512 -8.887 -35.453 1.00 85.38 1163 LYS A C 1
ATOM 9107 O O . LYS A 1 1163 ? 2.737 -8.781 -35.389 1.00 85.38 1163 LYS A O 1
ATOM 9112 N N . VAL A 1 1164 ? 0.855 -9.919 -34.918 1.00 89.12 1164 VAL A N 1
ATOM 9113 C CA . VAL A 1 1164 ? 1.520 -11.017 -34.193 1.00 89.12 1164 VAL A CA 1
ATOM 9114 C C . VAL A 1 1164 ? 2.412 -11.823 -35.149 1.00 89.12 1164 VAL A C 1
ATOM 9116 O O . VAL A 1 1164 ? 1.979 -12.240 -36.227 1.00 89.12 1164 VAL A O 1
ATOM 9119 N N . ARG A 1 1165 ? 3.673 -12.052 -34.758 1.00 90.56 1165 ARG A N 1
ATOM 9120 C CA . ARG A 1 1165 ? 4.613 -12.943 -35.466 1.00 90.56 1165 ARG A CA 1
ATOM 9121 C C . ARG A 1 1165 ? 4.352 -14.408 -35.095 1.00 90.56 1165 ARG A C 1
ATOM 9123 O O . ARG A 1 1165 ? 3.874 -14.682 -33.995 1.00 90.56 1165 ARG A O 1
ATOM 9130 N N . LYS A 1 1166 ? 4.703 -15.352 -35.977 1.00 92.12 1166 LYS A N 1
ATOM 9131 C CA . LYS A 1 1166 ? 4.656 -16.799 -35.669 1.00 92.12 1166 LYS A CA 1
ATOM 9132 C C . LYS A 1 1166 ? 5.583 -17.149 -34.490 1.00 92.12 1166 LYS A C 1
ATOM 9134 O O . LYS A 1 1166 ? 6.377 -16.313 -34.069 1.00 92.12 1166 LYS A O 1
ATOM 9139 N N . LEU A 1 1167 ? 5.444 -18.353 -33.935 1.00 93.50 1167 LEU A N 1
ATOM 9140 C CA . LEU A 1 1167 ? 6.348 -18.866 -32.899 1.00 93.50 1167 LEU A CA 1
ATOM 9141 C C . LEU A 1 1167 ? 7.685 -19.284 -33.524 1.00 93.50 1167 LEU A C 1
ATOM 9143 O O . LEU A 1 1167 ? 7.693 -19.831 -34.629 1.00 93.50 1167 LEU A O 1
ATOM 9147 N N . GLU A 1 1168 ? 8.791 -19.044 -32.822 1.00 93.12 1168 GLU A N 1
ATOM 9148 C CA . GLU A 1 1168 ? 10.147 -19.377 -33.278 1.00 93.12 1168 GLU A CA 1
ATOM 9149 C C . GLU A 1 1168 ? 10.788 -20.429 -32.352 1.00 93.12 1168 GLU A C 1
ATOM 9151 O O . GLU A 1 1168 ? 10.524 -20.468 -31.152 1.00 93.12 1168 GLU A O 1
ATOM 9156 N N . VAL A 1 1169 ? 11.606 -21.336 -32.897 1.00 95.25 1169 VAL A N 1
ATOM 9157 C CA . VAL A 1 1169 ? 12.235 -22.409 -32.102 1.00 95.25 1169 VAL A CA 1
ATOM 9158 C C . VAL A 1 1169 ? 13.345 -21.830 -31.220 1.00 95.25 1169 VAL A C 1
ATOM 9160 O O . VAL A 1 1169 ? 14.158 -21.033 -31.677 1.00 95.25 1169 VAL A O 1
ATOM 9163 N N . GLY A 1 1170 ? 13.378 -22.240 -29.951 1.00 91.69 1170 GLY A N 1
ATOM 9164 C CA . GLY A 1 1170 ? 14.258 -21.686 -28.920 1.00 91.69 1170 GLY A CA 1
ATOM 9165 C C . GLY A 1 1170 ? 13.681 -20.471 -28.182 1.00 91.69 1170 GLY A C 1
ATOM 9166 O O . GLY A 1 1170 ? 14.234 -20.081 -27.154 1.00 91.69 1170 GLY A O 1
ATOM 9167 N N . GLU A 1 1171 ? 12.562 -19.907 -28.649 1.00 93.38 1171 GLU A N 1
ATOM 9168 C CA . GLU A 1 1171 ? 11.863 -18.805 -27.982 1.00 93.38 1171 GLU A CA 1
ATOM 9169 C C . GLU A 1 1171 ? 11.364 -19.206 -26.582 1.00 93.38 1171 GLU A C 1
ATOM 9171 O O . GLU A 1 1171 ? 10.982 -20.356 -26.353 1.00 93.38 1171 GLU A O 1
ATOM 9176 N N . VAL A 1 1172 ? 11.346 -18.249 -25.646 1.00 93.75 1172 VAL A N 1
ATOM 9177 C CA . VAL A 1 1172 ? 10.740 -18.414 -24.317 1.00 93.75 1172 VAL A CA 1
ATOM 9178 C C . VAL A 1 1172 ? 9.416 -17.656 -24.262 1.00 93.75 1172 VAL A C 1
ATOM 9180 O O . VAL A 1 1172 ? 9.380 -16.431 -24.389 1.00 93.75 1172 VAL A O 1
ATOM 9183 N N . LEU A 1 1173 ? 8.337 -18.400 -24.047 1.00 95.25 1173 LEU A N 1
ATOM 9184 C CA . LEU A 1 1173 ? 6.978 -17.903 -23.854 1.00 95.25 1173 LEU A CA 1
ATOM 9185 C C . LEU A 1 1173 ? 6.584 -18.024 -22.377 1.00 95.25 1173 LEU A C 1
ATOM 9187 O O . LEU A 1 1173 ? 7.167 -18.815 -21.632 1.00 95.25 1173 LEU A O 1
ATOM 9191 N N . MET A 1 1174 ? 5.565 -17.272 -21.971 1.00 94.12 1174 MET A N 1
ATOM 9192 C CA . MET A 1 1174 ? 4.826 -17.522 -20.737 1.00 94.12 1174 MET A CA 1
ATOM 9193 C C . MET A 1 1174 ? 3.536 -18.263 -21.092 1.00 94.12 1174 MET A C 1
ATOM 9195 O O . MET A 1 1174 ? 2.824 -17.890 -22.029 1.00 94.12 1174 MET A O 1
ATOM 9199 N N . VAL A 1 1175 ? 3.282 -19.345 -20.368 1.00 94.12 1175 VAL A N 1
ATOM 9200 C CA . VAL A 1 1175 ? 2.233 -20.326 -20.625 1.00 94.12 1175 VAL A CA 1
ATOM 9201 C C . VAL A 1 1175 ? 1.405 -20.443 -19.358 1.00 94.12 1175 VAL A C 1
ATOM 9203 O O . VAL A 1 1175 ? 1.880 -20.970 -18.349 1.00 94.12 1175 VAL A O 1
ATOM 9206 N N . ASN A 1 1176 ? 0.175 -19.939 -19.423 1.00 93.25 1176 ASN A N 1
ATOM 9207 C CA . ASN A 1 1176 ? -0.766 -20.007 -18.313 1.00 93.25 1176 ASN A CA 1
ATOM 9208 C C . ASN A 1 1176 ? -1.729 -21.168 -18.571 1.00 93.25 1176 ASN A C 1
ATOM 9210 O O . ASN A 1 1176 ? -2.422 -21.168 -19.595 1.00 93.25 1176 ASN A O 1
ATOM 9214 N N . ILE A 1 1177 ? -1.730 -22.152 -17.672 1.00 91.56 1177 ILE A N 1
ATOM 9215 C CA . ILE A 1 1177 ? -2.555 -23.365 -17.728 1.00 91.56 1177 ILE A CA 1
ATOM 9216 C C . ILE A 1 1177 ? -3.378 -23.409 -16.444 1.00 91.56 1177 ILE A C 1
ATOM 9218 O O . ILE A 1 1177 ? -2.796 -23.447 -15.363 1.00 91.56 1177 ILE A O 1
ATOM 9222 N N . GLY A 1 1178 ? -4.703 -23.306 -16.542 1.00 87.81 1178 GLY A N 1
ATOM 9223 C CA . GLY A 1 1178 ? -5.531 -23.009 -15.371 1.00 87.81 1178 GLY A CA 1
ATOM 9224 C C . GLY A 1 1178 ? -5.015 -21.752 -14.654 1.00 87.81 1178 GLY A C 1
ATOM 9225 O O . GLY A 1 1178 ? -4.809 -20.713 -15.287 1.00 87.81 1178 GLY A O 1
ATOM 9226 N N . SER A 1 1179 ? -4.744 -21.854 -13.349 1.00 88.56 1179 SER A N 1
ATOM 9227 C CA . SER A 1 1179 ? -4.079 -20.789 -12.584 1.00 88.56 1179 SER A CA 1
ATOM 9228 C C . SER A 1 1179 ? -2.543 -20.825 -12.647 1.00 88.56 1179 SER A C 1
ATOM 9230 O O . SER A 1 1179 ? -1.901 -19.849 -12.246 1.00 88.56 1179 SER A O 1
ATOM 9232 N N . THR A 1 1180 ? -1.928 -21.901 -13.152 1.00 91.25 1180 THR A N 1
ATOM 9233 C CA . THR A 1 1180 ? -0.472 -22.095 -13.178 1.00 91.25 1180 THR A CA 1
ATOM 9234 C C . THR A 1 1180 ? 0.190 -21.238 -14.261 1.00 91.25 1180 THR A C 1
ATOM 9236 O O . THR A 1 1180 ? 0.094 -21.532 -15.453 1.00 91.25 1180 THR A O 1
ATOM 9239 N N . ALA A 1 1181 ? 0.920 -20.196 -13.858 1.00 91.44 1181 ALA A N 1
ATOM 9240 C CA . ALA A 1 1181 ? 1.759 -19.403 -14.759 1.00 91.44 1181 ALA A CA 1
ATOM 9241 C C . ALA A 1 1181 ? 3.177 -19.996 -14.836 1.00 91.44 1181 ALA A C 1
ATOM 9243 O O . ALA A 1 1181 ? 3.915 -19.988 -13.851 1.00 91.44 1181 ALA A O 1
ATOM 9244 N N . THR A 1 1182 ? 3.578 -20.502 -16.006 1.00 92.75 1182 THR A N 1
ATOM 9245 C CA . THR A 1 1182 ? 4.888 -21.149 -16.210 1.00 92.75 1182 THR A CA 1
ATOM 9246 C C . THR A 1 1182 ? 5.671 -20.513 -17.358 1.00 92.75 1182 THR A C 1
ATOM 9248 O O . THR A 1 1182 ? 5.100 -20.024 -18.332 1.00 92.75 1182 THR A O 1
ATOM 9251 N N . GLY A 1 1183 ? 7.003 -20.522 -17.269 1.00 93.94 1183 GLY A N 1
ATOM 9252 C CA . GLY A 1 1183 ? 7.850 -20.277 -18.434 1.00 93.94 1183 GLY A CA 1
ATOM 9253 C C . GLY A 1 1183 ? 7.922 -21.535 -19.297 1.00 93.94 1183 GLY A C 1
ATOM 9254 O O . GLY A 1 1183 ? 7.977 -22.644 -18.768 1.00 93.94 1183 GLY A O 1
ATOM 9255 N N . ALA A 1 1184 ? 7.965 -21.388 -20.619 1.00 95.50 1184 ALA A N 1
ATOM 9256 C CA . ALA A 1 1184 ? 8.171 -22.522 -21.513 1.00 95.50 1184 ALA A CA 1
ATOM 9257 C C . ALA A 1 1184 ? 9.060 -22.171 -22.707 1.00 95.50 1184 ALA A C 1
ATOM 9259 O O . ALA A 1 1184 ? 8.920 -21.107 -23.312 1.00 95.50 1184 ALA A O 1
ATOM 9260 N N . ARG A 1 1185 ? 9.960 -23.086 -23.077 1.00 95.56 1185 ARG A N 1
ATOM 9261 C CA . ARG A 1 1185 ? 10.782 -22.981 -24.285 1.00 95.56 1185 ARG A CA 1
ATOM 9262 C C . ARG A 1 1185 ? 10.111 -23.703 -25.448 1.00 95.56 1185 ARG A C 1
ATOM 9264 O O . ARG A 1 1185 ? 9.710 -24.858 -25.317 1.00 95.56 1185 ARG A O 1
ATOM 9271 N N . VAL A 1 1186 ? 10.039 -23.050 -26.601 1.00 96.25 1186 VAL A N 1
ATOM 9272 C CA . VAL A 1 1186 ? 9.550 -23.647 -27.848 1.00 96.25 1186 VAL A CA 1
ATOM 9273 C C . VAL A 1 1186 ? 10.600 -24.626 -28.388 1.00 96.25 1186 VAL A C 1
ATOM 9275 O O . VAL A 1 1186 ? 11.670 -24.208 -28.827 1.00 96.25 1186 VAL A O 1
ATOM 9278 N N . VAL A 1 1187 ? 10.308 -25.929 -28.363 1.00 95.88 1187 VAL A N 1
ATOM 9279 C CA . VAL A 1 1187 ? 11.220 -26.992 -28.836 1.00 95.88 1187 VAL A CA 1
ATOM 9280 C C . VAL A 1 1187 ? 11.001 -27.294 -30.319 1.00 95.88 1187 VAL A C 1
ATOM 9282 O O . VAL A 1 1187 ? 11.959 -27.495 -31.060 1.00 95.88 1187 VAL A O 1
ATOM 9285 N N . ALA A 1 1188 ? 9.745 -27.309 -30.771 1.00 94.12 1188 ALA A N 1
ATOM 9286 C CA . ALA A 1 1188 ? 9.390 -27.536 -32.170 1.00 94.12 1188 ALA A CA 1
ATOM 9287 C C . ALA A 1 1188 ? 8.094 -26.804 -32.541 1.00 94.12 1188 ALA A C 1
ATOM 9289 O O . ALA A 1 1188 ? 7.175 -26.720 -31.725 1.00 94.12 1188 ALA A O 1
ATOM 9290 N N . VAL A 1 1189 ? 8.006 -26.325 -33.785 1.00 94.94 1189 VAL A N 1
ATOM 9291 C CA . VAL A 1 1189 ? 6.846 -25.599 -34.332 1.00 94.94 1189 VAL A CA 1
ATOM 9292 C C . VAL A 1 1189 ? 6.392 -26.258 -35.637 1.00 94.94 1189 VAL A C 1
ATOM 9294 O O . VAL A 1 1189 ? 7.203 -26.522 -36.524 1.00 94.94 1189 VAL A O 1
ATOM 9297 N N . LYS A 1 1190 ? 5.088 -26.513 -35.752 1.00 93.12 1190 LYS A N 1
ATOM 9298 C CA . LYS A 1 1190 ? 4.365 -26.897 -36.975 1.00 93.12 1190 LYS A CA 1
ATOM 9299 C C . LYS A 1 1190 ? 3.387 -25.765 -37.341 1.00 93.12 1190 LYS A C 1
ATOM 9301 O O . LYS A 1 1190 ? 3.457 -24.679 -36.777 1.00 93.12 1190 LYS A O 1
ATOM 9306 N N . ALA A 1 1191 ? 2.498 -25.974 -38.312 1.00 86.44 1191 ALA A N 1
ATOM 9307 C CA . ALA A 1 1191 ? 1.564 -24.928 -38.750 1.00 86.44 1191 ALA A CA 1
ATOM 9308 C C . ALA A 1 1191 ? 0.511 -24.556 -37.684 1.00 86.44 1191 ALA A C 1
ATOM 9310 O O . ALA A 1 1191 ? 0.114 -23.396 -37.599 1.00 86.44 1191 ALA A O 1
ATOM 9311 N N . ASP A 1 1192 ? 0.086 -25.551 -36.906 1.00 90.62 1192 ASP A N 1
ATOM 9312 C CA . ASP A 1 1192 ? -1.016 -25.547 -35.936 1.00 90.62 1192 ASP A CA 1
ATOM 9313 C C . ASP A 1 1192 ? -0.612 -26.106 -34.555 1.00 90.62 1192 ASP A C 1
ATOM 9315 O O . ASP A 1 1192 ? -1.285 -25.867 -33.556 1.00 90.62 1192 ASP A O 1
ATOM 9319 N N . MET A 1 1193 ? 0.484 -26.868 -34.487 1.00 94.00 1193 MET A N 1
ATOM 9320 C CA . MET A 1 1193 ? 0.981 -27.513 -33.271 1.00 94.00 1193 MET A CA 1
ATOM 9321 C C . MET A 1 1193 ? 2.364 -27.004 -32.865 1.00 94.00 1193 MET A C 1
ATOM 9323 O O . MET A 1 1193 ? 3.216 -26.752 -33.716 1.00 94.00 1193 MET A O 1
ATOM 9327 N N . ALA A 1 1194 ? 2.625 -26.935 -31.562 1.00 95.31 1194 ALA A N 1
ATOM 9328 C CA . ALA A 1 1194 ? 3.950 -26.675 -31.006 1.00 95.31 1194 ALA A CA 1
ATOM 9329 C C . ALA A 1 1194 ? 4.257 -27.654 -29.864 1.00 95.31 1194 ALA A C 1
ATOM 9331 O O . ALA A 1 1194 ? 3.361 -28.026 -29.106 1.00 95.31 1194 ALA A O 1
ATOM 9332 N N . ARG A 1 1195 ? 5.527 -28.050 -29.724 1.00 95.62 1195 ARG A N 1
ATOM 9333 C CA . ARG A 1 1195 ? 6.028 -28.733 -28.523 1.00 95.62 1195 ARG A CA 1
ATOM 9334 C C . ARG A 1 1195 ? 6.745 -27.713 -27.654 1.00 95.62 1195 ARG A C 1
ATOM 9336 O O . ARG A 1 1195 ? 7.714 -27.097 -28.106 1.00 95.62 1195 ARG A O 1
ATOM 9343 N N . LEU A 1 1196 ? 6.260 -27.543 -26.432 1.00 95.75 1196 LEU A N 1
ATOM 9344 C CA . LEU A 1 1196 ? 6.819 -26.649 -25.428 1.00 95.75 1196 LEU A CA 1
ATOM 9345 C C . LEU A 1 1196 ? 7.427 -27.469 -24.289 1.00 95.75 1196 LEU A C 1
ATOM 9347 O O . LEU A 1 1196 ? 6.826 -28.439 -23.836 1.00 95.75 1196 LEU A O 1
ATOM 9351 N N . GLN A 1 1197 ? 8.596 -27.055 -23.817 1.00 94.81 1197 GLN A N 1
ATOM 9352 C CA . GLN A 1 1197 ? 9.243 -27.587 -22.620 1.00 94.81 1197 GLN A CA 1
ATOM 9353 C C . GLN A 1 1197 ? 9.068 -26.588 -21.479 1.00 94.81 1197 GLN A C 1
ATOM 9355 O O . GLN A 1 1197 ? 9.520 -25.446 -21.596 1.00 94.81 1197 GLN A O 1
ATOM 9360 N N . LEU A 1 1198 ? 8.404 -26.994 -20.400 1.00 93.56 1198 LEU A N 1
ATOM 9361 C CA . LEU A 1 1198 ? 8.109 -26.133 -19.256 1.00 93.56 1198 LEU A CA 1
ATOM 9362 C C . LEU A 1 1198 ? 9.356 -25.966 -18.368 1.00 93.56 1198 LEU A C 1
ATOM 9364 O O . LEU A 1 1198 ? 10.105 -26.914 -18.138 1.00 93.56 1198 LEU A O 1
ATOM 9368 N N . THR A 1 1199 ? 9.587 -24.762 -17.838 1.00 91.62 1199 THR A N 1
ATOM 9369 C CA . THR A 1 1199 ? 10.686 -24.494 -16.886 1.00 91.62 1199 THR A CA 1
ATOM 9370 C C . THR A 1 1199 ? 10.403 -25.048 -15.492 1.00 91.62 1199 THR A C 1
ATOM 9372 O O . THR A 1 1199 ? 11.326 -25.322 -14.727 1.00 91.62 1199 THR A O 1
ATOM 9375 N N . SER A 1 1200 ? 9.118 -25.178 -15.175 1.00 90.50 1200 SER A N 1
ATOM 9376 C CA . SER A 1 1200 ? 8.552 -25.725 -13.949 1.00 90.50 1200 SER A CA 1
ATOM 9377 C C . SER A 1 1200 ? 7.427 -26.682 -14.356 1.00 90.50 1200 SER A C 1
ATOM 9379 O O . SER A 1 1200 ? 6.611 -26.297 -15.196 1.00 90.50 1200 SER A O 1
ATOM 9381 N N . PRO A 1 1201 ? 7.372 -27.904 -13.808 1.00 91.88 1201 PRO A N 1
ATOM 9382 C CA . PRO A 1 1201 ? 6.341 -28.874 -14.157 1.00 91.88 1201 PRO A CA 1
ATOM 9383 C C . PRO A 1 1201 ? 4.949 -28.380 -13.740 1.00 91.88 1201 PRO A C 1
ATOM 9385 O O . PRO A 1 1201 ? 4.826 -27.623 -12.778 1.00 91.88 1201 PRO A O 1
ATOM 9388 N N . ALA A 1 1202 ? 3.906 -28.823 -14.443 1.00 90.56 1202 ALA A N 1
ATOM 9389 C CA . ALA A 1 1202 ? 2.516 -28.441 -14.179 1.00 90.56 1202 ALA A CA 1
ATOM 9390 C C . ALA A 1 1202 ? 1.614 -29.681 -14.059 1.00 90.56 1202 ALA A C 1
ATOM 9392 O O . ALA A 1 1202 ? 1.842 -30.679 -14.739 1.00 90.56 1202 ALA A O 1
ATOM 9393 N N . CYS A 1 1203 ? 0.598 -29.628 -13.194 1.00 89.94 1203 CYS A N 1
ATOM 9394 C CA . CYS A 1 1203 ? -0.410 -30.682 -13.033 1.00 89.94 1203 CYS A CA 1
ATOM 9395 C C . CYS A 1 1203 ? -1.659 -30.273 -13.825 1.00 89.94 1203 CYS A C 1
ATOM 9397 O O . CYS A 1 1203 ? -2.288 -29.280 -13.474 1.00 89.94 1203 CYS A O 1
ATOM 9399 N N . THR A 1 1204 ? -1.947 -30.958 -14.937 1.00 88.19 1204 THR A N 1
ATOM 9400 C CA . THR A 1 1204 ? -2.878 -30.470 -15.977 1.00 88.19 1204 THR A CA 1
ATOM 9401 C C . THR A 1 1204 ? -3.610 -31.618 -16.678 1.00 88.19 1204 THR A C 1
ATOM 9403 O O . THR A 1 1204 ? -3.159 -32.767 -16.646 1.00 88.19 1204 THR A O 1
ATOM 9406 N N . GLU A 1 1205 ? -4.735 -31.326 -17.338 1.00 87.50 1205 GLU A N 1
ATOM 9407 C CA . GLU A 1 1205 ? -5.524 -32.326 -18.077 1.00 87.50 1205 GLU A CA 1
ATOM 9408 C C . GLU A 1 1205 ? -5.468 -32.163 -19.607 1.00 87.50 1205 GLU A C 1
ATOM 9410 O O . GLU A 1 1205 ? -5.198 -31.105 -20.180 1.00 87.50 1205 GLU A O 1
ATOM 9415 N N . VAL A 1 1206 ? -5.711 -33.262 -20.328 1.00 88.00 1206 VAL A N 1
ATOM 9416 C CA . VAL A 1 1206 ? -5.659 -33.258 -21.796 1.00 88.00 1206 VAL A CA 1
ATOM 9417 C C . VAL A 1 1206 ? -6.888 -32.537 -22.359 1.00 88.00 1206 VAL A C 1
ATOM 9419 O O . VAL A 1 1206 ? -8.021 -32.833 -21.990 1.00 88.00 1206 VAL A O 1
ATOM 9422 N N . ASN A 1 1207 ? -6.668 -31.652 -23.336 1.00 89.25 1207 ASN A N 1
ATOM 9423 C CA . ASN A 1 1207 ? -7.606 -30.653 -23.873 1.00 89.25 1207 ASN A CA 1
ATOM 9424 C C . ASN A 1 1207 ? -7.855 -29.420 -22.986 1.00 89.25 1207 ASN A C 1
ATOM 9426 O O . ASN A 1 1207 ? -8.627 -28.552 -23.403 1.00 89.25 1207 ASN A O 1
ATOM 9430 N N . GLU A 1 1208 ? -7.171 -29.286 -21.846 1.00 87.75 1208 GLU A N 1
ATOM 9431 C CA . GLU A 1 1208 ? -7.209 -28.065 -21.038 1.00 87.75 1208 GLU A CA 1
ATOM 9432 C C . GLU A 1 1208 ? -6.761 -26.832 -21.848 1.00 87.75 1208 GLU A C 1
ATOM 9434 O O . GLU A 1 1208 ? -5.972 -26.923 -22.803 1.00 87.75 1208 GLU A O 1
ATOM 9439 N N . LYS A 1 1209 ? -7.332 -25.675 -21.500 1.00 89.44 1209 LYS A N 1
ATOM 9440 C CA . LYS A 1 1209 ? -7.131 -24.398 -22.188 1.00 89.44 1209 LYS A CA 1
ATOM 9441 C C . LYS A 1 1209 ? -5.901 -23.671 -21.662 1.00 89.44 1209 LYS A C 1
ATOM 9443 O O . LYS A 1 1209 ? -5.662 -23.608 -20.464 1.00 89.44 1209 LYS A O 1
ATOM 9448 N N . ILE A 1 1210 ? -5.153 -23.089 -22.595 1.00 92.19 1210 ILE A N 1
ATOM 9449 C CA . ILE A 1 1210 ? -3.911 -22.367 -22.324 1.00 92.19 1210 ILE A CA 1
ATOM 9450 C C . ILE A 1 1210 ? -3.991 -20.968 -22.925 1.00 92.19 1210 ILE A C 1
ATOM 9452 O O . ILE A 1 1210 ? -4.362 -20.827 -24.093 1.00 92.19 1210 ILE A O 1
ATOM 9456 N N . ALA A 1 1211 ? -3.562 -19.957 -22.172 1.00 92.81 1211 ALA A N 1
ATOM 9457 C CA . ALA A 1 1211 ? -3.235 -18.641 -22.714 1.00 92.81 1211 ALA A CA 1
ATOM 9458 C C . ALA A 1 1211 ? -1.725 -18.557 -23.003 1.00 92.81 1211 ALA A C 1
ATOM 9460 O O . ALA A 1 1211 ? -0.900 -18.951 -22.174 1.00 92.81 1211 ALA A O 1
ATOM 9461 N N . LEU A 1 1212 ? -1.365 -18.064 -24.193 1.00 93.75 1212 LEU A N 1
ATOM 9462 C CA . LEU A 1 1212 ? 0.022 -17.907 -24.631 1.00 93.75 1212 LEU A CA 1
ATOM 9463 C C . LEU A 1 1212 ? 0.408 -16.429 -24.628 1.00 93.75 1212 LEU A C 1
ATOM 9465 O O . LEU A 1 1212 ? -0.180 -15.624 -25.357 1.00 93.75 1212 LEU A O 1
ATOM 9469 N N . SER A 1 1213 ? 1.452 -16.101 -23.871 1.00 92.62 1213 SER A N 1
ATOM 9470 C CA . SER A 1 1213 ? 1.974 -14.742 -23.743 1.00 92.62 1213 SER A CA 1
ATOM 9471 C C . SER A 1 1213 ? 3.442 -14.661 -24.158 1.00 92.62 1213 SER A C 1
ATOM 9473 O O . SER A 1 1213 ? 4.256 -15.531 -23.848 1.00 92.62 1213 SER A O 1
ATOM 9475 N N . ARG A 1 1214 ? 3.797 -13.588 -24.867 1.00 91.25 1214 ARG A N 1
ATOM 9476 C CA . ARG A 1 1214 ? 5.149 -13.324 -25.388 1.00 91.25 1214 ARG A CA 1
ATOM 9477 C C . ARG A 1 1214 ? 5.723 -12.073 -24.744 1.00 91.25 1214 ARG A C 1
ATOM 9479 O O . ARG A 1 1214 ? 4.987 -11.124 -24.475 1.00 91.25 1214 ARG A O 1
ATOM 9486 N N . ARG A 1 1215 ? 7.039 -12.049 -24.528 1.00 89.31 1215 ARG A N 1
ATOM 9487 C CA . ARG A 1 1215 ? 7.713 -10.873 -23.980 1.00 89.31 1215 ARG A CA 1
ATOM 9488 C C . ARG A 1 1215 ? 7.961 -9.832 -25.075 1.00 89.31 1215 ARG A C 1
ATOM 9490 O O . ARG A 1 1215 ? 8.740 -10.075 -25.992 1.00 89.31 1215 ARG A O 1
ATOM 9497 N N . ILE A 1 1216 ? 7.306 -8.680 -24.977 1.00 86.12 1216 ILE A N 1
ATOM 9498 C CA . ILE A 1 1216 ? 7.382 -7.554 -25.918 1.00 86.12 1216 ILE A CA 1
ATOM 9499 C C . ILE A 1 1216 ? 7.594 -6.285 -25.091 1.00 86.12 1216 ILE A C 1
ATOM 9501 O O . ILE A 1 1216 ? 6.931 -6.097 -24.076 1.00 86.12 1216 ILE A O 1
ATOM 9505 N N . GLU A 1 1217 ? 8.557 -5.442 -25.478 1.00 81.06 1217 GLU A N 1
ATOM 9506 C CA . GLU A 1 1217 ? 8.862 -4.180 -24.770 1.00 81.06 1217 GLU A CA 1
ATOM 9507 C C . GLU A 1 1217 ? 9.101 -4.381 -23.256 1.00 81.06 1217 GLU A C 1
ATOM 9509 O O . GLU A 1 1217 ? 8.710 -3.575 -22.426 1.00 81.06 1217 GLU A O 1
ATOM 9514 N N . LYS A 1 1218 ? 9.780 -5.485 -22.898 1.00 81.94 1218 LYS A N 1
ATOM 9515 C CA . LYS A 1 1218 ? 10.028 -6.006 -21.530 1.00 81.94 1218 LYS A CA 1
ATOM 9516 C C . LYS A 1 1218 ? 8.818 -6.634 -20.817 1.00 81.94 1218 LYS A C 1
ATOM 9518 O O . LYS A 1 1218 ? 9.061 -7.438 -19.912 1.00 81.94 1218 LYS A O 1
ATOM 9523 N N . HIS A 1 1219 ? 7.585 -6.345 -21.226 1.00 84.69 1219 HIS A N 1
ATOM 9524 C CA . HIS A 1 1219 ? 6.336 -6.829 -20.618 1.00 84.69 1219 HIS A CA 1
ATOM 9525 C C . HIS A 1 1219 ? 5.822 -8.121 -21.272 1.00 84.69 1219 HIS A C 1
ATOM 9527 O O . HIS A 1 1219 ? 6.237 -8.465 -22.376 1.00 84.69 1219 HIS A O 1
ATOM 9533 N N . TRP A 1 1220 ? 4.925 -8.854 -20.609 1.00 88.19 1220 TRP A N 1
ATOM 9534 C CA . TRP A 1 1220 ? 4.233 -10.000 -21.210 1.00 88.19 1220 TRP A CA 1
ATOM 9535 C C . TRP A 1 1220 ? 2.934 -9.534 -21.875 1.00 88.19 1220 TRP A C 1
ATOM 9537 O O . TRP A 1 1220 ? 2.130 -8.867 -21.235 1.00 88.19 1220 TRP A O 1
ATOM 9547 N N . ARG A 1 1221 ? 2.729 -9.885 -23.149 1.00 88.56 1221 ARG A N 1
ATOM 9548 C CA . ARG A 1 1221 ? 1.522 -9.560 -23.931 1.00 88.56 1221 ARG A CA 1
ATOM 9549 C C . ARG A 1 1221 ? 0.835 -10.831 -24.401 1.00 88.56 1221 ARG A C 1
ATOM 9551 O O . ARG A 1 1221 ? 1.524 -11.748 -24.861 1.00 88.56 1221 ARG A O 1
ATOM 9558 N N . LEU A 1 1222 ? -0.495 -10.864 -24.347 1.00 89.69 1222 LEU A N 1
ATOM 9559 C CA . LEU A 1 1222 ? -1.286 -11.981 -24.858 1.00 89.69 1222 LEU A CA 1
ATOM 9560 C C . LEU A 1 1222 ? -1.152 -12.068 -26.391 1.00 89.69 1222 LEU A C 1
ATOM 9562 O O . LEU A 1 1222 ? -1.484 -11.125 -27.112 1.00 89.69 1222 LEU A O 1
ATOM 9566 N N . ILE A 1 1223 ? -0.653 -13.198 -26.908 1.00 92.25 1223 ILE A N 1
ATOM 9567 C CA . ILE A 1 1223 ? -0.483 -13.429 -28.360 1.00 92.25 1223 ILE A CA 1
ATOM 9568 C C . ILE A 1 1223 ? -1.475 -14.434 -28.944 1.00 92.25 1223 ILE A C 1
ATOM 9570 O O . ILE A 1 1223 ? -1.608 -14.517 -30.167 1.00 92.25 1223 ILE A O 1
ATOM 9574 N N . GLY A 1 1224 ? -2.162 -15.203 -28.102 1.00 91.75 1224 GLY A N 1
ATOM 9575 C CA . GLY A 1 1224 ? -3.075 -16.246 -28.545 1.00 91.75 1224 GLY A CA 1
ATOM 9576 C C . GLY A 1 1224 ? -3.415 -17.249 -27.452 1.00 91.75 1224 GLY A C 1
ATOM 9577 O O . GLY A 1 1224 ? -3.146 -17.032 -26.271 1.00 91.75 1224 GLY A O 1
ATOM 9578 N N . TRP A 1 1225 ? -3.989 -18.370 -27.868 1.00 92.81 1225 TRP A N 1
ATOM 9579 C CA . TRP A 1 1225 ? -4.414 -19.452 -26.986 1.00 92.81 1225 TRP A CA 1
ATOM 9580 C C . TRP A 1 1225 ? -4.053 -20.814 -27.561 1.00 92.81 1225 TRP A C 1
ATOM 9582 O O . TRP A 1 1225 ? -3.751 -20.958 -28.747 1.00 92.81 1225 TRP A O 1
ATOM 9592 N N . ALA A 1 1226 ? -4.129 -21.841 -26.726 1.00 93.62 1226 ALA A N 1
ATOM 9593 C CA . ALA A 1 1226 ? -3.887 -23.211 -27.132 1.00 93.62 1226 ALA A CA 1
ATOM 9594 C C . ALA A 1 1226 ? -4.769 -24.218 -26.379 1.00 93.62 1226 ALA A C 1
ATOM 9596 O O . ALA A 1 1226 ? -5.555 -23.863 -25.497 1.00 93.62 1226 ALA A O 1
ATOM 9597 N N . THR A 1 1227 ? -4.654 -25.485 -26.771 1.00 93.44 1227 THR A N 1
ATOM 9598 C CA . THR A 1 1227 ? -5.185 -26.643 -26.041 1.00 93.44 1227 THR A CA 1
ATOM 9599 C C . THR A 1 1227 ? -4.119 -27.725 -25.945 1.00 93.44 1227 THR A C 1
ATOM 9601 O O . THR A 1 1227 ? -3.445 -28.003 -26.943 1.00 93.44 1227 THR A O 1
ATOM 9604 N N . ILE A 1 1228 ? -3.974 -28.346 -24.773 1.00 93.44 1228 ILE A N 1
ATOM 9605 C CA . ILE A 1 1228 ? -3.086 -29.505 -24.589 1.00 93.44 1228 ILE A CA 1
ATOM 9606 C C . ILE A 1 1228 ? -3.617 -30.678 -25.419 1.00 93.44 1228 ILE A C 1
ATOM 9608 O O . ILE A 1 1228 ? -4.818 -30.948 -25.414 1.00 93.44 1228 ILE A O 1
ATOM 9612 N N . LYS A 1 1229 ? -2.739 -31.393 -26.130 1.00 92.69 1229 LYS A N 1
ATOM 9613 C CA . LYS A 1 1229 ? -3.104 -32.618 -26.861 1.00 92.69 1229 LYS A CA 1
ATOM 9614 C C . LYS A 1 1229 ? -2.368 -33.855 -26.374 1.00 92.69 1229 LYS A C 1
ATOM 9616 O O . LYS A 1 1229 ? -3.003 -34.900 -26.264 1.00 92.69 1229 LYS A O 1
ATOM 9621 N N . LYS A 1 1230 ? -1.076 -33.739 -26.071 1.00 89.69 1230 LYS A N 1
ATOM 9622 C CA . LYS A 1 1230 ? -0.244 -34.770 -25.426 1.00 89.69 1230 LYS A CA 1
ATOM 9623 C C . LYS A 1 1230 ? 0.857 -34.089 -24.610 1.00 89.69 1230 LYS A C 1
ATOM 9625 O O . LYS A 1 1230 ? 0.974 -32.868 -24.632 1.00 89.69 1230 LYS A O 1
ATOM 9630 N N . GLY A 1 1231 ? 1.686 -34.869 -23.931 1.00 87.81 1231 GLY A N 1
ATOM 9631 C CA . GLY A 1 1231 ? 2.894 -34.382 -23.275 1.00 87.81 1231 GLY A CA 1
ATOM 9632 C C . GLY A 1 1231 ? 3.737 -35.530 -22.732 1.00 87.81 1231 GLY A C 1
ATOM 9633 O O . GLY A 1 1231 ? 3.334 -36.691 -22.807 1.00 87.81 1231 GLY A O 1
ATOM 9634 N N . THR A 1 1232 ? 4.907 -35.207 -22.191 1.00 88.94 1232 THR A N 1
ATOM 9635 C CA . THR A 1 1232 ? 5.723 -36.139 -21.412 1.00 88.94 1232 THR A CA 1
ATOM 9636 C C . THR A 1 1232 ? 5.330 -36.011 -19.947 1.00 88.94 1232 THR A C 1
ATOM 9638 O O . THR A 1 1232 ? 5.546 -34.967 -19.329 1.00 88.94 1232 THR A O 1
ATOM 9641 N N . THR A 1 1233 ? 4.729 -37.071 -19.413 1.00 87.69 1233 THR A N 1
ATOM 9642 C CA . THR A 1 1233 ? 4.366 -37.182 -18.001 1.00 87.69 1233 THR A CA 1
ATOM 9643 C C . THR A 1 1233 ? 5.581 -37.510 -17.138 1.00 87.69 1233 THR A C 1
ATOM 9645 O O . THR A 1 1233 ? 6.490 -38.226 -17.562 1.00 87.69 1233 THR A O 1
ATOM 9648 N N . LEU A 1 1234 ? 5.563 -37.021 -15.903 1.00 85.31 1234 LEU A N 1
ATOM 9649 C CA . LEU A 1 1234 ? 6.488 -37.364 -14.834 1.00 85.31 1234 LEU A CA 1
ATOM 9650 C C . LEU A 1 1234 ? 5.687 -38.031 -13.712 1.00 85.31 1234 LEU A C 1
ATOM 9652 O O . LEU A 1 1234 ? 4.696 -37.474 -13.238 1.00 85.31 1234 LEU A O 1
ATOM 9656 N N . GLU A 1 1235 ? 6.101 -39.228 -13.304 1.00 82.75 1235 GLU A N 1
ATOM 9657 C CA . GLU A 1 1235 ? 5.501 -39.913 -12.158 1.00 82.75 1235 GLU A CA 1
ATOM 9658 C C . GLU A 1 1235 ? 6.000 -39.264 -10.855 1.00 82.75 1235 GLU A C 1
ATOM 9660 O O . GLU A 1 1235 ? 7.212 -39.064 -10.710 1.00 82.75 1235 GLU A O 1
ATOM 9665 N N . PRO A 1 1236 ? 5.101 -38.890 -9.924 1.00 78.62 1236 PRO A N 1
ATOM 9666 C CA . PRO A 1 1236 ? 5.495 -38.331 -8.638 1.00 78.62 1236 PRO A CA 1
ATOM 9667 C C . PRO A 1 1236 ? 6.264 -39.367 -7.814 1.00 78.62 1236 PRO A C 1
ATOM 9669 O O . PRO A 1 1236 ? 5.898 -40.541 -7.770 1.00 78.62 1236 PRO A O 1
ATOM 9672 N N . ILE A 1 1237 ? 7.311 -38.920 -7.125 1.00 77.62 1237 ILE A N 1
ATOM 9673 C CA . ILE A 1 1237 ? 8.054 -39.752 -6.177 1.00 77.62 1237 ILE A CA 1
ATOM 9674 C C . ILE A 1 1237 ? 7.374 -39.638 -4.812 1.00 77.62 1237 ILE A C 1
ATOM 9676 O O . ILE A 1 1237 ? 7.091 -38.527 -4.364 1.00 77.62 1237 ILE A O 1
ATOM 9680 N N . ALA A 1 1238 ? 7.128 -40.785 -4.177 1.00 56.59 1238 ALA A N 1
ATOM 9681 C CA . ALA A 1 1238 ? 6.552 -40.881 -2.834 1.00 56.59 1238 ALA A CA 1
ATOM 9682 C C . ALA A 1 1238 ? 7.458 -40.279 -1.735 1.00 56.59 1238 ALA A C 1
ATOM 9684 O O . ALA A 1 1238 ? 8.699 -40.164 -1.933 1.00 56.59 1238 ALA A O 1
#

Sequence (1238 aa):
MSETAMICSEKSVDSITLSPDTIKALFLEYVERYHPIVPIVDVEMGPERIYRICPALFWVIMFVSLRRFYDDTSLLVQLSPIVKGILAEIMISPITRYNPFEEDEPTLNVSSVYSVQAFLLYSYWPPITSSLSADSSYSTVSTAFFQAIRIGLHSPVSMSETNINNISNNTRTPQQLTMANEQAKTWIVSNIASQTIATAFGFPACAQFDSSVWSYSRPDRGINIPQAIQFMMEIAYFEDQMAKSLNSNPLDTYGLIDPTERLPLLKLLTKRLDELQFKMSHELPYEDAFRTFQLLSTRVHLLTYYFMDSSRIADFELQKGLVKLYNAAIALINHTRTYQAKDKKFVKYLPGVYILNVWQAACIIGKLIHSRLKSVIDTGSGKQSYQAAITLMAKASILKHDMSYRASAITRNMWQLFRTLDEKKLSSLSIDIRNRMSASVFFDCLYLLRTQVGMTKLNRDSNNISEQVDRAQEGQQHQEEEEVAVASYDEDDDDEDSSSGAGSASEEAVEFEDDDKKNEAGTSAKSTPGSSTSSSKLRKARSLSHTVDAESKARKIIMTIPLDPQPISVTGGGKRSSIFKVVNSSNDSSPHINSSEKSSPNVSRKVGSPNNNRIGSTSILNHNQSLSKVPESSTPTLPRQNHHQQFQGYPQQQQQQQQYQPQQQQYVQDYQPQQQFADMVFNESPIQLGLENLEMDTFDHDMLWKDVDSVMNDFGFPTSSTEDPEEDFQYEHEIESDAEHQEGESNQVEAGEETKSKKSVAFAGLDEEEDEEAAKREFEEGGGLPEQPDNPDFSQMTPLSADIINRQATINIGTIGHVAHGKSTVVRAISGVQTVRFKDELERNITIKLGYANAKIYKCDNEECPEPDCYKSFKSDKEIRPKCARPGCEGRYKLLRHVSFVDCPGHDILMSTMLSGAAVMDAALLLIAGNESCPQPQTSEHLAAIEIMKLKHVIILQNKVDLMREESALEHQKSIMQFIRGTIADGAPIVPISAQLKYNIDAVNQFIVNSIPVPMRDFSASPRLIVIRSFDVNKPGADVDDLKGGVAGGSILTGVFKIGDEIEIRPGIVTKDDNGKIQCKPIFSNIVSLFAEHNDLKFAVPGGLIGVGTKVDPTLCRADRLVGQVVGAKGNLPSIYTDIEINYFLLRRLLGVKTEGQKQGAKVRKLEVGEVLMVNIGSTATGARVVAVKADMARLQLTSPACTEVNEKIALSRRIEKHWRLIGWATIKKGTTLEPIA